Protein AF-0000000067708075 (afdb_homodimer)

Nearest PDB structures (foldseek):
  8dgg-assembly1_B  TM=4.766E-01  e=7.942E-16  Mus musculus
  3b9k-assembly2_F  TM=7.914E-01  e=2.144E-04  Mus musculus
  6uyg-assembly1_A  TM=4.961E-01  e=5.840E-06  Homo sapiens
  6ana-assembly1_H  TM=4.100E-01  e=1.368E-06  Mus musculus
  7qt4-assembly1_A  TM=4.439E-01  e=9.163E-06  Mus musculus

InterPro domains:
  IPR003599 Immunoglobulin domain subtype [SM00409] (27-134)
  IPR003599 Immunoglobulin domain subtype [SM00409] (139-222)
  IPR003599 Immunoglobulin domain subtype [SM00409] (239-346)
  IPR007110 Immunoglobulin-like domain [PS50835] (32-125)
  IPR007110 Immunoglobulin-like domain [PS50835] (354-428)

Foldseek 3Di:
DPPPPPPPPPPPPPPPPPQDDPDPAFQAEDEEAAQDKDKAWDFDQVAADWKKKWKWWDWGSGDDIWTQWIDTPVDIDGTPPHDPQKDAPDPVCRNRRTRMIMGRDHPRRFGKMWIWMDDPHDTPDIGIYGYKYKDWDWPPDPPAEAQAKIKIKIFIPPLQFFDDKWKAFPVRHTWDWDDDDSGIIMTIDGRDDQVRFAKMWIWTATPHNHPDRIDIDIDGYHHDHPGHQDLPAEAEDDEAEDEDEAQDKDKADWDFDQFQKKWKWFDWFPDPDSVPIDTQWMAGLTSRDTDHPPPPQKAWDDPPADVNRRGTIIIGRDDQRRFAKMWMWGHHRSYIYIYIYGYKYWYWDWDDDPWKIKIKIAMTRCVFWDDKDKAFPPNVDDFDWDDPDPRMIMTIGTPPQDPVNFGKIKMWIATNVGDIDIDIDGGDGDPPPPPPPPDPPPPPPPPPPPVPPVCVVVVVPPVVCVVVCVVPPVPDDDDDDDDDDDDDDDDDDYDDDDDDDDDDDDDDDDDDDDDDDDDDDDDDDDDDDDDDDDDD/DPPPPPPPPPPPPPPPPPQDDPDPAFQAEDEEAAQDKDKAWDFDQVAADWKKKWKWWDWGSGDDIWTQWIDTPVDIDGTPPHDPQKDAPDPVCRNRRTRMIMGRDHPRRFGKMWIWMDDPHDTDDIGIYGYKYKDWDWPPDPPAEAQAKIKIKIFIPPLQFFDDKWKAFPVRHTWDWDDDDSGIIMTIDGRDDQVRFAKMWIWTATDHNHPDRIDIDIDGYGHDHPGHQDLPAEAEDDEAEDEDEAQDKDKADWDFDQFQKKWKWFDWFPDPDSVPIDTQWMAGLTSRDTDHPPPPQKAWDDPPADVNRRGTIIIGRDHQRRFAKMWMWGHHRSYIYIYIYGYKYWYWDWDDDPWKIKIKIAMTRCVFWDDKDKAFPPNVDDFDWDDPDPRMIMTMGTPPQDPVNFGKIKMWIATNVGDIDIDIDGGDGDPPPPPPPPPPPVPPPPVCCVVVPVVPPVPPPPPPVVVVVVPVVPDPPDDPDPDDDYDDDDDDDDDDYDDDDDDDDDDDYDDDDDDDDDYYDYDDDYDDDDDDDDDD

Organism: Oreochromis niloticus (NCBI:txid8128)

pLDDT: mean 75.68, std 29.04, range [14.26, 98.0]

Radius of gyration: 49.86 Å; Cα contacts (8 Å, |Δi|>4): 2186; chains: 2; bounding box: 148×178×145 Å

Solvent-accessible surface area (backbone atoms only — not comparable to full-atom values): 62185 Å² total; per-residue (Å²): 106,84,77,75,77,74,77,74,76,76,73,75,74,74,75,77,72,82,53,79,78,84,76,87,77,52,61,24,49,45,75,40,48,60,66,42,80,42,73,50,83,42,71,46,72,85,51,69,58,75,41,35,39,40,35,31,34,28,39,63,75,53,90,55,76,36,43,26,34,38,39,42,90,85,46,78,44,80,31,87,61,48,48,91,62,51,42,65,74,39,92,58,26,45,77,63,14,38,64,20,39,27,32,51,42,48,85,81,60,24,23,39,34,35,44,34,36,31,40,92,87,40,77,75,44,76,43,36,33,35,38,28,38,37,46,76,46,64,34,64,61,77,55,26,36,29,56,26,34,41,35,43,34,40,34,40,39,58,54,76,50,41,74,48,69,44,37,24,36,61,91,70,40,74,39,46,59,43,74,78,46,90,39,33,36,38,32,55,41,66,60,34,45,73,82,68,39,37,53,26,34,42,36,38,24,57,36,82,43,43,88,50,76,62,45,76,42,82,42,81,44,45,46,31,87,86,38,67,51,77,65,82,48,65,47,73,52,74,75,40,76,51,66,45,50,48,72,40,81,37,80,47,70,38,48,80,50,57,29,49,29,40,36,29,34,38,27,62,37,83,54,89,62,76,83,57,59,39,76,50,34,35,37,33,49,39,77,65,45,66,52,60,50,86,46,87,42,57,41,75,35,57,78,44,34,24,53,82,54,15,12,52,36,29,35,32,42,34,45,57,78,60,20,13,39,35,37,25,35,33,31,40,70,73,33,38,31,35,19,40,36,40,31,23,15,37,43,79,46,77,47,80,55,95,60,33,34,34,46,34,39,36,42,29,26,57,90,50,48,64,48,74,47,75,40,44,74,55,74,85,54,80,72,68,72,46,66,91,47,91,49,36,42,32,34,75,40,66,56,77,41,39,80,86,70,30,42,46,38,31,40,37,41,32,33,69,44,23,31,32,43,74,50,76,45,78,42,69,55,58,78,80,78,78,76,76,76,75,74,81,72,74,72,77,65,73,71,73,70,67,79,63,71,64,59,60,60,56,70,56,60,57,67,55,38,63,61,38,49,72,64,55,68,94,67,68,84,87,93,76,87,89,72,92,73,83,87,81,87,86,91,83,87,90,86,74,92,84,90,87,93,86,86,95,86,82,94,80,85,86,78,86,77,89,84,77,87,78,82,85,80,72,88,84,80,73,92,80,75,88,85,91,85,83,89,126,107,84,77,75,79,76,76,73,77,75,74,74,73,74,76,76,74,82,53,78,78,85,76,85,79,52,60,23,49,45,75,42,48,63,67,41,81,44,70,50,85,43,71,44,73,84,52,70,56,73,42,35,40,39,35,31,35,27,41,64,75,53,91,53,77,34,43,25,33,39,39,41,87,86,46,78,44,79,31,88,61,50,48,92,61,50,43,65,72,39,92,58,26,47,77,62,14,37,65,20,39,26,32,52,43,46,84,82,60,25,23,40,34,35,45,36,35,30,44,91,86,41,80,74,45,76,43,36,34,34,39,28,39,37,46,78,46,64,36,65,61,76,55,25,36,27,57,26,34,41,34,43,36,40,36,41,40,59,54,76,50,41,73,46,67,45,36,25,36,60,93,71,39,74,40,47,60,44,75,79,46,89,39,33,36,38,31,55,40,67,59,33,45,72,84,67,40,39,55,27,34,42,35,38,26,56,36,82,42,42,88,50,76,62,45,77,41,80,43,80,43,45,47,31,88,87,38,65,53,76,66,81,49,65,46,73,52,76,76,41,77,50,68,46,52,48,72,39,80,36,79,47,72,37,50,81,50,56,28,48,30,39,36,30,34,38,29,63,38,83,55,89,61,74,84,56,58,37,78,51,34,36,38,32,47,39,77,65,46,67,53,61,51,85,47,86,42,58,42,75,36,57,78,43,35,24,53,84,54,15,13,52,36,28,35,32,41,35,45,57,76,59,19,14,41,35,38,25,36,34,32,39,69,72,32,38,32,35,20,41,37,40,31,22,14,38,43,80,46,78,49,78,55,96,58,34,33,34,46,33,39,36,43,30,26,56,89,50,49,63,48,73,48,76,40,45,74,55,75,85,55,80,70,70,71,46,66,91,47,91,50,36,42,33,34,75,40,67,57,78,41,40,78,85,71,30,43,46,38,30,39,38,40,32,35,70,43,23,31,33,42,72,50,77,44,80,43,69,56,58,78,78,79,77,77,77,79,76,79,76,81,74,71,78,66,72,67,71,65,68,70,72,62,66,82,58,56,92,59,59,78,63,59,50,67,62,55,46,66,64,48,65,73,61,51,91,65,74,79,77,84,76,70,89,87,84,90,68,94,83,92,83,91,85,92,85,87,89,83,89,90,82,86,89,81,88,85,86,85,89,88,92,84,92,78,92,84,87,85,92,87,92,87,94,94,96,85,95,95,79,90,92,83,91,95,129

Sequence (1072 aa):
MEAGFLTFILASFSVVYSCRVSITDWNDVVVVREGMLATLICNDTSVRGAVTINWKVKLFCTNEWKLIMLASANERISGSALKPSMQLTDSNFKDSGVFSLSLKPEAADIGFYSCLIRQQEKILKEEIILLAILTVSVFPDVPIPQHSTLRLIANITPDFAFTQVTWAGPGDITLKSEKKLKTNTVAKLPQVLNNDDGAYVCMVYPRGNSSSRLFPFNVDVTVAADKVASFTNITHGPLISTAIQAHTSFLLTCPGVVGDYVQVHWVPPDTRNQSNMKKVFNYDRWRGTRMTNQNKKLQMAGLPYNSEAGSFSFLLTPDLKDGGLYVCEVLLNDNIFSQRTSLSVLKVKIKKYSSKMELICLYSGRSQVRRVEWKHHNESRKLKMSSSSLGTITTSLPLPITSDIAGNYTCVLHLKNGQAIQATQAITVSPKVVKNFPEESVDDTTSSLHPSLAALLLLVPLVAAAVGVLLWRQRHISDRGIEQSLSVRSGEAENIYENPEDIRQAPPQGPVYMDLKPRGEDDVYKELERYEQCQSMEAGFLTFILASFSVVYSCRVSITDWNDVVVVREGMLATLICNDTSVRGAVTINWKVKLFCTNEWKLIMLASANERISGSALKPSMQLTDSNFKDSGVFSLSLKPEAADIGFYSCLIRQQEKILKEEIILLAILTVSVFPDVPIPQHSTLRLIANITPDFAFTQVTWAGPGDITLKSEKKLKTNTVAKLPQVLNNDDGAYVCMVYPRGNSSSRLFPFNVDVTVAADKVASFTNITHGPLISTAIQAHTSFLLTCPGVVGDYVQVHWVPPDTRNQSNMKKVFNYDRWRGTRMTNQNKKLQMAGLPYNSEAGSFSFLLTPDLKDGGLYVCEVLLNDNIFSQRTSLSVLKVKIKKYSSKMELICLYSGRSQVRRVEWKHHNESRKLKMSSSSLGTITTSLPLPITSDIAGNYTCVLHLKNGQAIQATQAITVSPKVVKNFPEESVDDTTSSLHPSLAALLLLVPLVAAAVGVLLWRQRHISDRGIEQSLSVRSGEAENIYENPEDIRQAPPQGPV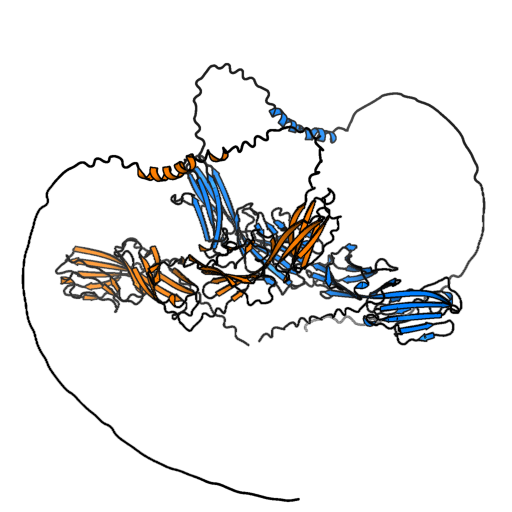YMDLKPRGEDDVYKELERYEQCQS

Structure (mmCIF, N/CA/C/O backbone):
data_AF-0000000067708075-model_v1
#
loop_
_entity.id
_entity.type
_entity.pdbx_description
1 polymer 'Uncharacterized LOC100711587'
#
loop_
_atom_site.group_PDB
_atom_site.id
_atom_site.type_symbol
_atom_site.label_atom_id
_atom_site.label_alt_id
_atom_site.label_comp_id
_atom_site.label_asym_id
_atom_site.label_entity_id
_atom_site.label_seq_id
_atom_site.pdbx_PDB_ins_code
_atom_site.Cartn_x
_atom_site.Cartn_y
_atom_site.Cartn_z
_atom_site.occupancy
_atom_site.B_iso_or_equiv
_atom_site.auth_seq_id
_atom_site.auth_comp_id
_atom_site.auth_asym_id
_atom_site.auth_atom_id
_atom_site.pdbx_PDB_model_num
ATOM 1 N N . MET A 1 1 ? 33.031 -3.947 10.484 1 24.14 1 MET A N 1
ATOM 2 C CA . MET A 1 1 ? 32.312 -3.65 11.734 1 24.14 1 MET A CA 1
ATOM 3 C C . MET A 1 1 ? 31.719 -2.248 11.703 1 24.14 1 MET A C 1
ATOM 5 O O . MET A 1 1 ? 32.375 -1.282 12.117 1 24.14 1 MET A O 1
ATOM 9 N N . GLU A 1 2 ? 31.109 -1.867 10.586 1 27.7 2 GLU A N 1
ATOM 10 C CA . GLU A 1 2 ? 30.672 -0.49 10.383 1 27.7 2 GLU A CA 1
ATOM 11 C C . GLU A 1 2 ? 29.594 -0.098 11.383 1 27.7 2 GLU A C 1
ATOM 13 O O . GLU A 1 2 ? 28.547 -0.75 11.469 1 27.7 2 GLU A O 1
ATOM 18 N N . ALA A 1 3 ? 30.031 0.474 12.602 1 29.44 3 ALA A N 1
ATOM 19 C CA . ALA A 1 3 ? 29.281 0.966 13.766 1 29.44 3 ALA A CA 1
ATOM 20 C C . ALA A 1 3 ? 28.172 1.928 13.336 1 29.44 3 ALA A C 1
ATOM 22 O O . ALA A 1 3 ? 28.453 2.955 12.711 1 29.44 3 ALA A O 1
ATOM 23 N N . GLY A 1 4 ? 27 1.361 12.992 1 29.5 4 GLY A N 1
ATOM 24 C CA . GLY A 1 4 ? 25.797 2.127 12.703 1 29.5 4 GLY A CA 1
ATOM 25 C C . GLY A 1 4 ? 25.531 3.217 13.719 1 29.5 4 GLY A C 1
ATOM 26 O O . GLY A 1 4 ? 25.562 2.969 14.93 1 29.5 4 GLY A O 1
ATOM 27 N N . PHE A 1 5 ? 26.016 4.422 13.469 1 34.19 5 PHE A N 1
ATOM 28 C CA . PHE A 1 5 ? 25.781 5.637 14.234 1 34.19 5 PHE A CA 1
ATOM 29 C C . PHE A 1 5 ? 24.312 5.766 14.602 1 34.19 5 PHE A C 1
ATOM 31 O O . PHE A 1 5 ? 23.453 5.883 13.719 1 34.19 5 PHE A O 1
ATOM 38 N N . LEU A 1 6 ? 23.906 5.152 15.711 1 32.25 6 LEU A N 1
ATOM 39 C CA . LEU A 1 6 ? 22.641 5.426 16.391 1 32.25 6 LEU A CA 1
ATOM 40 C C . LEU A 1 6 ? 22.438 6.926 16.562 1 32.25 6 LEU A C 1
ATOM 42 O O . LEU A 1 6 ? 23.156 7.57 17.328 1 32.25 6 LEU A O 1
ATOM 46 N N . THR A 1 7 ? 22.047 7.617 15.57 1 33.47 7 THR A N 1
ATOM 47 C CA . THR A 1 7 ? 21.625 9 15.766 1 33.47 7 THR A CA 1
ATOM 48 C C . THR A 1 7 ? 20.578 9.094 16.875 1 33.47 7 THR A C 1
ATOM 50 O O . THR A 1 7 ? 19.531 8.461 16.797 1 33.47 7 THR A O 1
ATOM 53 N N . PHE A 1 8 ? 21 9.203 18.109 1 33.91 8 PHE A N 1
ATOM 54 C CA . PHE A 1 8 ? 20.188 9.609 19.266 1 33.91 8 PHE A CA 1
ATOM 55 C C . PHE A 1 8 ? 19.391 10.867 18.938 1 33.91 8 PHE A C 1
ATOM 57 O O . PHE A 1 8 ? 19.969 11.93 18.719 1 33.91 8 PHE A O 1
ATOM 64 N N . ILE A 1 9 ? 18.25 10.703 18.328 1 34.22 9 ILE A N 1
ATOM 65 C CA . ILE A 1 9 ? 17.328 11.828 18.297 1 34.22 9 ILE A CA 1
ATOM 66 C C . ILE A 1 9 ? 17.016 12.273 19.734 1 34.22 9 ILE A C 1
ATOM 68 O O . ILE A 1 9 ? 16.438 11.523 20.516 1 34.22 9 ILE A O 1
ATOM 72 N N . LEU A 1 10 ? 17.828 13.023 20.344 1 32.78 10 LEU A N 1
ATOM 73 C CA . LEU A 1 10 ? 17.516 13.781 21.547 1 32.78 10 LEU A CA 1
ATOM 74 C C . LEU A 1 10 ? 16.188 14.539 21.391 1 32.78 10 LEU A C 1
ATOM 76 O O . LEU A 1 10 ? 16.125 15.516 20.641 1 32.78 10 LEU A O 1
ATOM 80 N N . ALA A 1 11 ? 15.078 13.844 21.562 1 36.72 11 ALA A N 1
ATOM 81 C CA . ALA A 1 11 ? 13.82 14.555 21.766 1 36.72 11 ALA A CA 1
ATOM 82 C C . ALA A 1 11 ? 13.93 15.531 22.938 1 36.72 11 ALA A C 1
ATOM 84 O O . ALA A 1 11 ? 14.062 15.117 24.094 1 36.72 11 ALA A O 1
ATOM 85 N N . SER A 1 12 ? 14.492 16.641 22.797 1 36.75 12 SER A N 1
ATOM 86 C CA . SER A 1 12 ? 14.32 17.703 23.781 1 36.75 12 SER A CA 1
ATOM 87 C C . SER A 1 12 ? 12.859 17.844 24.188 1 36.75 12 SER A C 1
ATOM 89 O O . SER A 1 12 ? 12.008 18.156 23.344 1 36.75 12 SER A O 1
ATOM 91 N N . PHE A 1 13 ? 12.438 17.062 25.109 1 37.03 13 PHE A N 1
ATOM 92 C CA . PHE A 1 13 ? 11.188 17.328 25.812 1 37.03 13 PHE A CA 1
ATOM 93 C C . PHE A 1 13 ? 11.102 18.781 26.25 1 37.03 13 PHE A C 1
ATOM 95 O O . PHE A 1 13 ? 11.781 19.203 27.188 1 37.03 13 PHE A O 1
ATOM 102 N N . SER A 1 14 ? 10.812 19.656 25.453 1 42 14 SER A N 1
ATOM 103 C CA . SER A 1 14 ? 10.391 20.953 25.984 1 42 14 SER A CA 1
ATOM 104 C C . SER A 1 14 ? 9.211 20.812 26.938 1 42 14 SER A C 1
ATOM 106 O O . SER A 1 14 ? 8.156 20.312 26.562 1 42 14 SER A O 1
ATOM 108 N N . VAL A 1 15 ? 9.43 20.531 28.188 1 40.44 15 VAL A N 1
ATOM 109 C CA . VAL A 1 15 ? 8.477 20.688 29.281 1 40.44 15 VAL A CA 1
ATOM 110 C C . VAL A 1 15 ? 7.66 21.953 29.094 1 40.44 15 VAL A C 1
ATOM 112 O O . VAL A 1 15 ? 8.203 23.062 29.141 1 40.44 15 VAL A O 1
ATOM 115 N N . VAL A 1 16 ? 6.68 21.859 28.344 1 48.41 16 VAL A N 1
ATOM 116 C CA . VAL A 1 16 ? 5.691 22.938 28.359 1 48.41 16 VAL A CA 1
ATOM 117 C C . VAL A 1 16 ? 5.168 23.141 29.781 1 48.41 16 VAL A C 1
ATOM 119 O O . VAL A 1 16 ? 4.5 22.266 30.328 1 48.41 16 VAL A O 1
ATOM 122 N N . TYR A 1 17 ? 5.852 23.734 30.656 1 46.56 17 TYR A N 1
ATOM 123 C CA . TYR A 1 17 ? 5.391 24.172 31.969 1 46.56 17 TYR A CA 1
ATOM 124 C C . TYR A 1 17 ? 4.117 25.016 31.844 1 46.56 17 TYR A C 1
ATOM 126 O O . TYR A 1 17 ? 4.094 26.016 31.141 1 46.56 17 TYR A O 1
ATOM 134 N N . SER A 1 18 ? 3.057 24.312 31.938 1 57.66 18 SER A N 1
ATOM 135 C CA . SER A 1 18 ? 1.82 25.078 32.094 1 57.66 18 SER A CA 1
ATOM 136 C C . SER A 1 18 ? 1.849 25.953 33.344 1 57.66 18 SER A C 1
ATOM 138 O O . SER A 1 18 ? 1.836 25.438 34.438 1 57.66 18 SER A O 1
ATOM 140 N N . CYS A 1 19 ? 2.42 27 33.344 1 68.19 19 CYS A N 1
ATOM 141 C CA . CYS A 1 19 ? 2.395 27.953 34.438 1 68.19 19 CYS A CA 1
ATOM 142 C C . CYS A 1 19 ? 1.035 28.641 34.531 1 68.19 19 CYS A C 1
ATOM 144 O O . CYS A 1 19 ? 0.432 28.984 33.5 1 68.19 19 CYS A O 1
ATOM 146 N N . ARG A 1 20 ? 0.392 28.531 35.625 1 56.78 20 ARG A N 1
ATOM 147 C CA . ARG A 1 20 ? -0.87 29.203 35.938 1 56.78 20 ARG A CA 1
ATOM 148 C C . ARG A 1 20 ? -0.73 30.719 35.812 1 56.78 20 ARG A C 1
ATOM 150 O O . ARG A 1 20 ? 0.098 31.328 36.469 1 56.78 20 ARG A O 1
ATOM 157 N N . VAL A 1 21 ? -1.368 31.219 34.75 1 64.81 21 VAL A N 1
ATOM 158 C CA . VAL A 1 21 ? -1.301 32.656 34.5 1 64.81 21 VAL A CA 1
ATOM 159 C C . VAL A 1 21 ? -2.236 33.406 35.469 1 64.81 21 VAL A C 1
ATOM 161 O O . VAL A 1 21 ? -3.438 33.125 35.5 1 64.81 21 VAL A O 1
ATOM 164 N N . SER A 1 22 ? -1.79 34.156 36.438 1 65.69 22 SER A N 1
ATOM 165 C CA . SER A 1 22 ? -2.592 34.906 37.406 1 65.69 22 SER A CA 1
ATOM 166 C C . SER A 1 22 ? -3.049 36.25 36.812 1 65.69 22 SER A C 1
ATOM 168 O O . SER A 1 22 ? -4.102 36.781 37.219 1 65.69 22 SER A O 1
ATOM 170 N N . ILE A 1 23 ? -2.355 36.875 35.969 1 70.75 23 ILE A N 1
ATOM 171 C CA . ILE A 1 23 ? -2.719 38.188 35.438 1 70.75 23 ILE A CA 1
ATOM 172 C C . ILE A 1 23 ? -3.355 38 34.062 1 70.75 23 ILE A C 1
ATOM 174 O O . ILE A 1 23 ? -2.727 37.469 33.125 1 70.75 23 ILE A O 1
ATOM 178 N N . THR A 1 24 ? -4.594 38.312 34 1 71.5 24 THR A N 1
ATOM 179 C CA . THR A 1 24 ? -5.297 38.125 32.75 1 71.5 24 THR A CA 1
ATOM 180 C C . THR A 1 24 ? -5.441 39.438 32 1 71.5 24 THR A C 1
ATOM 182 O O . THR A 1 24 ? -5.672 39.469 30.781 1 71.5 24 THR A O 1
ATOM 185 N N . ASP A 1 25 ? -5.109 40.562 32.75 1 84.19 25 ASP A N 1
ATOM 186 C CA . ASP A 1 25 ? -5.355 41.844 32.062 1 84.19 25 ASP A CA 1
ATOM 187 C C . ASP A 1 25 ? -4.086 42.688 32.031 1 84.19 25 ASP A C 1
ATOM 189 O O . ASP A 1 25 ? -3.594 43.125 33.062 1 84.19 25 ASP A O 1
ATOM 193 N N . TRP A 1 26 ? -3.43 42.688 31.016 1 90.81 26 TRP A N 1
ATOM 194 C CA . TRP A 1 26 ? -2.281 43.562 30.812 1 90.81 26 TRP A CA 1
ATOM 195 C C . TRP A 1 26 ? -2.643 44.719 29.875 1 90.81 26 TRP A C 1
ATOM 197 O O . TRP A 1 26 ? -3.639 44.625 29.156 1 90.81 26 TRP A O 1
ATOM 207 N N . ASN A 1 27 ? -1.804 45.781 30.016 1 93.38 27 ASN A N 1
ATOM 208 C CA . ASN A 1 27 ? -2.078 46.969 29.219 1 93.38 27 ASN A CA 1
ATOM 209 C C . ASN A 1 27 ? -1.439 46.875 27.828 1 93.38 27 ASN A C 1
ATOM 211 O O . ASN A 1 27 ? -1.941 47.469 26.875 1 93.38 27 ASN A O 1
ATOM 215 N N . ASP A 1 28 ? -0.334 46.125 27.828 1 94.12 28 ASP A N 1
ATOM 216 C CA . ASP A 1 28 ? 0.408 46.031 26.578 1 94.12 28 ASP A CA 1
ATOM 217 C C . ASP A 1 28 ? 1.204 44.719 26.516 1 94.12 28 ASP A C 1
ATOM 219 O O . ASP A 1 28 ? 1.503 44.125 27.562 1 94.12 28 ASP A O 1
ATOM 223 N N . VAL A 1 29 ? 1.45 44.281 25.312 1 95.06 29 VAL A N 1
ATOM 224 C CA . VAL A 1 29 ? 2.309 43.125 25.078 1 95.06 29 VAL A CA 1
ATOM 225 C C . VAL A 1 29 ? 3.457 43.5 24.156 1 95.06 29 VAL A C 1
ATOM 227 O O . VAL A 1 29 ? 3.254 44.219 23.172 1 95.06 29 VAL A O 1
ATOM 230 N N . VAL A 1 30 ? 4.652 43.125 24.516 1 94.62 30 VAL A N 1
ATOM 231 C CA . VAL A 1 30 ? 5.824 43.344 23.672 1 94.62 30 VAL A CA 1
ATOM 232 C C . VAL A 1 30 ? 6.496 42 23.359 1 94.62 30 VAL A C 1
ATOM 234 O O . VAL A 1 30 ? 6.832 41.25 24.266 1 94.62 30 VAL A O 1
ATOM 237 N N . VAL A 1 31 ? 6.559 41.75 22.094 1 95.62 31 VAL A N 1
ATOM 238 C CA . VAL A 1 31 ? 7.242 40.531 21.656 1 95.62 31 VAL A CA 1
ATOM 239 C C . VAL A 1 31 ? 8.625 40.906 21.094 1 95.62 31 VAL A C 1
ATOM 241 O O . VAL A 1 31 ? 8.742 41.781 20.234 1 95.62 31 VAL A O 1
ATOM 244 N N . VAL A 1 32 ? 9.625 40.25 21.641 1 95.06 32 VAL A N 1
ATOM 245 C CA . VAL A 1 32 ? 10.992 40.562 21.219 1 95.06 32 VAL A CA 1
ATOM 246 C C . VAL A 1 32 ? 11.766 39.281 20.938 1 95.06 32 VAL A C 1
ATOM 248 O O . VAL A 1 32 ? 11.367 38.188 21.359 1 95.06 32 VAL A O 1
ATOM 251 N N . ARG A 1 33 ? 12.797 39.438 20.141 1 93.56 33 ARG A N 1
ATOM 252 C CA . ARG A 1 33 ? 13.695 38.344 19.891 1 93.56 33 ARG A CA 1
ATOM 253 C C . ARG A 1 33 ? 14.688 38.156 21.047 1 93.56 33 ARG A C 1
ATOM 255 O O . ARG A 1 33 ? 15.172 39.156 21.594 1 93.56 33 ARG A O 1
ATOM 262 N N . GLU A 1 34 ? 14.922 37 21.281 1 90.94 34 GLU A N 1
ATOM 263 C CA . GLU A 1 34 ? 15.859 36.719 22.359 1 90.94 34 GLU A CA 1
ATOM 264 C C . GLU A 1 34 ? 17.219 37.344 22.094 1 90.94 34 GLU A C 1
ATOM 266 O O . GLU A 1 34 ? 17.75 37.25 20.984 1 90.94 34 GLU A O 1
ATOM 271 N N . GLY A 1 35 ? 17.719 38.062 23.031 1 88.12 35 GLY A N 1
ATOM 272 C CA . GLY A 1 35 ? 19.062 38.594 23 1 88.12 35 GLY A CA 1
ATOM 273 C C . GLY A 1 35 ? 19.125 39.969 22.328 1 88.12 35 GLY A C 1
ATOM 274 O O . GLY A 1 35 ? 20.172 40.625 22.328 1 88.12 35 GLY A O 1
ATOM 275 N N . MET A 1 36 ? 18.109 40.375 21.703 1 89.88 36 MET A N 1
ATOM 276 C CA . MET A 1 36 ? 18.109 41.688 21.031 1 89.88 36 MET A CA 1
ATOM 277 C C . MET A 1 36 ? 17.594 42.75 21.969 1 89.88 36 MET A C 1
ATOM 279 O O . MET A 1 36 ? 16.703 42.531 22.797 1 89.88 36 MET A O 1
ATOM 283 N N . LEU A 1 37 ? 18.156 43.938 21.828 1 93.12 37 LEU A N 1
ATOM 284 C CA . LEU A 1 37 ? 17.781 45.094 22.656 1 93.12 37 LEU A CA 1
ATOM 285 C C . LEU A 1 37 ? 16.328 45.469 22.453 1 93.12 37 LEU A C 1
ATOM 287 O O . LEU A 1 37 ? 15.859 45.531 21.312 1 93.12 37 LEU A O 1
ATOM 291 N N . ALA A 1 38 ? 15.656 45.594 23.562 1 93.5 38 ALA A N 1
ATOM 292 C CA . ALA A 1 38 ? 14.234 45.938 23.5 1 93.5 38 ALA A CA 1
ATOM 293 C C . ALA A 1 38 ? 13.891 47.062 24.484 1 93.5 38 ALA A C 1
ATOM 295 O O . ALA A 1 38 ? 14.641 47.312 25.438 1 93.5 38 ALA A O 1
ATOM 296 N N . THR A 1 39 ? 12.797 47.75 24.172 1 94.69 39 THR A N 1
ATOM 297 C CA . THR A 1 39 ? 12.359 48.844 25.047 1 94.69 39 THR A CA 1
ATOM 298 C C . THR A 1 39 ? 10.914 48.625 25.5 1 94.69 39 THR A C 1
ATOM 300 O O . THR A 1 39 ? 10.031 48.375 24.672 1 94.69 39 THR A O 1
ATOM 303 N N . LEU A 1 40 ? 10.688 48.688 26.703 1 95.94 40 LEU A N 1
ATOM 304 C CA . LEU A 1 40 ? 9.336 48.719 27.266 1 95.94 40 LEU A CA 1
ATOM 305 C C . LEU A 1 40 ? 8.859 50.125 27.438 1 95.94 40 LEU A C 1
ATOM 307 O O . LEU A 1 40 ? 9.312 50.844 28.344 1 95.94 40 LEU A O 1
ATOM 311 N N . ILE A 1 41 ? 7.949 50.469 26.656 1 93.81 41 ILE A N 1
ATOM 312 C CA . ILE A 1 41 ? 7.57 51.875 26.547 1 93.81 41 ILE A CA 1
ATOM 313 C C . ILE A 1 41 ? 6.645 52.25 27.703 1 93.81 41 ILE A C 1
ATOM 315 O O . ILE A 1 41 ? 5.637 51.594 27.938 1 93.81 41 ILE A O 1
ATOM 319 N N . CYS A 1 42 ? 6.941 53.188 28.391 1 93.12 42 CYS A N 1
ATOM 320 C CA . CYS A 1 42 ? 6.176 53.812 29.453 1 93.12 42 CYS A CA 1
ATOM 321 C C . CYS A 1 42 ? 6.398 55.344 29.453 1 93.12 42 CYS A C 1
ATOM 323 O O . CYS A 1 42 ? 7.367 55.812 30.031 1 93.12 42 CYS A O 1
ATOM 325 N N . ASN A 1 43 ? 5.547 56.031 28.734 1 89.38 43 ASN A N 1
ATOM 326 C CA . ASN A 1 43 ? 5.723 57.469 28.594 1 89.38 43 ASN A CA 1
ATOM 327 C C . ASN A 1 43 ? 4.484 58.219 29.047 1 89.38 43 ASN A C 1
ATOM 329 O O . ASN A 1 43 ? 3.363 57.719 28.938 1 89.38 43 ASN A O 1
ATOM 333 N N . ASP A 1 44 ? 4.734 59.312 29.641 1 87.56 44 ASP A N 1
ATOM 334 C CA . ASP A 1 44 ? 3.703 60.281 29.953 1 87.56 44 ASP A CA 1
ATOM 335 C C . ASP A 1 44 ? 4.25 61.719 29.859 1 87.56 44 ASP A C 1
ATOM 337 O O . ASP A 1 44 ? 4.859 62.219 30.812 1 87.56 44 ASP A O 1
ATOM 341 N N . THR A 1 45 ? 3.988 62.344 28.797 1 82.25 45 THR A N 1
ATOM 342 C CA . THR A 1 45 ? 4.57 63.656 28.547 1 82.25 45 THR A CA 1
ATOM 343 C C . THR A 1 45 ? 3.857 64.75 29.359 1 82.25 45 THR A C 1
ATOM 345 O O . THR A 1 45 ? 4.32 65.875 29.422 1 82.25 45 THR A O 1
ATOM 348 N N . SER A 1 46 ? 2.799 64.438 29.938 1 82.31 46 SER A N 1
ATOM 349 C CA . SER A 1 46 ? 2.049 65.438 30.688 1 82.31 46 SER A CA 1
ATOM 350 C C . SER A 1 46 ? 2.631 65.625 32.094 1 82.31 46 SER A C 1
ATOM 352 O O . SER A 1 46 ? 2.334 66.625 32.75 1 82.31 46 SER A O 1
ATOM 354 N N . VAL A 1 47 ? 3.402 64.75 32.406 1 76.62 47 VAL A N 1
ATOM 355 C CA . VAL A 1 47 ? 3.906 64.75 33.781 1 76.62 47 VAL A CA 1
ATOM 356 C C . VAL A 1 47 ? 5.262 65.438 33.812 1 76.62 47 VAL A C 1
ATOM 358 O O . VAL A 1 47 ? 6.156 65.125 33.031 1 76.62 47 VAL A O 1
ATOM 361 N N . ARG A 1 48 ? 5.34 66.5 34.562 1 74.5 48 ARG A N 1
ATOM 362 C CA . ARG A 1 48 ? 6.594 67.25 34.75 1 74.5 48 ARG A CA 1
ATOM 363 C C . ARG A 1 48 ? 6.895 67.438 36.219 1 74.5 48 ARG A C 1
ATOM 365 O O . ARG A 1 48 ? 5.992 67.375 37.062 1 74.5 48 ARG A O 1
ATOM 372 N N . GLY A 1 49 ? 8.172 67.562 36.562 1 76.25 49 GLY A N 1
ATOM 373 C CA . GLY A 1 49 ? 8.602 67.938 37.906 1 76.25 49 GLY A CA 1
ATOM 374 C C . GLY A 1 49 ? 9.07 66.75 38.719 1 76.25 49 GLY A C 1
ATOM 375 O O . GLY A 1 49 ? 9.734 65.812 38.188 1 76.25 49 GLY A O 1
ATOM 376 N N . ALA A 1 50 ? 8.758 66.75 40.031 1 81.31 50 ALA A N 1
ATOM 377 C CA . ALA A 1 50 ? 9.266 65.75 40.969 1 81.31 50 ALA A CA 1
ATOM 378 C C . ALA A 1 50 ? 8.469 64.438 40.844 1 81.31 50 ALA A C 1
ATOM 380 O O . ALA A 1 50 ? 7.457 64.25 41.531 1 81.31 50 ALA A O 1
ATOM 381 N N . VAL A 1 51 ? 8.922 63.594 39.906 1 87.94 51 VAL A N 1
ATOM 382 C CA . VAL A 1 51 ? 8.227 62.344 39.688 1 87.94 51 VAL A CA 1
ATOM 383 C C . VAL A 1 51 ? 9.125 61.188 40.094 1 87.94 51 VAL A C 1
ATOM 385 O O . VAL A 1 51 ? 10.352 61.281 40.062 1 87.94 51 VAL A O 1
ATOM 388 N N . THR A 1 52 ? 8.445 60.156 40.625 1 89.06 52 THR A N 1
ATOM 389 C CA . THR A 1 52 ? 9.141 58.906 40.938 1 89.06 52 THR A CA 1
ATOM 390 C C . THR A 1 52 ? 8.656 57.75 40.062 1 89.06 52 THR A C 1
ATOM 392 O O . THR A 1 52 ? 7.449 57.594 39.875 1 89.06 52 THR A O 1
ATOM 395 N N . ILE A 1 53 ? 9.617 57.094 39.469 1 91 53 ILE A N 1
ATOM 396 C CA . ILE A 1 53 ? 9.297 55.938 38.625 1 91 53 ILE A CA 1
ATOM 397 C C . ILE A 1 53 ? 9.641 54.656 39.344 1 91 53 ILE A C 1
ATOM 399 O O . ILE A 1 53 ? 10.695 54.562 39.969 1 91 53 ILE A O 1
ATOM 403 N N . ASN A 1 54 ? 8.68 53.75 39.344 1 93.31 54 ASN A N 1
ATOM 404 C CA . ASN A 1 54 ? 8.852 52.438 39.938 1 93.31 54 ASN A CA 1
ATOM 405 C C . ASN A 1 54 ? 8.641 51.312 38.938 1 93.31 54 ASN A C 1
ATOM 407 O O . ASN A 1 54 ? 7.516 51.062 38.5 1 93.31 54 ASN A O 1
ATOM 411 N N . TRP A 1 55 ? 9.727 50.594 38.562 1 96.12 55 TRP A N 1
ATOM 412 C CA . TRP A 1 55 ? 9.641 49.438 37.688 1 96.12 55 TRP A CA 1
ATOM 413 C C . TRP A 1 55 ? 9.703 48.125 38.5 1 96.12 55 TRP A C 1
ATOM 415 O O . TRP A 1 55 ? 10.633 47.938 39.281 1 96.12 55 TRP A O 1
ATOM 425 N N . LYS A 1 56 ? 8.742 47.312 38.281 1 96.44 56 LYS A N 1
ATOM 426 C CA . LYS A 1 56 ? 8.688 46 38.938 1 96.44 56 LYS A CA 1
ATOM 427 C C . LYS A 1 56 ? 8.445 44.906 37.906 1 96.44 56 LYS A C 1
ATOM 429 O O . LYS A 1 56 ? 7.973 45.188 36.812 1 96.44 56 LYS A O 1
ATOM 434 N N . VAL A 1 57 ? 8.797 43.688 38.281 1 95.88 57 VAL A N 1
ATOM 435 C CA . VAL A 1 57 ? 8.594 42.562 37.344 1 95.88 57 VAL A CA 1
ATOM 436 C C . VAL A 1 57 ? 8.031 41.375 38.094 1 95.88 57 VAL A C 1
ATOM 438 O O . VAL A 1 57 ? 8.375 41.125 39.281 1 95.88 57 VAL A O 1
ATOM 441 N N . LYS A 1 58 ? 7.121 40.781 37.469 1 94.81 58 LYS A N 1
ATOM 442 C CA . LYS A 1 58 ? 6.648 39.438 37.844 1 94.81 58 LYS A CA 1
ATOM 443 C C . LYS A 1 58 ? 6.977 38.406 36.75 1 94.81 58 LYS A C 1
ATOM 445 O O . LYS A 1 58 ? 6.289 38.344 35.75 1 94.81 58 LYS A O 1
ATOM 450 N N . LEU A 1 59 ? 7.965 37.719 37.062 1 92.75 59 LEU A N 1
ATOM 451 C CA . LEU A 1 59 ? 8.477 36.781 36.062 1 92.75 59 LEU A CA 1
ATOM 452 C C . LEU A 1 59 ? 7.473 35.656 35.812 1 92.75 59 LEU A C 1
ATOM 454 O O . LEU A 1 59 ? 6.637 35.344 36.656 1 92.75 59 LEU A O 1
ATOM 458 N N . PHE A 1 60 ? 7.656 35.188 34.594 1 87.62 60 PHE A N 1
ATOM 459 C CA . PHE A 1 60 ? 6.75 34.156 34.156 1 87.62 60 PHE A CA 1
ATOM 460 C C . PHE A 1 60 ? 6.801 32.938 35.094 1 87.62 60 PHE A C 1
ATOM 462 O O . PHE A 1 60 ? 7.883 32.531 35.5 1 87.62 60 PHE A O 1
ATOM 469 N N . CYS A 1 61 ? 5.711 32.375 35.5 1 82.56 61 CYS A N 1
ATOM 470 C CA . CYS A 1 61 ? 5.543 31.203 36.375 1 82.56 61 CYS A CA 1
ATOM 471 C C . CYS A 1 61 ? 5.906 31.531 37.812 1 82.56 61 CYS A C 1
ATOM 473 O O . CYS A 1 61 ? 6.27 30.641 38.562 1 82.56 61 CYS A O 1
ATOM 475 N N . THR A 1 62 ? 6 32.812 38.062 1 86.25 62 THR A N 1
ATOM 476 C CA . THR A 1 62 ? 6.199 33.25 39.469 1 86.25 62 THR A CA 1
ATOM 477 C C . THR A 1 62 ? 5.02 34.094 39.938 1 86.25 62 THR A C 1
ATOM 479 O O . THR A 1 62 ? 4.195 34.5 39.125 1 86.25 62 THR A O 1
ATOM 482 N N . ASN A 1 63 ? 4.875 34.219 41.25 1 86.81 63 ASN A N 1
ATOM 483 C CA . ASN A 1 63 ? 3.721 34.938 41.781 1 86.81 63 ASN A CA 1
ATOM 484 C C . ASN A 1 63 ? 4.141 36.219 42.5 1 86.81 63 ASN A C 1
ATOM 486 O O . ASN A 1 63 ? 3.289 37 42.938 1 86.81 63 ASN A O 1
ATOM 490 N N . GLU A 1 64 ? 5.348 36.5 42.469 1 90.69 64 GLU A N 1
ATOM 491 C CA . GLU A 1 64 ? 5.809 37.656 43.25 1 90.69 64 GLU A CA 1
ATOM 492 C C . GLU A 1 64 ? 6.32 38.781 42.344 1 90.69 64 GLU A C 1
ATOM 494 O O . GLU A 1 64 ? 6.98 38.5 41.312 1 90.69 64 GLU A O 1
ATOM 499 N N . TRP A 1 65 ? 5.895 39.938 42.719 1 94.06 65 TRP A N 1
ATOM 500 C CA . TRP A 1 65 ? 6.48 41.125 42.062 1 94.06 65 TRP A CA 1
ATOM 501 C C . TRP A 1 65 ? 7.824 41.469 42.688 1 94.06 65 TRP A C 1
ATOM 503 O O . TRP A 1 65 ? 7.969 41.469 43.906 1 94.06 65 TRP A O 1
ATOM 513 N N . LYS A 1 66 ? 8.781 41.719 41.844 1 95.94 66 LYS A N 1
ATOM 514 C CA . LYS A 1 66 ? 10.109 42.125 42.312 1 95.94 66 LYS A CA 1
ATOM 515 C C . LYS A 1 66 ? 10.469 43.5 41.75 1 95.94 66 LYS A C 1
ATOM 517 O O . LYS A 1 66 ? 10.148 43.812 40.594 1 95.94 66 LYS A O 1
ATOM 522 N N . LEU A 1 67 ? 11.156 44.25 42.531 1 96.38 67 LEU A N 1
ATOM 523 C CA . LEU A 1 67 ? 11.539 45.625 42.156 1 96.38 67 LEU A CA 1
ATOM 524 C C . LEU A 1 67 ? 12.719 45.594 41.188 1 96.38 67 LEU A C 1
ATOM 526 O O . LEU A 1 67 ? 13.695 44.875 41.406 1 96.38 67 LEU A O 1
ATOM 530 N N . ILE A 1 68 ? 12.578 46.25 40.156 1 96.5 68 ILE A N 1
ATOM 531 C CA . ILE A 1 68 ? 13.688 46.406 39.219 1 96.5 68 ILE A CA 1
ATOM 532 C C . ILE A 1 68 ? 14.469 47.656 39.562 1 96.5 68 ILE A C 1
ATOM 534 O O . ILE A 1 68 ? 15.672 47.625 39.812 1 96.5 68 ILE A O 1
ATOM 538 N N . MET A 1 69 ? 13.68 48.812 39.594 1 93.88 69 MET A N 1
ATOM 539 C CA . MET A 1 69 ? 14.328 50.094 39.875 1 93.88 69 MET A CA 1
ATOM 540 C C . MET A 1 69 ? 13.312 51.125 40.344 1 93.88 69 MET A C 1
ATOM 542 O O . MET A 1 69 ? 12.148 51.094 39.906 1 93.88 69 MET A O 1
ATOM 546 N N . LEU A 1 70 ? 13.75 51.875 41.219 1 92.81 70 LEU A N 1
ATOM 547 C CA . LEU A 1 70 ? 13.031 53.062 41.688 1 92.81 70 LEU A CA 1
ATOM 548 C C . LEU A 1 70 ? 13.859 54.312 41.438 1 92.81 70 LEU A C 1
ATOM 550 O O . LEU A 1 70 ? 15.008 54.406 41.875 1 92.81 70 LEU A O 1
ATOM 554 N N . ALA A 1 71 ? 13.305 55.188 40.594 1 89.69 71 ALA A N 1
ATOM 555 C CA . ALA A 1 71 ? 14.086 56.375 40.25 1 89.69 71 ALA A CA 1
ATOM 556 C C . ALA A 1 71 ? 13.266 57.656 40.469 1 89.69 71 ALA A C 1
ATOM 558 O O . ALA A 1 71 ? 12.078 57.688 40.156 1 89.69 71 ALA A O 1
ATOM 559 N N . SER A 1 72 ? 13.953 58.562 41.125 1 85.94 72 SER A N 1
ATOM 560 C CA . SER A 1 72 ? 13.414 59.906 41.312 1 85.94 72 SER A CA 1
ATOM 561 C C . SER A 1 72 ? 14.43 60.969 40.875 1 85.94 72 SER A C 1
ATOM 563 O O . SER A 1 72 ? 15.484 60.625 40.312 1 85.94 72 SER A O 1
ATOM 565 N N . ALA A 1 73 ? 14.125 62.25 41.031 1 73.5 73 ALA A N 1
ATOM 566 C CA . ALA A 1 73 ? 15.008 63.344 40.625 1 73.5 73 ALA A CA 1
ATOM 567 C C . ALA A 1 73 ? 16.359 63.219 41.344 1 73.5 73 ALA A C 1
ATOM 569 O O . ALA A 1 73 ? 17.406 63.5 40.75 1 73.5 73 ALA A O 1
ATOM 570 N N . ASN A 1 74 ? 16.328 62.688 42.469 1 76.5 74 ASN A N 1
ATOM 571 C CA . ASN A 1 74 ? 17.547 62.781 43.25 1 76.5 74 ASN A CA 1
ATOM 572 C C . ASN A 1 74 ? 18.078 61.406 43.625 1 76.5 74 ASN A C 1
ATOM 574 O O . ASN A 1 74 ? 19.188 61.312 44.156 1 76.5 74 ASN A O 1
ATOM 578 N N . GLU A 1 75 ? 17.297 60.406 43.375 1 81.94 75 GLU A N 1
ATOM 579 C CA . GLU A 1 75 ? 17.688 59.094 43.875 1 81.94 75 GLU A CA 1
ATOM 580 C C . GLU A 1 75 ? 17.375 58 42.875 1 81.94 75 GLU A C 1
ATOM 582 O O . GLU A 1 75 ? 16.375 58.062 42.156 1 81.94 75 GLU A O 1
ATOM 587 N N . ARG A 1 76 ? 18.375 57.062 42.75 1 85.69 76 ARG A N 1
ATOM 588 C CA . ARG A 1 76 ? 18.156 55.844 42 1 85.69 76 ARG A CA 1
ATOM 589 C C . ARG A 1 76 ? 18.406 54.594 42.844 1 85.69 76 ARG A C 1
ATOM 591 O O . ARG A 1 76 ? 19.484 54.438 43.438 1 85.69 76 ARG A O 1
ATOM 598 N N . ILE A 1 77 ? 17.297 53.844 43 1 87.31 77 ILE A N 1
ATOM 599 C CA . ILE A 1 77 ? 17.406 52.594 43.781 1 87.31 77 ILE A CA 1
ATOM 600 C C . ILE A 1 77 ? 17.312 51.406 42.844 1 87.31 77 ILE A C 1
ATOM 602 O O . ILE A 1 77 ? 16.359 51.281 42.062 1 87.31 77 ILE A O 1
ATOM 606 N N . SER A 1 78 ? 18.297 50.594 42.969 1 89.69 78 SER A N 1
ATOM 607 C CA . SER A 1 78 ? 18.297 49.375 42.188 1 89.69 78 SER A CA 1
ATOM 608 C C . SER A 1 78 ? 17.641 48.219 42.969 1 89.69 78 SER A C 1
ATOM 610 O O . SER A 1 78 ? 17.906 48.031 44.156 1 89.69 78 SER A O 1
ATOM 612 N N . GLY A 1 79 ? 16.766 47.562 42.25 1 91 79 GLY A N 1
ATOM 613 C CA . GLY A 1 79 ? 16.094 46.438 42.875 1 91 79 GLY A CA 1
ATOM 614 C C . GLY A 1 79 ? 16.812 45.125 42.656 1 91 79 GLY A C 1
ATOM 615 O O . GLY A 1 79 ? 17.812 45.062 41.938 1 91 79 GLY A O 1
ATOM 616 N N . SER A 1 80 ? 16.219 44.031 43.219 1 90.62 80 SER A N 1
ATOM 617 C CA . SER A 1 80 ? 16.781 42.719 43.125 1 90.62 80 SER A CA 1
ATOM 618 C C . SER A 1 80 ? 16.625 42.125 41.719 1 90.62 80 SER A C 1
ATOM 620 O O . SER A 1 80 ? 17.375 41.219 41.344 1 90.62 80 SER A O 1
ATOM 622 N N . ALA A 1 81 ? 15.672 42.656 41.062 1 91.69 81 ALA A N 1
ATOM 623 C CA . ALA A 1 81 ? 15.383 42.094 39.75 1 91.69 81 ALA A CA 1
ATOM 624 C C . ALA A 1 81 ? 16.141 42.844 38.656 1 91.69 81 ALA A C 1
ATOM 626 O O . ALA A 1 81 ? 16.016 42.531 37.469 1 91.69 81 ALA A O 1
ATOM 627 N N . LEU A 1 82 ? 16.875 43.812 39.094 1 90 82 LEU A N 1
ATOM 628 C CA . LEU A 1 82 ? 17.609 44.625 38.125 1 90 82 LEU A CA 1
ATOM 629 C C . LEU A 1 82 ? 18.719 43.781 37.469 1 90 82 LEU A C 1
ATOM 631 O O . LEU A 1 82 ? 19.516 43.156 38.156 1 90 82 LEU A O 1
ATOM 635 N N . LYS A 1 83 ? 18.766 43.75 36.188 1 92.19 83 LYS A N 1
ATOM 636 C CA . LYS A 1 83 ? 19.812 43.094 35.406 1 92.19 83 LYS A CA 1
ATOM 637 C C . LYS A 1 83 ? 20.75 44.125 34.781 1 92.19 83 LYS A C 1
ATOM 639 O O . LYS A 1 83 ? 20.359 45.281 34.562 1 92.19 83 LYS A O 1
ATOM 644 N N . PRO A 1 84 ? 21.922 43.688 34.5 1 91.19 84 PRO A N 1
ATOM 645 C CA . PRO A 1 84 ? 22.891 44.625 33.906 1 91.19 84 PRO A CA 1
ATOM 646 C C . PRO A 1 84 ? 22.422 45.219 32.594 1 91.19 84 PRO A C 1
ATOM 648 O O . PRO A 1 84 ? 22.766 46.375 32.281 1 91.19 84 PRO A O 1
ATOM 651 N N . SER A 1 85 ? 21.641 44.531 31.922 1 92.06 85 SER A N 1
ATOM 652 C CA . SER A 1 85 ? 21.203 45 30.609 1 92.06 85 SER A CA 1
ATOM 653 C C . SER A 1 85 ? 20.078 46.031 30.734 1 92.06 85 SER A C 1
ATOM 655 O O . SER A 1 85 ? 19.766 46.719 29.781 1 92.06 85 SER A O 1
ATOM 657 N N . MET A 1 86 ? 19.531 46.219 31.875 1 94.31 86 MET A N 1
ATOM 658 C CA . MET A 1 86 ? 18.359 47.062 32.062 1 94.31 86 MET A CA 1
ATOM 659 C C . MET A 1 86 ? 18.766 48.5 32.406 1 94.31 86 MET A C 1
ATOM 661 O O . MET A 1 86 ? 19.609 48.719 33.281 1 94.31 86 MET A O 1
ATOM 665 N N . GLN A 1 87 ? 18.156 49.406 31.734 1 92.81 87 GLN A N 1
ATOM 666 C CA . GLN A 1 87 ? 18.391 50.812 32 1 92.81 87 GLN A CA 1
ATOM 667 C C . GLN A 1 87 ? 17.219 51.688 31.531 1 92.81 87 GLN A C 1
ATOM 669 O O . GLN A 1 87 ? 16.469 51.281 30.641 1 92.81 87 GLN A O 1
ATOM 674 N N . LEU A 1 88 ? 17.078 52.75 32.156 1 92.88 88 LEU A N 1
ATOM 675 C CA . LEU A 1 88 ? 16.109 53.719 31.672 1 92.88 88 LEU A CA 1
ATOM 676 C C . LEU A 1 88 ? 16.547 54.312 30.344 1 92.88 88 LEU A C 1
ATOM 678 O O . LEU A 1 88 ? 17.734 54.594 30.156 1 92.88 88 LEU A O 1
ATOM 682 N N . THR A 1 89 ? 15.703 54.469 29.375 1 92.56 89 THR A N 1
ATOM 683 C CA . THR A 1 89 ? 16.047 54.938 28.031 1 92.56 89 THR A CA 1
ATOM 684 C C . THR A 1 89 ? 16.484 56.375 28.078 1 92.56 89 THR A C 1
ATOM 686 O O . THR A 1 89 ? 17.281 56.812 27.234 1 92.56 89 THR A O 1
ATOM 689 N N . ASP A 1 90 ? 15.867 57.094 29.031 1 89.44 90 ASP A N 1
ATOM 690 C CA . ASP A 1 90 ? 16.188 58.5 29.172 1 89.44 90 ASP A CA 1
ATOM 691 C C . ASP A 1 90 ? 16.547 58.844 30.625 1 89.44 90 ASP A C 1
ATOM 693 O O . ASP A 1 90 ? 15.734 58.656 31.531 1 89.44 90 ASP A O 1
ATOM 697 N N . SER A 1 91 ? 17.719 59.438 30.812 1 84.38 91 SER A N 1
ATOM 698 C CA . SER A 1 91 ? 18.156 59.812 32.156 1 84.38 91 SER A CA 1
ATOM 699 C C . SER A 1 91 ? 17.469 61.094 32.625 1 84.38 91 SER A C 1
ATOM 701 O O . SER A 1 91 ? 17.375 61.344 33.812 1 84.38 91 SER A O 1
ATOM 703 N N . ASN A 1 92 ? 17.031 61.812 31.656 1 86.06 92 ASN A N 1
ATOM 704 C CA . ASN A 1 92 ? 16.328 63.062 32 1 86.06 92 ASN A CA 1
ATOM 705 C C . ASN A 1 92 ? 14.812 62.875 31.938 1 86.06 92 ASN A C 1
ATOM 707 O O . ASN A 1 92 ? 14.109 63.75 31.406 1 86.06 92 ASN A O 1
ATOM 711 N N . PHE A 1 93 ? 14.391 61.844 32.5 1 86.25 93 PHE A N 1
ATOM 712 C CA . PHE A 1 93 ? 12.984 61.469 32.406 1 86.25 93 PHE A CA 1
ATOM 713 C C . PHE A 1 93 ? 12.094 62.5 33.094 1 86.25 93 PHE A C 1
ATOM 715 O O . PHE A 1 93 ? 10.922 62.656 32.719 1 86.25 93 PHE A O 1
ATOM 722 N N . LYS A 1 94 ? 12.562 63.281 34 1 83.12 94 LYS A N 1
ATOM 723 C CA . LYS A 1 94 ? 11.766 64.25 34.719 1 83.12 94 LYS A CA 1
ATOM 724 C C . LYS A 1 94 ? 11.297 65.375 33.781 1 83.12 94 LYS A C 1
ATOM 726 O O . LYS A 1 94 ? 10.211 65.938 34 1 83.12 94 LYS A O 1
ATOM 731 N N . ASP A 1 95 ? 12.18 65.625 32.844 1 85.12 95 ASP A N 1
ATOM 732 C CA . ASP A 1 95 ? 11.867 66.688 31.922 1 85.12 95 ASP A CA 1
ATOM 733 C C . ASP A 1 95 ? 11.203 66.188 30.656 1 85.12 95 ASP A C 1
ATOM 735 O O . ASP A 1 95 ? 10.281 66.812 30.125 1 85.12 95 ASP A O 1
ATOM 739 N N . SER A 1 96 ? 11.625 65.062 30.219 1 86.56 96 SER A N 1
ATOM 740 C CA . SER A 1 96 ? 11.172 64.5 28.922 1 86.56 96 SER A CA 1
ATOM 741 C C . SER A 1 96 ? 9.867 63.75 29.062 1 86.56 96 SER A C 1
ATOM 743 O O . SER A 1 96 ? 9.094 63.656 28.109 1 86.56 96 SER A O 1
ATOM 745 N N . GLY A 1 97 ? 9.602 63.125 30.219 1 87.62 97 GLY A N 1
ATOM 746 C CA . GLY A 1 97 ? 8.422 62.312 30.422 1 87.62 97 GLY A CA 1
ATOM 747 C C . GLY A 1 97 ? 8.57 60.906 29.859 1 87.62 97 GLY A C 1
ATOM 748 O O . GLY A 1 97 ? 7.582 60.188 29.703 1 87.62 97 GLY A O 1
ATOM 749 N N . VAL A 1 98 ? 9.812 60.594 29.484 1 90.75 98 VAL A N 1
ATOM 750 C CA . VAL A 1 98 ? 10.094 59.25 28.953 1 90.75 98 VAL A CA 1
ATOM 751 C C . VAL A 1 98 ? 10.641 58.375 30.062 1 90.75 98 VAL A C 1
ATOM 753 O O . VAL A 1 98 ? 11.797 58.5 30.453 1 90.75 98 VAL A O 1
ATOM 756 N N . PHE A 1 99 ? 9.797 57.406 30.516 1 91.75 99 PHE A N 1
ATOM 757 C CA . PHE A 1 99 ? 10.148 56.531 31.625 1 91.75 99 PHE A CA 1
ATOM 758 C C . PHE A 1 99 ? 10.383 55.094 31.141 1 91.75 99 PHE A C 1
ATOM 760 O O . PHE A 1 99 ? 10.344 54.156 31.953 1 91.75 99 PHE A O 1
ATOM 767 N N . SER A 1 100 ? 10.664 54.938 29.969 1 94.81 100 SER A N 1
ATOM 768 C CA . SER A 1 100 ? 10.75 53.625 29.344 1 94.81 100 SER A CA 1
ATOM 769 C C . SER A 1 100 ? 11.992 52.875 29.797 1 94.81 100 SER A C 1
ATOM 771 O O . SER A 1 100 ? 12.992 53.5 30.172 1 94.81 100 SER A O 1
ATOM 773 N N . LEU A 1 101 ? 11.891 51.594 29.844 1 95.62 101 LEU A N 1
ATOM 774 C CA . LEU A 1 101 ? 12.953 50.688 30.266 1 95.62 101 LEU A CA 1
ATOM 775 C C . LEU A 1 101 ? 13.562 49.938 29.094 1 95.62 101 LEU A C 1
ATOM 777 O O . LEU A 1 101 ? 12.836 49.375 28.281 1 95.62 101 LEU A O 1
ATOM 781 N N . SER A 1 102 ? 14.828 49.969 28.922 1 95.88 102 SER A N 1
ATOM 782 C CA . SER A 1 102 ? 15.539 49.188 27.906 1 95.88 102 SER A CA 1
ATOM 783 C C . SER A 1 102 ? 16.203 47.969 28.5 1 95.88 102 SER A C 1
ATOM 785 O O . SER A 1 102 ? 16.734 48 29.609 1 95.88 102 SER A O 1
ATOM 787 N N . LEU A 1 103 ? 16.109 46.844 27.75 1 95.19 103 LEU A N 1
ATOM 788 C CA . LEU A 1 103 ? 16.734 45.594 28.234 1 95.19 103 LEU A CA 1
ATOM 789 C C . LEU A 1 103 ? 17.078 44.688 27.078 1 95.19 103 LEU A C 1
ATOM 791 O O . LEU A 1 103 ? 16.578 44.844 25.969 1 95.19 103 LEU A O 1
ATOM 795 N N . LYS A 1 104 ? 17.969 43.75 27.297 1 95.19 104 LYS A N 1
ATOM 796 C CA . LYS A 1 104 ? 18.266 42.625 26.406 1 95.19 104 LYS A CA 1
ATOM 797 C C . LYS A 1 104 ? 17.688 41.312 26.969 1 95.19 104 LYS A C 1
ATOM 799 O O . LYS A 1 104 ? 18.375 40.594 27.688 1 95.19 104 LYS A O 1
ATOM 804 N N . PRO A 1 105 ? 16.531 41.062 26.531 1 93.88 105 PRO A N 1
ATOM 805 C CA . PRO A 1 105 ? 15.789 39.969 27.203 1 93.88 105 PRO A CA 1
ATOM 806 C C . PRO A 1 105 ? 16.297 38.594 26.828 1 93.88 105 PRO A C 1
ATOM 808 O O . PRO A 1 105 ? 16.734 38.375 25.703 1 93.88 105 PRO A O 1
ATOM 811 N N . GLU A 1 106 ? 16.297 37.719 27.797 1 92.38 106 GLU A N 1
ATOM 812 C CA . GLU A 1 106 ? 16.516 36.281 27.656 1 92.38 106 GLU A CA 1
ATOM 813 C C . GLU A 1 106 ? 15.258 35.5 28.047 1 92.38 106 GLU A C 1
ATOM 815 O O . GLU A 1 106 ? 14.25 36.094 28.453 1 92.38 106 GLU A O 1
ATOM 820 N N . ALA A 1 107 ? 15.312 34.25 27.859 1 89.44 107 ALA A N 1
ATOM 821 C CA . ALA A 1 107 ? 14.148 33.406 28.141 1 89.44 107 ALA A CA 1
ATOM 822 C C . ALA A 1 107 ? 13.672 33.594 29.578 1 89.44 107 ALA A C 1
ATOM 824 O O . ALA A 1 107 ? 12.477 33.531 29.859 1 89.44 107 ALA A O 1
ATOM 825 N N . ALA A 1 108 ? 14.617 33.875 30.422 1 90 108 ALA A N 1
ATOM 826 C CA . ALA A 1 108 ? 14.305 34 31.844 1 90 108 ALA A CA 1
ATOM 827 C C . ALA A 1 108 ? 13.625 35.344 32.125 1 90 108 ALA A C 1
ATOM 829 O O . ALA A 1 108 ? 13.055 35.531 33.219 1 90 108 ALA A O 1
ATOM 830 N N . ASP A 1 109 ? 13.633 36.188 31.203 1 93.94 109 ASP A N 1
ATOM 831 C CA . ASP A 1 109 ? 13.133 37.531 31.438 1 93.94 109 ASP A CA 1
ATOM 832 C C . ASP A 1 109 ? 11.656 37.656 31.062 1 93.94 109 ASP A C 1
ATOM 834 O O . ASP A 1 109 ? 11.07 38.75 31.156 1 93.94 109 ASP A O 1
ATOM 838 N N . ILE A 1 110 ? 11.102 36.594 30.625 1 94.38 110 ILE A N 1
ATOM 839 C CA . ILE A 1 110 ? 9.688 36.594 30.266 1 94.38 110 ILE A CA 1
ATOM 840 C C . ILE A 1 110 ? 8.836 36.875 31.5 1 94.38 110 ILE A C 1
ATOM 842 O O . ILE A 1 110 ? 9.078 36.312 32.562 1 94.38 110 ILE A O 1
ATOM 846 N N . GLY A 1 111 ? 7.836 37.781 31.297 1 94.5 111 GLY A N 1
ATOM 847 C CA . GLY A 1 111 ? 6.973 38.094 32.438 1 94.5 111 GLY A CA 1
ATOM 848 C C . GLY A 1 111 ? 6.219 39.406 32.281 1 94.5 111 GLY A C 1
ATOM 849 O O . GLY A 1 111 ? 6.18 39.969 31.188 1 94.5 111 GLY A O 1
ATOM 850 N N . PHE A 1 112 ? 5.629 39.812 33.469 1 95.56 112 PHE A N 1
ATOM 851 C CA . PHE A 1 112 ? 4.867 41.031 33.531 1 95.56 112 PHE A CA 1
ATOM 852 C C . PHE A 1 112 ? 5.699 42.156 34.125 1 95.56 112 PHE A C 1
ATOM 854 O O . PHE A 1 112 ? 6.242 42 35.219 1 95.56 112 PHE A O 1
ATOM 861 N N . TYR A 1 113 ? 5.785 43.25 33.438 1 96.31 113 TYR A N 1
ATOM 862 C CA . TYR A 1 113 ? 6.516 44.406 33.906 1 96.31 113 TYR A CA 1
ATOM 863 C C . TYR A 1 113 ? 5.562 45.562 34.219 1 96.31 113 TYR A C 1
ATOM 865 O O . TYR A 1 113 ? 4.723 45.938 33.406 1 96.31 113 TYR A O 1
ATOM 873 N N . SER A 1 114 ? 5.676 46.094 35.344 1 96 114 SER A N 1
ATOM 874 C CA . SER A 1 114 ? 4.809 47.188 35.781 1 96 114 SER A CA 1
ATOM 875 C C . SER A 1 114 ? 5.566 48.5 35.875 1 96 114 SER A C 1
ATOM 877 O O . SER A 1 114 ? 6.621 48.594 36.5 1 96 114 SER A O 1
ATOM 879 N N . CYS A 1 115 ? 5.102 49.406 35.156 1 95.56 115 CYS A N 1
ATOM 880 C CA . CYS A 1 115 ? 5.598 50.781 35.219 1 95.56 115 CYS A CA 1
ATOM 881 C C . CYS A 1 115 ? 4.641 51.656 36 1 95.56 115 CYS A C 1
ATOM 883 O O . CYS A 1 115 ? 3.506 51.906 35.562 1 95.56 115 CYS A O 1
ATOM 885 N N . LEU A 1 116 ? 5.129 52.156 37.094 1 94.56 116 LEU A N 1
ATOM 886 C CA . LEU A 1 116 ? 4.309 53 37.938 1 94.56 116 LEU A CA 1
ATOM 887 C C . LEU A 1 116 ? 4.941 54.375 38.094 1 94.56 116 LEU A C 1
ATOM 889 O O . LEU A 1 116 ? 6.09 54.5 38.531 1 94.56 116 LEU A O 1
ATOM 893 N N . ILE A 1 117 ? 4.246 55.375 37.719 1 91.31 117 ILE A N 1
ATOM 894 C CA . ILE A 1 117 ? 4.688 56.75 37.844 1 91.31 117 ILE A CA 1
ATOM 895 C C . ILE A 1 117 ? 3.908 57.438 38.969 1 91.31 117 ILE A C 1
ATOM 897 O O . ILE A 1 117 ? 2.676 57.469 38.969 1 91.31 117 ILE A O 1
ATOM 901 N N . ARG A 1 118 ? 4.648 57.969 39.844 1 89.75 118 ARG A N 1
ATOM 902 C CA . ARG A 1 118 ? 4.035 58.625 41 1 89.75 118 ARG A CA 1
ATOM 903 C C . ARG A 1 118 ? 4.531 60.062 41.125 1 89.75 118 ARG A C 1
ATOM 905 O O . ARG A 1 118 ? 5.703 60.375 40.875 1 89.75 118 ARG A O 1
ATOM 912 N N . GLN A 1 119 ? 3.619 60.969 41.438 1 85.75 119 GLN A N 1
ATOM 913 C CA . GLN A 1 119 ? 3.939 62.344 41.812 1 85.75 119 GLN A CA 1
ATOM 914 C C . GLN A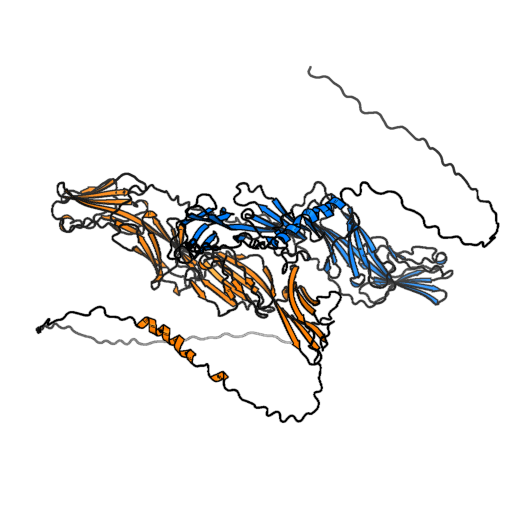 1 119 ? 3.35 62.688 43.188 1 85.75 119 GLN A C 1
ATOM 916 O O . GLN A 1 119 ? 2.129 62.656 43.375 1 85.75 119 GLN A O 1
ATOM 921 N N . GLN A 1 120 ? 4.125 63.219 44.062 1 79.75 120 GLN A N 1
ATOM 922 C CA . GLN A 1 120 ? 3.688 63.625 45.406 1 79.75 120 GLN A CA 1
ATOM 923 C C . GLN A 1 120 ? 2.732 62.594 46 1 79.75 120 GLN A C 1
ATOM 925 O O . GLN A 1 120 ? 1.652 62.938 46.469 1 79.75 120 GLN A O 1
ATOM 930 N N . GLU A 1 121 ? 2.697 61.469 45.938 1 79 121 GLU A N 1
ATOM 931 C CA . GLU A 1 121 ? 1.953 60.344 46.5 1 79 121 GLU A CA 1
ATOM 932 C C . GLU A 1 121 ? 0.829 59.906 45.562 1 79 121 GLU A C 1
ATOM 934 O O . GLU A 1 121 ? 0.156 58.906 45.812 1 79 121 GLU A O 1
ATOM 939 N N . LYS A 1 122 ? 0.581 60.531 44.594 1 88.06 122 LYS A N 1
ATOM 940 C CA . LYS A 1 122 ? -0.471 60.188 43.656 1 88.06 122 LYS A CA 1
ATOM 941 C C . LYS A 1 122 ? 0.082 59.344 42.531 1 88.06 122 LYS A C 1
ATOM 943 O O . LYS A 1 122 ? 1.14 59.656 41.969 1 88.06 122 LYS A O 1
ATOM 948 N N . ILE A 1 123 ? -0.662 58.281 42.344 1 89.12 123 ILE A N 1
ATOM 949 C CA . ILE A 1 123 ? -0.299 57.438 41.188 1 89.12 123 ILE A CA 1
ATOM 950 C C . ILE A 1 123 ? -0.817 58.062 39.906 1 89.12 123 ILE A C 1
ATOM 952 O O . ILE A 1 123 ? -2.027 58.219 39.719 1 89.12 123 ILE A O 1
ATOM 956 N N . LEU A 1 124 ? 0.09 58.438 39.031 1 87.44 124 LEU A N 1
ATOM 957 C CA . LEU A 1 124 ? -0.282 59.125 37.781 1 87.44 124 LEU A CA 1
ATOM 958 C C . LEU A 1 124 ? -0.575 58.094 36.688 1 87.44 124 LEU A C 1
ATOM 960 O O . LEU A 1 124 ? -1.499 58.281 35.906 1 87.44 124 LEU A O 1
ATOM 964 N N . LYS A 1 125 ? 0.22 57.125 36.656 1 89.38 125 LYS A N 1
ATOM 965 C CA . LYS A 1 125 ? 0.104 56.125 35.594 1 89.38 125 LYS A CA 1
ATOM 966 C C . LYS A 1 125 ? 0.638 54.781 36.062 1 89.38 125 LYS A C 1
ATOM 968 O O . LYS A 1 125 ? 1.652 54.719 36.781 1 89.38 125 LYS A O 1
ATOM 973 N N . GLU A 1 126 ? -0.15 53.75 35.844 1 91 126 GLU A N 1
ATOM 974 C CA . GLU A 1 126 ? 0.303 52.375 36.062 1 91 126 GLU A CA 1
ATOM 975 C C . GLU A 1 126 ? 0.02 51.5 34.844 1 91 126 GLU A C 1
ATOM 977 O O . GLU A 1 126 ? -1.128 51.406 34.406 1 91 126 GLU A O 1
ATOM 982 N N . GLU A 1 127 ? 1.067 51 34.312 1 93.12 127 GLU A N 1
ATOM 983 C CA . GLU A 1 127 ? 0.933 50.156 33.125 1 93.12 127 GLU A CA 1
ATOM 984 C C . GLU A 1 127 ? 1.628 48.812 33.312 1 93.12 127 GLU A C 1
ATOM 986 O O . GLU A 1 127 ? 2.764 48.75 33.781 1 93.12 127 GLU A O 1
ATOM 991 N N . ILE A 1 128 ? 0.93 47.812 33 1 95.12 128 ILE A N 1
ATOM 992 C CA . ILE A 1 128 ? 1.504 46.469 33.031 1 95.12 128 ILE A CA 1
ATOM 993 C C . ILE A 1 128 ? 1.791 46 31.609 1 95.12 128 ILE A C 1
ATOM 995 O O . ILE A 1 128 ? 0.893 45.969 30.766 1 95.12 128 ILE A O 1
ATOM 999 N N . ILE A 1 129 ? 3.029 45.625 31.359 1 95.75 129 ILE A N 1
ATOM 1000 C CA . ILE A 1 129 ? 3.465 45.219 30.031 1 95.75 129 ILE A CA 1
ATOM 1001 C C . ILE A 1 129 ? 3.9 43.75 30.094 1 95.75 129 ILE A C 1
ATOM 1003 O O . ILE A 1 129 ? 4.75 43.375 30.906 1 95.75 129 ILE A O 1
ATOM 1007 N N . LEU A 1 130 ? 3.322 42.969 29.281 1 95.56 130 LEU A N 1
ATOM 1008 C CA . LEU A 1 130 ? 3.746 41.562 29.141 1 95.56 130 LEU A CA 1
ATOM 1009 C C . LEU A 1 130 ? 4.898 41.438 28.141 1 95.56 130 LEU A C 1
ATOM 1011 O O . LEU A 1 130 ? 4.77 41.844 26.984 1 95.56 130 LEU A O 1
ATOM 1015 N N . LEU A 1 131 ? 6 40.938 28.594 1 95.62 131 LEU A N 1
ATOM 1016 C CA . LEU A 1 131 ? 7.152 40.688 27.719 1 95.62 131 LEU A CA 1
ATOM 1017 C C . LEU A 1 131 ? 7.188 39.25 27.25 1 95.62 131 LEU A C 1
ATOM 1019 O O . LEU A 1 131 ? 7.293 38.312 28.062 1 95.62 131 LEU A O 1
ATOM 1023 N N . ALA A 1 132 ? 7.059 39.031 25.969 1 95.25 132 ALA A N 1
ATOM 1024 C CA . ALA A 1 132 ? 7.156 37.719 25.344 1 95.25 132 ALA A CA 1
ATOM 1025 C C . ALA A 1 132 ? 8.406 37.625 24.469 1 95.25 132 ALA A C 1
ATOM 1027 O O . ALA A 1 132 ? 8.875 38.625 23.938 1 95.25 132 ALA A O 1
ATOM 1028 N N . ILE A 1 133 ? 8.922 36.438 24.406 1 95.38 133 ILE A N 1
ATOM 1029 C CA . ILE A 1 133 ? 10.172 36.25 23.672 1 95.38 133 ILE A CA 1
ATOM 1030 C C . ILE A 1 133 ? 9.938 35.312 22.484 1 95.38 133 ILE A C 1
ATOM 1032 O O . ILE A 1 133 ? 9.289 34.281 22.641 1 95.38 133 ILE A O 1
ATOM 1036 N N . LEU A 1 134 ? 10.422 35.688 21.359 1 94.69 134 LEU A N 1
ATOM 1037 C CA . LEU A 1 134 ? 10.383 34.875 20.141 1 94.69 134 LEU A CA 1
ATOM 1038 C C . LEU A 1 134 ? 11.742 34.281 19.859 1 94.69 134 LEU A C 1
ATOM 1040 O O . LEU A 1 134 ? 12.773 34.938 19.938 1 94.69 134 LEU A O 1
ATOM 1044 N N . THR A 1 135 ? 11.727 33 19.625 1 92.31 135 THR A N 1
ATOM 1045 C CA . THR A 1 135 ? 12.898 32.281 19.109 1 92.31 135 THR A CA 1
ATOM 1046 C C . THR A 1 135 ? 12.602 31.672 17.75 1 92.31 135 THR A C 1
ATOM 1048 O O . THR A 1 135 ? 11.547 31.062 17.547 1 92.31 135 THR A O 1
ATOM 1051 N N . VAL A 1 136 ? 13.5 31.938 16.828 1 92.38 136 VAL A N 1
ATOM 1052 C CA . VAL A 1 136 ? 13.32 31.391 15.492 1 92.38 136 VAL A CA 1
ATOM 1053 C C . VAL A 1 136 ? 14.445 30.422 15.164 1 92.38 136 VAL A C 1
ATOM 1055 O O . VAL A 1 136 ? 15.617 30.719 15.414 1 92.38 136 VAL A O 1
ATOM 1058 N N . SER A 1 137 ? 14.039 29.266 14.711 1 93.06 137 SER A N 1
ATOM 1059 C CA . SER A 1 137 ? 15.008 28.266 14.25 1 93.06 137 SER A CA 1
ATOM 1060 C C . SER A 1 137 ? 14.844 27.984 12.758 1 93.06 137 SER A C 1
ATOM 1062 O O . SER A 1 137 ? 13.719 27.906 12.258 1 93.06 137 SER A O 1
ATOM 1064 N N . VAL A 1 138 ? 15.969 27.953 12.102 1 94.94 138 VAL A N 1
ATOM 1065 C CA . VAL A 1 138 ? 15.977 27.672 10.664 1 94.94 138 VAL A CA 1
ATOM 1066 C C . VAL A 1 138 ? 16.688 26.344 10.406 1 94.94 138 VAL A C 1
ATOM 1068 O O . VAL A 1 138 ? 17.797 26.109 10.883 1 94.94 138 VAL A O 1
ATOM 1071 N N . PHE A 1 139 ? 15.992 25.438 9.688 1 94.31 139 PHE A N 1
ATOM 1072 C CA . PHE A 1 139 ? 16.578 24.156 9.32 1 94.31 139 PHE A CA 1
ATOM 1073 C C . PHE A 1 139 ? 16.438 23.906 7.82 1 94.31 139 PHE A C 1
ATOM 1075 O O . PHE A 1 139 ? 15.375 24.172 7.242 1 94.31 139 PHE A O 1
ATOM 1082 N N . PRO A 1 140 ? 17.391 23.25 7.168 1 93.38 140 PRO A N 1
ATOM 1083 C CA . PRO A 1 140 ? 18.766 23.094 7.66 1 93.38 140 PRO A CA 1
ATOM 1084 C C . PRO A 1 140 ? 19.469 24.438 7.879 1 93.38 140 PRO A C 1
ATOM 1086 O O . PRO A 1 140 ? 18.906 25.484 7.574 1 93.38 140 PRO A O 1
ATOM 1089 N N . ASP A 1 141 ? 20.703 24.344 8.406 1 94.19 141 ASP A N 1
ATOM 1090 C CA . ASP A 1 141 ? 21.438 25.578 8.695 1 94.19 141 ASP A CA 1
ATOM 1091 C C . ASP A 1 141 ? 21.781 26.328 7.41 1 94.19 141 ASP A C 1
ATOM 1093 O O . ASP A 1 141 ? 22.047 25.719 6.375 1 94.19 141 ASP A O 1
ATOM 1097 N N . VAL A 1 142 ? 21.781 27.641 7.531 1 92.81 142 VAL A N 1
ATOM 1098 C CA . VAL A 1 142 ? 22.109 28.5 6.395 1 92.81 142 VAL A CA 1
ATOM 1099 C C . VAL A 1 142 ? 23.625 28.438 6.141 1 92.81 142 VAL A C 1
ATOM 1101 O O . VAL A 1 142 ? 24.422 28.438 7.078 1 92.81 142 VAL A O 1
ATOM 1104 N N . PRO A 1 143 ? 24.094 28.453 4.988 1 94.62 143 PRO A N 1
ATOM 1105 C CA . PRO A 1 143 ? 23.344 28.469 3.738 1 94.62 143 PRO A CA 1
ATOM 1106 C C . PRO A 1 143 ? 22.672 27.125 3.424 1 94.62 143 PRO A C 1
ATOM 1108 O O . PRO A 1 143 ? 23.297 26.078 3.605 1 94.62 143 PRO A O 1
ATOM 1111 N N . ILE A 1 144 ? 21.516 27.219 2.945 1 94.56 144 ILE A N 1
ATOM 1112 C CA . ILE A 1 144 ? 20.703 26.031 2.719 1 94.56 144 ILE A CA 1
ATOM 1113 C C . ILE A 1 144 ? 21.062 25.406 1.369 1 94.56 144 ILE A C 1
ATOM 1115 O O . ILE A 1 144 ? 21.109 26.109 0.353 1 94.56 144 ILE A O 1
ATOM 1119 N N . PRO A 1 145 ? 21.375 24.125 1.351 1 94.38 145 PRO A N 1
ATOM 1120 C CA . PRO A 1 145 ? 21.609 23.484 0.05 1 94.38 145 PRO A CA 1
ATOM 1121 C C . PRO A 1 145 ? 20.375 23.531 -0.856 1 94.38 145 PRO A C 1
ATOM 1123 O O . PRO A 1 145 ? 19.25 23.5 -0.37 1 94.38 145 PRO A O 1
ATOM 1126 N N . GLN A 1 146 ? 20.656 23.516 -2.115 1 93.94 146 GLN A N 1
ATOM 1127 C CA . GLN A 1 146 ? 19.547 23.531 -3.074 1 93.94 146 GLN A CA 1
ATOM 1128 C C . GLN A 1 146 ? 18.734 22.234 -2.988 1 93.94 146 GLN A C 1
ATOM 1130 O O . GLN A 1 146 ? 19.281 21.172 -2.688 1 93.94 146 GLN A O 1
ATOM 1135 N N . HIS A 1 147 ? 17.391 22.391 -3.207 1 92.62 147 HIS A N 1
ATOM 1136 C CA . HIS A 1 147 ? 16.422 21.312 -3.262 1 92.62 147 HIS A CA 1
ATOM 1137 C C . HIS A 1 147 ? 16.125 20.766 -1.867 1 92.62 147 HIS A C 1
ATOM 1139 O O . HIS A 1 147 ? 15.453 19.75 -1.726 1 92.62 147 HIS A O 1
ATOM 1145 N N . SER A 1 148 ? 16.594 21.484 -0.876 1 93.62 148 SER A N 1
ATOM 1146 C CA . SER A 1 148 ? 16.219 21.141 0.493 1 93.62 148 SER A CA 1
ATOM 1147 C C . SER A 1 148 ? 14.836 21.688 0.841 1 93.62 148 SER A C 1
ATOM 1149 O O . SER A 1 148 ? 14.227 22.406 0.051 1 93.62 148 SER A O 1
ATOM 1151 N N . THR A 1 149 ? 14.375 21.188 1.98 1 94.75 149 THR A N 1
ATOM 1152 C CA . THR A 1 149 ? 13.156 21.766 2.543 1 94.75 149 THR A CA 1
ATOM 1153 C C . THR A 1 149 ? 13.492 22.734 3.666 1 94.75 149 THR A C 1
ATOM 1155 O O . THR A 1 149 ? 13.891 22.328 4.758 1 94.75 149 THR A O 1
ATOM 1158 N N . LEU A 1 150 ? 13.328 23.953 3.32 1 95.5 150 LEU A N 1
ATOM 1159 C CA . LEU A 1 150 ? 13.547 24.984 4.336 1 95.5 150 LEU A CA 1
ATOM 1160 C C . LEU A 1 150 ? 12.469 24.922 5.414 1 95.5 150 LEU A C 1
ATOM 1162 O O . LEU A 1 150 ? 11.281 24.828 5.109 1 95.5 150 LEU A O 1
ATOM 1166 N N . ARG A 1 151 ? 12.859 24.938 6.664 1 96.31 151 ARG A N 1
ATOM 1167 C CA . ARG A 1 151 ? 11.945 24.953 7.801 1 96.31 151 ARG A CA 1
ATOM 1168 C C . ARG A 1 151 ? 12.172 26.172 8.68 1 96.31 151 ARG A C 1
ATOM 1170 O O . ARG A 1 151 ? 13.281 26.391 9.172 1 96.31 151 ARG A O 1
ATOM 1177 N N . LEU A 1 152 ? 11.164 26.922 8.797 1 96 152 LEU A N 1
ATOM 1178 C CA . LEU A 1 152 ? 11.164 28.078 9.672 1 96 152 LEU A CA 1
ATOM 1179 C C . LEU A 1 152 ? 10.289 27.844 10.898 1 96 152 LEU A C 1
ATOM 1181 O O . LEU A 1 152 ? 9.062 27.766 10.789 1 96 152 LEU A O 1
ATOM 1185 N N . ILE A 1 153 ? 10.922 27.75 12.055 1 94.81 153 ILE A N 1
ATOM 1186 C CA . ILE A 1 153 ? 10.203 27.406 13.281 1 94.81 153 ILE A CA 1
ATOM 1187 C C . ILE A 1 153 ? 10.203 28.609 14.227 1 94.81 153 ILE A C 1
ATOM 1189 O O . ILE A 1 153 ? 11.258 29.109 14.625 1 94.81 153 ILE A O 1
ATOM 1193 N N . ALA A 1 154 ? 9.047 29.047 14.492 1 94.88 154 ALA A N 1
ATOM 1194 C CA . ALA A 1 154 ? 8.891 30.156 15.43 1 94.88 154 ALA A CA 1
ATOM 1195 C C . ALA A 1 154 ? 8.305 29.672 16.75 1 94.88 154 ALA A C 1
ATOM 1197 O O . ALA A 1 154 ? 7.297 28.969 16.766 1 94.88 154 ALA A O 1
ATOM 1198 N N . ASN A 1 155 ? 9.016 30 17.797 1 93.5 155 ASN A N 1
ATOM 1199 C CA . ASN A 1 155 ? 8.562 29.672 19.141 1 93.5 155 ASN A CA 1
ATOM 1200 C C . ASN A 1 155 ? 8.367 30.938 19.984 1 93.5 155 ASN A C 1
ATOM 1202 O O . ASN A 1 155 ? 9.297 31.719 20.156 1 93.5 155 ASN A O 1
ATOM 1206 N N . ILE A 1 156 ? 7.16 31.109 20.422 1 93.38 156 ILE A N 1
ATOM 1207 C CA . ILE A 1 156 ? 6.863 32.281 21.234 1 93.38 156 ILE A CA 1
ATOM 1208 C C . ILE A 1 156 ? 6.461 31.844 22.641 1 93.38 156 ILE A C 1
ATOM 1210 O O . ILE A 1 156 ? 5.566 31.016 22.812 1 93.38 156 ILE A O 1
ATOM 1214 N N . THR A 1 157 ? 7.082 32.438 23.594 1 92.06 157 THR A N 1
ATOM 1215 C CA . THR A 1 157 ? 6.762 32.156 25 1 92.06 157 THR A CA 1
ATOM 1216 C C . THR A 1 157 ? 6.426 33.438 25.734 1 92.06 157 THR A C 1
ATOM 1218 O O . THR A 1 157 ? 7.16 34.438 25.641 1 92.06 157 THR A O 1
ATOM 1221 N N . PRO A 1 158 ? 5.441 33.438 26.516 1 91.38 158 PRO A N 1
ATOM 1222 C CA . PRO A 1 158 ? 4.457 32.406 26.781 1 91.38 158 PRO A CA 1
ATOM 1223 C C . PRO A 1 158 ? 3.441 32.25 25.656 1 91.38 158 PRO A C 1
ATOM 1225 O O . PRO A 1 158 ? 3.322 33.125 24.797 1 91.38 158 PRO A O 1
ATOM 1228 N N . ASP A 1 159 ? 2.676 31.125 25.672 1 89.81 159 ASP A N 1
ATOM 1229 C CA . ASP A 1 159 ? 1.781 30.766 24.578 1 89.81 159 ASP A CA 1
ATOM 1230 C C . ASP A 1 159 ? 0.547 31.672 24.562 1 89.81 159 ASP A C 1
ATOM 1232 O O . ASP A 1 159 ? -0.089 31.844 23.516 1 89.81 159 ASP A O 1
ATOM 1236 N N . PHE A 1 160 ? 0.218 32.281 25.641 1 89.62 160 PHE A N 1
ATOM 1237 C CA . PHE A 1 160 ? -0.997 33.062 25.688 1 89.62 160 PHE A CA 1
ATOM 1238 C C . PHE A 1 160 ? -0.721 34.5 25.234 1 89.62 160 PHE A C 1
ATOM 1240 O O . PHE A 1 160 ? -1.634 35.344 25.188 1 89.62 160 PHE A O 1
ATOM 1247 N N . ALA A 1 161 ? 0.51 34.844 24.922 1 92 161 ALA A N 1
ATOM 1248 C CA . ALA A 1 161 ? 0.896 36.188 24.531 1 92 161 ALA A CA 1
ATOM 1249 C C . ALA A 1 161 ? 0.506 36.5 23.094 1 92 161 ALA A C 1
ATOM 1251 O O . ALA A 1 161 ? 0.526 37.625 22.656 1 92 161 ALA A O 1
ATOM 1252 N N . PHE A 1 162 ? 0.172 35.531 22.344 1 92.75 162 PHE A N 1
ATOM 1253 C CA . PHE A 1 162 ? -0.081 35.75 20.922 1 92.75 162 PHE A CA 1
ATOM 1254 C C . PHE A 1 162 ? -1.289 34.938 20.453 1 92.75 162 PHE A C 1
ATOM 1256 O O . PHE A 1 162 ? -1.7 33.969 21.125 1 92.75 162 PHE A O 1
ATOM 1263 N N . THR A 1 163 ? -1.812 35.344 19.312 1 90.06 163 THR A N 1
ATOM 1264 C CA . THR A 1 163 ? -2.961 34.688 18.734 1 90.06 163 THR A CA 1
ATOM 1265 C C . THR A 1 163 ? -2.545 33.875 17.5 1 90.06 163 THR A C 1
ATOM 1267 O O . THR A 1 163 ? -2.988 32.75 17.328 1 90.06 163 THR A O 1
ATOM 1270 N N . GLN A 1 164 ? -1.659 34.5 16.75 1 90.94 164 GLN A N 1
ATOM 1271 C CA . GLN A 1 164 ? -1.292 33.875 15.492 1 90.94 164 GLN A CA 1
ATOM 1272 C C . GLN A 1 164 ? 0.118 34.25 15.07 1 90.94 164 GLN A C 1
ATOM 1274 O O . GLN A 1 164 ? 0.6 35.344 15.43 1 90.94 164 GLN A O 1
ATOM 1279 N N . VAL A 1 165 ? 0.713 33.344 14.422 1 93.25 165 VAL A N 1
ATOM 1280 C CA . VAL A 1 165 ? 2.004 33.625 13.797 1 93.25 165 VAL A CA 1
ATOM 1281 C C . VAL A 1 165 ? 1.927 33.312 12.297 1 93.25 165 VAL A C 1
ATOM 1283 O O . VAL A 1 165 ? 1.413 32.25 11.898 1 93.25 165 VAL A O 1
ATOM 1286 N N . THR A 1 166 ? 2.365 34.25 11.484 1 91.88 166 THR A N 1
ATOM 1287 C CA . THR A 1 166 ? 2.389 34.031 10.047 1 91.88 166 THR A CA 1
ATOM 1288 C C . THR A 1 166 ? 3.779 34.281 9.477 1 91.88 166 THR A C 1
ATOM 1290 O O . THR A 1 166 ? 4.598 34.969 10.125 1 91.88 166 THR A O 1
ATOM 1293 N N . TRP A 1 167 ? 3.969 33.781 8.336 1 93.44 167 TRP A N 1
ATOM 1294 C CA . TRP A 1 167 ? 5.254 33.969 7.672 1 93.44 167 TRP A CA 1
ATOM 1295 C C . TRP A 1 167 ? 5.062 34.562 6.281 1 93.44 167 TRP A C 1
ATOM 1297 O O . TRP A 1 167 ? 4.094 34.219 5.59 1 93.44 167 TRP A O 1
ATOM 1307 N N . ALA A 1 168 ? 5.965 35.406 5.984 1 92.69 168 ALA A N 1
ATOM 1308 C CA . ALA A 1 168 ? 6.02 35.938 4.629 1 92.69 168 ALA A CA 1
ATOM 1309 C C . ALA A 1 168 ? 7.406 35.781 4.02 1 92.69 168 ALA A C 1
ATOM 1311 O O . ALA A 1 168 ? 8.422 35.938 4.707 1 92.69 168 ALA A O 1
ATOM 1312 N N . GLY A 1 169 ? 7.406 35.344 2.791 1 90.5 169 GLY A N 1
ATOM 1313 C CA . GLY A 1 169 ? 8.664 35.188 2.082 1 90.5 169 GLY A CA 1
ATOM 1314 C C . GLY A 1 169 ? 9.109 36.469 1.386 1 90.5 169 GLY A C 1
ATOM 1315 O O . GLY A 1 169 ? 8.508 37.531 1.574 1 90.5 169 GLY A O 1
ATOM 1316 N N . PRO A 1 170 ? 10.258 36.281 0.672 1 89.31 170 PRO A N 1
ATOM 1317 C CA . PRO A 1 170 ? 10.719 37.406 -0.105 1 89.31 170 PRO A CA 1
ATOM 1318 C C . PRO A 1 170 ? 9.648 37.969 -1.034 1 89.31 170 PRO A C 1
ATOM 1320 O O . PRO A 1 170 ? 8.914 37.219 -1.664 1 89.31 170 PRO A O 1
ATOM 1323 N N . GLY A 1 171 ? 9.445 39.281 -1.146 1 83.94 171 GLY A N 1
ATOM 1324 C CA . GLY A 1 171 ? 8.398 39.906 -1.939 1 83.94 171 GLY A CA 1
ATOM 1325 C C . GLY A 1 171 ? 7.051 39.938 -1.242 1 83.94 171 GLY A C 1
ATOM 1326 O O . GLY A 1 171 ? 6.016 40.125 -1.886 1 83.94 171 GLY A O 1
ATOM 1327 N N . ASP A 1 172 ? 6.992 39.562 0.032 1 82.88 172 ASP A N 1
ATOM 1328 C CA . ASP A 1 172 ? 5.812 39.594 0.888 1 82.88 172 ASP A CA 1
ATOM 1329 C C . ASP A 1 172 ? 4.809 38.531 0.493 1 82.88 172 ASP A C 1
ATOM 1331 O O . ASP A 1 172 ? 3.596 38.75 0.555 1 82.88 172 ASP A O 1
ATOM 1335 N N . ILE A 1 173 ? 5.398 37.5 -0.041 1 85 173 ILE A N 1
ATOM 1336 C CA . ILE A 1 173 ? 4.535 36.375 -0.392 1 85 173 ILE A CA 1
ATOM 1337 C C . ILE A 1 173 ? 4.191 35.562 0.865 1 85 173 ILE A C 1
ATOM 1339 O O . ILE A 1 173 ? 5.082 35.094 1.578 1 85 173 ILE A O 1
ATOM 1343 N N . THR A 1 174 ? 2.955 35.469 1.111 1 89.19 174 THR A N 1
ATOM 1344 C CA . THR A 1 174 ? 2.49 34.781 2.311 1 89.19 174 THR A CA 1
ATOM 1345 C C . THR A 1 174 ? 2.797 33.281 2.232 1 89.19 174 THR A C 1
ATOM 1347 O O . THR A 1 174 ? 2.602 32.656 1.188 1 89.19 174 THR A O 1
ATOM 1350 N N . LEU A 1 175 ? 3.314 32.781 3.297 1 90.88 175 LEU A N 1
ATOM 1351 C CA . LEU A 1 175 ? 3.594 31.344 3.412 1 90.88 175 LEU A CA 1
ATOM 1352 C C . LEU A 1 175 ? 2.592 30.672 4.344 1 90.88 175 LEU A C 1
ATOM 1354 O O . LEU A 1 175 ? 2.193 31.25 5.355 1 90.88 175 LEU A O 1
ATOM 1358 N N . LYS A 1 176 ? 2.229 29.531 3.951 1 91.69 176 LYS A N 1
ATOM 1359 C CA . LYS A 1 176 ? 1.39 28.734 4.844 1 91.69 176 LYS A CA 1
ATOM 1360 C C . LYS A 1 176 ? 2.131 28.391 6.129 1 91.69 176 LYS A C 1
ATOM 1362 O O . LYS A 1 176 ? 3.332 28.109 6.102 1 91.69 176 LYS A O 1
ATOM 1367 N N . SER A 1 177 ? 1.435 28.484 7.281 1 90.94 177 SER A N 1
ATOM 1368 C CA . SER A 1 177 ? 1.999 28.125 8.578 1 90.94 177 SER A CA 1
ATOM 1369 C C . SER A 1 177 ? 1.106 27.141 9.32 1 90.94 177 SER A C 1
ATOM 1371 O O . SER A 1 177 ? -0.115 27.141 9.148 1 90.94 177 SER A O 1
ATOM 1373 N N . GLU A 1 178 ? 1.8 26.25 10.023 1 90.69 178 GLU A N 1
ATOM 1374 C CA . GLU A 1 178 ? 1.06 25.281 10.812 1 90.69 178 GLU A CA 1
ATOM 1375 C C . GLU A 1 178 ? 1.525 25.266 12.266 1 90.69 178 GLU A C 1
ATOM 1377 O O . GLU A 1 178 ? 2.721 25.391 12.539 1 90.69 178 GLU A O 1
ATOM 1382 N N . LYS A 1 179 ? 0.548 25.125 13.086 1 87.06 179 LYS A N 1
ATOM 1383 C CA . LYS A 1 179 ? 0.859 25 14.508 1 87.06 179 LYS A CA 1
ATOM 1384 C C . LYS A 1 179 ? 1.182 23.562 14.875 1 87.06 179 LYS A C 1
ATOM 1386 O O . LYS A 1 179 ? 0.401 22.656 14.586 1 87.06 179 LYS A O 1
ATOM 1391 N N . LYS A 1 180 ? 2.318 23.281 15.367 1 81.75 180 LYS A N 1
ATOM 1392 C CA . LYS A 1 180 ? 2.717 21.938 15.773 1 81.75 180 LYS A CA 1
ATOM 1393 C C . LYS A 1 180 ? 2.514 21.75 17.281 1 81.75 180 LYS A C 1
ATOM 1395 O O . LYS A 1 180 ? 2.111 20.656 17.719 1 81.75 180 LYS A O 1
ATOM 1400 N N . LEU A 1 181 ? 2.928 22.594 18.047 1 78.31 181 LEU A N 1
ATOM 1401 C CA . LEU A 1 181 ? 2.721 22.641 19.484 1 78.31 181 LEU A CA 1
ATOM 1402 C C . LEU A 1 181 ? 2.074 23.953 19.906 1 78.31 181 LEU A C 1
ATOM 1404 O O . LEU A 1 181 ? 1.953 24.875 19.094 1 78.31 181 LEU A O 1
ATOM 1408 N N . LYS A 1 182 ? 1.713 24.016 21.078 1 75.25 182 LYS A N 1
ATOM 1409 C CA . LYS A 1 182 ? 1.069 25.219 21.609 1 75.25 182 LYS A CA 1
ATOM 1410 C C . LYS A 1 182 ? 1.914 26.469 21.328 1 75.25 182 LYS A C 1
ATOM 1412 O O . LYS A 1 182 ? 1.379 27.531 21.016 1 75.25 182 LYS A O 1
ATOM 1417 N N . THR A 1 183 ? 3.174 26.297 21.281 1 75.81 183 THR A N 1
ATOM 1418 C CA . THR A 1 183 ? 4.027 27.469 21.203 1 75.81 183 THR A CA 1
ATOM 1419 C C . THR A 1 183 ? 4.781 27.5 19.875 1 75.81 183 THR A C 1
ATOM 1421 O O . THR A 1 183 ? 5.426 28.5 19.547 1 75.81 183 THR A O 1
ATOM 1424 N N . ASN A 1 184 ? 4.59 26.391 19.125 1 84.94 184 ASN A N 1
ATOM 1425 C CA . ASN A 1 184 ? 5.438 26.266 17.953 1 84.94 184 ASN A CA 1
ATOM 1426 C C . ASN A 1 184 ? 4.629 26.406 16.656 1 84.94 184 ASN A C 1
ATOM 1428 O O . ASN A 1 184 ? 3.559 25.812 16.531 1 84.94 184 ASN A O 1
ATOM 1432 N N . THR A 1 185 ? 5.117 27.281 15.844 1 91.44 185 THR A N 1
ATOM 1433 C CA . THR A 1 185 ? 4.562 27.406 14.5 1 91.44 185 THR A CA 1
ATOM 1434 C C . THR A 1 185 ? 5.637 27.141 13.445 1 91.44 185 THR A C 1
ATOM 1436 O O . THR A 1 185 ? 6.766 27.609 13.578 1 91.44 185 THR A O 1
ATOM 1439 N N . VAL A 1 186 ? 5.234 26.438 12.492 1 94.69 186 VAL A N 1
ATOM 1440 C CA . VAL A 1 186 ? 6.227 26.031 11.492 1 94.69 186 VAL A CA 1
ATOM 1441 C C . VAL A 1 186 ? 5.762 26.469 10.102 1 94.69 186 VAL A C 1
ATOM 1443 O O . VAL A 1 186 ? 4.578 26.328 9.773 1 94.69 186 VAL A O 1
ATOM 1446 N N . ALA A 1 187 ? 6.652 27 9.367 1 95.38 187 ALA A N 1
ATOM 1447 C CA . ALA A 1 187 ? 6.492 27.234 7.934 1 95.38 187 ALA A CA 1
ATOM 1448 C C . ALA A 1 187 ? 7.602 26.547 7.145 1 95.38 187 ALA A C 1
ATOM 1450 O O . ALA A 1 187 ? 8.766 26.562 7.551 1 95.38 187 ALA A O 1
ATOM 1451 N N . LYS A 1 188 ? 7.191 25.953 6.059 1 95.69 188 LYS A N 1
ATOM 1452 C CA . LYS A 1 188 ? 8.188 25.219 5.289 1 95.69 188 LYS A CA 1
ATOM 1453 C C . LYS A 1 188 ? 8.195 25.656 3.83 1 95.69 188 LYS A C 1
ATOM 1455 O O . LYS A 1 188 ? 7.223 26.234 3.346 1 95.69 188 LYS A O 1
ATOM 1460 N N . LEU A 1 189 ? 9.328 25.453 3.186 1 94.56 189 LEU A N 1
ATOM 1461 C CA . LEU A 1 189 ? 9.516 25.641 1.751 1 94.56 189 LEU A CA 1
ATOM 1462 C C . LEU A 1 189 ? 10.297 24.469 1.148 1 94.56 189 LEU A C 1
ATOM 1464 O O . LEU A 1 189 ? 11.531 24.453 1.184 1 94.56 189 LEU A O 1
ATOM 1468 N N . PRO A 1 190 ? 9.523 23.625 0.573 1 94.5 190 PRO A N 1
ATOM 1469 C CA . PRO A 1 190 ? 10.219 22.484 -0.036 1 94.5 190 PRO A CA 1
ATOM 1470 C C . PRO A 1 190 ? 10.898 22.859 -1.354 1 94.5 190 PRO A C 1
ATOM 1472 O O . PRO A 1 190 ? 10.5 23.812 -2.014 1 94.5 190 PRO A O 1
ATOM 1475 N N . GLN A 1 191 ? 12 22.109 -1.713 1 91.81 191 GLN A N 1
ATOM 1476 C CA . GLN A 1 191 ? 12.703 22.25 -2.988 1 91.81 191 GLN A CA 1
ATOM 1477 C C . GLN A 1 191 ? 13.18 23.688 -3.199 1 91.81 191 GLN A C 1
ATOM 1479 O O . GLN A 1 191 ? 12.891 24.297 -4.227 1 91.81 191 GLN A O 1
ATOM 1484 N N . VAL A 1 192 ? 13.914 24.109 -2.234 1 93.56 192 VAL A N 1
ATOM 1485 C CA . VAL A 1 192 ? 14.398 25.484 -2.266 1 93.56 192 VAL A CA 1
ATOM 1486 C C . VAL A 1 192 ? 15.383 25.656 -3.416 1 93.56 192 VAL A C 1
ATOM 1488 O O . VAL A 1 192 ? 16.172 24.766 -3.713 1 93.56 192 VAL A O 1
ATOM 1491 N N . LEU A 1 193 ? 15.336 26.781 -4.098 1 93.25 193 LEU A N 1
ATOM 1492 C CA . LEU A 1 193 ? 16.25 27.156 -5.172 1 93.25 193 LEU A CA 1
ATOM 1493 C C . LEU A 1 193 ? 16.891 28.5 -4.883 1 93.25 193 LEU A C 1
ATOM 1495 O O . LEU A 1 193 ? 16.578 29.156 -3.889 1 93.25 193 LEU A O 1
ATOM 1499 N N . ASN A 1 194 ? 17.734 28.875 -5.727 1 92.25 194 ASN A N 1
ATOM 1500 C CA . ASN A 1 194 ? 18.484 30.109 -5.539 1 92.25 194 ASN A CA 1
ATOM 1501 C C . ASN A 1 194 ? 17.547 31.312 -5.445 1 92.25 194 ASN A C 1
ATOM 1503 O O . ASN A 1 194 ? 17.828 32.281 -4.719 1 92.25 194 ASN A O 1
ATOM 1507 N N . ASN A 1 195 ? 16.484 31.188 -6.062 1 89.75 195 ASN A N 1
ATOM 1508 C CA . ASN A 1 195 ? 15.547 32.312 -6.074 1 89.75 195 ASN A CA 1
ATOM 1509 C C . ASN A 1 195 ? 14.797 32.438 -4.75 1 89.75 195 ASN A C 1
ATOM 1511 O O . ASN A 1 195 ? 14.117 33.438 -4.5 1 89.75 195 ASN A O 1
ATOM 1515 N N . ASP A 1 196 ? 14.961 31.5 -3.9 1 92.69 196 ASP A N 1
ATOM 1516 C CA . ASP A 1 196 ? 14.281 31.516 -2.607 1 92.69 196 ASP A CA 1
ATOM 1517 C C . ASP A 1 196 ? 15.141 32.219 -1.551 1 92.69 196 ASP A C 1
ATOM 1519 O O . ASP A 1 196 ? 14.734 32.312 -0.39 1 92.69 196 ASP A O 1
ATOM 1523 N N . ASP A 1 197 ? 16.234 32.656 -2.018 1 92.38 197 ASP A N 1
ATOM 1524 C CA . ASP A 1 197 ? 17.125 33.406 -1.139 1 92.38 197 ASP A CA 1
ATOM 1525 C C . ASP A 1 197 ? 16.516 34.75 -0.782 1 92.38 197 ASP A C 1
ATOM 1527 O O . ASP A 1 197 ? 15.797 35.344 -1.588 1 92.38 197 ASP A O 1
ATOM 1531 N N . GLY A 1 198 ? 16.734 35.188 0.556 1 93.69 198 GLY A N 1
ATOM 1532 C CA . GLY A 1 198 ? 16.234 36.5 0.915 1 93.69 198 GLY A CA 1
ATOM 1533 C C . GLY A 1 198 ? 15.789 36.594 2.359 1 93.69 198 GLY A C 1
ATOM 1534 O O . GLY A 1 198 ? 16.141 35.75 3.184 1 93.69 198 GLY A O 1
ATOM 1535 N N . ALA A 1 199 ? 15.125 37.688 2.523 1 94.06 199 ALA A N 1
ATOM 1536 C CA . ALA A 1 199 ? 14.656 37.938 3.879 1 94.06 199 ALA A CA 1
ATOM 1537 C C . ALA A 1 199 ? 13.227 37.438 4.074 1 94.06 199 ALA A C 1
ATOM 1539 O O . ALA A 1 199 ? 12.328 37.812 3.301 1 94.06 199 ALA A O 1
ATOM 1540 N N . TYR A 1 200 ? 13.109 36.594 5.004 1 95.75 200 TYR A N 1
ATOM 1541 C CA . TYR A 1 200 ? 11.789 36.156 5.434 1 95.75 200 TYR A CA 1
ATOM 1542 C C . TYR A 1 200 ? 11.328 36.906 6.672 1 95.75 200 TYR A C 1
ATOM 1544 O O . TYR A 1 200 ? 12.156 37.375 7.449 1 95.75 200 TYR A O 1
ATOM 1552 N N . VAL A 1 201 ? 10.031 37.062 6.801 1 95.19 201 VAL A N 1
ATOM 1553 C CA . VAL A 1 201 ? 9.531 37.844 7.926 1 95.19 201 VAL A CA 1
ATOM 1554 C C . VAL A 1 201 ? 8.547 37 8.742 1 95.19 201 VAL A C 1
ATOM 1556 O O . VAL A 1 201 ? 7.578 36.469 8.203 1 95.19 201 VAL A O 1
ATOM 1559 N N . CYS A 1 202 ? 8.859 36.844 9.961 1 95.12 202 CYS A N 1
ATOM 1560 C CA . CYS A 1 202 ? 7.93 36.25 10.914 1 95.12 202 CYS A CA 1
ATOM 1561 C C . CYS A 1 202 ? 7.027 37.312 11.531 1 95.12 202 CYS A C 1
ATOM 1563 O O . CYS A 1 202 ? 7.508 38.25 12.156 1 95.12 202 CYS A O 1
ATOM 1565 N N . MET A 1 203 ? 5.777 37.156 11.375 1 94.5 203 MET A N 1
ATOM 1566 C CA . MET A 1 203 ? 4.824 38.125 11.898 1 94.5 203 MET A CA 1
ATOM 1567 C C . MET A 1 203 ? 4.055 37.562 13.086 1 94.5 203 MET A C 1
ATOM 1569 O O . MET A 1 203 ? 3.295 36.594 12.93 1 94.5 203 MET A O 1
ATOM 1573 N N . VAL A 1 204 ? 4.234 38.125 14.211 1 94.94 204 VAL A N 1
ATOM 1574 C CA . VAL A 1 204 ? 3.568 37.656 15.422 1 94.94 204 VAL A CA 1
ATOM 1575 C C . VAL A 1 204 ? 2.398 38.594 15.758 1 94.94 204 VAL A C 1
ATOM 1577 O O . VAL A 1 204 ? 2.568 39.812 15.852 1 94.94 204 VAL A O 1
ATOM 1580 N N . TYR A 1 205 ? 1.26 38 15.914 1 94.19 205 TYR A N 1
ATOM 1581 C CA . TYR A 1 205 ? 0.072 38.75 16.312 1 94.19 205 TYR A CA 1
ATOM 1582 C C . TYR A 1 205 ? -0.211 38.594 17.797 1 94.19 205 TYR A C 1
ATOM 1584 O O . TYR A 1 205 ? -0.582 37.5 18.25 1 94.19 205 TYR A O 1
ATOM 1592 N N . PRO A 1 206 ? 0.009 39.656 18.469 1 93.88 206 PRO A N 1
ATOM 1593 C CA . PRO A 1 206 ? -0.168 39.562 19.922 1 93.88 206 PRO A CA 1
ATOM 1594 C C . PRO A 1 206 ? -1.627 39.375 20.328 1 93.88 206 PRO A C 1
ATOM 1596 O O . PRO A 1 206 ? -2.535 39.688 19.547 1 93.88 206 PRO A O 1
ATOM 1599 N N . ARG A 1 207 ? -1.748 38.75 21.484 1 91.06 207 ARG A N 1
ATOM 1600 C CA . ARG A 1 207 ? -3.074 38.562 22.062 1 91.06 207 ARG A CA 1
ATOM 1601 C C . ARG A 1 207 ? -3.395 39.688 23.047 1 91.06 207 ARG A C 1
ATOM 1603 O O . ARG A 1 207 ? -2.5 40.219 23.719 1 91.06 207 ARG A O 1
ATOM 1610 N N . GLY A 1 208 ? -4.699 40.094 23.125 1 85.5 208 GLY A N 1
ATOM 1611 C CA . GLY A 1 208 ? -5.117 41.062 24.125 1 85.5 208 GLY A CA 1
ATOM 1612 C C . GLY A 1 208 ? -4.762 42.5 23.766 1 85.5 208 GLY A C 1
ATOM 1613 O O . GLY A 1 208 ? -4.754 42.875 22.578 1 85.5 208 GLY A O 1
ATOM 1614 N N . ASN A 1 209 ? -4.5 43.25 24.828 1 87.5 209 ASN A N 1
ATOM 1615 C CA . ASN A 1 209 ? -4.172 44.656 24.641 1 87.5 209 ASN A CA 1
ATOM 1616 C C . ASN A 1 209 ? -2.715 44.844 24.234 1 87.5 209 ASN A C 1
ATOM 1618 O O . ASN A 1 209 ? -1.804 44.375 24.922 1 87.5 209 ASN A O 1
ATOM 1622 N N . SER A 1 210 ? -2.518 45.406 23.062 1 89.12 210 SER A N 1
ATOM 1623 C CA . SER A 1 210 ? -1.176 45.656 22.562 1 89.12 210 SER A CA 1
ATOM 1624 C C . SER A 1 210 ? -1.127 46.969 21.781 1 89.12 210 SER A C 1
ATOM 1626 O O . SER A 1 210 ? -2.074 47.312 21.078 1 89.12 210 SER A O 1
ATOM 1628 N N . SER A 1 211 ? -0.094 47.656 22.062 1 88.56 211 SER A N 1
ATOM 1629 C CA . SER A 1 211 ? 0.091 48.906 21.328 1 88.56 211 SER A CA 1
ATOM 1630 C C . SER A 1 211 ? 0.397 48.625 19.859 1 88.56 211 SER A C 1
ATOM 1632 O O . SER A 1 211 ? 0.181 49.5 19 1 88.56 211 SER A O 1
ATOM 1634 N N . SER A 1 212 ? 0.903 47.469 19.625 1 90.31 212 SER A N 1
ATOM 1635 C CA . SER A 1 212 ? 1.218 47.062 18.25 1 90.31 212 SER A CA 1
ATOM 1636 C C . SER A 1 212 ? 0.315 45.938 17.781 1 90.31 212 SER A C 1
ATOM 1638 O O . SER A 1 212 ? 0.054 45 18.531 1 90.31 212 SER A O 1
ATOM 1640 N N . ARG A 1 213 ? -0.061 46.125 16.578 1 91.38 213 ARG A N 1
ATOM 1641 C CA . ARG A 1 213 ? -0.936 45.094 16.016 1 91.38 213 ARG A CA 1
ATOM 1642 C C . ARG A 1 213 ? -0.136 43.875 15.562 1 91.38 213 ARG A C 1
ATOM 1644 O O . ARG A 1 213 ? -0.666 42.781 15.508 1 91.38 213 ARG A O 1
ATOM 1651 N N . LEU A 1 214 ? 1.049 44.156 15.195 1 93.69 214 LEU A N 1
ATOM 1652 C CA . LEU A 1 214 ? 1.884 43.062 14.68 1 93.69 214 LEU A CA 1
ATOM 1653 C C . LEU A 1 214 ? 3.357 43.344 14.961 1 93.69 214 LEU A C 1
ATOM 1655 O O . LEU A 1 214 ? 3.783 44.5 15.008 1 93.69 214 LEU A O 1
ATOM 1659 N N . PHE A 1 215 ? 4.07 42.25 15.273 1 94.56 215 PHE A N 1
ATOM 1660 C CA . PHE A 1 215 ? 5.512 42.312 15.492 1 94.56 215 PHE A CA 1
ATOM 1661 C C . PHE A 1 215 ? 6.258 41.562 14.391 1 94.56 215 PHE A C 1
ATOM 1663 O O . PHE A 1 215 ? 6.332 40.344 14.422 1 94.56 215 PHE A O 1
ATOM 1670 N N . PRO A 1 216 ? 6.859 42.25 13.453 1 93.69 216 PRO A N 1
ATOM 1671 C CA . PRO A 1 216 ? 7.621 41.625 12.383 1 93.69 216 PRO A CA 1
ATOM 1672 C C . PRO A 1 216 ? 9.062 41.312 12.781 1 93.69 216 PRO A C 1
ATOM 1674 O O . PRO A 1 216 ? 9.719 42.156 13.414 1 93.69 216 PRO A O 1
ATOM 1677 N N . PHE A 1 217 ? 9.539 40.188 12.484 1 94.81 217 PHE A N 1
ATOM 1678 C CA . PHE A 1 217 ? 10.93 39.781 12.711 1 94.81 217 PHE A CA 1
ATOM 1679 C C . PHE A 1 217 ? 11.555 39.219 11.438 1 94.81 217 PHE A C 1
ATOM 1681 O O . PHE A 1 217 ? 11.055 38.281 10.859 1 94.81 217 PHE A O 1
ATOM 1688 N N . ASN A 1 218 ? 12.633 39.812 11.102 1 93.88 218 ASN A N 1
ATOM 1689 C CA . ASN A 1 218 ? 13.305 39.375 9.875 1 93.88 218 ASN A CA 1
ATOM 1690 C C . ASN A 1 218 ? 14.211 38.188 10.109 1 93.88 218 ASN A C 1
ATOM 1692 O O . ASN A 1 218 ? 14.883 38.094 11.133 1 93.88 218 ASN A O 1
ATOM 1696 N N . VAL A 1 219 ? 14.133 37.25 9.156 1 94.56 219 VAL A N 1
ATOM 1697 C CA . VAL A 1 219 ? 15.008 36.094 9.141 1 94.56 219 VAL A CA 1
ATOM 1698 C C . VAL A 1 219 ? 15.695 35.969 7.785 1 94.56 219 VAL A C 1
ATOM 1700 O O . VAL A 1 219 ? 15.031 35.75 6.77 1 94.56 219 VAL A O 1
ATOM 1703 N N . ASP A 1 220 ? 17 36.094 7.832 1 94.5 220 ASP A N 1
ATOM 1704 C CA . ASP A 1 220 ? 17.734 36.031 6.574 1 94.5 220 ASP A CA 1
ATOM 1705 C C . ASP A 1 220 ? 18.078 34.562 6.207 1 94.5 220 ASP A C 1
ATOM 1707 O O . ASP A 1 220 ? 18.703 33.875 6.992 1 94.5 220 ASP A O 1
ATOM 1711 N N . VAL A 1 221 ? 17.641 34.219 5.047 1 95.81 221 VAL A N 1
ATOM 1712 C CA . VAL A 1 221 ? 17.906 32.875 4.547 1 95.81 221 VAL A CA 1
ATOM 1713 C C . VAL A 1 221 ? 18.766 32.938 3.285 1 95.81 221 VAL A C 1
ATOM 1715 O O . VAL A 1 221 ? 18.469 33.719 2.371 1 95.81 221 VAL A O 1
ATOM 1718 N N . THR A 1 222 ? 19.859 32.219 3.299 1 95.88 222 THR A N 1
ATOM 1719 C CA . THR A 1 222 ? 20.703 32.125 2.113 1 95.88 222 THR A CA 1
ATOM 1720 C C . THR A 1 222 ? 20.734 30.703 1.582 1 95.88 222 THR A C 1
ATOM 1722 O O . THR A 1 222 ? 20.703 29.734 2.359 1 95.88 222 THR A O 1
ATOM 1725 N N . VAL A 1 223 ? 20.781 30.609 0.296 1 94.75 223 VAL A N 1
ATOM 1726 C CA . VAL A 1 223 ? 20.828 29.297 -0.354 1 94.75 223 VAL A CA 1
ATOM 1727 C C . VAL A 1 223 ? 22.219 29.078 -0.96 1 94.75 223 VAL A C 1
ATOM 1729 O O . VAL A 1 223 ? 22.75 29.953 -1.63 1 94.75 223 VAL A O 1
ATOM 1732 N N . ALA A 1 224 ? 22.828 27.953 -0.603 1 93.5 224 ALA A N 1
ATOM 1733 C CA . ALA A 1 224 ? 24.125 27.609 -1.174 1 93.5 224 ALA A CA 1
ATOM 1734 C C . ALA A 1 224 ? 24 27.281 -2.66 1 93.5 224 ALA A C 1
ATOM 1736 O O . ALA A 1 224 ? 23.344 26.297 -3.033 1 93.5 224 ALA A O 1
ATOM 1737 N N . ALA A 1 225 ? 24.656 27.984 -3.484 1 87.25 225 ALA A N 1
ATOM 1738 C CA . ALA A 1 225 ? 24.516 27.812 -4.93 1 87.25 225 ALA A CA 1
ATOM 1739 C C . ALA A 1 225 ? 25.188 26.531 -5.398 1 87.25 225 ALA A C 1
ATOM 1741 O O . ALA A 1 225 ? 24.766 25.922 -6.391 1 87.25 225 ALA A O 1
ATOM 1742 N N . ASP A 1 226 ? 26.156 26.078 -4.676 1 89.88 226 ASP A N 1
ATOM 1743 C CA . ASP A 1 226 ? 26.969 24.953 -5.18 1 89.88 226 ASP A CA 1
ATOM 1744 C C . ASP A 1 226 ? 26.656 23.672 -4.422 1 89.88 226 ASP A C 1
ATOM 1746 O O . ASP A 1 226 ? 27.281 22.641 -4.66 1 89.88 226 ASP A O 1
ATOM 1750 N N . LYS A 1 227 ? 25.781 23.797 -3.48 1 90.75 227 LYS A N 1
ATOM 1751 C CA . LYS A 1 227 ? 25.469 22.594 -2.705 1 90.75 227 LYS A CA 1
ATOM 1752 C C . LYS A 1 227 ? 24.062 22.094 -3 1 90.75 227 LYS A C 1
ATOM 1754 O O . LYS A 1 227 ? 23.125 22.906 -3.115 1 90.75 227 LYS A O 1
ATOM 1759 N N . VAL A 1 228 ? 23.969 20.828 -3.273 1 89.06 228 VAL A N 1
ATOM 1760 C CA . VAL A 1 228 ? 22.672 20.203 -3.512 1 89.06 228 VAL A CA 1
ATOM 1761 C C . VAL A 1 228 ? 22.344 19.25 -2.363 1 89.06 228 VAL A C 1
ATOM 1763 O O . VAL A 1 228 ? 23.219 18.578 -1.835 1 89.06 228 VAL A O 1
ATOM 1766 N N . ALA A 1 229 ? 21.047 19.375 -1.962 1 86.19 229 ALA A N 1
ATOM 1767 C CA . ALA A 1 229 ? 20.609 18.531 -0.861 1 86.19 229 ALA A CA 1
ATOM 1768 C C . ALA A 1 229 ? 20.797 17.047 -1.205 1 86.19 229 ALA A C 1
ATOM 1770 O O . ALA A 1 229 ? 20.562 16.641 -2.344 1 86.19 229 ALA A O 1
ATOM 1771 N N . SER A 1 230 ? 21.422 16.328 -0.332 1 79.75 230 SER A N 1
ATOM 1772 C CA . SER A 1 230 ? 21.547 14.883 -0.482 1 79.75 230 SER A CA 1
ATOM 1773 C C . SER A 1 230 ? 20.5 14.148 0.354 1 79.75 230 SER A C 1
ATOM 1775 O O . SER A 1 230 ? 20.484 14.273 1.581 1 79.75 230 SER A O 1
ATOM 1777 N N . PHE A 1 231 ? 19.531 13.68 -0.334 1 75.44 231 PHE A N 1
ATOM 1778 C CA . PHE A 1 231 ? 18.531 12.922 0.397 1 75.44 231 PHE A CA 1
ATOM 1779 C C . PHE A 1 231 ? 18.969 11.477 0.593 1 75.44 231 PHE A C 1
ATOM 1781 O O . PHE A 1 231 ? 18.797 10.648 -0.299 1 75.44 231 PHE A O 1
ATOM 1788 N N . THR A 1 232 ? 19.688 11.164 1.56 1 72.69 232 THR A N 1
ATOM 1789 C CA . THR A 1 232 ? 20.234 9.836 1.803 1 72.69 232 THR A CA 1
ATOM 1790 C C . THR A 1 232 ? 19.156 8.914 2.383 1 72.69 232 THR A C 1
ATOM 1792 O O . THR A 1 232 ? 19.281 7.688 2.312 1 72.69 232 THR A O 1
ATOM 1795 N N . ASN A 1 233 ? 18.109 9.492 2.844 1 82 233 ASN A N 1
ATOM 1796 C CA . ASN A 1 233 ? 17.094 8.648 3.475 1 82 233 ASN A CA 1
ATOM 1797 C C . ASN A 1 233 ? 15.875 8.477 2.582 1 82 233 ASN A C 1
ATOM 1799 O O . ASN A 1 233 ? 14.914 9.242 2.686 1 82 233 ASN A O 1
ATOM 1803 N N . ILE A 1 234 ? 16.016 7.531 1.691 1 85.94 234 ILE A N 1
ATOM 1804 C CA . ILE A 1 234 ? 14.891 7.23 0.801 1 85.94 234 ILE A CA 1
ATOM 1805 C C . ILE A 1 234 ? 14.258 5.902 1.204 1 85.94 234 ILE A C 1
ATOM 1807 O O . ILE A 1 234 ? 14.945 4.887 1.32 1 85.94 234 ILE A O 1
ATOM 1811 N N . THR A 1 235 ? 13.055 5.953 1.537 1 90.44 235 THR A N 1
ATOM 1812 C CA . THR A 1 235 ? 12.289 4.746 1.834 1 90.44 235 THR A CA 1
ATOM 1813 C C . THR A 1 235 ? 11.422 4.348 0.645 1 90.44 235 THR A C 1
ATOM 1815 O O . THR A 1 235 ? 10.641 5.16 0.143 1 90.44 235 THR A O 1
ATOM 1818 N N . HIS A 1 236 ? 11.578 3.135 0.192 1 91.38 236 HIS A N 1
ATOM 1819 C CA . HIS A 1 236 ? 10.797 2.648 -0.942 1 91.38 236 HIS A CA 1
ATOM 1820 C C . HIS A 1 236 ? 9.719 1.669 -0.491 1 91.38 236 HIS A C 1
ATOM 1822 O O . HIS A 1 236 ? 10.008 0.728 0.254 1 91.38 236 HIS A O 1
ATOM 1828 N N . GLY A 1 237 ? 8.5 1.973 -0.882 1 88.81 237 GLY A N 1
ATOM 1829 C CA . GLY A 1 237 ? 7.457 0.977 -0.687 1 88.81 237 GLY A CA 1
ATOM 1830 C C . GLY A 1 237 ? 7.559 -0.192 -1.647 1 88.81 237 GLY A C 1
ATOM 1831 O O . GLY A 1 237 ? 8.289 -0.126 -2.637 1 88.81 237 GLY A O 1
ATOM 1832 N N . PRO A 1 238 ? 6.832 -1.306 -1.33 1 89.69 238 PRO A N 1
ATOM 1833 C CA . PRO A 1 238 ? 6.82 -2.434 -2.266 1 89.69 238 PRO A CA 1
ATOM 1834 C C . PRO A 1 238 ? 6.195 -2.076 -3.611 1 89.69 238 PRO A C 1
ATOM 1836 O O . PRO A 1 238 ? 5.293 -1.236 -3.676 1 89.69 238 PRO A O 1
ATOM 1839 N N . LEU A 1 239 ? 6.695 -2.689 -4.633 1 93 239 LEU A N 1
ATOM 1840 C CA . LEU A 1 239 ? 6.16 -2.445 -5.969 1 93 239 LEU A CA 1
ATOM 1841 C C . LEU A 1 239 ? 4.711 -2.902 -6.07 1 93 239 LEU A C 1
ATOM 1843 O O . LEU A 1 239 ? 4.383 -4.031 -5.695 1 93 239 LEU A O 1
ATOM 1847 N N . ILE A 1 240 ? 3.889 -2.021 -6.496 1 94.69 240 ILE A N 1
ATOM 1848 C CA . ILE A 1 240 ? 2.496 -2.361 -6.773 1 94.69 240 ILE A CA 1
ATOM 1849 C C . ILE A 1 240 ? 2.334 -2.707 -8.25 1 94.69 240 ILE A C 1
ATOM 1851 O O . ILE A 1 240 ? 2.625 -1.886 -9.125 1 94.69 240 ILE A O 1
ATOM 1855 N N . SER A 1 241 ? 1.973 -3.889 -8.555 1 95.62 241 SER A N 1
ATOM 1856 C CA . SER A 1 241 ? 1.673 -4.324 -9.914 1 95.62 241 SER A CA 1
ATOM 1857 C C . SER A 1 241 ? 0.175 -4.531 -10.109 1 95.62 241 SER A C 1
ATOM 1859 O O . SER A 1 241 ? -0.453 -5.293 -9.375 1 95.62 241 SER A O 1
ATOM 1861 N N . THR A 1 242 ? -0.381 -3.83 -11.07 1 96.06 242 THR A N 1
ATOM 1862 C CA . THR A 1 242 ? -1.821 -3.943 -11.266 1 96.06 242 THR A CA 1
ATOM 1863 C C . THR A 1 242 ? -2.195 -3.639 -12.711 1 96.06 242 THR A C 1
ATOM 1865 O O . THR A 1 242 ? -1.323 -3.367 -13.539 1 96.06 242 THR A O 1
ATOM 1868 N N . ALA A 1 243 ? -3.455 -3.854 -13.055 1 97 243 ALA A N 1
ATOM 1869 C CA . ALA A 1 243 ? -3.979 -3.604 -14.391 1 97 243 ALA A CA 1
ATOM 1870 C C . ALA A 1 243 ? -5.375 -2.992 -14.336 1 97 243 ALA A C 1
ATOM 1872 O O . ALA A 1 243 ? -6.09 -3.158 -13.344 1 97 243 ALA A O 1
ATOM 1873 N N . ILE A 1 244 ? -5.672 -2.205 -15.336 1 96.5 244 ILE A N 1
ATOM 1874 C CA . ILE A 1 244 ? -6.969 -1.539 -15.375 1 96.5 244 ILE A CA 1
ATOM 1875 C C . ILE A 1 244 ? -7.461 -1.45 -16.812 1 96.5 244 ILE A C 1
ATOM 1877 O O . ILE A 1 244 ? -6.668 -1.516 -17.766 1 96.5 244 ILE A O 1
ATOM 1881 N N . GLN A 1 245 ? -8.781 -1.365 -16.922 1 97 245 GLN A N 1
ATOM 1882 C CA . GLN A 1 245 ? -9.367 -1.132 -18.25 1 97 245 GLN A CA 1
ATOM 1883 C C . GLN A 1 245 ? -9.203 0.326 -18.672 1 97 245 GLN A C 1
ATOM 1885 O O . GLN A 1 245 ? -9.312 1.233 -17.844 1 97 245 GLN A O 1
ATOM 1890 N N . ALA A 1 246 ? -9.039 0.545 -19.938 1 96.88 246 ALA A N 1
ATOM 1891 C CA . ALA A 1 246 ? -8.883 1.905 -20.438 1 96.88 246 ALA A CA 1
ATOM 1892 C C . ALA A 1 246 ? -10.086 2.771 -20.062 1 96.88 246 ALA A C 1
ATOM 1894 O O . ALA A 1 246 ? -11.219 2.299 -20.078 1 96.88 246 ALA A O 1
ATOM 1895 N N . HIS A 1 247 ? -9.789 4.047 -19.672 1 96.06 247 HIS A N 1
ATOM 1896 C CA . HIS A 1 247 ? -10.766 5.094 -19.391 1 96.06 247 HIS A CA 1
ATOM 1897 C C . HIS A 1 247 ? -11.516 4.816 -18.094 1 96.06 247 HIS A C 1
ATOM 1899 O O . HIS A 1 247 ? -12.602 5.355 -17.875 1 96.06 247 HIS A O 1
ATOM 1905 N N . THR A 1 248 ? -11.016 3.881 -17.375 1 95.44 248 THR A N 1
ATOM 1906 C CA . THR A 1 248 ? -11.523 3.666 -16.031 1 95.44 248 THR A CA 1
ATOM 1907 C C . THR A 1 248 ? -10.617 4.328 -15 1 95.44 248 THR A C 1
ATOM 1909 O O . THR A 1 248 ? -9.391 4.297 -15.125 1 95.44 248 THR A O 1
ATOM 1912 N N . SER A 1 249 ? -11.25 4.93 -14.094 1 95.06 249 SER A N 1
ATOM 1913 C CA . SER A 1 249 ? -10.484 5.652 -13.078 1 95.06 249 SER A CA 1
ATOM 1914 C C . SER A 1 249 ? -9.695 4.695 -12.195 1 95.06 249 SER A C 1
ATOM 1916 O O . SER A 1 249 ? -10.195 3.639 -11.805 1 95.06 249 SER A O 1
ATOM 1918 N N . PHE A 1 250 ? -8.484 5.133 -11.984 1 94.88 250 PHE A N 1
ATOM 1919 C CA . PHE A 1 250 ? -7.547 4.344 -11.195 1 94.88 250 PHE A CA 1
ATOM 1920 C C . PHE A 1 250 ? -6.91 5.191 -10.102 1 94.88 250 PHE A C 1
ATOM 1922 O O . PHE A 1 250 ? -6.438 6.301 -10.367 1 94.88 250 PHE A O 1
ATOM 1929 N N . LEU A 1 251 ? -6.973 4.645 -8.828 1 95.69 251 LEU A N 1
ATOM 1930 C CA . LEU A 1 251 ? -6.336 5.352 -7.719 1 95.69 251 LEU A CA 1
ATOM 1931 C C . LEU A 1 251 ? -4.844 5.039 -7.668 1 95.69 251 LEU A C 1
ATOM 1933 O O . LEU A 1 251 ? -4.449 3.902 -7.395 1 95.69 251 LEU A O 1
ATOM 1937 N N . LEU A 1 252 ? -4.039 5.969 -7.977 1 97.06 252 LEU A N 1
ATOM 1938 C CA . LEU A 1 252 ? -2.59 5.852 -7.859 1 97.06 252 LEU A CA 1
ATOM 1939 C C . LEU A 1 252 ? -2.133 6.168 -6.438 1 97.06 252 LEU A C 1
ATOM 1941 O O . LEU A 1 252 ? -2.055 7.332 -6.047 1 97.06 252 LEU A O 1
ATOM 1945 N N . THR A 1 253 ? -1.75 5.164 -5.715 1 94.88 253 THR A N 1
ATOM 1946 C CA . THR A 1 253 ? -1.438 5.266 -4.293 1 94.88 253 THR A CA 1
ATOM 1947 C C . THR A 1 253 ? -0.067 5.902 -4.086 1 94.88 253 THR A C 1
ATOM 1949 O O . THR A 1 253 ? 0.888 5.582 -4.797 1 94.88 253 THR A O 1
ATOM 1952 N N . CYS A 1 254 ? -0.028 6.793 -3.166 1 97.25 254 CYS A N 1
ATOM 1953 C CA . CYS A 1 254 ? 1.229 7.402 -2.74 1 97.25 254 CYS A CA 1
ATOM 1954 C C . CYS A 1 254 ? 1.569 7.004 -1.31 1 97.25 254 CYS A C 1
ATOM 1956 O O . CYS A 1 254 ? 0.745 6.406 -0.613 1 97.25 254 CYS A O 1
ATOM 1958 N N . PRO A 1 255 ? 2.824 7.273 -0.919 1 95.38 255 PRO A N 1
ATOM 1959 C CA . PRO A 1 255 ? 3.168 6.957 0.468 1 95.38 255 PRO A CA 1
ATOM 1960 C C . PRO A 1 255 ? 2.244 7.637 1.477 1 95.38 255 PRO A C 1
ATOM 1962 O O . PRO A 1 255 ? 1.857 8.789 1.282 1 95.38 255 PRO A O 1
ATOM 1965 N N . GLY A 1 256 ? 1.926 6.961 2.533 1 92.44 256 GLY A N 1
ATOM 1966 C CA . GLY A 1 256 ? 0.921 7.418 3.48 1 92.44 256 GLY A CA 1
ATOM 1967 C C . GLY A 1 256 ? 1.479 8.344 4.543 1 92.44 256 GLY A C 1
ATOM 1968 O O . GLY A 1 256 ? 0.973 8.391 5.664 1 92.44 256 GLY A O 1
ATOM 1969 N N . VAL A 1 257 ? 2.445 9.094 4.305 1 93.56 257 VAL A N 1
ATOM 1970 C CA . VAL A 1 257 ? 3.025 10.031 5.262 1 93.56 257 VAL A CA 1
ATOM 1971 C C . VAL A 1 257 ? 2.479 11.438 5.004 1 93.56 257 VAL A C 1
ATOM 1973 O O . VAL A 1 257 ? 1.996 11.727 3.908 1 93.56 257 VAL A O 1
ATOM 1976 N N . VAL A 1 258 ? 2.451 12.266 6.027 1 94.44 258 VAL A N 1
ATOM 1977 C CA . VAL A 1 258 ? 2.066 13.664 5.859 1 94.44 258 VAL A CA 1
ATOM 1978 C C . VAL A 1 258 ? 3.205 14.438 5.199 1 94.44 258 VAL A C 1
ATOM 1980 O O . VAL A 1 258 ? 4.141 14.867 5.875 1 94.44 258 VAL A O 1
ATOM 1983 N N . GLY A 1 259 ? 3.068 14.641 3.926 1 95.81 259 GLY A N 1
ATOM 1984 C CA . GLY A 1 259 ? 4.191 15.164 3.164 1 95.81 259 GLY A CA 1
ATOM 1985 C C . GLY A 1 259 ? 4.125 16.672 2.951 1 95.81 259 GLY A C 1
ATOM 1986 O O . GLY A 1 259 ? 3.07 17.281 3.137 1 95.81 259 GLY A O 1
ATOM 1987 N N . ASP A 1 260 ? 5.281 17.266 2.582 1 96.19 260 ASP A N 1
ATOM 1988 C CA . ASP A 1 260 ? 5.398 18.672 2.248 1 96.19 260 ASP A CA 1
ATOM 1989 C C . ASP A 1 260 ? 5.254 18.906 0.746 1 96.19 260 ASP A C 1
ATOM 1991 O O . ASP A 1 260 ? 4.703 19.922 0.314 1 96.19 260 ASP A O 1
ATOM 1995 N N . TYR A 1 261 ? 5.75 17.953 0.059 1 95.75 261 TYR A N 1
ATOM 1996 C CA . TYR A 1 261 ? 5.867 18.047 -1.392 1 95.75 261 TYR A CA 1
ATOM 1997 C C . TYR A 1 261 ? 5.66 16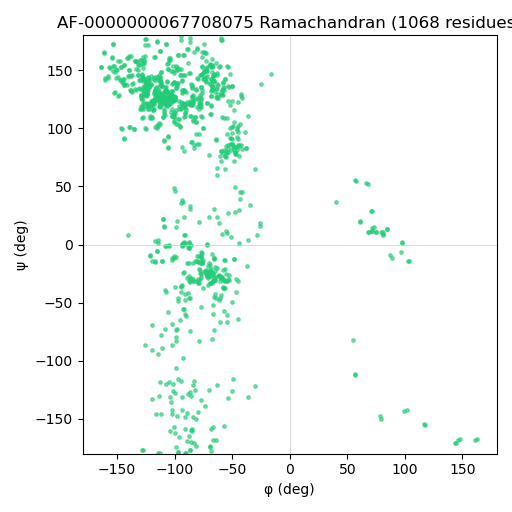.688 -2.045 1 95.75 261 TYR A C 1
ATOM 1999 O O . TYR A 1 261 ? 6.078 15.656 -1.5 1 95.75 261 TYR A O 1
ATOM 2007 N N . VAL A 1 262 ? 4.93 16.734 -3.182 1 96.44 262 VAL A N 1
ATOM 2008 C CA . VAL A 1 262 ? 4.73 15.461 -3.885 1 96.44 262 VAL A CA 1
ATOM 2009 C C . VAL A 1 262 ? 5.066 15.641 -5.363 1 96.44 262 VAL A C 1
ATOM 2011 O O . VAL A 1 262 ? 4.812 16.688 -5.945 1 96.44 262 VAL A O 1
ATOM 2014 N N . GLN A 1 263 ? 5.656 14.648 -5.891 1 95.38 263 GLN A N 1
ATOM 2015 C CA . GLN A 1 263 ? 5.91 14.609 -7.324 1 95.38 263 GLN A CA 1
ATOM 2016 C C . GLN A 1 263 ? 5.68 13.211 -7.891 1 95.38 263 GLN A C 1
ATOM 2018 O O . GLN A 1 263 ? 5.895 12.219 -7.195 1 95.38 263 GLN A O 1
ATOM 2023 N N . VAL A 1 264 ? 5.191 13.172 -9.086 1 96 264 VAL A N 1
ATOM 2024 C CA . VAL A 1 264 ? 4.934 11.914 -9.766 1 96 264 VAL A CA 1
ATOM 2025 C C . VAL A 1 264 ? 5.781 11.828 -11.039 1 96 264 VAL A C 1
ATOM 2027 O O . VAL A 1 264 ? 5.801 12.758 -11.844 1 96 264 VAL A O 1
ATOM 2030 N N . HIS A 1 265 ? 6.52 10.805 -11.109 1 94.88 265 HIS A N 1
ATOM 2031 C CA . HIS A 1 265 ? 7.285 10.508 -12.32 1 94.88 265 HIS A CA 1
ATOM 2032 C C . HIS A 1 265 ? 6.668 9.352 -13.094 1 94.88 265 HIS A C 1
ATOM 2034 O O . HIS A 1 265 ? 6.027 8.477 -12.508 1 94.88 265 HIS A O 1
ATOM 2040 N N . TRP A 1 266 ? 6.852 9.367 -14.391 1 95.31 266 TRP A N 1
ATOM 2041 C CA . TRP A 1 266 ? 6.227 8.359 -15.25 1 95.31 266 TRP A CA 1
ATOM 2042 C C . TRP A 1 266 ? 7.203 7.867 -16.312 1 95.31 266 TRP A C 1
ATOM 2044 O O . TRP A 1 266 ? 7.926 8.664 -16.922 1 95.31 266 TRP A O 1
ATOM 2054 N N . VAL A 1 267 ? 7.266 6.559 -16.453 1 95.12 267 VAL A N 1
ATOM 2055 C CA . VAL A 1 267 ? 8 5.898 -17.531 1 95.12 267 VAL A CA 1
ATOM 2056 C C . VAL A 1 267 ? 7.023 5.203 -18.469 1 95.12 267 VAL A C 1
ATOM 2058 O O . VAL A 1 267 ? 6.234 4.355 -18.047 1 95.12 267 VAL A O 1
ATOM 2061 N N . PRO A 1 268 ? 7.012 5.57 -19.703 1 94.44 268 PRO A N 1
ATOM 2062 C CA . PRO A 1 268 ? 6.082 4.953 -20.656 1 94.44 268 PRO A CA 1
ATOM 2063 C C . PRO A 1 268 ? 6.195 3.43 -20.672 1 94.44 268 PRO A C 1
ATOM 2065 O O . PRO A 1 268 ? 7.254 2.879 -20.359 1 94.44 268 PRO A O 1
ATOM 2068 N N . PRO A 1 269 ? 5.074 2.83 -21.047 1 94.25 269 PRO A N 1
ATOM 2069 C CA . PRO A 1 269 ? 5.07 1.364 -21.047 1 94.25 269 PRO A CA 1
ATOM 2070 C C . PRO A 1 269 ? 5.891 0.778 -22.203 1 94.25 269 PRO A C 1
ATOM 2072 O O . PRO A 1 269 ? 5.996 1.393 -23.266 1 94.25 269 PRO A O 1
ATOM 2075 N N . ASP A 1 270 ? 6.465 -0.434 -21.953 1 92.38 270 ASP A N 1
ATOM 2076 C CA . ASP A 1 270 ? 7.043 -1.303 -22.969 1 92.38 270 ASP A CA 1
ATOM 2077 C C . ASP A 1 270 ? 8.203 -0.614 -23.688 1 92.38 270 ASP A C 1
ATOM 2079 O O . ASP A 1 270 ? 8.414 -0.819 -24.891 1 92.38 270 ASP A O 1
ATOM 2083 N N . THR A 1 271 ? 8.719 0.392 -23.016 1 84.44 271 THR A N 1
ATOM 2084 C CA . THR A 1 271 ? 9.906 1.027 -23.562 1 84.44 271 THR A CA 1
ATOM 2085 C C . THR A 1 271 ? 11.172 0.42 -22.969 1 84.44 271 THR A C 1
ATOM 2087 O O . THR A 1 271 ? 11.18 -0.018 -21.828 1 84.44 271 THR A O 1
ATOM 2090 N N . ARG A 1 272 ? 12.203 0.248 -23.781 1 73.5 272 ARG A N 1
ATOM 2091 C CA . ARG A 1 272 ? 13.461 -0.354 -23.359 1 73.5 272 ARG A CA 1
ATOM 2092 C C . ARG A 1 272 ? 14.305 0.634 -22.562 1 73.5 272 ARG A C 1
ATOM 2094 O O . ARG A 1 272 ? 15.086 0.234 -21.703 1 73.5 272 ARG A O 1
ATOM 2101 N N . ASN A 1 273 ? 14.094 1.833 -22.859 1 70.75 273 ASN A N 1
ATOM 2102 C CA . ASN A 1 273 ? 14.945 2.824 -22.219 1 70.75 273 ASN A CA 1
ATOM 2103 C C . ASN A 1 273 ? 14.281 3.406 -20.969 1 70.75 273 ASN A C 1
ATOM 2105 O O . ASN A 1 273 ? 13.336 4.184 -21.078 1 70.75 273 ASN A O 1
ATOM 2109 N N . GLN A 1 274 ? 14.695 2.934 -19.875 1 66.62 274 GLN A N 1
ATOM 2110 C CA . GLN A 1 274 ? 14.18 3.447 -18.609 1 66.62 274 GLN A CA 1
ATOM 2111 C C . GLN A 1 274 ? 14.594 4.902 -18.391 1 66.62 274 GLN A C 1
ATOM 2113 O O . GLN A 1 274 ? 14.047 5.59 -17.531 1 66.62 274 GLN A O 1
ATOM 2118 N N . SER A 1 275 ? 15.453 5.383 -19.141 1 72.06 275 SER A N 1
ATOM 2119 C CA . SER A 1 275 ? 15.945 6.746 -18.969 1 72.06 275 SER A CA 1
ATOM 2120 C C . SER A 1 275 ? 14.891 7.77 -19.375 1 72.06 275 SER A C 1
ATOM 2122 O O . SER A 1 275 ? 15.039 8.961 -19.094 1 72.06 275 SER A O 1
ATOM 2124 N N . ASN A 1 276 ? 13.789 7.289 -19.797 1 84.81 276 ASN A N 1
ATOM 2125 C CA . ASN A 1 276 ? 12.75 8.195 -20.266 1 84.81 276 ASN A CA 1
ATOM 2126 C C . ASN A 1 276 ? 11.766 8.555 -19.141 1 84.81 276 ASN A C 1
ATOM 2128 O O . ASN A 1 276 ? 10.578 8.766 -19.406 1 84.81 276 ASN A O 1
ATOM 2132 N N . 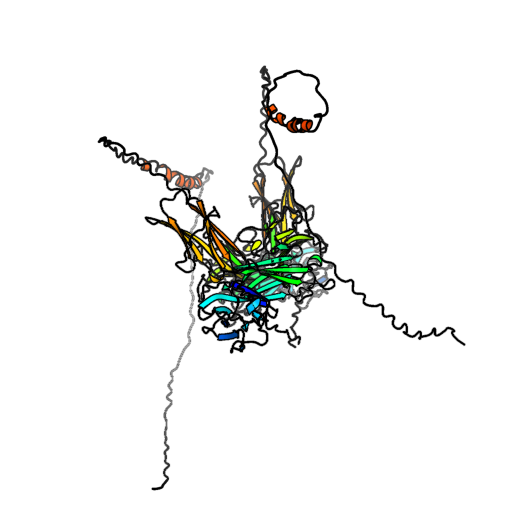MET A 1 277 ? 12.234 8.695 -18.016 1 90.06 277 MET A N 1
ATOM 2133 C CA . MET A 1 277 ? 11.359 9.055 -16.906 1 90.06 277 MET A CA 1
ATOM 2134 C C . MET A 1 277 ? 11.008 10.531 -16.938 1 90.06 277 MET A C 1
ATOM 2136 O O . MET A 1 277 ? 11.891 11.383 -17.078 1 90.06 277 MET A O 1
ATOM 2140 N N . LYS A 1 278 ? 9.758 10.867 -16.953 1 90.88 278 LYS A N 1
ATOM 2141 C CA . LYS A 1 278 ? 9.281 12.242 -17 1 90.88 278 LYS A CA 1
ATOM 2142 C C . LYS A 1 278 ? 8.492 12.594 -15.734 1 90.88 278 LYS A C 1
ATOM 2144 O O . LYS A 1 278 ? 7.711 11.781 -15.242 1 90.88 278 LYS A O 1
ATOM 2149 N N . LYS A 1 279 ? 8.703 13.852 -15.289 1 92.69 279 LYS A N 1
ATOM 2150 C CA . LYS A 1 279 ? 7.871 14.367 -14.211 1 92.69 279 LYS A CA 1
ATOM 2151 C C . LYS A 1 279 ? 6.496 14.789 -14.727 1 92.69 279 LYS A C 1
ATOM 2153 O O . LYS A 1 279 ? 6.391 15.695 -15.555 1 92.69 279 LYS A O 1
ATOM 2158 N N . VAL A 1 280 ? 5.477 14.211 -14.219 1 92.94 280 VAL A N 1
ATOM 2159 C CA . VAL A 1 280 ? 4.164 14.461 -14.812 1 92.94 280 VAL A CA 1
ATOM 2160 C C . VAL A 1 280 ? 3.305 15.273 -13.844 1 92.94 280 VAL A C 1
ATOM 2162 O O . VAL A 1 280 ? 2.271 15.82 -14.234 1 92.94 280 VAL A O 1
ATOM 2165 N N . PHE A 1 281 ? 3.703 15.359 -12.617 1 93.88 281 PHE A N 1
ATOM 2166 C CA . PHE A 1 281 ? 2.939 16.125 -11.641 1 93.88 281 PHE A CA 1
ATOM 2167 C C . PHE A 1 281 ? 3.818 16.531 -10.469 1 93.88 281 PHE A C 1
ATOM 2169 O O . PHE A 1 281 ? 4.703 15.781 -10.055 1 93.88 281 PHE A O 1
ATOM 2176 N N . ASN A 1 282 ? 3.645 17.656 -9.938 1 93.44 282 ASN A N 1
ATOM 2177 C CA . ASN A 1 282 ? 4.227 18.047 -8.664 1 93.44 282 ASN A CA 1
ATOM 2178 C C . ASN A 1 282 ? 3.336 19.047 -7.934 1 93.44 282 ASN A C 1
ATOM 2180 O O . ASN A 1 282 ? 2.58 19.797 -8.562 1 93.44 282 ASN A O 1
ATOM 2184 N N . TYR A 1 283 ? 3.4 19.016 -6.695 1 94.44 283 TYR A N 1
ATOM 2185 C CA . TYR A 1 283 ? 2.582 19.891 -5.863 1 94.44 283 TYR A CA 1
ATOM 2186 C C . TYR A 1 283 ? 3.309 20.25 -4.57 1 94.44 283 TYR A C 1
ATOM 2188 O O . TYR A 1 283 ? 3.807 19.375 -3.865 1 94.44 283 TYR A O 1
ATOM 2196 N N . ASP A 1 284 ? 3.344 21.516 -4.355 1 93.69 284 ASP A N 1
ATOM 2197 C CA . ASP A 1 284 ? 3.891 22.078 -3.123 1 93.69 284 ASP A CA 1
ATOM 2198 C C . ASP A 1 284 ? 2.777 22.484 -2.158 1 93.69 284 ASP A C 1
ATOM 2200 O O . ASP A 1 284 ? 2.084 23.469 -2.379 1 93.69 284 ASP A O 1
ATOM 2204 N N . ARG A 1 285 ? 2.66 21.828 -1.09 1 92.69 285 ARG A N 1
ATOM 2205 C CA . ARG A 1 285 ? 1.542 22.031 -0.176 1 92.69 285 ARG A CA 1
ATOM 2206 C C . ARG A 1 285 ? 1.679 23.359 0.559 1 92.69 285 ARG A C 1
ATOM 2208 O O . ARG A 1 285 ? 0.681 23.938 0.988 1 92.69 285 ARG A O 1
ATOM 2215 N N . TRP A 1 286 ? 2.859 23.875 0.757 1 92.62 286 TRP A N 1
ATOM 2216 C CA . TRP A 1 286 ? 3.115 25.062 1.56 1 92.62 286 TRP A CA 1
ATOM 2217 C C . TRP A 1 286 ? 2.971 26.328 0.719 1 92.62 286 TRP A C 1
ATOM 2219 O O . TRP A 1 286 ? 2.51 27.359 1.214 1 92.62 286 TRP A O 1
ATOM 2229 N N . ARG A 1 287 ? 3.281 26.266 -0.522 1 88.25 287 ARG A N 1
ATOM 2230 C CA . ARG A 1 287 ? 3.127 27.406 -1.419 1 88.25 287 ARG A CA 1
ATOM 2231 C C . ARG A 1 287 ? 1.844 27.297 -2.232 1 88.25 287 ARG A C 1
ATOM 2233 O O . ARG A 1 287 ? 1.38 28.281 -2.811 1 88.25 287 ARG A O 1
ATOM 2240 N N . GLY A 1 288 ? 1.259 26.094 -2.137 1 83.25 288 GLY A N 1
ATOM 2241 C CA . GLY A 1 288 ? 0.036 25.859 -2.891 1 83.25 288 GLY A CA 1
ATOM 2242 C C . GLY A 1 288 ? 0.259 25.812 -4.391 1 83.25 288 GLY A C 1
ATOM 2243 O O . GLY A 1 288 ? -0.68 26 -5.168 1 83.25 288 GLY A O 1
ATOM 2244 N N . THR A 1 289 ? 1.43 25.766 -4.785 1 77.94 289 THR A N 1
ATOM 2245 C CA . THR A 1 289 ? 1.767 25.75 -6.207 1 77.94 289 THR A CA 1
ATOM 2246 C C . THR A 1 289 ? 1.687 24.344 -6.773 1 77.94 289 THR A C 1
ATOM 2248 O O . THR A 1 289 ? 2.121 23.375 -6.133 1 77.94 289 THR A O 1
ATOM 2251 N N . ARG A 1 290 ? 0.848 24.281 -7.828 1 72.94 290 ARG A N 1
ATOM 2252 C CA . ARG A 1 290 ? 0.725 23.031 -8.562 1 72.94 290 ARG A CA 1
ATOM 2253 C C . ARG A 1 290 ? 1.333 23.141 -9.953 1 72.94 290 ARG A C 1
ATOM 2255 O O . ARG A 1 290 ? 1.147 24.156 -10.641 1 72.94 290 ARG A O 1
ATOM 2262 N N . MET A 1 291 ? 2.365 22.516 -10.148 1 66.06 291 MET A N 1
ATOM 2263 C CA . MET A 1 291 ? 2.77 22.391 -11.539 1 66.06 291 MET A CA 1
ATOM 2264 C C . MET A 1 291 ? 2.246 21.094 -12.156 1 66.06 291 MET A C 1
ATOM 2266 O O . MET A 1 291 ? 2.455 20.016 -11.594 1 66.06 291 MET A O 1
ATOM 2270 N N . THR A 1 292 ? 0.969 21.062 -12.664 1 62.47 292 THR A N 1
ATOM 2271 C CA . THR A 1 292 ? 0.484 19.891 -13.391 1 62.47 292 THR A CA 1
ATOM 2272 C C . THR A 1 292 ? 0.956 19.922 -14.844 1 62.47 292 THR A C 1
ATOM 2274 O O . THR A 1 292 ? 0.777 20.938 -15.531 1 62.47 292 THR A O 1
ATOM 2277 N N . ASN A 1 293 ? 2.031 19.266 -15.133 1 60.16 293 ASN A N 1
ATOM 2278 C CA . ASN A 1 293 ? 2.018 19.125 -16.578 1 60.16 293 ASN A CA 1
ATOM 2279 C C . ASN A 1 293 ? 0.625 18.781 -17.094 1 60.16 293 ASN A C 1
ATOM 2281 O O . ASN A 1 293 ? -0.198 18.234 -16.359 1 60.16 293 ASN A O 1
ATOM 2285 N N . GLN A 1 294 ? 0.027 19.375 -18.031 1 58.06 294 GLN A N 1
ATOM 2286 C CA . GLN A 1 294 ? -1.207 19.375 -18.797 1 58.06 294 GLN A CA 1
ATOM 2287 C C . GLN A 1 294 ? -1.846 18 -18.828 1 58.06 294 GLN A C 1
ATOM 2289 O O . GLN A 1 294 ? -2.736 17.734 -19.641 1 58.06 294 GLN A O 1
ATOM 2294 N N . ASN A 1 295 ? -1.429 17.047 -17.922 1 69.69 295 ASN A N 1
ATOM 2295 C CA . ASN A 1 295 ? -2.055 15.758 -18.172 1 69.69 295 ASN A CA 1
ATOM 2296 C C . ASN A 1 295 ? -3.41 15.641 -17.484 1 69.69 295 ASN A C 1
ATOM 2298 O O . ASN A 1 295 ? -3.477 15.477 -16.266 1 69.69 295 ASN A O 1
ATOM 2302 N N . LYS A 1 296 ? -4.484 16.078 -18.156 1 82.38 296 LYS A N 1
ATOM 2303 C CA . LYS A 1 296 ? -5.871 16.031 -17.703 1 82.38 296 LYS A CA 1
ATOM 2304 C C . LYS A 1 296 ? -6.23 14.641 -17.172 1 82.38 296 LYS A C 1
ATOM 2306 O O . LYS A 1 296 ? -7.207 14.484 -16.438 1 82.38 296 LYS A O 1
ATOM 2311 N N . LYS A 1 297 ? -5.367 13.734 -17.453 1 91.5 297 LYS A N 1
ATOM 2312 C CA . LYS A 1 297 ? -5.684 12.359 -17.078 1 91.5 297 LYS A CA 1
ATOM 2313 C C . LYS A 1 297 ? -5.238 12.055 -15.656 1 91.5 297 LYS A C 1
ATOM 2315 O O . LYS A 1 297 ? -5.641 11.047 -15.07 1 91.5 297 LYS A O 1
ATOM 2320 N N . LEU A 1 298 ? -4.367 12.93 -15.125 1 93.25 298 LEU A N 1
ATOM 2321 C CA . LEU A 1 298 ? -3.844 12.727 -13.781 1 93.25 298 LEU A CA 1
ATOM 2322 C C . LEU A 1 298 ? -4.242 13.883 -12.867 1 93.25 298 LEU A C 1
ATOM 2324 O O . LEU A 1 298 ? -3.842 15.023 -13.094 1 93.25 298 LEU A O 1
ATOM 2328 N N . GLN A 1 299 ? -5.035 13.555 -11.852 1 92.62 299 GLN A N 1
ATOM 2329 C CA . GLN A 1 299 ? -5.5 14.57 -10.906 1 92.62 299 GLN A CA 1
ATOM 2330 C C . GLN A 1 299 ? -5.301 14.109 -9.469 1 92.62 299 GLN A C 1
ATOM 2332 O O . GLN A 1 299 ? -5.234 12.906 -9.195 1 92.62 299 GLN A O 1
ATOM 2337 N N . MET A 1 300 ? -5.18 15.016 -8.586 1 93 300 MET A N 1
ATOM 2338 C CA . MET A 1 300 ? -5.074 14.648 -7.176 1 93 300 MET A CA 1
ATOM 2339 C C . MET A 1 300 ? -6.363 14.008 -6.68 1 93 300 MET A C 1
ATOM 2341 O O . MET A 1 300 ? -7.457 14.445 -7.047 1 93 300 MET A O 1
ATOM 2345 N N . ALA A 1 301 ? -6.23 13.039 -5.898 1 94.06 301 ALA A N 1
ATOM 2346 C CA . ALA A 1 301 ? -7.387 12.305 -5.391 1 94.06 301 ALA A CA 1
ATOM 2347 C C . ALA A 1 301 ? -8.125 13.117 -4.324 1 94.06 301 ALA A C 1
ATOM 2349 O O . ALA A 1 301 ? -7.508 13.898 -3.596 1 94.06 301 ALA A O 1
ATOM 2350 N N . GLY A 1 302 ? -9.406 12.938 -4.25 1 91.19 302 GLY A N 1
ATOM 2351 C CA . GLY A 1 302 ? -10.219 13.555 -3.209 1 91.19 302 GLY A CA 1
ATOM 2352 C C . GLY A 1 302 ? -10.258 12.742 -1.93 1 91.19 302 GLY A C 1
ATOM 2353 O O . GLY A 1 302 ? -9.367 11.922 -1.675 1 91.19 302 GLY A O 1
ATOM 2354 N N . LEU A 1 303 ? -11.258 12.984 -1.127 1 89.88 303 LEU A N 1
ATOM 2355 C CA . LEU A 1 303 ? -11.422 12.266 0.132 1 89.88 303 LEU A CA 1
ATOM 2356 C C . LEU A 1 303 ? -11.328 10.758 -0.086 1 89.88 303 LEU A C 1
ATOM 2358 O O . LEU A 1 303 ? -11.852 10.242 -1.076 1 89.88 303 LEU A O 1
ATOM 2362 N N . PRO A 1 304 ? -10.625 10.148 0.799 1 93.19 304 PRO A N 1
ATOM 2363 C CA . PRO A 1 304 ? -10.164 10.578 2.123 1 93.19 304 PRO A CA 1
ATOM 2364 C C . PRO A 1 304 ? -8.828 11.312 2.074 1 93.19 304 PRO A C 1
ATOM 2366 O O . PRO A 1 304 ? -8.359 11.812 3.098 1 93.19 304 PRO A O 1
ATOM 2369 N N . TYR A 1 305 ? -8.266 11.406 0.931 1 94.62 305 TYR A N 1
ATOM 2370 C CA . TYR A 1 305 ? -7 12.117 0.809 1 94.62 305 TYR A CA 1
ATOM 2371 C C . TYR A 1 305 ? -7.223 13.625 0.824 1 94.62 305 TYR A C 1
ATOM 2373 O O . TYR A 1 305 ? -8.281 14.109 0.414 1 94.62 305 TYR A O 1
ATOM 2381 N N . ASN A 1 306 ? -6.254 14.281 1.411 1 93.06 306 ASN A N 1
ATOM 2382 C CA . ASN A 1 306 ? -6.277 15.734 1.537 1 93.06 306 ASN A CA 1
ATOM 2383 C C . ASN A 1 306 ? -4.902 16.344 1.274 1 93.06 306 ASN A C 1
ATOM 2385 O O . ASN A 1 306 ? -4.055 16.375 2.166 1 93.06 306 ASN A O 1
ATOM 2389 N N . SER A 1 307 ? -4.746 16.859 0.087 1 92.88 307 SER A N 1
ATOM 2390 C CA . SER A 1 307 ? -3.441 17.359 -0.319 1 92.88 307 SER A CA 1
ATOM 2391 C C . SER A 1 307 ? -3.021 18.547 0.533 1 92.88 307 SER A C 1
ATOM 2393 O O . SER A 1 307 ? -1.832 18.75 0.792 1 92.88 307 SER A O 1
ATOM 2395 N N . GLU A 1 308 ? -4.02 19.312 0.997 1 91.12 308 GLU A N 1
ATOM 2396 C CA . GLU A 1 308 ? -3.705 20.484 1.814 1 91.12 308 GLU A CA 1
ATOM 2397 C C . GLU A 1 308 ? -3.168 20.078 3.182 1 91.12 308 GLU A C 1
ATOM 2399 O O . GLU A 1 308 ? -2.393 20.812 3.797 1 91.12 308 GLU A O 1
ATOM 2404 N N . ALA A 1 309 ? -3.602 18.875 3.584 1 92.56 309 ALA A N 1
ATOM 2405 C CA . ALA A 1 309 ? -3.154 18.375 4.879 1 92.56 309 ALA A CA 1
ATOM 2406 C C . ALA A 1 309 ? -1.915 17.5 4.73 1 92.56 309 ALA A C 1
ATOM 2408 O O . ALA A 1 309 ? -1.37 17.016 5.719 1 92.56 309 ALA A O 1
ATOM 2409 N N . GLY A 1 310 ? -1.479 17.312 3.525 1 95.25 310 GLY A N 1
ATOM 2410 C CA . GLY A 1 310 ? -0.246 16.578 3.289 1 95.25 310 GLY A CA 1
ATOM 2411 C C . GLY A 1 310 ? -0.478 15.117 2.936 1 95.25 310 GLY A C 1
ATOM 2412 O O . GLY A 1 310 ? 0.469 14.328 2.867 1 95.25 310 GLY A O 1
ATOM 2413 N N . SER A 1 311 ? -1.732 14.711 2.852 1 95.88 311 SER A N 1
ATOM 2414 C CA . SER A 1 311 ? -2.078 13.367 2.4 1 95.88 311 SER A CA 1
ATOM 2415 C C . SER A 1 311 ? -2.299 13.328 0.891 1 95.88 311 SER A C 1
ATOM 2417 O O . SER A 1 311 ? -3.305 13.836 0.393 1 95.88 311 SER A O 1
ATOM 2419 N N . PHE A 1 312 ? -1.373 12.602 0.208 1 96.81 312 PHE A N 1
ATOM 2420 C CA . PHE A 1 312 ? -1.383 12.703 -1.247 1 96.81 312 PHE A CA 1
ATOM 2421 C C . PHE A 1 312 ? -1.797 11.383 -1.884 1 96.81 312 PHE A C 1
ATOM 2423 O O . PHE A 1 312 ? -1.462 10.312 -1.376 1 96.81 312 PHE A O 1
ATOM 2430 N N . SER A 1 313 ? -2.557 11.445 -2.914 1 96.75 313 SER A N 1
ATOM 2431 C CA . SER A 1 313 ? -2.885 10.367 -3.848 1 96.75 313 SER A CA 1
ATOM 2432 C C . SER A 1 313 ? -3.432 10.93 -5.16 1 96.75 313 SER A C 1
ATOM 2434 O O . SER A 1 313 ? -3.736 12.117 -5.254 1 96.75 313 SER A O 1
ATOM 2436 N N . PHE A 1 314 ? -3.48 10.141 -6.176 1 96.12 314 PHE A N 1
ATOM 2437 C CA . PHE A 1 314 ? -3.887 10.656 -7.477 1 96.12 314 PHE A CA 1
ATOM 2438 C C . PHE A 1 314 ? -4.93 9.75 -8.117 1 96.12 314 PHE A C 1
ATOM 2440 O O . PHE A 1 314 ? -5 8.562 -7.809 1 96.12 314 PHE A O 1
ATOM 2447 N N . LEU A 1 315 ? -5.746 10.344 -8.891 1 96.19 315 LEU A N 1
ATOM 2448 C CA . LEU A 1 315 ? -6.68 9.633 -9.758 1 96.19 315 LEU A CA 1
ATOM 2449 C C . LEU A 1 315 ? -6.23 9.688 -11.211 1 96.19 315 LEU A C 1
ATOM 2451 O O . LEU A 1 315 ? -6.027 10.773 -11.758 1 96.19 315 LEU A O 1
ATOM 2455 N N . LEU A 1 316 ? -6.02 8.539 -11.75 1 96.5 316 LEU A N 1
ATOM 2456 C CA . LEU A 1 316 ? -5.551 8.422 -13.133 1 96.5 316 LEU A CA 1
ATOM 2457 C C . LEU A 1 316 ? -6.617 7.777 -14.008 1 96.5 316 LEU A C 1
ATOM 2459 O O . LEU A 1 316 ? -7.215 6.77 -13.633 1 96.5 316 LEU A O 1
ATOM 2463 N N . THR A 1 317 ? -6.953 8.352 -15.086 1 96.88 317 THR A N 1
ATOM 2464 C CA . THR A 1 317 ? -7.793 7.758 -16.125 1 96.88 317 THR A CA 1
ATOM 2465 C C . THR A 1 317 ? -6.973 7.445 -17.359 1 96.88 317 THR A C 1
ATOM 2467 O O . THR A 1 317 ? -6.961 8.227 -18.328 1 96.88 317 THR A O 1
ATOM 2470 N N . PRO A 1 318 ? -6.445 6.301 -17.391 1 96.94 318 PRO A N 1
ATOM 2471 C CA . PRO A 1 318 ? -5.422 6.012 -18.391 1 96.94 318 PRO A CA 1
ATOM 2472 C C . PRO A 1 318 ? -6.016 5.523 -19.719 1 96.94 318 PRO A C 1
ATOM 2474 O O . PRO A 1 318 ? -7.086 4.906 -19.734 1 96.94 318 PRO A O 1
ATOM 2477 N N . ASP A 1 319 ? -5.348 5.859 -20.766 1 96.44 319 ASP A N 1
ATOM 2478 C CA . ASP A 1 319 ? -5.5 5.191 -22.047 1 96.44 319 ASP A CA 1
ATOM 2479 C C . ASP A 1 319 ? -4.414 4.137 -22.25 1 96.44 319 ASP A C 1
ATOM 2481 O O . ASP A 1 319 ? -3.539 3.969 -21.406 1 96.44 319 ASP A O 1
ATOM 2485 N N . LEU A 1 320 ? -4.449 3.5 -23.375 1 96.12 320 LEU A N 1
ATOM 2486 C CA . LEU A 1 320 ? -3.508 2.418 -23.656 1 96.12 320 LEU A CA 1
ATOM 2487 C C . LEU A 1 320 ? -2.068 2.902 -23.516 1 96.12 320 LEU A C 1
ATOM 2489 O O . LEU A 1 320 ? -1.221 2.199 -22.969 1 96.12 320 LEU A O 1
ATOM 2493 N N . LYS A 1 321 ? -1.774 4.102 -23.906 1 94.69 321 LYS A N 1
ATOM 2494 C CA . LYS A 1 321 ? -0.417 4.641 -23.922 1 94.69 321 LYS A CA 1
ATOM 2495 C C . LYS A 1 321 ? 0.008 5.113 -22.531 1 94.69 321 LYS A C 1
ATOM 2497 O O . LYS A 1 321 ? 1.188 5.387 -22.297 1 94.69 321 LYS A O 1
ATOM 2502 N N . ASP A 1 322 ? -0.986 5.227 -21.672 1 95.38 322 ASP A N 1
ATOM 2503 C CA . ASP A 1 322 ? -0.72 5.805 -20.359 1 95.38 322 ASP A CA 1
ATOM 2504 C C . ASP A 1 322 ? -0.363 4.723 -19.344 1 95.38 322 ASP A C 1
ATOM 2506 O O . ASP A 1 322 ? -0.3 4.988 -18.141 1 95.38 322 ASP A O 1
ATOM 2510 N N . GLY A 1 323 ? -0.177 3.473 -19.797 1 96.38 323 GLY A N 1
ATOM 2511 C CA . GLY A 1 323 ? 0.355 2.471 -18.875 1 96.38 323 GLY A CA 1
ATOM 2512 C C . GLY A 1 323 ? 1.805 2.715 -18.5 1 96.38 323 GLY A C 1
ATOM 2513 O O . GLY A 1 323 ? 2.307 3.834 -18.641 1 96.38 323 GLY A O 1
ATOM 2514 N N . GLY A 1 324 ? 2.371 1.804 -17.797 1 95.81 324 GLY A N 1
ATOM 2515 C CA . GLY A 1 324 ? 3.783 1.926 -17.484 1 95.81 324 GLY A CA 1
ATOM 2516 C C . GLY A 1 324 ? 4.043 2.051 -15.992 1 95.81 324 GLY A C 1
ATOM 2517 O O . GLY A 1 324 ? 3.25 1.579 -15.172 1 95.81 324 GLY A O 1
ATOM 2518 N N . LEU A 1 325 ? 5.211 2.682 -15.758 1 96.38 325 LEU A N 1
ATOM 2519 C CA . LEU A 1 325 ? 5.648 2.771 -14.367 1 96.38 325 LEU A CA 1
ATOM 2520 C C . LEU A 1 325 ? 5.43 4.176 -13.82 1 96.38 325 LEU A C 1
ATOM 2522 O O . LEU A 1 325 ? 5.887 5.156 -14.406 1 96.38 325 LEU A O 1
ATOM 2526 N N . TYR A 1 326 ? 4.711 4.273 -12.781 1 96.75 326 TYR A N 1
ATOM 2527 C CA . TYR A 1 326 ? 4.516 5.527 -12.062 1 96.75 326 TYR A CA 1
ATOM 2528 C C . TYR A 1 326 ? 5.258 5.516 -10.727 1 96.75 326 TYR A C 1
ATOM 2530 O O . TYR A 1 326 ? 5.168 4.551 -9.969 1 96.75 326 TYR A O 1
ATOM 2538 N N . VAL A 1 327 ? 5.965 6.551 -10.477 1 97 327 VAL A N 1
ATOM 2539 C CA . VAL A 1 327 ? 6.691 6.688 -9.219 1 97 327 VAL A CA 1
ATOM 2540 C C . VAL A 1 327 ? 6.199 7.926 -8.469 1 97 327 VAL A C 1
ATOM 2542 O O . VAL A 1 327 ? 6.418 9.055 -8.914 1 97 327 VAL A O 1
ATOM 2545 N N . CYS A 1 328 ? 5.484 7.688 -7.363 1 97.69 328 CYS A N 1
ATOM 2546 C CA . CYS A 1 328 ? 5.047 8.781 -6.5 1 97.69 328 CYS A CA 1
ATOM 2547 C C . CYS A 1 328 ? 6.047 9.023 -5.379 1 97.69 328 CYS A C 1
ATOM 2549 O O . CYS A 1 328 ? 6.305 8.133 -4.566 1 97.69 328 CYS A O 1
ATOM 2551 N N . GLU A 1 329 ? 6.562 10.195 -5.336 1 96.5 329 GLU A N 1
ATOM 2552 C CA . GLU A 1 329 ? 7.543 10.555 -4.316 1 96.5 329 GLU A CA 1
ATOM 2553 C C . GLU A 1 329 ? 7.016 11.664 -3.412 1 96.5 329 GLU A C 1
ATOM 2555 O O . GLU A 1 329 ? 6.59 12.719 -3.895 1 96.5 329 GLU A O 1
ATOM 2560 N N . VAL A 1 330 ? 7.02 11.391 -2.158 1 96.69 330 VAL A N 1
ATOM 2561 C CA . VAL A 1 330 ? 6.594 12.367 -1.161 1 96.69 330 VAL A CA 1
ATOM 2562 C C . VAL A 1 330 ? 7.789 12.805 -0.32 1 96.69 330 VAL A C 1
ATOM 2564 O O . VAL A 1 330 ? 8.531 11.961 0.196 1 96.69 330 VAL A O 1
ATOM 2567 N N . LEU A 1 331 ? 7.98 14.102 -0.268 1 95.69 331 LEU A N 1
ATOM 2568 C CA . LEU A 1 331 ? 9.078 14.656 0.516 1 95.69 331 LEU A CA 1
ATOM 2569 C C . LEU A 1 331 ? 8.578 15.172 1.862 1 95.69 331 LEU A C 1
ATOM 2571 O O . LEU A 1 331 ? 7.57 15.875 1.926 1 95.69 331 LEU A O 1
ATOM 2575 N N . LEU A 1 332 ? 9.172 14.742 2.898 1 95.06 332 LEU A N 1
ATOM 2576 C CA . LEU A 1 332 ? 8.945 15.234 4.254 1 95.06 332 LEU A CA 1
ATOM 2577 C C . LEU A 1 332 ? 10.258 15.633 4.918 1 95.06 332 LEU A C 1
ATOM 2579 O O . LEU A 1 332 ? 11.07 14.773 5.273 1 95.06 332 LEU A O 1
ATOM 2583 N N . ASN A 1 333 ? 10.414 16.953 5.09 1 92.81 333 ASN A N 1
ATOM 2584 C CA . ASN A 1 333 ? 11.68 17.453 5.617 1 92.81 333 ASN A CA 1
ATOM 2585 C C . ASN A 1 333 ? 12.859 17.016 4.758 1 92.81 333 ASN A C 1
ATOM 2587 O O . ASN A 1 333 ? 12.906 17.297 3.561 1 92.81 333 ASN A O 1
ATOM 2591 N N . ASP A 1 334 ? 13.727 16.141 5.285 1 88.75 334 ASP A N 1
ATOM 2592 C CA . ASP A 1 334 ? 14.891 15.68 4.535 1 88.75 334 ASP A CA 1
ATOM 2593 C C . ASP A 1 334 ? 14.734 14.219 4.105 1 88.75 334 ASP A C 1
ATOM 2595 O O . ASP A 1 334 ? 15.719 13.562 3.746 1 88.75 334 ASP A O 1
ATOM 2599 N N . ASN A 1 335 ? 13.562 13.742 4.172 1 93.25 335 ASN A N 1
ATOM 2600 C CA . ASN A 1 335 ? 13.289 12.352 3.826 1 93.25 335 ASN A CA 1
ATOM 2601 C C . ASN A 1 335 ? 12.43 12.242 2.568 1 93.25 335 ASN A C 1
ATOM 2603 O O . ASN A 1 335 ? 11.586 13.102 2.311 1 93.25 335 ASN A O 1
ATOM 2607 N N . ILE A 1 336 ? 12.758 11.234 1.839 1 94.94 336 ILE A N 1
ATOM 2608 C CA . ILE A 1 336 ? 11.961 10.961 0.65 1 94.94 336 ILE A CA 1
ATOM 2609 C C . ILE A 1 336 ? 11.289 9.602 0.78 1 94.94 336 ILE A C 1
ATOM 2611 O O . ILE A 1 336 ? 11.93 8.625 1.198 1 94.94 336 ILE A O 1
ATOM 2615 N N . PHE A 1 337 ? 10.031 9.562 0.519 1 96.25 337 PHE A N 1
ATOM 2616 C CA . PHE A 1 337 ? 9.266 8.328 0.479 1 96.25 337 PHE A CA 1
ATOM 2617 C C . PHE A 1 337 ? 8.75 8.055 -0.929 1 96.25 337 PHE A C 1
ATOM 2619 O O . PHE A 1 337 ? 8.125 8.914 -1.544 1 96.25 337 PHE A O 1
ATOM 2626 N N . SER A 1 338 ? 9.039 6.883 -1.397 1 96.31 338 SER A N 1
ATOM 2627 C CA . 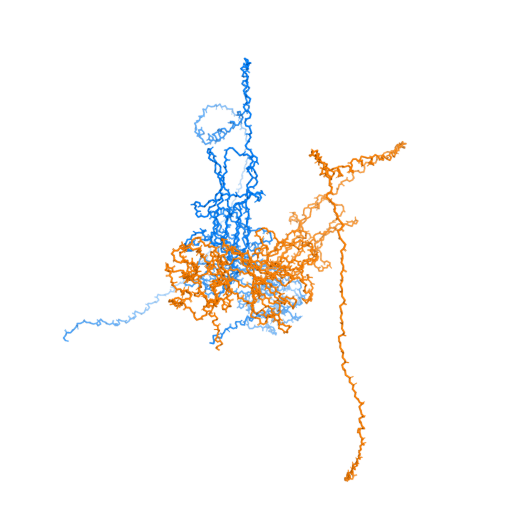SER A 1 338 ? 8.703 6.582 -2.787 1 96.31 338 SER A CA 1
ATOM 2628 C C . SER A 1 338 ? 7.793 5.363 -2.889 1 96.31 338 SER A C 1
ATOM 2630 O O . SER A 1 338 ? 7.949 4.402 -2.133 1 96.31 338 SER A O 1
ATOM 2632 N N . GLN A 1 339 ? 6.789 5.445 -3.691 1 97 339 GLN A N 1
ATOM 2633 C CA . GLN A 1 339 ? 5.898 4.344 -4.043 1 97 339 GLN A CA 1
ATOM 2634 C C . GLN A 1 339 ? 5.852 4.133 -5.551 1 97 339 GLN A C 1
ATOM 2636 O O . GLN A 1 339 ? 5.469 5.035 -6.297 1 97 339 GLN A O 1
ATOM 2641 N N . ARG A 1 340 ? 6.27 2.947 -5.961 1 96.88 340 ARG A N 1
ATOM 2642 C CA . ARG A 1 340 ? 6.266 2.607 -7.379 1 96.88 340 ARG A CA 1
ATOM 2643 C C . ARG A 1 340 ? 5.039 1.779 -7.746 1 96.88 340 ARG A C 1
ATOM 2645 O O . ARG A 1 340 ? 4.664 0.862 -7.012 1 96.88 340 ARG A O 1
ATOM 2652 N N . THR A 1 341 ? 4.387 2.121 -8.859 1 97.5 341 THR A N 1
ATOM 2653 C CA . THR A 1 341 ? 3.234 1.389 -9.375 1 97.5 341 THR A CA 1
ATOM 2654 C C . THR A 1 341 ? 3.42 1.062 -10.852 1 97.5 341 THR A C 1
ATOM 2656 O O . THR A 1 341 ? 3.574 1.963 -11.68 1 97.5 341 THR A O 1
ATOM 2659 N N . SER A 1 342 ? 3.479 -0.216 -11.148 1 97.19 342 SER A N 1
ATOM 2660 C CA . SER A 1 342 ? 3.469 -0.672 -12.531 1 97.19 342 SER A CA 1
ATOM 2661 C C . SER A 1 342 ? 2.047 -0.941 -13.016 1 97.19 342 SER A C 1
ATOM 2663 O O . SER A 1 342 ? 1.341 -1.777 -12.445 1 97.19 342 SER A O 1
ATOM 2665 N N . LEU A 1 343 ? 1.655 -0.23 -14.07 1 97.69 343 LEU A N 1
ATOM 2666 C CA . LEU A 1 343 ? 0.264 -0.283 -14.508 1 97.69 343 LEU A CA 1
ATOM 2667 C C . LEU A 1 343 ? 0.16 -0.809 -15.938 1 97.69 343 LEU A C 1
ATOM 2669 O O . LEU A 1 343 ? 0.805 -0.281 -16.844 1 97.69 343 LEU A O 1
ATOM 2673 N N . SER A 1 344 ? -0.585 -1.889 -16.109 1 97.94 344 SER A N 1
ATOM 2674 C CA . SER A 1 344 ? -0.984 -2.35 -17.438 1 97.94 344 SER A CA 1
ATOM 2675 C C . SER A 1 344 ? -2.391 -1.875 -17.797 1 97.94 344 SER A C 1
ATOM 2677 O O . SER A 1 344 ? -3.277 -1.861 -16.938 1 97.94 344 SER A O 1
ATOM 2679 N N . VAL A 1 345 ? -2.598 -1.459 -19.016 1 97.94 345 VAL A N 1
ATOM 2680 C CA . VAL A 1 345 ? -3.904 -0.971 -19.453 1 97.94 345 VAL A CA 1
ATOM 2681 C C . VAL A 1 345 ? -4.457 -1.867 -20.562 1 97.94 345 VAL A C 1
ATOM 2683 O O . VAL A 1 345 ? -3.74 -2.209 -21.5 1 97.94 345 VAL A O 1
ATOM 2686 N N . LEU A 1 346 ? -5.691 -2.25 -20.344 1 97.88 346 LEU A N 1
ATOM 2687 C CA . LEU A 1 346 ? -6.387 -3.121 -21.281 1 97.88 346 LEU A CA 1
ATOM 2688 C C . LEU A 1 346 ? -7.445 -2.346 -22.062 1 97.88 346 LEU A C 1
ATOM 2690 O O . LEU A 1 346 ? -8.203 -1.57 -21.484 1 97.88 346 LEU A O 1
ATOM 2694 N N . LYS A 1 347 ? -7.465 -2.512 -23.375 1 97.25 347 LYS A N 1
ATOM 2695 C CA . LYS A 1 347 ? -8.438 -1.842 -24.234 1 97.25 347 LYS A CA 1
ATOM 2696 C C . LYS A 1 347 ? -8.969 -2.791 -25.297 1 97.25 347 LYS A C 1
ATOM 2698 O O . LYS A 1 347 ? -8.203 -3.5 -25.953 1 97.25 347 LYS A O 1
ATOM 2703 N N . VAL A 1 348 ? -10.289 -2.787 -25.406 1 96.5 348 VAL A N 1
ATOM 2704 C CA . VAL A 1 348 ? -10.914 -3.619 -26.438 1 96.5 348 VAL A CA 1
ATOM 2705 C C . VAL A 1 348 ? -11.336 -2.754 -27.609 1 96.5 348 VAL A C 1
ATOM 2707 O O . VAL A 1 348 ? -11.898 -1.672 -27.438 1 96.5 348 VAL A O 1
ATOM 2710 N N . LYS A 1 349 ? -10.992 -3.186 -28.766 1 95.38 349 LYS A N 1
ATOM 2711 C CA . LYS A 1 349 ? -11.344 -2.51 -30 1 95.38 349 LYS A CA 1
ATOM 2712 C C . LYS A 1 349 ? -12 -3.479 -30.984 1 95.38 349 LYS A C 1
ATOM 2714 O O . LYS A 1 349 ? -11.641 -4.656 -31.031 1 95.38 349 LYS A O 1
ATOM 2719 N N . ILE A 1 350 ? -12.969 -2.938 -31.703 1 94.81 350 ILE A N 1
ATOM 2720 C CA . ILE A 1 350 ? -13.648 -3.748 -32.719 1 94.81 350 ILE A CA 1
ATOM 2721 C C . ILE A 1 350 ? -13.312 -3.225 -34.094 1 94.81 350 ILE A C 1
ATOM 2723 O O . ILE A 1 350 ? -13.391 -2.02 -34.344 1 94.81 350 ILE A O 1
ATOM 2727 N N . LYS A 1 351 ? -12.844 -4.102 -34.938 1 94 351 LYS A N 1
ATOM 2728 C CA . LYS A 1 351 ? -12.633 -3.785 -36.344 1 94 351 LYS A CA 1
ATOM 2729 C C . LYS A 1 351 ? -13.578 -4.59 -37.219 1 94 351 LYS A C 1
ATOM 2731 O O . LYS A 1 351 ? -13.578 -5.82 -37.188 1 94 351 LYS A O 1
ATOM 2736 N N . LYS A 1 352 ? -14.344 -3.932 -38 1 92 352 LYS A N 1
ATOM 2737 C CA . LYS A 1 352 ? -15.32 -4.586 -38.844 1 92 352 LYS A CA 1
ATOM 2738 C C . LYS A 1 352 ? -14.836 -4.641 -40.312 1 92 352 LYS A C 1
ATOM 2740 O O . LYS A 1 352 ? -14.367 -3.639 -40.844 1 92 352 LYS A O 1
ATOM 2745 N N . TYR A 1 353 ? -14.859 -5.793 -40.844 1 92.88 353 TYR A N 1
ATOM 2746 C CA . TYR A 1 353 ? -14.562 -6.02 -42.25 1 92.88 353 TYR A CA 1
ATOM 2747 C C . TYR A 1 353 ? -15.812 -6.48 -43 1 92.88 353 TYR A C 1
ATOM 2749 O O . TYR A 1 353 ? -16.891 -6.574 -42.438 1 92.88 353 TYR A O 1
ATOM 2757 N N . SER A 1 354 ? -15.648 -6.73 -44.312 1 91.19 354 SER A N 1
ATOM 2758 C CA . SER A 1 354 ? -16.781 -7.113 -45.125 1 91.19 354 SER A CA 1
ATOM 2759 C C . SER A 1 354 ? -17.297 -8.508 -44.781 1 91.19 354 SER A C 1
ATOM 2761 O O . SER A 1 354 ? -18.5 -8.75 -44.75 1 91.19 354 SER A O 1
ATOM 2763 N N . SER A 1 355 ? -16.391 -9.422 -44.375 1 91.88 355 SER A N 1
ATOM 2764 C CA . SER A 1 355 ? -16.797 -10.805 -44.188 1 91.88 355 SER A CA 1
ATOM 2765 C C . SER A 1 355 ? -16.625 -11.234 -42.719 1 91.88 355 SER A C 1
ATOM 2767 O O . SER A 1 355 ? -17.078 -12.32 -42.344 1 91.88 355 SER A O 1
ATOM 2769 N N . LYS A 1 356 ? -15.906 -10.43 -42.031 1 92.75 356 LYS A N 1
ATOM 2770 C CA . LYS A 1 356 ? -15.656 -10.852 -40.656 1 92.75 356 LYS A CA 1
ATOM 2771 C C . LYS A 1 356 ? -15.508 -9.641 -39.75 1 92.75 356 LYS A C 1
ATOM 2773 O O . LYS A 1 356 ? -15.328 -8.516 -40.219 1 92.75 356 LYS A O 1
ATOM 2778 N N . MET A 1 357 ? -15.734 -9.914 -38.531 1 93.94 357 MET A N 1
ATOM 2779 C CA . MET A 1 357 ? -15.5 -8.945 -37.469 1 93.94 357 MET A CA 1
ATOM 2780 C C . MET A 1 357 ? -14.375 -9.398 -36.531 1 93.94 357 MET A C 1
ATOM 2782 O O . MET A 1 357 ? -14.32 -10.57 -36.156 1 93.94 357 MET A O 1
ATOM 2786 N N . GLU A 1 358 ? -13.477 -8.469 -36.281 1 94.25 358 GLU A N 1
ATOM 2787 C CA . GLU A 1 358 ? -12.359 -8.82 -35.406 1 94.25 358 GLU A CA 1
ATOM 2788 C C . GLU A 1 358 ? -12.469 -8.117 -34.062 1 94.25 358 GLU A C 1
ATOM 2790 O O . GLU A 1 358 ? -12.641 -6.898 -34 1 94.25 358 GLU A O 1
ATOM 2795 N N . LEU A 1 359 ? -12.492 -8.922 -33.062 1 95.5 359 LEU A N 1
ATOM 2796 C CA . LEU A 1 359 ? -12.375 -8.398 -31.703 1 95.5 359 LEU A CA 1
ATOM 2797 C C . LEU A 1 359 ? -10.914 -8.352 -31.266 1 95.5 359 LEU A C 1
ATOM 2799 O O . LEU A 1 359 ? -10.266 -9.398 -31.141 1 95.5 359 LEU A O 1
ATOM 2803 N N . ILE A 1 360 ? -10.453 -7.16 -31.016 1 96.56 360 ILE A N 1
ATOM 2804 C CA . ILE A 1 360 ? -9.039 -6.973 -30.719 1 96.56 360 ILE A CA 1
ATOM 2805 C C . ILE A 1 360 ? -8.867 -6.551 -29.266 1 96.56 360 ILE A C 1
ATOM 2807 O O . ILE A 1 360 ? -9.477 -5.578 -28.812 1 96.56 360 ILE A O 1
ATOM 2811 N N . CYS A 1 361 ? -8.094 -7.297 -28.578 1 96.62 361 CYS A N 1
ATOM 2812 C CA . CYS A 1 361 ? -7.703 -6.961 -27.219 1 96.62 361 CYS A CA 1
ATOM 2813 C C . CYS A 1 361 ? -6.285 -6.398 -27.172 1 96.62 361 CYS A C 1
ATOM 2815 O O . CYS A 1 36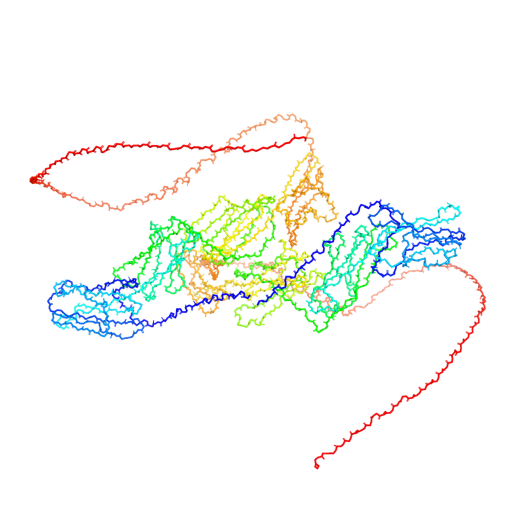1 ? -5.32 -7.117 -27.422 1 96.62 361 CYS A O 1
ATOM 2817 N N . LEU A 1 362 ? -6.215 -5.098 -26.875 1 97.25 362 LEU A N 1
ATOM 2818 C CA . LEU A 1 362 ? -4.93 -4.418 -26.766 1 97.25 362 LEU A CA 1
ATOM 2819 C C . LEU A 1 362 ? -4.516 -4.262 -25.312 1 97.25 362 LEU A C 1
ATOM 2821 O O . LEU A 1 362 ? -5.355 -3.988 -24.453 1 97.25 362 LEU A O 1
ATOM 2825 N N . TYR A 1 363 ? -3.236 -4.449 -25.031 1 97.5 363 TYR A N 1
ATOM 2826 C CA . TYR A 1 363 ? -2.789 -4.258 -23.656 1 97.5 363 TYR A CA 1
ATOM 2827 C C . TYR A 1 363 ? -1.365 -3.715 -23.625 1 97.5 363 TYR A C 1
ATOM 2829 O O . TYR A 1 363 ? -0.559 -4.004 -24.5 1 97.5 363 TYR A O 1
ATOM 2837 N N . SER A 1 364 ? -1.114 -2.824 -22.703 1 97.19 364 SER A N 1
ATOM 2838 C CA . SER A 1 364 ? 0.211 -2.26 -22.469 1 97.19 364 SER A CA 1
ATOM 2839 C C . SER A 1 364 ? 0.82 -2.801 -21.172 1 97.19 364 SER A C 1
ATOM 2841 O O . SER A 1 364 ? 0.162 -3.527 -20.422 1 97.19 364 SER A O 1
ATOM 2843 N N . GLY A 1 365 ? 2.125 -2.451 -20.969 1 95.88 365 GLY A N 1
ATOM 2844 C CA . GLY A 1 365 ? 2.805 -3 -19.797 1 95.88 365 GLY A CA 1
ATOM 2845 C C . GLY A 1 365 ? 3.021 -4.5 -19.891 1 95.88 365 GLY A C 1
ATOM 2846 O O . GLY A 1 365 ? 2.699 -5.23 -18.953 1 95.88 365 GLY A O 1
ATOM 2847 N N . ARG A 1 366 ? 3.561 -5.004 -20.875 1 95.62 366 ARG A N 1
ATOM 2848 C CA . ARG A 1 366 ? 3.621 -6.418 -21.219 1 95.62 366 ARG A CA 1
ATOM 2849 C C . ARG A 1 366 ? 4.551 -7.18 -20.281 1 95.62 366 ARG A C 1
ATOM 2851 O O . ARG A 1 366 ? 4.371 -8.375 -20.062 1 95.62 366 ARG A O 1
ATOM 2858 N N . SER A 1 367 ? 5.469 -6.504 -19.703 1 93.19 367 SER A N 1
ATOM 2859 C CA . SER A 1 367 ? 6.469 -7.152 -18.859 1 93.19 367 SER A CA 1
ATOM 2860 C C . SER A 1 367 ? 5.828 -7.844 -17.656 1 93.19 367 SER A C 1
ATOM 2862 O O . SER A 1 367 ? 6.363 -8.828 -17.141 1 93.19 367 SER A O 1
ATOM 2864 N N . GLN A 1 368 ? 4.723 -7.379 -17.25 1 95 368 GLN A N 1
ATOM 2865 C CA . GLN A 1 368 ? 4.125 -7.984 -16.062 1 95 368 GLN A CA 1
ATOM 2866 C C . GLN A 1 368 ? 2.949 -8.883 -16.438 1 95 368 GLN A C 1
ATOM 2868 O O . GLN A 1 368 ? 2.312 -9.477 -15.562 1 95 368 GLN A O 1
ATOM 2873 N N . VAL A 1 369 ? 2.66 -8.938 -17.703 1 95.69 369 VAL A N 1
ATOM 2874 C CA . VAL A 1 369 ? 1.522 -9.727 -18.156 1 95.69 369 VAL A CA 1
ATOM 2875 C C . VAL A 1 369 ? 1.937 -11.188 -18.328 1 95.69 369 VAL A C 1
ATOM 2877 O O . VAL A 1 369 ? 2.941 -11.484 -18.984 1 95.69 369 VAL A O 1
ATOM 2880 N N . ARG A 1 370 ? 1.173 -12.062 -17.719 1 93.81 370 ARG A N 1
ATOM 2881 C CA . ARG A 1 370 ? 1.436 -13.492 -17.844 1 93.81 370 ARG A CA 1
ATOM 2882 C C . ARG A 1 370 ? 0.75 -14.078 -19.078 1 93.81 370 ARG A C 1
ATOM 2884 O O . ARG A 1 370 ? 1.373 -14.805 -19.859 1 93.81 370 ARG A O 1
ATOM 2891 N N . ARG A 1 371 ? -0.478 -13.727 -19.234 1 93.56 371 ARG A N 1
ATOM 2892 C CA . ARG A 1 371 ? -1.217 -14.234 -20.391 1 93.56 371 ARG A CA 1
ATOM 2893 C C . ARG A 1 371 ? -2.484 -13.414 -20.625 1 93.56 371 ARG A C 1
ATOM 2895 O O . ARG A 1 371 ? -2.998 -12.781 -19.703 1 93.56 371 ARG A O 1
ATOM 2902 N N . VAL A 1 372 ? -2.902 -13.375 -21.844 1 95.69 372 VAL A N 1
ATOM 2903 C CA . VAL A 1 372 ? -4.133 -12.703 -22.25 1 95.69 372 VAL A CA 1
ATOM 2904 C C . VAL A 1 372 ? -4.961 -13.648 -23.125 1 95.69 372 VAL A C 1
ATOM 2906 O O . VAL A 1 372 ? -4.418 -14.336 -24 1 95.69 372 VAL A O 1
ATOM 2909 N N . GLU A 1 373 ? -6.309 -13.719 -22.828 1 95.19 373 GLU A N 1
ATOM 2910 C CA . GLU A 1 373 ? -7.141 -14.641 -23.594 1 95.19 373 GLU A CA 1
ATOM 2911 C C . GLU A 1 373 ? -8.547 -14.086 -23.781 1 95.19 373 GLU A C 1
ATOM 2913 O O . GLU A 1 373 ? -9.016 -13.273 -22.984 1 95.19 373 GLU A O 1
ATOM 2918 N N . TRP A 1 374 ? -9.188 -14.516 -24.891 1 95.31 374 TRP A N 1
ATOM 2919 C CA . TRP A 1 374 ? -10.602 -14.242 -25.125 1 95.31 374 TRP A CA 1
ATOM 2920 C C . TRP A 1 374 ? -11.469 -15.383 -24.609 1 95.31 374 TRP A C 1
ATOM 2922 O O . TRP A 1 374 ? -11.141 -16.562 -24.812 1 95.31 374 TRP A O 1
ATOM 2932 N N . LYS A 1 375 ? -12.5 -14.984 -23.891 1 93.81 375 LYS A N 1
ATOM 2933 C CA . LYS A 1 375 ? -13.477 -15.961 -23.438 1 93.81 375 LYS A CA 1
ATOM 2934 C C . LYS A 1 375 ? -14.891 -15.586 -23.875 1 93.81 375 LYS A C 1
ATOM 2936 O O . LYS A 1 375 ? -15.234 -14.406 -23.938 1 93.81 375 LYS A O 1
ATOM 2941 N N . HIS A 1 376 ? -15.578 -16.578 -24.266 1 93.44 376 HIS A N 1
ATOM 2942 C CA . HIS A 1 376 ? -17 -16.406 -24.562 1 93.44 376 HIS A CA 1
ATOM 2943 C C . HIS A 1 376 ? -17.859 -16.766 -23.359 1 93.44 376 HIS A C 1
ATOM 2945 O O . HIS A 1 376 ? -17.438 -17.578 -22.516 1 93.44 376 HIS A O 1
ATOM 2951 N N . HIS A 1 377 ? -18.984 -16.172 -23.219 1 90.12 377 HIS A N 1
ATOM 2952 C CA . HIS A 1 377 ? -19.844 -16.438 -22.078 1 90.12 377 HIS A CA 1
ATOM 2953 C C . HIS A 1 377 ? -20.203 -17.906 -21.984 1 90.12 377 HIS A C 1
ATOM 2955 O O . HIS A 1 377 ? -20.391 -18.438 -20.891 1 90.12 377 HIS A O 1
ATOM 2961 N N . ASN A 1 378 ? -20.391 -18.453 -23.188 1 87.75 378 ASN A N 1
ATOM 2962 C CA . ASN A 1 378 ? -20.531 -19.906 -23.25 1 87.75 378 ASN A CA 1
ATOM 2963 C C . ASN A 1 378 ? -19.188 -20.609 -23.219 1 87.75 378 ASN A C 1
ATOM 2965 O O . ASN A 1 378 ? -18.469 -20.641 -24.219 1 87.75 378 ASN A O 1
ATOM 2969 N N . GLU A 1 379 ? -18.828 -21.188 -22.172 1 84.56 379 GLU A N 1
ATOM 2970 C CA . GLU A 1 379 ? -17.5 -21.75 -21.938 1 84.56 379 GLU A CA 1
ATOM 2971 C C . GLU A 1 379 ? -17.219 -22.906 -22.891 1 84.56 379 GLU A C 1
ATOM 2973 O O . GLU A 1 379 ? -16.047 -23.25 -23.109 1 84.56 379 GLU A O 1
ATOM 2978 N N . SER A 1 380 ? -18.203 -23.453 -23.438 1 81.75 380 SER A N 1
ATOM 2979 C CA . SER A 1 380 ? -18.016 -24.578 -24.344 1 81.75 380 SER A CA 1
ATOM 2980 C C . SER A 1 380 ? -17.5 -24.109 -25.703 1 81.75 380 SER A C 1
ATOM 2982 O O . SER A 1 380 ? -16.953 -24.906 -26.469 1 81.75 380 SER A O 1
ATOM 2984 N N . ARG A 1 381 ? -17.625 -22.875 -25.922 1 81.44 381 ARG A N 1
ATOM 2985 C CA . ARG A 1 381 ? -17.156 -22.344 -27.203 1 81.44 381 ARG A CA 1
ATOM 2986 C C . ARG A 1 381 ? -15.672 -22 -27.141 1 81.44 381 ARG A C 1
ATOM 2988 O O . ARG A 1 381 ? -15.258 -21.141 -26.359 1 81.44 381 ARG A O 1
ATOM 2995 N N . LYS A 1 382 ? -14.891 -22.766 -27.844 1 82.25 382 LYS A N 1
ATOM 2996 C CA . LYS A 1 382 ? -13.461 -22.469 -27.938 1 82.25 382 LYS A CA 1
ATOM 2997 C C . LYS A 1 382 ? -13.172 -21.438 -29.016 1 82.25 382 LYS A C 1
ATOM 2999 O O . LYS A 1 382 ? -13.586 -21.609 -30.172 1 82.25 382 LYS A O 1
ATOM 3004 N N . LEU A 1 383 ? -12.586 -20.375 -28.594 1 89.56 383 LEU A N 1
ATOM 3005 C CA . LEU A 1 383 ? -12.289 -19.297 -29.531 1 89.56 383 LEU A CA 1
ATOM 3006 C C . LEU A 1 383 ? -10.883 -19.453 -30.109 1 89.56 383 LEU A C 1
ATOM 3008 O O . LEU A 1 383 ? -9.953 -19.828 -29.406 1 89.56 383 LEU A O 1
ATOM 3012 N N . LYS A 1 384 ? -10.82 -19.328 -31.375 1 89.31 384 LYS A N 1
ATOM 3013 C CA . LYS A 1 384 ? -9.5 -19.266 -32 1 89.31 384 LYS A CA 1
ATOM 3014 C C . LYS A 1 384 ? -8.875 -17.891 -31.844 1 89.31 384 LYS A C 1
ATOM 3016 O O . LYS A 1 384 ? -9.484 -16.875 -32.188 1 89.31 384 LYS A O 1
ATOM 3021 N N . MET A 1 385 ? -7.766 -17.875 -31.188 1 91.62 385 MET A N 1
ATOM 3022 C CA . MET A 1 385 ? -7.105 -16.609 -30.891 1 91.62 385 MET A CA 1
ATOM 3023 C C . MET A 1 385 ? -5.789 -16.5 -31.656 1 91.62 385 MET A C 1
ATOM 3025 O O . MET A 1 385 ? -5.133 -17.5 -31.922 1 91.62 385 MET A O 1
ATOM 3029 N N . SER A 1 386 ? -5.535 -15.305 -32.125 1 89.44 386 SER A N 1
ATOM 3030 C CA . SER A 1 386 ? -4.273 -15.023 -32.781 1 89.44 386 SER A CA 1
ATOM 3031 C C . SER A 1 386 ? -3.631 -13.75 -32.25 1 89.44 386 SER A C 1
ATOM 3033 O O . SER A 1 386 ? -4.316 -12.883 -31.719 1 89.44 386 SER A O 1
ATOM 3035 N N . SER A 1 387 ? -2.262 -13.805 -32.219 1 86.12 387 SER A N 1
ATOM 3036 C CA . SER A 1 387 ? -1.506 -12.625 -31.828 1 86.12 387 SER A CA 1
ATOM 3037 C C . SER A 1 387 ? -0.649 -12.102 -32.969 1 86.12 387 SER A C 1
ATOM 3039 O O . SER A 1 387 ? 0.297 -12.758 -33.406 1 86.12 387 SER A O 1
ATOM 3041 N N . SER A 1 388 ? -1.137 -11.062 -33.625 1 78.94 388 SER A N 1
ATOM 3042 C CA . SER A 1 388 ? -0.421 -10.5 -34.781 1 78.94 388 SER A CA 1
ATOM 3043 C C . SER A 1 388 ? 0.729 -9.609 -34.312 1 78.94 388 SER A C 1
ATOM 3045 O O . SER A 1 388 ? 1.709 -9.43 -35.031 1 78.94 388 SER A O 1
ATOM 3047 N N . SER A 1 389 ? 0.608 -8.938 -33.219 1 85.69 389 SER A N 1
ATOM 3048 C CA . SER A 1 389 ? 1.623 -8.039 -32.688 1 85.69 389 SER A CA 1
ATOM 3049 C C . SER A 1 389 ? 1.715 -8.141 -31.172 1 85.69 389 SER A C 1
ATOM 3051 O O . SER A 1 389 ? 0.816 -8.688 -30.531 1 85.69 389 SER A O 1
ATOM 3053 N N . LEU A 1 390 ? 2.84 -7.676 -30.734 1 90.38 390 LEU A N 1
ATOM 3054 C CA . LEU A 1 390 ? 3.016 -7.672 -29.281 1 90.38 390 LEU A CA 1
ATOM 3055 C C . LEU A 1 390 ? 1.932 -6.84 -28.609 1 90.38 390 LEU A C 1
ATOM 3057 O O . LEU A 1 390 ? 1.576 -5.762 -29.094 1 90.38 390 LEU A O 1
ATOM 3061 N N . GLY A 1 391 ? 1.347 -7.332 -27.625 1 93.94 391 GLY A N 1
ATOM 3062 C CA . GLY A 1 391 ? 0.369 -6.586 -26.844 1 93.94 391 GLY A CA 1
ATOM 3063 C C . GLY A 1 391 ? -1.025 -6.629 -27.438 1 93.94 391 GLY A C 1
ATOM 3064 O O . GLY A 1 391 ? -1.85 -5.754 -27.172 1 93.94 391 GLY A O 1
ATOM 3065 N N . THR A 1 392 ? -1.214 -7.547 -28.406 1 94.94 392 THR A N 1
ATOM 3066 C CA . THR A 1 392 ? -2.516 -7.66 -29.062 1 94.94 392 THR A CA 1
ATOM 3067 C C . THR A 1 392 ? -2.943 -9.125 -29.156 1 94.94 392 THR A C 1
ATOM 3069 O O . THR A 1 392 ? -2.115 -10 -29.391 1 94.94 392 THR A O 1
ATOM 3072 N N . ILE A 1 393 ? -4.156 -9.43 -28.812 1 95.94 393 ILE A N 1
ATOM 3073 C CA . ILE A 1 393 ? -4.773 -10.727 -29.047 1 95.94 393 ILE A CA 1
ATOM 3074 C C . ILE A 1 393 ? -6.105 -10.547 -29.766 1 95.94 393 ILE A C 1
ATOM 3076 O O . ILE A 1 393 ? -6.898 -9.672 -29.406 1 95.94 393 ILE A O 1
ATOM 3080 N N . THR A 1 394 ? -6.281 -11.289 -30.891 1 95.69 394 THR A N 1
ATOM 3081 C CA . THR A 1 394 ? -7.449 -11.062 -31.734 1 95.69 394 THR A CA 1
ATOM 3082 C C . THR A 1 394 ? -8.242 -12.352 -31.922 1 95.69 394 THR A C 1
ATOM 3084 O O . THR A 1 394 ? -7.672 -13.445 -31.938 1 95.69 394 THR A O 1
ATOM 3087 N N . THR A 1 395 ? -9.531 -12.211 -31.891 1 94.69 395 THR A N 1
ATOM 3088 C CA . THR A 1 395 ? -10.422 -13.289 -32.312 1 94.69 395 THR A CA 1
ATOM 3089 C C . THR A 1 395 ? -11.344 -12.828 -33.438 1 94.69 395 THR A C 1
ATOM 3091 O O . THR A 1 395 ? -11.742 -11.656 -33.469 1 94.69 395 THR A O 1
ATOM 3094 N N . SER A 1 396 ? -11.586 -13.688 -34.375 1 93.44 396 SER A N 1
ATOM 3095 C CA . SER A 1 396 ? -12.383 -13.336 -35.562 1 93.44 396 SER A CA 1
ATOM 3096 C C . SER A 1 396 ? -13.758 -13.992 -35.5 1 93.44 396 SER A C 1
ATOM 3098 O O . SER A 1 396 ? -13.883 -15.164 -35.156 1 93.44 396 SER A O 1
ATOM 3100 N N . LEU A 1 397 ? -14.695 -13.156 -35.781 1 92.69 397 LEU A N 1
ATOM 3101 C CA . LEU A 1 397 ? -16.078 -13.633 -35.844 1 92.69 397 LEU A CA 1
ATOM 3102 C C . LEU A 1 397 ? -16.609 -13.547 -37.281 1 92.69 397 LEU A C 1
ATOM 3104 O O . LEU A 1 397 ? -16.516 -12.5 -37.938 1 92.69 397 LEU A O 1
ATOM 3108 N N . PRO A 1 398 ? -17.156 -14.602 -37.688 1 91.44 398 PRO A N 1
ATOM 3109 C CA . PRO A 1 398 ? -17.719 -14.555 -39.062 1 91.44 398 PRO A CA 1
ATOM 3110 C C . PRO A 1 398 ? -19 -13.719 -39.125 1 91.44 398 PRO A C 1
ATOM 3112 O O . PRO A 1 398 ? -19.781 -13.703 -38.188 1 91.44 398 PRO A O 1
ATOM 3115 N N . LEU A 1 399 ? -19.156 -13.039 -40.219 1 89.38 399 LEU A N 1
ATOM 3116 C CA . LEU A 1 399 ? -20.375 -12.273 -40.5 1 89.38 399 LEU A CA 1
ATOM 3117 C C . LEU A 1 399 ? -21.281 -13.023 -41.469 1 89.38 399 LEU A C 1
ATOM 3119 O O . LEU A 1 399 ? -20.812 -13.727 -42.344 1 89.38 399 LEU A O 1
ATOM 3123 N N . PRO A 1 400 ? -22.672 -12.828 -41.344 1 89.88 400 PRO A N 1
ATOM 3124 C CA . PRO A 1 400 ? -23.406 -12.047 -40.344 1 89.88 400 PRO A CA 1
ATOM 3125 C C . PRO A 1 400 ? -23.391 -12.703 -38.969 1 89.88 400 PRO A C 1
ATOM 3127 O O . PRO A 1 400 ? -23.234 -13.922 -38.875 1 89.88 400 PRO A O 1
ATOM 3130 N N . ILE A 1 401 ? -23.5 -12.008 -37.969 1 91.12 401 ILE A N 1
ATOM 3131 C CA . ILE A 1 401 ? -23.484 -12.523 -36.594 1 91.12 401 ILE A CA 1
ATOM 3132 C C . ILE A 1 401 ? -24.766 -13.32 -36.344 1 91.12 401 ILE A C 1
ATOM 3134 O O . ILE A 1 401 ? -25.859 -12.758 -36.344 1 91.12 401 ILE A O 1
ATOM 3138 N N . THR A 1 402 ? -24.562 -14.531 -36.188 1 89.94 402 THR A N 1
ATOM 3139 C CA . THR A 1 402 ? -25.672 -15.414 -35.875 1 89.94 402 THR A CA 1
ATOM 3140 C C . THR A 1 402 ? -25.906 -15.516 -34.375 1 89.94 402 THR A C 1
ATOM 3142 O O . THR A 1 402 ? -25.125 -14.984 -33.594 1 89.94 402 THR A O 1
ATOM 3145 N N . SER A 1 403 ? -27.047 -16.109 -34 1 88.12 403 SER A N 1
ATOM 3146 C CA . SER A 1 403 ? -27.422 -16.219 -32.594 1 88.12 403 SER A CA 1
ATOM 3147 C C . SER A 1 403 ? -26.391 -17.031 -31.812 1 88.12 403 SER A C 1
ATOM 3149 O O . SER A 1 403 ? -26.203 -16.797 -30.609 1 88.12 403 SER A O 1
ATOM 3151 N N . ASP A 1 404 ? -25.719 -17.938 -32.562 1 86.44 404 ASP A N 1
ATOM 3152 C CA . ASP A 1 404 ? -24.719 -18.781 -31.906 1 86.44 404 ASP A CA 1
ATOM 3153 C C . ASP A 1 404 ? -23.422 -18 -31.656 1 86.44 404 ASP A C 1
ATOM 3155 O O . ASP A 1 404 ? -22.672 -18.328 -30.734 1 86.44 404 ASP A O 1
ATOM 3159 N N . ILE A 1 405 ? -23.266 -17.031 -32.469 1 89.38 405 ILE A N 1
ATOM 3160 C CA . ILE A 1 405 ? -22.047 -16.25 -32.375 1 89.38 405 ILE A CA 1
ATOM 3161 C C . ILE A 1 405 ? -22.25 -15.055 -31.453 1 89.38 405 ILE A C 1
ATOM 3163 O O . ILE A 1 405 ? -21.297 -14.594 -30.797 1 89.38 405 ILE A O 1
ATOM 3167 N N . ALA A 1 406 ? -23.5 -14.672 -31.328 1 91.12 406 ALA A N 1
ATOM 3168 C CA . ALA A 1 406 ? -23.812 -13.523 -30.469 1 91.12 406 ALA A CA 1
ATOM 3169 C C . ALA A 1 406 ? -23.547 -13.844 -29 1 91.12 406 ALA A C 1
ATOM 3171 O O . ALA A 1 406 ? -23.547 -15.008 -28.609 1 91.12 406 ALA A O 1
ATOM 3172 N N . GLY A 1 407 ? -23.266 -12.82 -28.266 1 93 407 GLY A N 1
ATOM 3173 C CA . GLY A 1 407 ? -23.031 -12.992 -26.844 1 93 407 GLY A CA 1
ATOM 3174 C C . GLY A 1 407 ? -21.953 -12.078 -26.297 1 93 407 GLY A C 1
ATOM 3175 O O . GLY A 1 407 ? -21.547 -11.117 -26.969 1 93 407 GLY A O 1
ATOM 3176 N N . ASN A 1 408 ? -21.625 -12.422 -25.016 1 94.62 408 ASN A N 1
ATOM 3177 C CA . ASN A 1 408 ? -20.594 -11.617 -24.375 1 94.62 408 ASN A CA 1
ATOM 3178 C C . ASN A 1 408 ? -19.203 -12.211 -24.594 1 94.62 408 ASN A C 1
ATOM 3180 O O . ASN A 1 408 ? -18.969 -13.375 -24.281 1 94.62 408 ASN A O 1
ATOM 3184 N N . TYR A 1 409 ? -18.406 -11.406 -25.219 1 95.75 409 TYR A N 1
ATOM 3185 C CA . TYR A 1 409 ? -17 -11.773 -25.375 1 95.75 409 TYR A CA 1
ATOM 3186 C C . TYR A 1 409 ? -16.125 -11.016 -24.375 1 95.75 409 TYR A C 1
ATOM 3188 O O . TYR A 1 409 ? -16.172 -9.781 -24.312 1 95.75 409 TYR A O 1
ATOM 3196 N N . THR A 1 410 ? -15.359 -11.758 -23.547 1 95.75 410 THR A N 1
ATOM 3197 C CA . THR A 1 410 ? -14.586 -11.141 -22.484 1 95.75 410 THR A CA 1
ATOM 3198 C C . THR A 1 410 ? -13.094 -11.383 -22.703 1 95.75 410 THR A C 1
ATOM 3200 O O . THR A 1 410 ? -12.656 -12.531 -22.844 1 95.75 410 THR A O 1
ATOM 3203 N N . CYS A 1 411 ? -12.391 -10.297 -22.797 1 96.69 411 CYS A N 1
ATOM 3204 C CA . CYS A 1 411 ? -10.93 -10.398 -22.797 1 96.69 411 CYS A CA 1
ATOM 3205 C C . CYS A 1 411 ? -10.383 -10.398 -21.375 1 96.69 411 CYS A C 1
ATOM 3207 O O . CYS A 1 411 ? -10.641 -9.469 -20.594 1 96.69 411 CYS A O 1
ATOM 3209 N N . VAL A 1 412 ? -9.672 -11.43 -21 1 95.75 412 VAL A N 1
ATOM 3210 C CA . VAL A 1 412 ? -9.141 -11.555 -19.656 1 95.75 412 VAL A CA 1
ATOM 3211 C C . VAL A 1 412 ? -7.621 -11.43 -19.672 1 95.75 412 VAL A C 1
ATOM 3213 O O . VAL A 1 412 ? -6.941 -12.148 -20.422 1 95.75 412 VAL A O 1
ATOM 3216 N N . LEU A 1 413 ? -7.109 -10.523 -18.938 1 96.94 413 LEU A N 1
ATOM 3217 C CA . LEU A 1 413 ? -5.676 -10.305 -18.797 1 96.94 413 LEU A CA 1
ATOM 3218 C C . LEU A 1 413 ? -5.191 -10.773 -17.422 1 96.94 413 LEU A C 1
ATOM 3220 O O . LEU A 1 413 ? -5.68 -10.297 -16.391 1 96.94 413 LEU A O 1
ATOM 3224 N N . HIS A 1 414 ? -4.262 -11.719 -17.406 1 95.69 414 HIS A N 1
ATOM 3225 C CA . HIS A 1 414 ? -3.676 -12.234 -16.172 1 95.69 414 HIS A CA 1
ATOM 3226 C C . HIS A 1 414 ? -2.287 -11.656 -15.938 1 95.69 414 HIS A C 1
ATOM 3228 O O . HIS A 1 414 ? -1.433 -11.695 -16.828 1 95.69 414 HIS A O 1
ATOM 3234 N N . LEU A 1 415 ? -2.111 -11.164 -14.766 1 96.5 415 LEU A N 1
ATOM 3235 C CA . LEU A 1 415 ? -0.801 -10.641 -14.391 1 96.5 415 LEU A CA 1
ATOM 3236 C C . LEU A 1 415 ? 0.041 -11.719 -13.719 1 96.5 415 LEU A C 1
ATOM 3238 O O . LEU A 1 415 ? -0.49 -12.742 -13.273 1 96.5 415 LEU A O 1
ATOM 3242 N N . LYS A 1 416 ? 1.299 -11.492 -13.648 1 93.81 416 LYS A N 1
ATOM 3243 C CA . LYS A 1 416 ? 2.236 -12.438 -13.055 1 93.81 416 LYS A CA 1
ATOM 3244 C C . LYS A 1 416 ? 1.991 -12.586 -11.555 1 93.81 416 LYS A C 1
ATOM 3246 O O . LYS A 1 416 ? 2.262 -13.633 -10.977 1 93.81 416 LYS A O 1
ATOM 3251 N N . ASN A 1 417 ? 1.425 -11.594 -10.922 1 92.56 417 ASN A N 1
ATOM 3252 C CA . ASN A 1 417 ? 1.207 -11.641 -9.477 1 92.56 417 ASN A CA 1
ATOM 3253 C C . ASN A 1 417 ? -0.124 -12.305 -9.133 1 92.56 417 ASN A C 1
ATOM 3255 O O . ASN A 1 417 ? -0.542 -12.297 -7.973 1 92.56 417 ASN A O 1
ATOM 3259 N N . GLY A 1 418 ? -0.812 -12.727 -10.141 1 92.62 418 GLY A N 1
ATOM 3260 C CA . GLY A 1 418 ? -2.041 -13.461 -9.906 1 92.62 418 GLY A CA 1
ATOM 3261 C C . GLY A 1 418 ? -3.291 -12.633 -10.141 1 92.62 418 GLY A C 1
ATOM 3262 O O . GLY A 1 418 ? -4.395 -13.18 -10.227 1 92.62 418 GLY A O 1
ATOM 3263 N N . GLN A 1 419 ? -3.123 -11.344 -10.227 1 95.19 419 GLN A N 1
ATOM 3264 C CA . GLN A 1 419 ? -4.273 -10.492 -10.5 1 95.19 419 GLN A CA 1
ATOM 3265 C C . GLN A 1 419 ? -4.785 -10.695 -11.922 1 95.19 419 GLN A C 1
ATOM 3267 O O . GLN A 1 419 ? -4.051 -11.164 -12.797 1 95.19 419 GLN A O 1
ATOM 3272 N N . ALA A 1 420 ? -6.055 -10.398 -12.07 1 95.69 420 ALA A N 1
ATOM 3273 C CA . ALA A 1 420 ? -6.664 -10.5 -13.398 1 95.69 420 ALA A CA 1
ATOM 3274 C C . ALA A 1 420 ? -7.707 -9.414 -13.609 1 95.69 420 ALA A C 1
ATOM 3276 O O . ALA A 1 420 ? -8.383 -8.992 -12.664 1 95.69 420 ALA A O 1
ATOM 3277 N N . ILE A 1 421 ? -7.73 -8.914 -14.828 1 95.88 421 ILE A N 1
ATOM 3278 C CA . ILE A 1 421 ? -8.773 -7.957 -15.18 1 95.88 421 ILE A CA 1
ATOM 3279 C C . ILE A 1 421 ? -9.5 -8.43 -16.438 1 95.88 421 ILE A C 1
ATOM 3281 O O . ILE A 1 421 ? -9 -9.289 -17.172 1 95.88 421 ILE A O 1
ATOM 3285 N N . GLN A 1 422 ? -10.68 -7.898 -16.547 1 95.38 422 GLN A N 1
ATOM 3286 C CA . GLN A 1 422 ? -11.469 -8.344 -17.703 1 95.38 422 GLN A CA 1
ATOM 3287 C C . GLN A 1 422 ? -12.18 -7.164 -18.359 1 95.38 422 GLN A C 1
ATOM 3289 O O . GLN A 1 422 ? -12.492 -6.168 -17.703 1 95.38 422 GLN A O 1
ATOM 3294 N N . ALA A 1 423 ? -12.312 -7.188 -19.609 1 95.75 423 ALA A N 1
ATOM 3295 C CA . ALA A 1 423 ? -13.102 -6.266 -20.406 1 95.75 423 ALA A CA 1
ATOM 3296 C C . ALA A 1 423 ? -14.086 -7.02 -21.312 1 95.75 423 ALA A C 1
ATOM 3298 O O . ALA A 1 423 ? -13.68 -7.844 -22.125 1 95.75 423 ALA A O 1
ATOM 3299 N N . THR A 1 424 ? -15.359 -6.699 -21.125 1 94.69 424 THR A N 1
ATOM 3300 C CA . THR A 1 424 ? -16.391 -7.473 -21.797 1 94.69 424 THR A CA 1
ATOM 3301 C C . THR A 1 424 ? -17.016 -6.652 -22.922 1 94.69 424 THR A C 1
ATOM 3303 O O . THR A 1 424 ? -17.266 -5.453 -22.766 1 94.69 424 THR A O 1
ATOM 3306 N N . GLN A 1 425 ? -17.203 -7.273 -24.078 1 94.44 425 GLN A N 1
ATOM 3307 C CA . GLN A 1 425 ? -17.891 -6.688 -25.219 1 94.44 425 GLN A CA 1
ATOM 3308 C C . GLN A 1 425 ? -19.109 -7.516 -25.609 1 94.44 425 GLN A C 1
ATOM 3310 O O . GLN A 1 425 ? -19 -8.711 -25.891 1 94.44 425 GLN A O 1
ATOM 3315 N N . ALA A 1 426 ? -20.156 -6.852 -25.609 1 94.31 426 ALA A N 1
ATOM 3316 C CA . ALA A 1 426 ? -21.375 -7.535 -26.016 1 94.31 426 ALA A CA 1
ATOM 3317 C C . ALA A 1 426 ? -21.578 -7.473 -27.531 1 94.31 426 ALA A C 1
ATOM 3319 O O . ALA A 1 426 ? -21.562 -6.387 -28.125 1 94.31 426 ALA A O 1
ATOM 3320 N N . ILE A 1 427 ? -21.656 -8.617 -28.156 1 93.25 427 ILE A N 1
ATOM 3321 C CA . ILE A 1 427 ? -21.922 -8.711 -29.594 1 93.25 427 ILE A CA 1
ATOM 3322 C C . ILE A 1 427 ? -23.359 -9.156 -29.828 1 93.25 427 ILE A C 1
ATOM 3324 O O . ILE A 1 427 ? -23.781 -10.203 -29.328 1 93.25 427 ILE A O 1
ATOM 3328 N N . THR A 1 428 ? -24.078 -8.352 -30.5 1 91.25 428 THR A N 1
ATOM 3329 C CA . THR A 1 428 ? -25.5 -8.641 -30.734 1 91.25 428 THR A CA 1
ATOM 3330 C C . THR A 1 428 ? -25.719 -9.125 -32.156 1 91.25 428 THR A C 1
ATOM 3332 O O . THR A 1 428 ? -24.891 -8.891 -33.031 1 91.25 428 THR A O 1
ATOM 3335 N N . VAL A 1 429 ? -26.844 -9.773 -32.344 1 87.5 429 VAL A N 1
ATOM 3336 C CA . VAL A 1 429 ? -27.203 -10.344 -33.625 1 87.5 429 VAL A CA 1
ATOM 3337 C C . VAL A 1 429 ? -27.5 -9.227 -34.625 1 87.5 429 VAL A C 1
ATOM 3339 O O . VAL A 1 429 ? -28.062 -8.195 -34.281 1 87.5 429 VAL A O 1
ATOM 3342 N N . SER A 1 430 ? -27.078 -9.367 -35.812 1 78.56 430 SER A N 1
ATOM 3343 C CA . SER A 1 430 ? -27.359 -8.406 -36.875 1 78.56 430 SER A CA 1
ATOM 3344 C C . SER A 1 430 ? -28.859 -8.32 -37.156 1 78.56 430 SER A C 1
ATOM 3346 O O . SER A 1 430 ? -29.562 -9.328 -37.125 1 78.56 430 SER A O 1
ATOM 3348 N N . PRO A 1 431 ? -29.438 -7.23 -37.125 1 66.31 431 PRO A N 1
ATOM 3349 C CA . PRO A 1 431 ? -30.859 -7.168 -37.469 1 66.31 431 PRO A CA 1
ATOM 3350 C C . PRO A 1 431 ? -31.172 -7.855 -38.781 1 66.31 431 PRO A C 1
ATOM 3352 O O . PRO A 1 431 ? -30.391 -7.77 -39.75 1 66.31 431 PRO A O 1
ATOM 3355 N N . LYS A 1 432 ? -32.062 -8.82 -38.844 1 55.66 432 LYS A N 1
ATOM 3356 C CA . LYS A 1 432 ? -32.562 -9.391 -40.094 1 55.66 432 LYS A CA 1
ATOM 3357 C C . LYS A 1 432 ? -33.062 -8.297 -41.031 1 55.66 432 LYS A C 1
ATOM 3359 O O . LYS A 1 432 ? -33.938 -7.508 -40.656 1 55.66 432 LYS A O 1
ATOM 3364 N N . VAL A 1 433 ? -32.406 -7.902 -41.938 1 49.25 433 VAL A N 1
ATOM 3365 C CA . VAL A 1 433 ? -33 -7.082 -42.969 1 49.25 433 VAL A CA 1
ATOM 3366 C C . VAL A 1 433 ? -34.156 -7.852 -43.656 1 49.25 433 VAL A C 1
ATOM 3368 O O . VAL A 1 433 ? -33.906 -8.844 -44.344 1 49.25 433 VAL A O 1
ATOM 3371 N N . VAL A 1 434 ? -35.375 -8.156 -43.156 1 37.81 434 VAL A N 1
ATOM 3372 C CA . VAL A 1 434 ? -36.531 -8.492 -43.969 1 37.81 434 VAL A CA 1
ATOM 3373 C C . VAL A 1 434 ? -36.625 -7.5 -45.125 1 37.81 434 VAL A C 1
ATOM 3375 O O . VAL A 1 434 ? -36.875 -6.309 -44.906 1 37.81 434 VAL A O 1
ATOM 3378 N N . LYS A 1 435 ? -36.125 -7.891 -46.219 1 40.69 435 LYS A N 1
ATOM 3379 C CA . LYS A 1 435 ? -36.406 -7.199 -47.469 1 40.69 435 LYS A CA 1
ATOM 3380 C C . LYS A 1 435 ? -37.906 -7.285 -47.812 1 40.69 435 LYS A C 1
ATOM 3382 O O . LYS A 1 435 ? -38.375 -8.312 -48.312 1 40.69 435 LYS A O 1
ATOM 3387 N N . ASN A 1 436 ? -38.906 -6.836 -47.094 1 36.44 436 ASN A N 1
ATOM 3388 C CA . ASN A 1 436 ? -40.188 -6.652 -47.781 1 36.44 436 ASN A CA 1
ATOM 3389 C C . ASN A 1 436 ? -40.031 -5.969 -49.125 1 36.44 436 ASN A C 1
ATOM 3391 O O . ASN A 1 436 ? -39.531 -4.84 -49.219 1 36.44 436 ASN A O 1
ATOM 3395 N N . PHE A 1 437 ? -40.094 -6.746 -50.25 1 36.91 437 PHE A N 1
ATOM 3396 C CA . PHE A 1 437 ? -40.344 -6.242 -51.594 1 36.91 437 PHE A CA 1
ATOM 3397 C C . PHE A 1 437 ? -41.625 -5.441 -51.656 1 36.91 437 PHE A C 1
ATOM 3399 O O . PHE A 1 437 ? -42.719 -5.992 -51.469 1 36.91 437 PHE A O 1
ATOM 3406 N N . PRO A 1 438 ? -41.719 -4.227 -51.281 1 35 438 PRO A N 1
ATOM 3407 C CA . PRO A 1 438 ? -42.969 -3.49 -51.562 1 35 438 PRO A CA 1
ATOM 3408 C C . PRO A 1 438 ? -43.406 -3.627 -53 1 35 438 PRO A C 1
ATOM 3410 O O . PRO A 1 438 ? -42.594 -3.691 -53.906 1 35 438 PRO A O 1
ATOM 3413 N N . GLU A 1 439 ? -44.406 -4.449 -53.469 1 32.22 439 GLU A N 1
ATOM 3414 C CA . GLU A 1 439 ? -45.219 -4.246 -54.656 1 32.22 439 GLU A CA 1
ATOM 3415 C C . GLU A 1 439 ? -45.312 -2.77 -55.031 1 32.22 439 GLU A C 1
ATOM 3417 O O . GLU A 1 439 ? -45.188 -1.898 -54.156 1 32.22 439 GLU A O 1
ATOM 3422 N N . GLU A 1 440 ? -45.219 -2.438 -56.406 1 31.69 440 GLU A N 1
ATOM 3423 C CA . GLU A 1 440 ? -45.188 -1.16 -57.094 1 31.69 440 GLU A CA 1
ATOM 3424 C C . GLU A 1 440 ? -46.375 -0.286 -56.75 1 31.69 440 GLU A C 1
ATOM 3426 O O . GLU A 1 440 ? -47.344 -0.246 -57.5 1 31.69 440 GLU A O 1
ATOM 3431 N N . SER A 1 441 ? -47.219 -0.55 -55.75 1 29.8 441 SER A N 1
ATOM 3432 C CA . SER A 1 441 ? -48.406 0.313 -55.812 1 29.8 441 SER A CA 1
ATOM 3433 C C . SER A 1 441 ? -48 1.744 -56.156 1 29.8 441 SER A C 1
ATOM 3435 O O . SER A 1 441 ? -46.938 2.211 -55.812 1 29.8 441 SER A O 1
ATOM 3437 N N . VAL A 1 442 ? -48.688 2.314 -57.25 1 31.47 442 VAL A N 1
ATOM 3438 C CA . VAL A 1 442 ? -48.844 3.602 -57.906 1 31.47 442 VAL A CA 1
ATOM 3439 C C . VAL A 1 442 ? -49.031 4.707 -56.875 1 31.47 442 VAL A C 1
ATOM 3441 O O . VAL A 1 442 ? -49.281 5.859 -57.219 1 31.47 442 VAL A O 1
ATOM 3444 N N . ASP A 1 443 ? -49 4.336 -55.594 1 24.92 443 ASP A N 1
ATOM 3445 C CA . ASP A 1 443 ? -49.469 5.41 -54.75 1 24.92 443 ASP A CA 1
ATOM 3446 C C . ASP A 1 443 ? -48.781 6.727 -55.062 1 24.92 443 ASP A C 1
ATOM 3448 O O . ASP A 1 443 ? -47.562 6.754 -55.281 1 24.92 443 ASP A O 1
ATOM 3452 N N . ASP A 1 444 ? -49.531 7.57 -55.812 1 27.88 444 ASP A N 1
ATOM 3453 C CA . ASP A 1 444 ? -49.438 9 -56.062 1 27.88 444 ASP A CA 1
ATOM 3454 C C . ASP A 1 444 ? -48.938 9.75 -54.844 1 27.88 444 ASP A C 1
ATOM 3456 O O . ASP A 1 444 ? -49.688 10.047 -53.906 1 27.88 444 ASP A O 1
ATOM 3460 N N . THR A 1 445 ? -48.094 9.039 -54.188 1 25.33 445 THR A N 1
ATOM 3461 C CA . THR A 1 445 ? -47.531 9.516 -52.906 1 25.33 445 THR A CA 1
ATOM 3462 C C . THR A 1 445 ? -47.031 10.953 -53.062 1 25.33 445 THR A C 1
ATOM 3464 O O . THR A 1 445 ? -46.062 11.227 -53.75 1 25.33 445 THR A O 1
ATOM 3467 N N . THR A 1 446 ? -48.188 11.781 -53.156 1 26.06 446 THR A N 1
ATOM 3468 C CA . THR A 1 446 ? -47.938 13.219 -53.062 1 26.06 446 THR A CA 1
ATOM 3469 C C . THR A 1 446 ? -46.938 13.539 -51.969 1 26.06 446 THR A C 1
ATOM 3471 O O . THR A 1 446 ? -47.094 13.109 -50.812 1 26.06 446 THR A O 1
ATOM 3474 N N . SER A 1 447 ? -45.688 13.453 -52.344 1 26.33 447 SER A N 1
ATOM 3475 C CA . SER A 1 447 ? -44.438 13.711 -51.656 1 26.33 447 SER A CA 1
ATOM 3476 C C . SER A 1 447 ? -44.5 14.969 -50.812 1 26.33 447 SER A C 1
ATOM 3478 O O . SER A 1 447 ? -44.125 16.047 -51.25 1 26.33 447 SER A O 1
ATOM 3480 N N . SER A 1 448 ? -45.75 14.969 -50.062 1 25.53 448 SER A N 1
ATOM 3481 C CA . SER A 1 448 ? -45.812 16.266 -49.406 1 25.53 448 SER A CA 1
ATOM 3482 C C . SER A 1 448 ? -44.531 16.5 -48.562 1 25.53 448 SER A C 1
ATOM 3484 O O . SER A 1 448 ? -44.156 15.656 -47.75 1 25.53 448 SER A O 1
ATOM 3486 N N . LEU A 1 449 ? -43.625 17.172 -49.188 1 26.3 449 LEU A N 1
ATOM 3487 C CA . LEU A 1 449 ? -42.375 17.766 -48.75 1 26.3 449 LEU A CA 1
ATOM 3488 C C . LEU A 1 449 ? -42.531 18.484 -47.406 1 26.3 449 LEU A C 1
ATOM 3490 O O . LEU A 1 449 ? -43.094 19.594 -47.344 1 26.3 449 LEU A O 1
ATOM 3494 N N . HIS A 1 450 ? -43.344 17.797 -46.531 1 27.38 450 HIS A N 1
ATOM 3495 C CA . HIS A 1 450 ? -43.406 18.766 -45.438 1 27.38 450 HIS A CA 1
ATOM 3496 C C . HIS A 1 450 ? -42.031 19.172 -44.969 1 27.38 450 HIS A C 1
ATOM 3498 O O . HIS A 1 450 ? -41.125 18.344 -44.875 1 27.38 450 HIS A O 1
ATOM 3504 N N . PRO A 1 451 ? -41.844 20.438 -45.031 1 30.5 451 PRO A N 1
ATOM 3505 C CA . PRO A 1 451 ? -40.625 21.219 -44.75 1 30.5 451 PRO A CA 1
ATOM 3506 C C . PRO A 1 451 ? -40.094 20.969 -43.344 1 30.5 451 PRO A C 1
ATOM 3508 O O . PRO A 1 451 ? -40.781 21.219 -42.344 1 30.5 451 PRO A O 1
ATOM 3511 N N . SER A 1 452 ? -39.688 19.734 -43.156 1 26.86 452 SER A N 1
ATOM 3512 C CA . SER A 1 452 ? -39.219 19.344 -41.812 1 26.86 452 SER A CA 1
ATOM 3513 C C . SER A 1 452 ? -38.281 20.422 -41.25 1 26.86 452 SER A C 1
ATOM 3515 O O . SER A 1 452 ? -37.469 21 -41.969 1 26.86 452 SER A O 1
ATOM 3517 N N . LEU A 1 453 ? -38.781 20.812 -40.125 1 28.34 453 LEU A N 1
ATOM 3518 C CA . LEU A 1 453 ? -38.25 21.828 -39.219 1 28.34 453 LEU A CA 1
ATOM 3519 C C . LEU A 1 453 ? -36.812 21.578 -38.906 1 28.34 453 LEU A C 1
ATOM 3521 O O . LEU A 1 453 ? -36.281 22.125 -37.938 1 28.34 453 LEU A O 1
ATOM 3525 N N . ALA A 1 454 ? -36.25 20.562 -39.625 1 27.42 454 ALA A N 1
ATOM 3526 C CA . ALA A 1 454 ? -34.844 20.297 -39.469 1 27.42 454 ALA A CA 1
ATOM 3527 C C . ALA A 1 454 ? -34.031 21.578 -39.5 1 27.42 454 ALA A C 1
ATOM 3529 O O . ALA A 1 454 ? -32.844 21.594 -39.156 1 27.42 454 ALA A O 1
ATOM 3530 N N . ALA A 1 455 ? -34.812 22.391 -40.375 1 28.81 455 ALA A N 1
ATOM 3531 C CA . ALA A 1 455 ? -34 23.547 -40.719 1 28.81 455 ALA A CA 1
ATOM 3532 C C . ALA A 1 455 ? -33.562 24.312 -39.469 1 28.81 455 ALA A C 1
ATOM 3534 O O . ALA A 1 455 ? -32.906 25.359 -39.562 1 28.81 455 ALA A O 1
ATOM 3535 N N . LEU A 1 456 ? -34.344 23.812 -38.469 1 25.58 456 LEU A N 1
ATOM 3536 C CA . LEU A 1 456 ? -34.031 24.75 -37.406 1 25.58 456 LEU A CA 1
ATOM 3537 C C . LEU A 1 456 ? -32.594 24.562 -36.938 1 25.58 456 LEU A C 1
ATOM 3539 O O . LEU A 1 456 ? -32.125 25.266 -36.062 1 25.58 456 LEU A O 1
ATOM 3543 N N . LEU A 1 457 ? -32.188 23.344 -37.375 1 26.91 457 LEU A N 1
ATOM 3544 C CA . LEU A 1 457 ? -30.812 23.281 -36.844 1 26.91 457 LEU A CA 1
ATOM 3545 C C . LEU A 1 457 ? -29.953 24.391 -37.406 1 26.91 457 LEU A C 1
ATOM 3547 O O . LEU A 1 457 ? -28.797 24.562 -37 1 26.91 457 LEU A O 1
ATOM 3551 N N . LEU A 1 458 ? -30.453 24.609 -38.656 1 26.84 458 LEU A N 1
ATOM 3552 C CA . LEU A 1 458 ? -29.562 25.438 -39.469 1 26.84 458 LEU A CA 1
ATOM 3553 C C . LEU A 1 458 ? -29.219 26.734 -38.719 1 26.84 458 LEU A C 1
ATOM 3555 O O . LEU A 1 458 ? -28.531 27.609 -39.281 1 26.84 458 LEU A O 1
ATOM 3559 N N . LEU A 1 459 ? -30.188 26.906 -37.969 1 27.86 459 LEU A N 1
ATOM 3560 C CA . LEU A 1 459 ? -29.938 28.234 -37.438 1 27.86 459 LEU A CA 1
ATOM 3561 C C . LEU A 1 459 ? -28.625 28.266 -36.656 1 27.86 459 LEU A C 1
ATOM 3563 O O . LEU A 1 459 ? -28.453 29.078 -35.75 1 27.86 459 LEU A O 1
ATOM 3567 N N . VAL A 1 460 ? -27.906 27.25 -37 1 28.52 460 VAL A N 1
ATOM 3568 C CA . VAL A 1 460 ? -26.609 27.359 -36.375 1 28.52 460 VAL A CA 1
ATOM 3569 C C . VAL A 1 460 ? -25.906 28.641 -36.812 1 28.52 460 VAL A C 1
ATOM 3571 O O . VAL A 1 460 ? -24.906 29.062 -36.219 1 28.52 460 VAL A O 1
ATOM 3574 N N . PRO A 1 461 ? -26.141 28.719 -38.281 1 29.02 461 PRO A N 1
ATOM 3575 C CA . PRO A 1 461 ? -25.031 29.406 -38.938 1 29.02 461 PRO A CA 1
ATOM 3576 C C . PRO A 1 461 ? -24.469 30.547 -38.094 1 29.02 461 PRO A C 1
ATOM 3578 O O . PRO A 1 461 ? -23.359 30.438 -37.562 1 29.02 461 PRO A O 1
ATOM 3581 N N . LEU A 1 462 ? -24.391 31.656 -38.938 1 27.52 462 LEU A N 1
ATOM 3582 C CA . LEU A 1 462 ? -23.641 32.906 -38.719 1 27.52 462 LEU A CA 1
ATOM 3583 C C . LEU A 1 462 ? -24.172 33.656 -37.5 1 27.52 462 LEU A C 1
ATOM 3585 O O . LEU A 1 462 ? -24.547 34.812 -37.594 1 27.52 462 LEU A O 1
ATOM 3589 N N . VAL A 1 463 ? -24.797 32.938 -36.594 1 30.09 463 VAL A N 1
ATOM 3590 C CA . VAL A 1 463 ? -24.75 33.688 -35.312 1 30.09 463 VAL A CA 1
ATOM 3591 C C . VAL A 1 463 ? -23.312 34 -34.938 1 30.09 463 VAL A C 1
ATOM 3593 O O . VAL A 1 463 ? -23.047 34.625 -33.938 1 30.09 463 VAL A O 1
ATOM 3596 N N . ALA A 1 464 ? -22.5 33.125 -35.594 1 29.78 464 ALA A N 1
ATOM 3597 C CA . ALA A 1 464 ? -21.125 33.625 -35.469 1 29.78 464 ALA A CA 1
ATOM 3598 C C . ALA A 1 464 ? -21.031 35.031 -36.031 1 29.78 464 ALA A C 1
ATOM 3600 O O . ALA A 1 464 ? -20.297 35.875 -35.5 1 29.78 464 ALA A O 1
ATOM 3601 N N . ALA A 1 465 ? -21.438 35.094 -37.375 1 30.17 465 ALA A N 1
ATOM 3602 C CA . ALA A 1 465 ? -21.047 36.25 -38.188 1 30.17 465 ALA A CA 1
ATOM 3603 C C . ALA A 1 465 ? -21.672 37.531 -37.656 1 30.17 465 ALA A C 1
ATOM 3605 O O . ALA A 1 465 ? -21.062 38.594 -37.719 1 30.17 465 ALA A O 1
ATOM 3606 N N . ALA A 1 466 ? -22.969 37.406 -37.375 1 31.42 466 ALA A N 1
ATOM 3607 C CA . ALA A 1 466 ? -23.438 38.688 -36.875 1 31.42 466 ALA A CA 1
ATOM 3608 C C . ALA A 1 466 ? -22.797 39 -35.531 1 31.42 466 ALA A C 1
ATOM 3610 O O . ALA A 1 466 ? -22.875 40.156 -35.062 1 31.42 466 ALA A O 1
ATOM 3611 N N . VAL A 1 467 ? -22.469 37.969 -34.719 1 35.22 467 VAL A N 1
ATOM 3612 C CA . VAL A 1 467 ? -21.469 38.531 -33.812 1 35.22 467 VAL A CA 1
ATOM 3613 C C . VAL A 1 467 ? -20.188 38.812 -34.594 1 35.22 467 VAL A C 1
ATOM 3615 O O . VAL A 1 467 ? -19.234 39.406 -34.031 1 35.22 467 VAL A O 1
ATOM 3618 N N . GLY A 1 468 ? -19.891 38.25 -35.688 1 32.12 468 GLY A N 1
ATOM 3619 C CA . GLY A 1 468 ? -18.781 38.594 -36.594 1 32.12 468 GLY A CA 1
ATOM 3620 C C . GLY A 1 468 ? -18.781 40.031 -37 1 32.12 468 GLY A C 1
ATOM 3621 O O . GLY A 1 468 ? -17.734 40.688 -37.094 1 32.12 468 GLY A O 1
ATOM 3622 N N . VAL A 1 469 ? -19.812 40.438 -37.781 1 32.41 469 VAL A N 1
ATOM 3623 C CA . VAL A 1 469 ? -19.938 41.812 -38.281 1 32.41 469 VAL A CA 1
ATOM 3624 C C . VAL A 1 469 ? -19.875 42.812 -37.125 1 32.41 469 VAL A C 1
ATOM 3626 O O . VAL A 1 469 ? -19.594 44 -37.312 1 32.41 469 VAL A O 1
ATOM 3629 N N . LEU A 1 470 ? -20.297 42.562 -35.938 1 28.09 470 LEU A N 1
ATOM 3630 C CA . LEU A 1 470 ? -19.812 43.5 -34.906 1 28.09 470 LEU A CA 1
ATOM 3631 C C . LEU A 1 470 ? -18.297 43.5 -34.875 1 28.09 470 LEU A C 1
ATOM 3633 O O . LEU A 1 470 ? -17.703 44.25 -34.062 1 28.09 470 LEU A O 1
ATOM 3637 N N . LEU A 1 471 ? -17.484 42.562 -35.312 1 30.28 471 LEU A N 1
ATOM 3638 C CA . LEU A 1 471 ? -16.219 43.188 -35.688 1 30.28 471 LEU A CA 1
ATOM 3639 C C . LEU A 1 471 ? -16.422 44.219 -36.812 1 30.28 471 LEU A C 1
ATOM 3641 O O . LEU A 1 471 ? -15.727 45.219 -36.875 1 30.28 471 LEU A O 1
ATOM 3645 N N . TRP A 1 472 ? -16.766 43.812 -37.906 1 29.56 472 TRP A N 1
ATOM 3646 C CA . TRP A 1 472 ? -16.5 44.406 -39.219 1 29.56 472 TRP A CA 1
ATOM 3647 C C . TRP A 1 472 ? -16.859 45.906 -39.25 1 29.56 472 TRP A C 1
ATOM 3649 O O . TRP A 1 472 ? -16.047 46.75 -39.625 1 29.56 472 TRP A O 1
ATOM 3659 N N . ARG A 1 473 ? -17.656 46.562 -40.094 1 26.42 473 ARG A N 1
ATOM 3660 C CA . ARG A 1 473 ? -18.109 47.75 -40.812 1 26.42 473 ARG A CA 1
ATOM 3661 C C . ARG A 1 473 ? -18.938 48.656 -39.938 1 26.42 473 ARG A C 1
ATOM 3663 O O . ARG A 1 473 ? -19.719 49.469 -40.406 1 26.42 473 ARG A O 1
ATOM 3670 N N . GLN A 1 474 ? -18.969 48.656 -38.594 1 25.52 474 GLN A N 1
ATOM 3671 C CA . GLN A 1 474 ? -18.625 49.812 -37.781 1 25.52 474 GLN A CA 1
ATOM 3672 C C . GLN A 1 474 ? -17.312 50.438 -38.25 1 25.52 474 GLN A C 1
ATOM 3674 O O . GLN A 1 474 ? -16.328 50.469 -37.5 1 25.52 474 GLN A O 1
ATOM 3679 N N . ARG A 1 475 ? -16.703 50.469 -39.469 1 25.98 475 ARG A N 1
ATOM 3680 C CA . ARG A 1 475 ? -16.469 51.438 -40.531 1 25.98 475 ARG A CA 1
ATOM 3681 C C . ARG A 1 475 ? -17.594 52.469 -40.594 1 25.98 475 ARG A C 1
ATOM 3683 O O . ARG A 1 475 ? -17.344 53.656 -40.719 1 25.98 475 ARG A O 1
ATOM 3690 N N . HIS A 1 476 ? -18.438 52.75 -41.75 1 20.59 476 HIS A N 1
ATOM 3691 C CA . HIS A 1 476 ? -18.703 53.906 -42.594 1 20.59 476 HIS A CA 1
ATOM 3692 C C . HIS A 1 476 ? -19.812 54.781 -42 1 20.59 476 HIS A C 1
ATOM 3694 O O . HIS A 1 476 ? -19.891 55.969 -42.312 1 20.59 476 HIS A O 1
ATOM 3700 N N . ILE A 1 477 ? -21.047 54.562 -41.969 1 18.77 477 ILE A N 1
ATOM 3701 C CA . ILE A 1 477 ? -21.969 55.438 -42.688 1 18.77 477 ILE A CA 1
ATOM 3702 C C . ILE A 1 477 ? -22.016 56.781 -42 1 18.77 477 ILE A C 1
ATOM 3704 O O . ILE A 1 477 ? -21.859 57.812 -42.656 1 18.77 477 ILE A O 1
ATOM 3708 N N . SER A 1 478 ? -23.234 57.25 -41.625 1 17.3 478 SER A N 1
ATOM 3709 C CA . SER A 1 478 ? -24.266 58.188 -42.062 1 17.3 478 SER A CA 1
ATOM 3710 C C . SER A 1 478 ? -24.031 59.594 -41.531 1 17.3 478 SER A C 1
ATOM 3712 O O . SER A 1 478 ? -23.375 59.781 -40.5 1 17.3 478 SER A O 1
ATOM 3714 N N . ASP A 1 479 ? -24.734 60.812 -42.406 1 18.06 479 ASP A N 1
ATOM 3715 C CA . ASP A 1 479 ? -25.062 62.188 -42.781 1 18.06 479 ASP A CA 1
ATOM 3716 C C . ASP A 1 479 ? -25.625 62.969 -41.594 1 18.06 479 ASP A C 1
ATOM 3718 O O . ASP A 1 479 ? -25.094 62.875 -40.469 1 18.06 479 ASP A O 1
ATOM 3722 N N . ARG A 1 480 ? -26.938 63.781 -41.875 1 16.72 480 ARG A N 1
ATOM 3723 C CA . ARG A 1 480 ? -27.484 65.125 -41.844 1 16.72 480 ARG A CA 1
ATOM 3724 C C . ARG A 1 480 ? -28.125 65.438 -40.469 1 16.72 480 ARG A C 1
ATOM 3726 O O . ARG A 1 480 ? -28.156 66.562 -40.031 1 16.72 480 ARG A O 1
ATOM 3733 N N . GLY A 1 481 ? -29.125 64.812 -39.875 1 16.25 481 GLY A N 1
ATOM 3734 C CA . GLY A 1 481 ? -30.188 65.75 -39.688 1 16.25 481 GLY A CA 1
ATOM 3735 C C . GLY A 1 481 ? -29.844 66.875 -38.688 1 16.25 481 GLY A C 1
ATOM 3736 O O . GLY A 1 481 ? -28.891 66.688 -37.938 1 16.25 481 GLY A O 1
ATOM 3737 N N . ILE A 1 482 ? -30.953 67.562 -38.375 1 16.78 482 ILE A N 1
ATOM 3738 C CA . ILE A 1 482 ? -31.531 68.875 -38.031 1 16.78 482 ILE A CA 1
ATOM 3739 C C . ILE A 1 482 ? -31.156 69.25 -36.625 1 16.78 482 ILE A C 1
ATOM 3741 O O . ILE A 1 482 ? -30.734 68.375 -35.812 1 16.78 482 ILE A O 1
ATOM 3745 N N . GLU A 1 483 ? -32.219 69.812 -35.969 1 15.95 483 GLU A N 1
ATOM 3746 C CA . GLU A 1 483 ? -32.656 71.125 -35.531 1 15.95 483 GLU A CA 1
ATOM 3747 C C . GLU A 1 483 ? -32.438 71.312 -34.062 1 15.95 483 GLU A C 1
ATOM 3749 O O . GLU A 1 483 ? -32.031 72.375 -33.625 1 15.95 483 GLU A O 1
ATOM 3754 N N . GLN A 1 484 ? -33.219 70.562 -33.125 1 16.48 484 GLN A N 1
ATOM 3755 C CA . GLN A 1 484 ? -34 71.562 -32.375 1 16.48 484 GLN A CA 1
ATOM 3756 C C . GLN A 1 484 ? -33.125 72.312 -31.375 1 16.48 484 GLN A C 1
ATOM 3758 O O . GLN A 1 484 ? -32.188 71.75 -30.797 1 16.48 484 GLN A O 1
ATOM 3763 N N . SER A 1 485 ? -33.469 73.625 -31.078 1 15 485 SER A N 1
ATOM 3764 C CA . SER A 1 485 ? -33.281 74.938 -30.594 1 15 485 SER A CA 1
ATOM 3765 C C . SER A 1 485 ? -33.062 75 -29.094 1 15 485 SER A C 1
ATOM 3767 O O . SER A 1 485 ? -32.438 75.875 -28.562 1 15 485 SER A O 1
ATOM 3769 N N . LEU A 1 486 ? -33.875 74.25 -28.219 1 15.93 486 LEU A N 1
ATOM 3770 C CA . LEU A 1 486 ? -34.5 75.25 -27.344 1 15.93 486 LEU A CA 1
ATOM 3771 C C . LEU A 1 486 ? -33.438 75.875 -26.453 1 15.93 486 LEU A C 1
ATOM 3773 O O . LEU A 1 486 ? -32.406 75.25 -26.141 1 15.93 486 LEU A O 1
ATOM 3777 N N . SER A 1 487 ? -33.906 76.75 -25.594 1 17 487 SER A N 1
ATOM 3778 C CA . SER A 1 487 ? -33.812 78.125 -25.109 1 17 487 SER A CA 1
ATOM 3779 C C . SER A 1 487 ? -32.75 78.25 -24.031 1 17 487 SER A C 1
ATOM 3781 O O . SER A 1 487 ? -32.344 77.25 -23.438 1 17 487 SER A O 1
ATOM 3783 N N . VAL A 1 488 ? -32.781 79.375 -23.297 1 16.48 488 VAL A N 1
ATOM 3784 C CA . VAL A 1 488 ? -32.219 80.688 -22.953 1 16.48 488 VAL A CA 1
ATOM 3785 C C . VAL A 1 488 ? -31.562 80.562 -21.578 1 16.48 488 VAL A C 1
ATOM 3787 O O . VAL A 1 488 ? -30.438 81.062 -21.406 1 16.48 488 VAL A O 1
ATOM 3790 N N . ARG A 1 489 ? -32.312 80.438 -20.344 1 16.66 489 ARG A N 1
ATOM 3791 C CA . ARG A 1 489 ? -32.281 81.625 -19.516 1 16.66 489 ARG A CA 1
ATOM 3792 C C . ARG A 1 489 ? -31 81.688 -18.688 1 16.66 489 ARG A C 1
ATOM 3794 O O . ARG A 1 489 ? -30.328 80.688 -18.484 1 16.66 489 ARG A O 1
ATOM 3801 N N . SER A 1 490 ? -30.906 82.312 -17.422 1 16.16 490 SER A N 1
ATOM 3802 C CA . SER A 1 490 ? -30.641 83.625 -16.844 1 16.16 490 SER A CA 1
ATOM 3803 C C . SER A 1 490 ? -29.422 83.562 -15.945 1 16.16 490 SER A C 1
ATOM 3805 O O . SER A 1 490 ? -28.938 82.5 -15.562 1 16.16 490 SER A O 1
ATOM 3807 N N . GLY A 1 491 ? -29.422 84.125 -14.656 1 15.48 491 GLY A N 1
ATOM 3808 C CA . GLY A 1 491 ? -28.859 85.312 -14.086 1 15.48 491 GLY A CA 1
ATOM 3809 C C . GLY A 1 491 ? -27.562 85.062 -13.336 1 15.48 491 GLY A C 1
ATOM 3810 O O . GLY A 1 491 ? -27.219 83.938 -13.039 1 15.48 491 GLY A O 1
ATOM 3811 N N . GLU A 1 492 ? -27.031 86.062 -12.344 1 15.63 492 GLU A N 1
ATOM 3812 C CA . GLU A 1 492 ? -26.016 87.062 -12 1 15.63 492 GLU A CA 1
ATOM 3813 C C . GLU A 1 492 ? -25.047 86.5 -10.945 1 15.63 492 GLU A C 1
ATOM 3815 O O . GLU A 1 492 ? -23.844 86.75 -11.016 1 15.63 492 GLU A O 1
ATOM 3820 N N . ALA A 1 493 ? -25.375 86 -9.664 1 16.91 493 ALA A N 1
ATOM 3821 C CA . ALA A 1 493 ? -24.969 86.938 -8.617 1 16.91 493 ALA A CA 1
ATOM 3822 C C . ALA A 1 493 ? -23.484 86.75 -8.281 1 16.91 493 ALA A C 1
ATOM 3824 O O . ALA A 1 493 ? -22.906 85.688 -8.484 1 16.91 493 ALA A O 1
ATOM 3825 N N . GLU A 1 494 ? -22.797 87.375 -7.18 1 15.88 494 GLU A N 1
ATOM 3826 C CA . GLU A 1 494 ? -21.953 88.5 -6.703 1 15.88 494 GLU A CA 1
ATOM 3827 C C . GLU A 1 494 ? -20.594 87.938 -6.227 1 15.88 494 GLU A C 1
ATOM 3829 O O . GLU A 1 494 ? -20.438 86.75 -5.988 1 15.88 494 GLU A O 1
ATOM 3834 N N . ASN A 1 495 ? -19.953 88.625 -5.09 1 14.96 495 ASN A N 1
ATOM 3835 C CA . ASN A 1 495 ? -18.875 89.562 -4.855 1 14.96 495 ASN A CA 1
ATOM 3836 C C . ASN A 1 495 ? -17.609 88.875 -4.34 1 14.96 495 ASN A C 1
ATOM 3838 O O . ASN A 1 495 ? -17.656 87.75 -3.939 1 14.96 495 ASN A O 1
ATOM 3842 N N . ILE A 1 496 ? -16.984 89.375 -3.057 1 14.51 496 ILE A N 1
ATOM 3843 C CA . ILE A 1 496 ? -15.875 90.312 -2.82 1 14.51 496 ILE A CA 1
ATOM 3844 C C . ILE A 1 496 ? -14.742 89.562 -2.104 1 14.51 496 ILE A C 1
ATOM 3846 O O . ILE A 1 496 ? -13.633 90.062 -1.986 1 14.51 496 ILE A O 1
ATOM 3850 N N . TYR A 1 497 ? -14.609 88.25 -1.737 1 15.06 497 TYR A N 1
ATOM 3851 C CA . TYR A 1 497 ? -13.883 88.375 -0.48 1 15.06 497 TYR A CA 1
ATOM 3852 C C . TYR A 1 497 ? -12.422 88.75 -0.73 1 15.06 497 TYR A C 1
ATOM 3854 O O . TYR A 1 497 ? -11.836 88.312 -1.719 1 15.06 497 TYR A O 1
ATOM 3862 N N . GLU A 1 498 ? -11.742 89.5 0.219 1 14.6 498 GLU A N 1
ATOM 3863 C CA . GLU A 1 498 ? -10.688 90.5 0.524 1 14.6 498 GLU A CA 1
ATOM 3864 C C . GLU A 1 498 ? -9.336 89.812 0.684 1 14.6 498 GLU A C 1
ATOM 3866 O O . GLU A 1 498 ? -9.273 88.562 0.834 1 14.6 498 GLU A O 1
ATOM 3871 N N . ASN A 1 499 ? -8.539 90.125 1.857 1 14.42 499 ASN A N 1
ATOM 3872 C CA . ASN A 1 499 ? -7.363 91 2 1 14.42 499 ASN A CA 1
ATOM 3873 C C . ASN A 1 499 ? -6.086 90.188 2.121 1 14.42 499 ASN A C 1
ATOM 3875 O O . ASN A 1 499 ? -6.141 89 2.432 1 14.42 499 ASN A O 1
ATOM 3879 N N . PRO A 1 500 ? -5.043 90.5 3.275 1 14.85 500 PRO A N 1
ATOM 3880 C CA . PRO A 1 500 ? -3.781 91.25 3.211 1 14.85 500 PRO A CA 1
ATOM 3881 C C . PRO A 1 500 ? -2.561 90.375 3.404 1 14.85 500 PRO A C 1
ATOM 3883 O O . PRO A 1 500 ? -1.614 90.438 2.615 1 14.85 500 PRO A O 1
ATOM 3886 N N . GLU A 1 501 ? -2.107 89.875 4.746 1 15.05 501 GLU A N 1
ATOM 3887 C CA . GLU A 1 501 ? -0.935 90.5 5.336 1 15.05 501 GLU A CA 1
ATOM 3888 C C . GLU A 1 501 ? 0.337 89.75 5.027 1 15.05 501 GLU A C 1
ATOM 3890 O O . GLU A 1 501 ? 0.285 88.5 4.801 1 15.05 501 GLU A O 1
ATOM 3895 N N . ASP A 1 502 ? 1.644 90.188 5.406 1 15.2 502 ASP A N 1
ATOM 3896 C CA . ASP A 1 502 ? 2.994 90.625 5.074 1 15.2 502 ASP A CA 1
ATOM 3897 C C . ASP A 1 502 ? 4.027 89.562 5.469 1 15.2 502 ASP A C 1
ATOM 3899 O O . ASP A 1 502 ? 4.891 89.188 4.668 1 15.2 502 ASP A O 1
ATOM 3903 N N . ILE A 1 503 ? 4.66 89.5 6.793 1 15.62 503 ILE A N 1
ATOM 3904 C CA . ILE A 1 503 ? 5.961 90.062 7.051 1 15.62 503 ILE A CA 1
ATOM 3905 C C . ILE A 1 503 ? 7.055 89 6.973 1 15.62 503 ILE A C 1
ATOM 3907 O O . ILE A 1 503 ? 8.047 89.188 6.262 1 15.62 503 ILE A O 1
ATOM 3911 N N . ARG A 1 504 ? 7.945 88.562 8.195 1 16.02 504 ARG A N 1
ATOM 3912 C CA . ARG A 1 504 ? 9.297 89 8.492 1 16.02 504 ARG A CA 1
ATOM 3913 C C . ARG A 1 504 ? 10.328 87.938 8.164 1 16.02 504 ARG A C 1
ATOM 3915 O O . ARG A 1 504 ? 9.984 86.75 8.062 1 16.02 504 ARG A O 1
ATOM 3922 N N . GLN A 1 505 ? 11.672 87.938 8.734 1 15.05 505 GLN A N 1
ATOM 3923 C CA . GLN A 1 505 ? 13.062 88.25 8.398 1 15.05 505 GLN A CA 1
ATOM 3924 C C . GLN A 1 505 ? 13.945 87 8.539 1 15.05 505 GLN A C 1
ATOM 3926 O O . GLN A 1 505 ? 14.703 86.688 7.625 1 15.05 505 GLN A O 1
ATOM 3931 N N . ALA A 1 506 ? 14.367 86.25 9.719 1 15.5 506 ALA A N 1
ATOM 3932 C CA . ALA A 1 506 ? 15.727 86.5 10.18 1 15.5 506 ALA A CA 1
ATOM 3933 C C . ALA A 1 506 ? 16.688 85.438 9.703 1 15.5 506 ALA A C 1
ATOM 3935 O O . ALA A 1 506 ? 17.75 85.688 9.172 1 15.5 506 ALA A O 1
ATOM 3936 N N . PRO A 1 507 ? 16.969 84.062 10.312 1 16.56 507 PRO A N 1
ATOM 3937 C CA . PRO A 1 507 ? 18.266 84 11 1 16.56 507 PRO A CA 1
ATOM 3938 C C . PRO A 1 507 ? 19.359 83.375 10.125 1 16.56 507 PRO A C 1
ATOM 3940 O O . PRO A 1 507 ? 19.062 82.562 9.227 1 16.56 507 PRO A O 1
ATOM 3943 N N . PRO A 1 508 ? 20.688 83.625 10.219 1 16.42 508 PRO A N 1
ATOM 3944 C CA . PRO A 1 508 ? 21.938 83.75 9.477 1 16.42 508 PRO A CA 1
ATOM 3945 C C . PRO A 1 508 ? 22.719 82.5 9.359 1 16.42 508 PRO A C 1
ATOM 3947 O O . PRO A 1 508 ? 23.234 82.125 8.289 1 16.42 508 PRO A O 1
ATOM 3950 N N . GLN A 1 509 ? 23.016 81.625 10.422 1 16.06 509 GLN A N 1
ATOM 3951 C CA . GLN A 1 509 ? 24.438 81.562 10.75 1 16.06 509 GLN A CA 1
ATOM 3952 C C . GLN A 1 509 ? 25.188 80.562 9.867 1 16.06 509 GLN A C 1
ATOM 3954 O O . GLN A 1 509 ? 24.594 79.75 9.234 1 16.06 509 GLN A O 1
ATOM 3959 N N . GLY A 1 510 ? 26.469 80.062 10.336 1 15.86 510 GLY A N 1
ATOM 3960 C CA . GLY A 1 510 ? 27.875 80.062 9.953 1 15.86 510 GLY A CA 1
ATOM 3961 C C . GLY A 1 510 ? 28.359 78.812 9.297 1 15.86 510 GLY A C 1
ATOM 3962 O O . GLY A 1 510 ? 27.734 77.75 9.461 1 15.86 510 GLY A O 1
ATOM 3963 N N . PRO A 1 511 ? 29.328 78.75 8.344 1 17.19 511 PRO A N 1
ATOM 3964 C CA . PRO A 1 511 ? 29.859 77.938 7.238 1 17.19 511 PRO A CA 1
ATOM 3965 C C . PRO A 1 511 ? 30.984 77 7.684 1 17.19 511 PRO A C 1
ATOM 3967 O O . PRO A 1 511 ? 31.578 76.312 6.855 1 17.19 511 PRO A O 1
ATOM 3970 N N . VAL A 1 512 ? 31.031 76.375 8.766 1 17.06 512 VAL A N 1
ATOM 3971 C CA . VAL A 1 512 ? 32.438 76.188 9.078 1 17.06 512 VAL A CA 1
ATOM 3972 C C . VAL A 1 512 ? 33.094 75.25 8.078 1 17.06 512 VAL A C 1
ATOM 3974 O O . VAL A 1 512 ? 32.406 74.375 7.523 1 17.06 512 VAL A O 1
ATOM 3977 N N . TYR A 1 513 ? 34.562 75.25 7.898 1 15.35 513 TYR A N 1
ATOM 3978 C CA . TYR A 1 513 ? 35.688 75.25 6.996 1 15.35 513 TYR A CA 1
ATOM 3979 C C . TYR A 1 513 ? 36.312 73.812 6.906 1 15.35 513 TYR A C 1
ATOM 3981 O O . TYR A 1 513 ? 37.031 73.5 5.945 1 15.35 513 TYR A O 1
ATOM 3989 N N . MET A 1 514 ? 36.094 72.75 7.699 1 16.31 514 MET A N 1
ATOM 3990 C CA . MET A 1 514 ? 37.438 72.25 8.039 1 16.31 514 MET A CA 1
ATOM 3991 C C . MET A 1 514 ? 38.062 71.562 6.836 1 16.31 514 MET A C 1
ATOM 3993 O O . MET A 1 514 ? 37.375 71 5.98 1 16.31 514 MET A O 1
ATOM 3997 N N . ASP A 1 515 ? 39.469 71.5 6.883 1 16.03 515 ASP A N 1
ATOM 3998 C CA . ASP A 1 515 ? 40.719 71.5 6.137 1 16.03 515 ASP A CA 1
ATOM 3999 C C . ASP A 1 515 ? 41.031 70.062 5.617 1 16.03 515 ASP A C 1
ATOM 4001 O O . ASP A 1 515 ? 40.562 69.062 6.176 1 16.03 515 ASP A O 1
ATOM 4005 N N . LEU A 1 516 ? 42.031 70 4.641 1 15.84 516 LEU A N 1
ATOM 4006 C CA . LEU A 1 516 ? 42.531 69.375 3.41 1 15.84 516 LEU A CA 1
ATOM 4007 C C . LEU A 1 516 ? 43.594 68.312 3.715 1 15.84 516 LEU A C 1
ATOM 4009 O O . LEU A 1 516 ? 44.188 67.75 2.797 1 15.84 516 LEU A O 1
ATOM 4013 N N . LYS A 1 517 ? 43.781 67.812 4.922 1 16.23 517 LYS A N 1
ATOM 4014 C CA . LYS A 1 517 ? 45.219 67.5 4.973 1 16.23 517 LYS A CA 1
ATOM 4015 C C . LYS A 1 517 ? 45.594 66.438 3.973 1 16.23 517 LYS A C 1
ATOM 4017 O O . LYS A 1 517 ? 44.812 65.5 3.707 1 16.23 517 LYS A O 1
ATOM 4022 N N . PRO A 1 518 ? 46.938 66.375 3.518 1 16.75 518 PRO A N 1
ATOM 4023 C CA . PRO A 1 518 ? 47.781 66.062 2.367 1 16.75 518 PRO A CA 1
ATOM 4024 C C . PRO A 1 518 ? 48.188 64.562 2.338 1 16.75 518 PRO A C 1
ATOM 4026 O O . PRO A 1 518 ? 48.531 64.062 1.274 1 16.75 518 PRO A O 1
ATOM 4029 N N . ARG A 1 519 ? 48.312 63.812 3.42 1 16.5 519 ARG A N 1
ATOM 4030 C CA . ARG A 1 519 ? 49.656 63.281 3.568 1 16.5 519 ARG A CA 1
ATOM 4031 C C . ARG A 1 519 ? 50 62.281 2.473 1 16.5 519 ARG A C 1
ATOM 4033 O O . ARG A 1 519 ? 49.094 61.75 1.817 1 16.5 519 ARG A O 1
ATOM 4040 N N . GLY A 1 520 ? 51 61.375 2.77 1 16.81 520 GLY A N 1
ATOM 4041 C CA . GLY A 1 520 ? 52.312 60.875 2.312 1 16.81 520 GLY A CA 1
ATOM 4042 C C . GLY A 1 520 ? 52.188 59.625 1.479 1 16.81 520 GLY A C 1
ATOM 4043 O O . GLY A 1 520 ? 51.312 58.812 1.697 1 16.81 520 GLY A O 1
ATOM 4044 N N . GLU A 1 521 ? 52.688 59.562 0.235 1 16.33 521 GLU A N 1
ATOM 4045 C CA . GLU A 1 521 ? 52.969 58.875 -1.022 1 16.33 521 GLU A CA 1
ATOM 4046 C C . GLU A 1 521 ? 53.812 57.625 -0.799 1 16.33 521 GLU A C 1
ATOM 4048 O O . GLU A 1 521 ? 54.219 56.969 -1.758 1 16.33 521 GLU A O 1
ATOM 4053 N N . ASP A 1 522 ? 54.094 57.125 0.318 1 15.41 522 ASP A N 1
ATOM 4054 C CA . ASP A 1 522 ? 55.406 56.5 0.254 1 15.41 522 ASP A CA 1
ATOM 4055 C C . ASP A 1 522 ? 55.375 55.219 -0.602 1 15.41 522 ASP A C 1
ATOM 4057 O O . ASP A 1 522 ? 56.438 54.688 -0.948 1 15.41 522 ASP A O 1
ATOM 4061 N N . ASP A 1 523 ? 54.375 54.438 -0.784 1 17.12 523 ASP A N 1
ATOM 4062 C CA . ASP A 1 523 ? 54.844 53.062 -0.736 1 17.12 523 ASP A CA 1
ATOM 4063 C C . ASP A 1 523 ? 55.75 52.75 -1.935 1 17.12 523 ASP A C 1
ATOM 4065 O O . ASP A 1 523 ? 55.531 53.281 -3.025 1 17.12 523 ASP A O 1
ATOM 4069 N N . VAL A 1 524 ? 56.781 51.812 -1.733 1 17.16 524 VAL A N 1
ATOM 4070 C CA . VAL A 1 524 ? 58.031 51.188 -2.15 1 17.16 524 VAL A CA 1
ATOM 4071 C C . VAL A 1 524 ? 57.781 50.219 -3.307 1 17.16 524 VAL A C 1
ATOM 4073 O O . VAL A 1 524 ? 56.812 49.469 -3.279 1 17.16 524 VAL A O 1
ATOM 4076 N N . TYR A 1 525 ? 58.625 50.25 -4.449 1 15.95 525 TYR A N 1
ATOM 4077 C CA . TYR A 1 525 ? 58.938 49.781 -5.801 1 15.95 525 TYR A CA 1
ATOM 4078 C C . TYR A 1 525 ? 59.344 48.312 -5.812 1 15.95 525 TYR A C 1
ATOM 4080 O O . TYR A 1 525 ? 59.469 47.719 -6.879 1 15.95 525 TYR A O 1
ATOM 4088 N N . LYS A 1 526 ? 59.594 47.438 -4.863 1 15.98 526 LYS A N 1
ATOM 4089 C CA . LYS A 1 526 ? 60.781 46.688 -5.23 1 15.98 526 LYS A CA 1
ATOM 4090 C C . LYS A 1 526 ? 60.531 45.812 -6.449 1 15.98 526 LYS A C 1
ATOM 4092 O O . LYS A 1 526 ? 61.344 45.781 -7.383 1 15.98 526 LYS A O 1
ATOM 4097 N N . GLU A 1 527 ? 59.906 44.594 -6.266 1 18.66 527 GLU A N 1
ATOM 4098 C CA . GLU A 1 527 ? 60.75 43.469 -6.672 1 18.66 527 GLU A CA 1
ATOM 4099 C C . GLU A 1 527 ? 60.75 43.312 -8.188 1 18.66 527 GLU A C 1
ATOM 4101 O O . GLU A 1 527 ? 59.719 43.344 -8.836 1 18.66 527 GLU A O 1
ATOM 4106 N N . LEU A 1 528 ? 62.031 43.281 -8.688 1 16.39 528 LEU A N 1
ATOM 4107 C CA . LEU A 1 528 ? 62.688 43.219 -9.984 1 16.39 528 LEU A CA 1
ATOM 4108 C C . LEU A 1 528 ? 62.281 41.938 -10.734 1 16.39 528 LEU A C 1
ATOM 4110 O O . LEU A 1 528 ? 61.875 40.969 -10.125 1 16.39 528 LEU A O 1
ATOM 4114 N N . GLU A 1 529 ? 62.812 41.812 -12 1 18.52 529 GLU A N 1
ATOM 4115 C CA . GLU A 1 529 ? 62.688 41.312 -13.375 1 18.52 529 GLU A CA 1
ATOM 4116 C C . GLU A 1 529 ? 63.438 40 -13.578 1 18.52 529 GLU A C 1
ATOM 4118 O O . GLU A 1 529 ? 63.625 39.531 -14.703 1 18.52 529 GLU A O 1
ATOM 4123 N N . ARG A 1 530 ? 63.781 39.188 -12.516 1 18.75 530 ARG A N 1
ATOM 4124 C CA . ARG A 1 530 ? 64.875 38.312 -12.992 1 18.75 530 ARG A CA 1
ATOM 4125 C C . ARG A 1 530 ? 64.438 37.625 -14.297 1 18.75 530 ARG A C 1
ATOM 4127 O O . ARG A 1 530 ? 63.312 37.188 -14.445 1 18.75 530 ARG A O 1
ATOM 4134 N N . TYR A 1 531 ? 65.562 37.469 -15.062 1 18.84 531 TYR A N 1
ATOM 4135 C CA . TYR A 1 531 ? 66.125 37.281 -16.391 1 18.84 531 TYR A CA 1
ATOM 4136 C C . TYR A 1 531 ? 65.75 35.875 -16.922 1 18.84 531 TYR A C 1
ATOM 4138 O O . TYR A 1 531 ? 65.438 35 -16.141 1 18.84 531 TYR A O 1
ATOM 4146 N N . GLU A 1 532 ? 66.688 35.531 -17.953 1 21.09 532 GLU A N 1
ATOM 4147 C CA . GLU A 1 532 ? 66.688 35.094 -19.344 1 21.09 532 GLU A CA 1
ATOM 4148 C C . GLU A 1 532 ? 66.875 33.594 -19.453 1 21.09 532 GLU A C 1
ATOM 4150 O O . GLU A 1 532 ? 66.062 32.906 -20.109 1 21.09 532 GLU A O 1
ATOM 4155 N N . GLN A 1 533 ? 68.25 33.281 -19.938 1 20.44 533 GLN A N 1
ATOM 4156 C CA . GLN A 1 533 ? 69.062 32.625 -20.969 1 20.44 533 GLN A CA 1
ATOM 4157 C C . GLN A 1 533 ? 69.562 31.266 -20.484 1 20.44 533 GLN A C 1
ATOM 4159 O O . GLN A 1 533 ? 70.188 31.156 -19.438 1 20.44 533 GLN A O 1
ATOM 4164 N N . CYS A 1 534 ? 69.375 30.156 -21.188 1 24.3 534 CYS A N 1
ATOM 4165 C CA . CYS A 1 534 ? 69.438 28.703 -21.344 1 24.3 534 CYS A CA 1
ATOM 4166 C C . CYS A 1 534 ? 70.875 28.219 -21.297 1 24.3 534 CYS A C 1
ATOM 4168 O O . CYS A 1 534 ? 71.812 29.016 -21.422 1 24.3 534 CYS A O 1
ATOM 4170 N N . GLN A 1 535 ? 71.312 26.75 -21.703 1 20.27 535 GLN A N 1
ATOM 4171 C CA . GLN A 1 535 ? 72.375 25.75 -21.938 1 20.27 535 GLN A CA 1
ATOM 4172 C C . GLN A 1 535 ? 73.438 26.281 -22.844 1 20.27 535 GLN A C 1
ATOM 4174 O O . GLN A 1 535 ? 73.188 26.719 -23.969 1 20.27 535 GLN A O 1
ATOM 4179 N N . SER A 1 536 ? 74.5 27.031 -22.188 1 18.03 536 SER A N 1
ATOM 4180 C CA . SER A 1 536 ? 75.812 26.406 -22.094 1 18.03 536 SER A CA 1
ATOM 4181 C C . SER A 1 536 ? 75.812 25.219 -21.141 1 18.03 536 SER A C 1
ATOM 4183 O O . SER A 1 536 ? 75.188 25.281 -20.078 1 18.03 536 SER A O 1
ATOM 4185 N N . MET B 1 1 ? 32.125 -7.789 13.617 1 24.58 1 MET B N 1
ATOM 4186 C CA . MET B 1 1 ? 32.312 -8.047 12.195 1 24.58 1 MET B CA 1
ATOM 4187 C C . MET B 1 1 ? 31.438 -9.188 11.703 1 24.58 1 MET B C 1
ATOM 4189 O O . MET B 1 1 ? 31.859 -10.344 11.719 1 24.58 1 MET B O 1
ATOM 4193 N N . GLU B 1 2 ? 30.188 -9.203 12.117 1 28.39 2 GLU B N 1
ATOM 4194 C CA . GLU B 1 2 ? 29.281 -10.328 11.867 1 28.39 2 GLU B CA 1
ATOM 4195 C C . GLU B 1 2 ? 29.031 -10.516 10.375 1 28.39 2 GLU B C 1
ATOM 4197 O O . GLU B 1 2 ? 28.609 -9.586 9.688 1 28.39 2 GLU B O 1
ATOM 4202 N N . ALA B 1 3 ? 29.906 -11.391 9.68 1 29.8 3 ALA B N 1
ATOM 4203 C CA . ALA B 1 3 ? 29.969 -11.828 8.289 1 29.8 3 ALA B CA 1
ATOM 4204 C C . ALA B 1 3 ? 28.594 -12.312 7.805 1 29.8 3 ALA B C 1
ATOM 4206 O O . ALA B 1 3 ? 28.031 -13.242 8.383 1 29.8 3 ALA B O 1
ATOM 4207 N N . GLY B 1 4 ? 27.75 -11.359 7.367 1 30.2 4 GLY B N 1
ATOM 4208 C CA . GLY B 1 4 ? 26.469 -11.641 6.723 1 30.2 4 GLY B CA 1
ATOM 4209 C C . GLY B 1 4 ? 26.562 -12.734 5.676 1 30.2 4 GLY B C 1
ATOM 4210 O O . GLY B 1 4 ? 27.438 -12.695 4.805 1 30.2 4 GLY B O 1
ATOM 4211 N N . PHE B 1 5 ? 26.344 -13.969 6.086 1 34.69 5 PHE B N 1
ATOM 4212 C CA . PHE B 1 5 ? 26.266 -15.156 5.238 1 34.69 5 PHE B CA 1
ATOM 4213 C C . PHE B 1 5 ? 25.406 -14.883 4.004 1 34.69 5 PHE B C 1
ATOM 4215 O O . PHE B 1 5 ? 24.219 -14.602 4.117 1 34.69 5 PHE B O 1
ATOM 4222 N N . LEU B 1 6 ? 26.016 -14.32 2.945 1 32.31 6 LEU B N 1
ATOM 4223 C CA . LEU B 1 6 ? 25.484 -14.297 1.584 1 32.31 6 LEU B CA 1
ATOM 4224 C C . LEU B 1 6 ? 24.984 -15.672 1.17 1 32.31 6 LEU B C 1
ATOM 4226 O O . LEU B 1 6 ? 25.766 -16.609 1.01 1 32.31 6 LEU B O 1
ATOM 4230 N N . THR B 1 7 ? 23.828 -16.047 1.59 1 32.78 7 THR B N 1
ATOM 4231 C CA . THR B 1 7 ? 23.219 -17.25 1.04 1 32.78 7 THR B CA 1
ATOM 4232 C C . THR B 1 7 ? 23.172 -17.188 -0.484 1 32.78 7 THR B C 1
ATOM 4234 O O . THR B 1 7 ? 22.578 -16.281 -1.056 1 32.78 7 THR B O 1
ATOM 4237 N N . PHE B 1 8 ? 24.234 -17.578 -1.168 1 34.12 8 PHE B N 1
ATOM 4238 C CA . PHE B 1 8 ? 24.281 -17.891 -2.592 1 34.12 8 PHE B CA 1
ATOM 4239 C C . PHE B 1 8 ? 23.109 -18.797 -2.99 1 34.12 8 PHE B C 1
ATOM 4241 O O . PHE B 1 8 ? 23.031 -19.938 -2.541 1 34.12 8 PHE B O 1
ATOM 4248 N N . ILE B 1 9 ? 21.984 -18.188 -3.25 1 33.16 9 ILE B N 1
ATOM 4249 C CA . ILE B 1 9 ? 20.969 -18.969 -3.945 1 33.16 9 ILE B CA 1
ATOM 4250 C C . ILE B 1 9 ? 21.531 -19.484 -5.27 1 33.16 9 ILE B C 1
ATOM 4252 O O . ILE B 1 9 ? 21.859 -18.703 -6.16 1 33.16 9 ILE B O 1
ATOM 4256 N N . LEU B 1 10 ? 22.297 -20.5 -5.301 1 31.92 10 LEU B N 1
ATOM 4257 C CA . LEU B 1 10 ? 22.609 -21.266 -6.5 1 31.92 10 LEU B CA 1
ATOM 4258 C C . LEU B 1 10 ? 21.359 -21.562 -7.312 1 31.92 10 LEU B C 1
ATOM 4260 O O . LEU B 1 10 ? 20.516 -22.359 -6.895 1 31.92 10 LEU B O 1
ATOM 4264 N N . ALA B 1 11 ? 20.906 -20.594 -8.117 1 35.53 11 ALA B N 1
ATOM 4265 C CA . ALA B 1 11 ? 19.953 -20.906 -9.188 1 35.53 11 ALA B CA 1
ATOM 4266 C C . ALA B 1 11 ? 20.484 -22.031 -10.07 1 35.53 11 ALA B C 1
ATOM 4268 O O . ALA B 1 11 ? 21.453 -21.859 -10.797 1 35.53 11 ALA B O 1
ATOM 4269 N N . SER B 1 12 ? 20.375 -23.203 -9.656 1 36.16 12 SER B N 1
ATOM 4270 C CA . SER B 1 12 ? 20.578 -24.297 -10.602 1 36.16 12 SER B CA 1
ATOM 4271 C C . SER B 1 12 ? 19.781 -24.062 -11.883 1 36.16 12 SER B C 1
ATOM 4273 O O . SER B 1 12 ? 18.562 -24 -11.859 1 36.16 12 SER B O 1
ATOM 4275 N N . PHE B 1 13 ? 20.328 -23.281 -12.766 1 37.03 13 PHE B N 1
ATOM 4276 C CA . PHE B 1 13 ? 19.859 -23.266 -14.148 1 37.03 13 PHE B CA 1
ATOM 4277 C C . PHE B 1 13 ? 19.641 -24.672 -14.672 1 37.03 13 PHE B C 1
ATOM 4279 O O . PHE B 1 13 ? 20.609 -25.391 -14.953 1 37.03 13 PHE B O 1
ATOM 4286 N N . SER B 1 14 ? 18.656 -25.312 -14.336 1 42.28 14 SER B N 1
ATOM 4287 C CA . SER B 1 14 ? 18.312 -26.484 -15.133 1 42.28 14 SER B CA 1
ATOM 4288 C C . SER B 1 14 ? 18.188 -26.125 -16.609 1 42.28 14 SER B C 1
ATOM 4290 O O . SER B 1 14 ? 17.344 -25.312 -16.984 1 42.28 14 SER B O 1
ATOM 4292 N N . VAL B 1 15 ? 19.25 -26.062 -17.344 1 40.56 15 VAL B N 1
ATOM 4293 C CA . VAL B 1 15 ? 19.281 -26.062 -18.812 1 40.56 15 VAL B CA 1
ATOM 4294 C C . VAL B 1 15 ? 18.203 -27.016 -19.344 1 40.56 15 VAL B C 1
ATOM 4296 O O . VAL B 1 15 ? 18.281 -28.219 -19.156 1 40.56 15 VAL B O 1
ATOM 4299 N N . VAL B 1 16 ? 17.062 -26.531 -19.422 1 48.38 16 VAL B N 1
ATOM 4300 C CA . VAL B 1 16 ? 16.078 -27.25 -20.219 1 48.38 16 VAL B CA 1
ATOM 4301 C C . VAL B 1 16 ? 16.609 -27.469 -21.641 1 48.38 16 VAL B C 1
ATOM 4303 O O . VAL B 1 16 ? 16.781 -26.5 -22.391 1 48.38 16 VAL B O 1
ATOM 4306 N N . TYR B 1 17 ? 17.484 -28.328 -21.891 1 46.59 17 TYR B N 1
ATOM 4307 C CA . TYR B 1 17 ? 17.922 -28.766 -23.219 1 46.59 17 TYR B CA 1
ATOM 4308 C C . TYR B 1 17 ? 16.734 -29.156 -24.078 1 46.59 17 TYR B C 1
ATOM 4310 O O . TYR B 1 17 ? 15.938 -30.016 -23.703 1 46.59 17 TYR B O 1
ATOM 4318 N N . SER B 1 18 ? 16.281 -28.172 -24.781 1 57.88 18 SER B N 1
ATOM 4319 C CA . SER B 1 18 ? 15.305 -28.531 -25.797 1 57.88 18 SER B CA 1
ATOM 4320 C C . SER B 1 18 ? 15.891 -29.516 -26.812 1 57.88 18 SER B C 1
ATOM 4322 O O . SER B 1 18 ? 16.797 -29.172 -27.578 1 57.88 18 SER B O 1
ATOM 4324 N N . CYS B 1 19 ? 15.961 -30.688 -26.547 1 68.69 19 CYS B N 1
ATOM 4325 C CA . CYS B 1 19 ? 16.391 -31.719 -27.484 1 68.69 19 CYS B CA 1
ATOM 4326 C C . CYS B 1 19 ? 15.32 -31.953 -28.547 1 68.69 19 CYS B C 1
ATOM 4328 O O . CYS B 1 19 ? 14.133 -31.969 -28.234 1 68.69 19 CYS B O 1
ATOM 4330 N N . ARG B 1 20 ? 15.641 -31.797 -29.766 1 56.53 20 ARG B N 1
ATOM 4331 C CA . ARG B 1 20 ? 14.773 -32.094 -30.906 1 56.53 20 ARG B CA 1
ATOM 4332 C C . ARG B 1 20 ? 14.336 -33.562 -30.906 1 56.53 20 ARG B C 1
ATOM 4334 O O . ARG B 1 20 ? 15.172 -34.438 -30.938 1 56.53 20 ARG B O 1
ATOM 4341 N N . VAL B 1 21 ? 13.062 -33.719 -30.625 1 64.88 21 VAL B N 1
ATOM 4342 C CA . VAL B 1 21 ? 12.516 -35.062 -30.578 1 64.88 21 VAL B CA 1
ATOM 4343 C C . VAL B 1 21 ? 12.305 -35.594 -32 1 64.88 21 VAL B C 1
ATOM 4345 O O . VAL B 1 21 ? 11.586 -34.969 -32.781 1 64.88 21 VAL B O 1
ATOM 4348 N N . SER B 1 22 ? 13.031 -36.562 -32.5 1 65.88 22 SER B N 1
ATOM 4349 C CA . SER B 1 22 ? 12.914 -37.125 -33.844 1 65.88 22 SER B CA 1
ATOM 4350 C C . SER B 1 22 ? 11.812 -38.188 -33.875 1 65.88 22 SER B C 1
ATOM 4352 O O . SER B 1 22 ? 11.211 -38.406 -34.938 1 65.88 22 SER B O 1
ATOM 4354 N N . ILE B 1 23 ? 11.508 -38.875 -32.875 1 71.06 23 ILE B N 1
ATOM 4355 C CA . ILE B 1 23 ? 10.5 -39.938 -32.875 1 71.06 23 ILE B CA 1
ATOM 4356 C C . ILE B 1 23 ? 9.203 -39.406 -32.281 1 71.06 23 ILE B C 1
ATOM 4358 O O . ILE B 1 23 ? 9.172 -39 -31.109 1 71.06 23 ILE B O 1
ATOM 4362 N N . THR B 1 24 ? 8.242 -39.344 -33.094 1 72.06 24 THR B N 1
ATOM 4363 C CA . THR B 1 24 ? 6.969 -38.781 -32.625 1 72.06 24 THR B CA 1
ATOM 4364 C C . THR B 1 24 ? 5.977 -39.906 -32.344 1 72.06 24 THR B C 1
ATOM 4366 O O . THR B 1 24 ? 4.996 -39.719 -31.625 1 72.06 24 THR B O 1
ATOM 4369 N N . ASP B 1 25 ? 6.379 -41.156 -32.812 1 84.69 25 ASP B N 1
ATOM 4370 C CA . ASP B 1 25 ? 5.391 -42.219 -32.625 1 84.69 25 ASP B CA 1
ATOM 4371 C C . ASP B 1 25 ? 5.977 -43.406 -31.875 1 84.69 25 ASP B C 1
ATOM 4373 O O . ASP B 1 25 ? 6.914 -44.031 -32.344 1 84.69 25 ASP B O 1
ATOM 4377 N N . TRP B 1 26 ? 5.707 -43.469 -30.688 1 91.06 26 TRP B N 1
ATOM 4378 C CA . TRP B 1 26 ? 6.09 -44.625 -29.875 1 91.06 26 TRP B CA 1
ATOM 4379 C C . TRP B 1 26 ? 4.879 -45.531 -29.578 1 91.06 26 TRP B C 1
ATOM 4381 O O . TRP B 1 26 ? 3.736 -45.062 -29.703 1 91.06 26 TRP B O 1
ATOM 4391 N N . ASN B 1 27 ? 5.227 -46.812 -29.234 1 93.5 27 ASN B N 1
ATOM 4392 C CA . ASN B 1 27 ? 4.152 -47.75 -28.984 1 93.5 27 ASN B CA 1
ATOM 4393 C C . ASN B 1 27 ? 3.689 -47.688 -27.531 1 93.5 27 ASN B C 1
ATOM 4395 O O . ASN B 1 27 ? 2.531 -48 -27.234 1 93.5 27 ASN B O 1
ATOM 4399 N N . ASP B 1 28 ? 4.652 -47.344 -26.703 1 94.19 28 ASP B N 1
ATOM 4400 C CA . ASP B 1 28 ? 4.352 -47.312 -25.266 1 94.19 28 ASP B CA 1
ATOM 4401 C C . ASP B 1 28 ? 5.246 -46.312 -24.547 1 94.19 28 ASP B C 1
ATOM 4403 O O . ASP B 1 28 ? 6.324 -45.969 -25.031 1 94.19 28 ASP B O 1
ATOM 4407 N N . VAL B 1 29 ? 4.75 -45.812 -23.438 1 95.12 29 VAL B N 1
ATOM 4408 C CA . VAL B 1 29 ? 5.527 -44.938 -22.562 1 95.12 29 VAL B CA 1
ATOM 4409 C C . VAL B 1 29 ? 5.566 -45.531 -21.156 1 95.12 29 VAL B C 1
ATOM 4411 O O . VAL B 1 29 ? 4.551 -46.031 -20.641 1 95.12 29 VAL B O 1
ATOM 4414 N N . VAL B 1 30 ? 6.73 -45.594 -20.562 1 94.62 30 VAL B N 1
ATOM 4415 C CA . VAL B 1 30 ? 6.898 -46.062 -19.188 1 94.62 30 VAL B CA 1
ATOM 4416 C C . VAL B 1 30 ? 7.539 -44.938 -18.359 1 94.62 30 VAL B C 1
ATOM 4418 O O . VAL B 1 30 ? 8.609 -44.438 -18.703 1 94.62 30 VAL B O 1
ATOM 4421 N N . VAL B 1 31 ? 6.812 -44.562 -17.359 1 95.62 31 VAL B N 1
ATOM 4422 C CA . VAL B 1 31 ? 7.34 -43.594 -16.422 1 95.62 31 VAL B CA 1
ATOM 4423 C C . VAL B 1 31 ? 7.805 -44.281 -15.141 1 95.62 31 VAL B C 1
ATOM 4425 O O . VAL B 1 31 ? 7.047 -45.031 -14.523 1 95.62 31 VAL B O 1
ATOM 4428 N N . VAL B 1 32 ? 9.055 -44 -14.781 1 95.06 32 VAL B N 1
ATOM 4429 C CA . VAL B 1 32 ? 9.602 -44.688 -13.609 1 95.06 32 VAL B CA 1
ATOM 4430 C C . VAL B 1 32 ? 10.312 -43.656 -12.719 1 95.06 32 VAL B C 1
ATOM 4432 O O . VAL B 1 32 ? 10.656 -42.562 -13.164 1 95.06 32 VAL B O 1
ATOM 4435 N N . ARG B 1 33 ? 10.445 -44.031 -11.453 1 93.62 33 ARG B N 1
ATOM 4436 C CA . ARG B 1 33 ? 11.234 -43.219 -10.531 1 93.62 33 ARG B CA 1
ATOM 4437 C C . ARG B 1 33 ? 12.727 -43.5 -10.695 1 93.62 33 ARG B C 1
ATOM 4439 O O . ARG B 1 33 ? 13.133 -44.656 -10.883 1 93.62 33 ARG B O 1
ATOM 4446 N N . GLU B 1 34 ? 13.398 -42.469 -10.562 1 91.12 34 GLU B N 1
ATOM 4447 C CA . GLU B 1 34 ? 14.844 -42.625 -10.695 1 91.12 34 GLU B CA 1
ATOM 4448 C C . GLU B 1 34 ? 15.391 -43.594 -9.664 1 91.12 34 GLU B C 1
ATOM 4450 O O . GLU B 1 34 ? 15.055 -43.531 -8.477 1 91.12 34 GLU B O 1
ATOM 4455 N N . GLY B 1 35 ? 16.156 -44.531 -10.117 1 88.19 35 GLY B N 1
ATOM 4456 C CA . GLY B 1 35 ? 16.875 -45.438 -9.258 1 88.19 35 GLY B CA 1
ATOM 4457 C C . GLY B 1 35 ? 16.062 -46.656 -8.875 1 88.19 35 GLY B C 1
ATOM 4458 O O . GLY B 1 35 ? 16.594 -47.594 -8.25 1 88.19 35 GLY B O 1
ATOM 4459 N N . MET B 1 36 ? 14.844 -46.688 -9.164 1 90.06 36 MET B N 1
ATOM 4460 C CA . MET B 1 36 ? 14 -47.844 -8.836 1 90.06 36 MET B CA 1
ATOM 4461 C C . MET B 1 36 ? 13.953 -48.812 -9.992 1 90.06 36 MET B C 1
ATOM 4463 O O . MET B 1 36 ? 13.961 -48.438 -11.156 1 90.06 36 MET B O 1
ATOM 4467 N N . LEU B 1 37 ? 13.867 -50.094 -9.648 1 93.31 37 LEU B N 1
ATOM 4468 C CA . LEU B 1 37 ? 13.836 -51.156 -10.656 1 93.31 37 LEU B CA 1
ATOM 4469 C C . LEU B 1 37 ? 12.578 -51.062 -11.516 1 93.31 37 LEU B C 1
ATOM 4471 O O . LEU B 1 37 ? 11.477 -50.844 -11 1 93.31 37 LEU B O 1
ATOM 4475 N N . ALA B 1 38 ? 12.836 -51.125 -12.805 1 93.62 38 ALA B N 1
ATOM 4476 C CA . ALA B 1 38 ? 11.727 -51.031 -13.75 1 93.62 38 ALA B CA 1
ATOM 4477 C C . ALA B 1 38 ? 11.82 -52.094 -14.836 1 93.62 38 ALA B C 1
ATOM 4479 O O . ALA B 1 38 ? 12.891 -52.656 -15.062 1 93.62 38 ALA B O 1
ATOM 4480 N N . THR B 1 39 ? 10.672 -52.375 -15.43 1 94.75 39 THR B N 1
ATOM 4481 C CA . THR B 1 39 ? 10.625 -53.375 -16.484 1 94.75 39 THR B CA 1
ATOM 4482 C C . THR B 1 39 ? 10.008 -52.781 -17.766 1 94.75 39 THR B C 1
ATOM 4484 O O . THR B 1 39 ? 8.938 -52.188 -17.719 1 94.75 39 THR B O 1
ATOM 4487 N N . LEU B 1 40 ? 10.656 -52.906 -18.812 1 95.94 40 LEU B N 1
ATOM 4488 C CA . LEU B 1 40 ? 10.102 -52.594 -20.125 1 95.94 40 LEU B CA 1
ATOM 4489 C C . LEU B 1 40 ? 9.461 -53.844 -20.75 1 95.94 40 LEU B C 1
ATOM 4491 O O . LEU B 1 40 ? 10.164 -54.75 -21.188 1 95.94 40 LEU B O 1
ATOM 4495 N N . ILE B 1 41 ? 8.219 -53.781 -20.828 1 93.81 41 ILE B N 1
ATOM 4496 C CA . ILE B 1 41 ? 7.461 -54.969 -21.172 1 93.81 41 ILE B CA 1
ATOM 4497 C C . ILE B 1 41 ? 7.488 -55.188 -22.688 1 93.81 41 ILE B C 1
ATOM 4499 O O . ILE B 1 41 ? 7.164 -54.281 -23.453 1 93.81 41 ILE B O 1
ATOM 4503 N N . CYS B 1 42 ? 7.875 -56.25 -23.109 1 93.12 42 CYS B N 1
ATOM 4504 C CA . CYS B 1 42 ? 7.871 -56.75 -24.484 1 93.12 42 CYS B CA 1
ATOM 4505 C C . CYS B 1 42 ? 7.574 -58.25 -24.516 1 93.12 42 CYS B C 1
ATOM 4507 O O . CYS B 1 42 ? 8.477 -59.062 -24.359 1 93.12 42 CYS B O 1
ATOM 4509 N N . ASN B 1 43 ? 6.316 -58.531 -24.641 1 89.25 43 ASN B N 1
ATOM 4510 C CA . ASN B 1 43 ? 5.91 -59.938 -24.594 1 89.25 43 ASN B CA 1
ATOM 4511 C C . ASN B 1 43 ? 5.148 -60.344 -25.859 1 89.25 43 ASN B C 1
ATOM 4513 O O . ASN B 1 43 ? 4.453 -59.531 -26.453 1 89.25 43 ASN B O 1
ATOM 4517 N N . ASP B 1 44 ? 5.383 -61.531 -26.25 1 87.62 44 ASP B N 1
ATOM 4518 C CA . ASP B 1 44 ? 4.605 -62.188 -27.297 1 87.62 44 ASP B CA 1
ATOM 4519 C C . ASP B 1 44 ? 4.492 -63.688 -27.031 1 87.62 44 ASP B C 1
ATOM 4521 O O . ASP B 1 44 ? 5.398 -64.438 -27.359 1 87.62 44 ASP B O 1
ATOM 4525 N N . THR B 1 45 ? 3.418 -64.062 -26.516 1 82.5 45 THR B N 1
ATOM 4526 C CA . THR B 1 45 ? 3.246 -65.5 -26.094 1 82.5 45 THR B CA 1
ATOM 4527 C C . THR B 1 45 ? 2.982 -66.375 -27.297 1 82.5 45 THR B C 1
ATOM 4529 O O . THR B 1 45 ? 3.006 -67.625 -27.172 1 82.5 45 THR B O 1
ATOM 4532 N N . SER B 1 46 ? 2.768 -65.875 -28.406 1 82.69 46 SER B N 1
ATOM 4533 C CA . SER B 1 46 ? 2.463 -66.688 -29.578 1 82.69 46 SER B CA 1
ATOM 4534 C C . SER B 1 46 ? 3.736 -67.188 -30.234 1 82.69 46 SER B C 1
ATOM 4536 O O . SER B 1 46 ? 3.689 -68.125 -31.047 1 82.69 46 SER B O 1
ATOM 4538 N N . VAL B 1 47 ? 4.762 -66.562 -29.859 1 77.06 47 VAL B N 1
ATOM 4539 C CA . VAL B 1 47 ? 6.016 -66.875 -30.531 1 77.06 47 VAL B CA 1
ATOM 4540 C C . VAL B 1 47 ? 6.762 -67.938 -29.734 1 77.06 47 VAL B C 1
ATOM 4542 O O . VAL B 1 47 ? 6.914 -67.875 -28.516 1 77.06 47 VAL B O 1
ATOM 4545 N N . ARG B 1 48 ? 6.996 -69.062 -30.359 1 74.5 48 ARG B N 1
ATOM 4546 C CA . ARG B 1 48 ? 7.754 -70.125 -29.734 1 74.5 48 ARG B CA 1
ATOM 4547 C C . ARG B 1 48 ? 8.883 -70.625 -30.656 1 74.5 48 ARG B C 1
ATOM 4549 O O . ARG B 1 48 ? 8.852 -70.375 -31.859 1 74.5 48 ARG B O 1
ATOM 4556 N N . GLY B 1 49 ? 9.922 -71.188 -30.047 1 76.56 49 GLY B N 1
ATOM 4557 C CA . GLY B 1 49 ? 11.008 -71.812 -30.797 1 76.56 49 GLY B CA 1
ATOM 4558 C C . GLY B 1 49 ? 12.227 -70.875 -30.938 1 76.56 49 GLY B C 1
ATOM 4559 O O . GLY B 1 49 ? 12.586 -70.188 -30 1 76.56 49 GLY B O 1
ATOM 4560 N N . ALA B 1 50 ? 12.898 -70.938 -32.125 1 81.5 50 ALA B N 1
ATOM 4561 C CA . ALA B 1 50 ? 14.164 -70.25 -32.344 1 81.5 50 ALA B CA 1
ATOM 4562 C C . ALA B 1 50 ? 13.938 -68.75 -32.656 1 81.5 50 ALA B C 1
ATOM 4564 O O . ALA B 1 50 ? 13.766 -68.375 -33.812 1 81.5 50 ALA B O 1
ATOM 4565 N N . VAL B 1 51 ? 13.859 -68 -31.562 1 88.06 51 VAL B N 1
ATOM 4566 C CA . VAL B 1 51 ? 13.609 -66.562 -31.703 1 88.06 51 VAL B CA 1
ATOM 4567 C C . VAL B 1 51 ? 14.836 -65.812 -31.25 1 88.06 51 VAL B C 1
ATOM 4569 O O . VAL B 1 51 ? 15.609 -66.25 -30.406 1 88.06 51 VAL B O 1
ATOM 4572 N N . THR B 1 52 ? 15.062 -64.688 -31.984 1 89.06 52 THR B N 1
ATOM 4573 C CA . THR B 1 52 ? 16.125 -63.75 -31.594 1 89.06 52 THR B CA 1
ATOM 4574 C C . THR B 1 52 ? 15.531 -62.438 -31.125 1 89.06 52 THR B C 1
ATOM 4576 O O . THR B 1 52 ? 14.625 -61.906 -31.766 1 89.06 52 THR B O 1
ATOM 4579 N N . ILE B 1 53 ? 15.969 -62.031 -29.953 1 90.94 53 ILE B N 1
ATOM 4580 C CA . ILE B 1 53 ? 15.516 -60.75 -29.406 1 90.94 53 ILE B CA 1
ATOM 4581 C C . ILE B 1 53 ? 16.625 -59.719 -29.547 1 90.94 53 ILE B C 1
ATOM 4583 O O . ILE B 1 53 ? 17.797 -60 -29.281 1 90.94 53 ILE B O 1
ATOM 4587 N N . ASN B 1 54 ? 16.219 -58.562 -30.078 1 93.31 54 ASN B N 1
ATOM 4588 C CA . ASN B 1 54 ? 17.141 -57.438 -30.25 1 93.31 54 ASN B CA 1
ATOM 4589 C C . ASN B 1 54 ? 16.656 -56.188 -29.5 1 93.31 54 ASN B C 1
ATOM 4591 O O . ASN B 1 54 ? 15.656 -55.594 -29.891 1 93.31 54 ASN B O 1
ATOM 4595 N N . TRP B 1 55 ? 17.344 -55.812 -28.406 1 96.12 55 TRP B N 1
ATOM 4596 C CA . TRP B 1 55 ? 17.047 -54.594 -27.672 1 96.12 55 TRP B CA 1
ATOM 4597 C C . TRP B 1 55 ? 18.016 -53.469 -28.062 1 96.12 55 TRP B C 1
ATOM 4599 O O . TRP B 1 55 ? 19.234 -53.656 -28 1 96.12 55 TRP B O 1
ATOM 4609 N N . LYS B 1 56 ? 17.469 -52.375 -28.469 1 96.5 56 LYS B N 1
ATOM 4610 C CA . LYS B 1 56 ? 18.25 -51.219 -28.812 1 96.5 56 LYS B CA 1
ATOM 4611 C C . LYS B 1 56 ? 17.734 -49.969 -28.094 1 96.5 56 LYS B C 1
ATOM 4613 O O . LYS B 1 56 ? 16.594 -49.938 -27.625 1 96.5 56 LYS B O 1
ATOM 4618 N N . VAL B 1 57 ? 18.594 -48.969 -27.969 1 95.94 57 VAL B N 1
ATOM 4619 C CA . VAL B 1 57 ? 18.172 -47.75 -27.281 1 95.94 57 VAL B CA 1
ATOM 4620 C C . VAL B 1 57 ? 18.641 -46.531 -28.062 1 95.94 57 VAL B C 1
ATOM 4622 O O . VAL B 1 57 ? 19.734 -46.531 -28.641 1 95.94 57 VAL B O 1
ATOM 4625 N N . LYS B 1 58 ? 17.766 -45.594 -28.125 1 94.88 58 LYS B N 1
ATOM 4626 C CA . LYS B 1 58 ? 18.094 -44.25 -28.547 1 94.88 58 LYS B CA 1
ATOM 4627 C C . LYS B 1 58 ? 17.891 -43.25 -27.422 1 94.88 58 LYS B C 1
ATOM 4629 O O . LYS B 1 58 ? 16.766 -42.875 -27.109 1 94.88 58 LYS B O 1
ATOM 4634 N N . LEU B 1 59 ? 18.984 -42.906 -26.891 1 92.88 59 LEU B N 1
ATOM 4635 C CA . LEU B 1 59 ? 18.953 -42.062 -25.703 1 92.88 59 LEU B CA 1
ATOM 4636 C C . LEU B 1 59 ? 18.422 -40.656 -26.047 1 92.88 59 LEU B C 1
ATOM 4638 O O . LEU B 1 59 ? 18.516 -40.219 -27.188 1 92.88 59 LEU B O 1
ATOM 4642 N N . PHE B 1 60 ? 17.875 -40.156 -24.984 1 87.75 60 PHE B N 1
ATOM 4643 C CA . PHE B 1 60 ? 17.266 -38.844 -25.125 1 87.75 60 PHE B CA 1
ATOM 4644 C C . PHE B 1 60 ? 18.281 -37.812 -25.641 1 87.75 60 PHE B C 1
ATOM 4646 O O . PHE B 1 60 ? 19.422 -37.781 -25.172 1 87.75 60 PHE B O 1
ATOM 4653 N N . CYS B 1 61 ? 18 -37 -26.609 1 82.75 61 CYS B N 1
ATOM 4654 C CA . CYS B 1 61 ? 18.797 -35.938 -27.203 1 82.75 61 CYS B CA 1
ATOM 4655 C C . CYS B 1 61 ? 19.922 -36.531 -28.062 1 82.75 61 CYS B C 1
ATOM 4657 O O . CYS B 1 61 ? 20.938 -35.875 -28.297 1 82.75 61 CYS B O 1
ATOM 4659 N N . THR B 1 62 ? 19.781 -37.812 -28.359 1 86.56 62 THR B N 1
ATOM 4660 C CA . THR B 1 62 ? 20.719 -38.438 -29.281 1 86.56 62 THR B CA 1
ATOM 4661 C C . THR B 1 62 ? 19.984 -38.938 -30.531 1 86.56 62 THR B C 1
ATOM 4663 O O . THR B 1 62 ? 18.75 -39 -30.547 1 86.56 62 THR B O 1
ATOM 4666 N N . ASN B 1 63 ? 20.719 -39.188 -31.609 1 87 63 ASN B N 1
ATOM 4667 C CA . ASN B 1 63 ? 20.078 -39.562 -32.875 1 87 63 ASN B CA 1
ATOM 4668 C C . ASN B 1 63 ? 20.453 -41 -33.25 1 87 63 ASN B C 1
ATOM 4670 O O . ASN B 1 63 ? 19.938 -41.531 -34.25 1 87 63 ASN B O 1
ATOM 4674 N N . GLU B 1 64 ? 21.188 -41.625 -32.469 1 90.88 64 GLU B N 1
ATOM 4675 C CA . GLU B 1 64 ? 21.672 -42.938 -32.875 1 90.88 64 GLU B CA 1
ATOM 4676 C C . GLU B 1 64 ? 21.078 -44.031 -32 1 90.88 64 GLU B C 1
ATOM 4678 O O . GLU B 1 64 ? 20.938 -43.844 -30.781 1 90.88 64 GLU B O 1
ATOM 4683 N N . TRP B 1 65 ? 20.703 -45.062 -32.719 1 94.12 65 TRP B N 1
ATOM 4684 C CA . TRP B 1 65 ? 20.312 -46.281 -31.984 1 94.12 65 TRP B CA 1
ATOM 4685 C C . TRP B 1 65 ? 21.547 -47.094 -31.578 1 94.12 65 TRP B C 1
ATOM 4687 O O . TRP B 1 65 ? 22.469 -47.281 -32.375 1 94.12 65 TRP B O 1
ATOM 4697 N N . LYS B 1 66 ? 21.562 -47.5 -30.359 1 95.94 66 LYS B N 1
ATOM 4698 C CA . LYS B 1 66 ? 22.641 -48.344 -29.844 1 95.94 66 LYS B CA 1
ATOM 4699 C C . LYS B 1 66 ? 22.109 -49.688 -29.375 1 95.94 66 LYS B C 1
ATOM 4701 O O . LYS B 1 66 ? 21.031 -49.781 -28.797 1 95.94 66 LYS B O 1
ATOM 4706 N N . LEU B 1 67 ? 22.875 -50.719 -29.594 1 96.38 67 LEU B N 1
ATOM 4707 C CA . LEU B 1 67 ? 22.469 -52.062 -29.203 1 96.38 67 LEU B CA 1
ATOM 4708 C C . LEU B 1 67 ? 22.625 -52.25 -27.703 1 96.38 67 LEU B C 1
ATOM 4710 O O . LEU B 1 67 ? 23.672 -51.906 -27.141 1 96.38 67 LEU B O 1
ATOM 4714 N N . ILE B 1 68 ? 21.656 -52.719 -27.125 1 96.56 68 ILE B N 1
ATOM 4715 C CA . ILE B 1 68 ? 21.734 -53.094 -25.719 1 96.56 68 ILE B CA 1
ATOM 4716 C C . ILE B 1 68 ? 22.109 -54.594 -25.594 1 96.56 68 ILE B C 1
ATOM 4718 O O . ILE B 1 68 ? 23.125 -54.906 -24.984 1 96.56 68 ILE B O 1
ATOM 4722 N N . MET B 1 69 ? 21.25 -55.406 -26.281 1 93.94 69 MET B N 1
ATOM 4723 C CA . MET B 1 69 ? 21.5 -56.844 -26.219 1 93.94 69 MET B CA 1
ATOM 4724 C C . MET B 1 69 ? 20.812 -57.594 -27.359 1 93.94 69 MET B C 1
ATOM 4726 O O . MET B 1 69 ? 19.75 -57.156 -27.828 1 93.94 69 MET B O 1
ATOM 4730 N N . LEU B 1 70 ? 21.484 -58.531 -27.828 1 92.81 70 LEU B N 1
ATOM 4731 C CA . LEU B 1 70 ? 20.953 -59.469 -28.781 1 92.81 70 LEU B CA 1
ATOM 4732 C C . LEU B 1 70 ? 20.969 -60.906 -28.219 1 92.81 70 LEU B C 1
ATOM 4734 O O . LEU B 1 70 ? 22.031 -61.375 -27.781 1 92.81 70 LEU B O 1
ATOM 4738 N N . ALA B 1 71 ? 19.781 -61.438 -28.062 1 89.62 71 ALA B N 1
ATOM 4739 C CA . ALA B 1 71 ? 19.734 -62.781 -27.453 1 89.62 71 ALA B CA 1
ATOM 4740 C C . ALA B 1 71 ? 18.953 -63.75 -28.312 1 89.62 71 ALA B C 1
ATOM 4742 O O . ALA B 1 71 ? 17.906 -63.406 -28.875 1 89.62 71 ALA B O 1
ATOM 4743 N N . SER B 1 72 ? 19.578 -64.875 -28.469 1 85.94 72 SER B N 1
ATOM 4744 C CA . SER B 1 72 ? 18.938 -66 -29.125 1 85.94 72 SER B CA 1
ATOM 4745 C C . SER B 1 72 ? 19.016 -67.25 -28.281 1 85.94 72 SER B C 1
ATOM 4747 O O . SER B 1 72 ? 19.453 -67.25 -27.125 1 85.94 72 SER B O 1
ATOM 4749 N N . ALA B 1 73 ? 18.531 -68.438 -28.75 1 73.44 73 ALA B N 1
ATOM 4750 C CA . ALA B 1 73 ? 18.547 -69.688 -28.016 1 73.44 73 ALA B CA 1
ATOM 4751 C C . ALA B 1 73 ? 19.969 -70.062 -27.609 1 73.44 73 ALA B C 1
ATOM 4753 O O . ALA B 1 73 ? 20.188 -70.562 -26.516 1 73.44 73 ALA B O 1
ATOM 4754 N N . ASN B 1 74 ? 20.844 -69.688 -28.391 1 76.5 74 ASN B N 1
ATOM 4755 C CA . ASN B 1 74 ? 22.172 -70.25 -28.172 1 76.5 74 ASN B CA 1
ATOM 4756 C C . ASN B 1 74 ? 23.203 -69.125 -27.922 1 76.5 74 ASN B C 1
ATOM 4758 O O . ASN B 1 74 ? 24.344 -69.438 -27.547 1 76.5 74 ASN B O 1
ATOM 4762 N N . GLU B 1 75 ? 22.781 -67.875 -28.125 1 82.25 75 GLU B N 1
ATOM 4763 C CA . GLU B 1 75 ? 23.797 -66.875 -28.062 1 82.25 75 GLU B CA 1
ATOM 4764 C C . GLU B 1 75 ? 23.234 -65.562 -27.406 1 82.25 75 GLU B C 1
ATOM 4766 O O . GLU B 1 75 ? 22.047 -65.25 -27.578 1 82.25 75 GLU B O 1
ATOM 4771 N N . ARG B 1 76 ? 24.109 -65 -26.5 1 86.81 76 ARG B N 1
ATOM 4772 C CA . ARG B 1 76 ? 23.797 -63.688 -25.938 1 86.81 76 ARG B CA 1
ATOM 4773 C C . ARG B 1 76 ? 24.922 -62.688 -26.234 1 86.81 76 ARG B C 1
ATOM 4775 O O . ARG B 1 76 ? 26.078 -62.969 -25.922 1 86.81 76 ARG B O 1
ATOM 4782 N N . ILE B 1 77 ? 24.516 -61.656 -27.016 1 87.69 77 ILE B N 1
ATOM 4783 C CA . ILE B 1 77 ? 25.469 -60.594 -27.359 1 87.69 77 ILE B CA 1
ATOM 4784 C C . ILE B 1 77 ? 25.125 -59.312 -26.594 1 87.69 77 ILE B C 1
ATOM 4786 O O . ILE B 1 77 ? 24 -58.844 -26.656 1 87.69 77 ILE B O 1
ATOM 4790 N N . SER B 1 78 ? 26.141 -58.875 -25.906 1 89.88 78 SER B N 1
ATOM 4791 C CA . SER B 1 78 ? 25.984 -57.625 -25.188 1 89.88 78 SER B CA 1
ATOM 4792 C C . SER B 1 78 ? 26.391 -56.438 -26.047 1 89.88 78 SER B C 1
ATOM 4794 O O . SER B 1 78 ? 27.422 -56.469 -26.703 1 89.88 78 SER B O 1
ATOM 4796 N N . GLY B 1 79 ? 25.5 -55.5 -26.031 1 91.31 79 GLY B N 1
ATOM 4797 C CA . GLY B 1 79 ? 25.797 -54.312 -26.812 1 91.31 79 GLY B CA 1
ATOM 4798 C C . GLY B 1 79 ? 26.531 -53.25 -26.016 1 91.31 79 GLY B C 1
ATOM 4799 O O . GLY B 1 79 ? 26.766 -53.406 -24.812 1 91.31 79 GLY B O 1
ATOM 4800 N N . SER B 1 80 ? 26.828 -52.094 -26.672 1 90.94 80 SER B N 1
ATOM 4801 C CA . SER B 1 80 ? 27.562 -51 -26.078 1 90.94 80 SER B CA 1
ATOM 4802 C C . SER B 1 80 ? 26.703 -50.219 -25.078 1 90.94 80 SER B C 1
ATOM 4804 O O . SER B 1 80 ? 27.219 -49.531 -24.188 1 90.94 80 SER B O 1
ATOM 4806 N N . ALA B 1 81 ? 25.438 -50.344 -25.297 1 92.12 81 ALA B N 1
ATOM 4807 C CA . ALA B 1 81 ? 24.531 -49.594 -24.453 1 92.12 81 ALA B CA 1
ATOM 4808 C C . ALA B 1 81 ? 24.078 -50.406 -23.234 1 92.12 81 ALA B C 1
ATOM 4810 O O . ALA B 1 81 ? 23.312 -49.938 -22.406 1 92.12 81 ALA B O 1
ATOM 4811 N N . LEU B 1 82 ? 24.594 -51.594 -23.188 1 90.62 82 LEU B N 1
ATOM 4812 C CA . LEU B 1 82 ? 24.203 -52.469 -22.062 1 90.62 82 LEU B CA 1
ATOM 4813 C C . LEU B 1 82 ? 24.766 -51.938 -20.75 1 90.62 82 LEU B C 1
ATOM 4815 O O . LEU B 1 82 ? 25.969 -51.656 -20.656 1 90.62 82 LEU B O 1
ATOM 4819 N N . LYS B 1 83 ? 23.938 -51.781 -19.781 1 92.38 83 LYS B N 1
ATOM 4820 C CA . LYS B 1 83 ? 24.328 -51.406 -18.438 1 92.38 83 LYS B CA 1
ATOM 4821 C C . LYS B 1 83 ? 24.234 -52.562 -17.469 1 92.38 83 LYS B C 1
ATOM 4823 O O . LYS B 1 83 ? 23.469 -53.5 -17.703 1 92.38 83 LYS B O 1
ATOM 4828 N N . PRO B 1 84 ? 24.984 -52.469 -16.438 1 91.38 84 PRO B N 1
ATOM 4829 C CA . PRO B 1 84 ? 24.984 -53.594 -15.469 1 91.38 84 PRO B CA 1
ATOM 4830 C C . PRO B 1 84 ? 23.594 -53.844 -14.891 1 91.38 84 PRO B C 1
ATOM 4832 O O . PRO B 1 84 ? 23.281 -55 -14.555 1 91.38 84 PRO B O 1
ATOM 4835 N N . SER B 1 85 ? 22.828 -52.875 -14.812 1 92.44 85 SER B N 1
ATOM 4836 C CA . SER B 1 85 ? 21.516 -53.031 -14.203 1 92.44 85 SER B CA 1
ATOM 4837 C C . SER B 1 85 ? 20.531 -53.688 -15.172 1 92.44 85 SER B C 1
ATOM 4839 O O . SER B 1 85 ? 19.469 -54.156 -14.766 1 92.44 85 SER B O 1
ATOM 4841 N N . MET B 1 86 ? 20.844 -53.844 -16.391 1 94.5 86 MET B N 1
ATOM 4842 C CA . MET B 1 86 ? 19.922 -54.312 -17.422 1 94.5 86 MET B CA 1
ATOM 4843 C C . MET B 1 86 ? 20 -55.812 -17.562 1 94.5 86 MET B C 1
ATOM 4845 O O . MET B 1 86 ? 21.094 -56.375 -17.688 1 94.5 86 MET B O 1
ATOM 4849 N N . GLN B 1 87 ? 18.859 -56.438 -17.578 1 92.94 87 GLN B N 1
ATOM 4850 C CA . GLN B 1 87 ? 18.781 -57.875 -17.797 1 92.94 87 GLN B CA 1
ATOM 4851 C C . GLN B 1 87 ? 17.422 -58.281 -18.344 1 92.94 87 GLN B C 1
ATOM 4853 O O . GLN B 1 87 ? 16.422 -57.562 -18.141 1 92.94 87 GLN B O 1
ATOM 4858 N N . LEU B 1 88 ? 17.438 -59.312 -19.047 1 92.88 88 LEU B N 1
ATOM 4859 C CA . LEU B 1 88 ? 16.156 -59.875 -19.453 1 92.88 88 LEU B CA 1
ATOM 4860 C C . LEU B 1 88 ? 15.391 -60.438 -18.25 1 92.88 88 LEU B C 1
ATOM 4862 O O . LEU B 1 88 ? 15.984 -61.031 -17.359 1 92.88 88 LEU B O 1
ATOM 4866 N N . THR B 1 89 ? 14.109 -60.188 -18.125 1 92.62 89 THR B N 1
ATOM 4867 C CA . THR B 1 89 ? 13.312 -60.594 -16.969 1 92.62 89 THR B CA 1
ATOM 4868 C C . THR B 1 89 ? 13.195 -62.094 -16.891 1 92.62 89 THR B C 1
ATOM 4870 O O . THR B 1 89 ? 13.039 -62.656 -15.805 1 92.62 89 THR B O 1
ATOM 4873 N N . ASP B 1 90 ? 13.211 -62.719 -18.078 1 89.56 90 ASP B N 1
ATOM 4874 C CA . ASP B 1 90 ? 13.102 -64.188 -18.156 1 89.56 90 ASP B CA 1
ATOM 4875 C C . ASP B 1 90 ? 14.219 -64.75 -19.016 1 89.56 90 ASP B C 1
ATOM 4877 O O . ASP B 1 90 ? 14.336 -64.438 -20.203 1 89.56 90 ASP B O 1
ATOM 4881 N N . SER B 1 91 ? 14.953 -65.688 -18.438 1 84.38 91 SER B N 1
ATOM 4882 C CA . SER B 1 91 ? 16.047 -66.312 -19.172 1 84.38 91 SER B CA 1
ATOM 4883 C C . SER B 1 91 ? 15.516 -67.375 -20.141 1 84.38 91 SER B C 1
ATOM 4885 O O . SER B 1 91 ? 16.188 -67.75 -21.109 1 84.38 91 SER B O 1
ATOM 4887 N N . ASN B 1 92 ? 14.352 -67.812 -19.828 1 86.25 92 ASN B N 1
ATOM 4888 C CA . ASN B 1 92 ? 13.742 -68.812 -20.703 1 86.25 92 ASN B CA 1
ATOM 4889 C C . ASN B 1 92 ? 12.711 -68.188 -21.641 1 86.25 92 ASN B C 1
ATOM 4891 O O . ASN B 1 92 ? 11.625 -68.75 -21.828 1 86.25 92 ASN B O 1
ATOM 4895 N N . PHE B 1 93 ? 13.133 -67.188 -22.219 1 86.19 93 PHE B N 1
ATOM 4896 C CA . PHE B 1 93 ? 12.211 -66.375 -23.016 1 86.19 93 PHE B CA 1
ATOM 4897 C C . PHE B 1 93 ? 11.758 -67.125 -24.25 1 86.19 93 PHE B C 1
ATOM 4899 O O . PHE B 1 93 ? 10.68 -66.875 -24.781 1 86.19 93 PHE B O 1
ATOM 4906 N N . LYS B 1 94 ? 12.461 -68.125 -24.703 1 83.31 94 LYS B N 1
ATOM 4907 C CA . LYS B 1 94 ? 12.117 -68.938 -25.891 1 83.31 94 LYS B CA 1
ATOM 4908 C C . LYS B 1 94 ? 10.844 -69.75 -25.672 1 83.31 94 LYS B C 1
ATOM 4910 O O . LYS B 1 94 ? 10.07 -69.938 -26.609 1 83.31 94 LYS B O 1
ATOM 4915 N N . ASP B 1 95 ? 10.742 -70.062 -24.422 1 85.31 95 ASP B N 1
ATOM 4916 C CA . ASP B 1 95 ? 9.594 -70.938 -24.094 1 85.31 95 ASP B CA 1
ATOM 4917 C C . ASP B 1 95 ? 8.445 -70.062 -23.531 1 85.31 95 ASP B C 1
ATOM 4919 O O . ASP B 1 95 ? 7.277 -70.312 -23.844 1 85.31 95 ASP B O 1
ATOM 4923 N N . SER B 1 96 ? 8.781 -69.062 -22.797 1 86.62 96 SER B N 1
ATOM 4924 C CA . SER B 1 96 ? 7.762 -68.312 -22.094 1 86.62 96 SER B CA 1
ATOM 4925 C C . SER B 1 96 ? 7.191 -67.188 -22.969 1 86.62 96 SER B C 1
ATOM 4927 O O . SER B 1 96 ? 6.059 -66.75 -22.766 1 86.62 96 SER B O 1
ATOM 4929 N N . GLY B 1 97 ? 7.953 -66.688 -23.906 1 87.69 97 GLY B N 1
ATOM 4930 C CA . GLY B 1 97 ? 7.539 -65.562 -24.75 1 87.69 97 GLY B CA 1
ATOM 4931 C C . GLY B 1 97 ? 7.688 -64.25 -24.062 1 87.69 97 GLY B C 1
ATOM 4932 O O . GLY B 1 97 ? 7.117 -63.219 -24.516 1 87.69 97 GLY B O 1
ATOM 4933 N N . VAL B 1 98 ? 8.367 -64.25 -22.906 1 90.69 98 VAL B N 1
ATOM 4934 C CA . VAL B 1 98 ? 8.594 -63 -22.156 1 90.69 98 VAL B CA 1
ATOM 4935 C C . VAL B 1 98 ? 9.977 -62.438 -22.5 1 90.69 98 VAL B C 1
ATOM 4937 O O . VAL B 1 98 ? 10.992 -62.969 -22.047 1 90.69 98 VAL B O 1
ATOM 4940 N N . PHE B 1 99 ? 9.984 -61.344 -23.266 1 91.69 99 PHE B N 1
ATOM 4941 C CA . PHE B 1 99 ? 11.234 -60.75 -23.75 1 91.69 99 PHE B CA 1
ATOM 4942 C C . PHE B 1 99 ? 11.492 -59.406 -23.062 1 91.69 99 PHE B C 1
ATOM 4944 O O . PHE B 1 99 ? 12.281 -58.594 -23.562 1 91.69 99 PHE B O 1
ATOM 4951 N N . SER B 1 100 ? 10.938 -59.219 -22 1 94.69 100 SER B N 1
ATOM 4952 C CA . SER B 1 100 ? 10.961 -57.938 -21.312 1 94.69 100 SER B CA 1
ATOM 4953 C C . SER B 1 100 ? 12.344 -57.656 -20.734 1 94.69 100 SER B C 1
ATOM 4955 O O . SER B 1 100 ? 13.094 -58.562 -20.406 1 94.69 100 SER B O 1
ATOM 4957 N N . LEU B 1 101 ? 12.688 -56.375 -20.672 1 95.56 101 LEU B N 1
ATOM 4958 C CA . LEU B 1 101 ? 13.977 -55.906 -20.156 1 95.56 101 LEU B CA 1
ATOM 4959 C C . LEU B 1 101 ? 13.812 -55.25 -18.797 1 95.56 101 LEU B C 1
ATOM 4961 O O . LEU B 1 101 ? 12.953 -54.375 -18.625 1 95.56 101 LEU B O 1
ATOM 4965 N N . SER B 1 102 ? 14.555 -55.625 -17.828 1 95.94 102 SER B N 1
ATOM 4966 C CA . SER B 1 102 ? 14.586 -55 -16.516 1 95.94 102 SER B CA 1
ATOM 4967 C C . SER B 1 102 ? 15.805 -54.094 -16.359 1 95.94 102 SER B C 1
ATOM 4969 O O . SER B 1 102 ? 16.891 -54.438 -16.828 1 95.94 102 SER B O 1
ATOM 4971 N N . LEU B 1 103 ? 15.586 -52.906 -15.734 1 95.25 103 LEU B N 1
ATOM 4972 C CA . LEU B 1 103 ? 16.703 -52 -15.523 1 95.25 103 LEU B CA 1
ATOM 4973 C C . LEU B 1 103 ? 16.438 -51.094 -14.32 1 95.25 103 LEU B C 1
ATOM 4975 O O . LEU B 1 103 ? 15.305 -50.969 -13.867 1 95.25 103 LEU B O 1
ATOM 4979 N N . LYS B 1 104 ? 17.469 -50.5 -13.773 1 95.19 104 LYS B N 1
ATOM 4980 C CA . LYS B 1 104 ? 17.406 -49.406 -12.797 1 95.19 104 LYS B CA 1
ATOM 4981 C C . LYS B 1 104 ? 17.781 -48.062 -13.43 1 95.19 104 LYS B C 1
ATOM 4983 O O . LYS B 1 104 ? 18.953 -47.656 -13.406 1 95.19 104 LYS B O 1
ATOM 4988 N N . PRO B 1 105 ? 16.781 -47.438 -13.844 1 94 105 PRO B N 1
ATOM 4989 C CA . PRO B 1 105 ? 17.047 -46.281 -14.703 1 94 105 PRO B CA 1
ATOM 4990 C C . PRO B 1 105 ? 17.562 -45.062 -13.922 1 94 105 PRO B C 1
ATOM 4992 O O . PRO B 1 105 ? 17.172 -44.844 -12.773 1 94 105 PRO B O 1
ATOM 4995 N N . GLU B 1 106 ? 18.469 -44.344 -14.516 1 92.5 106 GLU B N 1
ATOM 4996 C CA . GLU B 1 106 ? 18.953 -43.031 -14.102 1 92.5 106 GLU B CA 1
ATOM 4997 C C . GLU B 1 106 ? 18.594 -41.969 -15.133 1 92.5 106 GLU B C 1
ATOM 4999 O O . GLU B 1 106 ? 18 -42.281 -16.172 1 92.5 106 GLU B O 1
ATOM 5004 N N . ALA B 1 107 ? 18.891 -40.781 -14.805 1 89.69 107 ALA B N 1
ATOM 5005 C CA . ALA B 1 107 ? 18.531 -39.656 -15.68 1 89.69 107 ALA B CA 1
ATOM 5006 C C . ALA B 1 107 ? 19.125 -39.844 -17.078 1 89.69 107 ALA B C 1
ATOM 5008 O O . ALA B 1 107 ? 18.5 -39.469 -18.078 1 89.69 107 ALA B O 1
ATOM 5009 N N . ALA B 1 108 ? 20.234 -40.5 -17.109 1 90.12 108 ALA B N 1
ATOM 5010 C CA . ALA B 1 108 ? 20.938 -40.719 -18.375 1 90.12 108 ALA B CA 1
ATOM 5011 C C . ALA B 1 108 ? 20.266 -41.781 -19.203 1 90.12 108 ALA B C 1
ATOM 5013 O O . ALA B 1 108 ? 20.562 -41.938 -20.391 1 90.12 108 ALA B O 1
ATOM 5014 N N . ASP B 1 109 ? 19.391 -42.5 -18.609 1 94 109 ASP B N 1
ATOM 5015 C CA . ASP B 1 109 ? 18.797 -43.656 -19.281 1 94 109 ASP B CA 1
ATOM 5016 C C . ASP B 1 109 ? 17.5 -43.281 -20 1 94 109 ASP B C 1
ATOM 5018 O O . ASP B 1 109 ? 16.844 -44.125 -20.578 1 94 109 ASP B O 1
ATOM 5022 N N . ILE B 1 110 ? 17.156 -42.031 -19.922 1 94.44 110 ILE B N 1
ATOM 5023 C CA . ILE B 1 110 ? 15.961 -41.562 -20.609 1 94.44 110 ILE B CA 1
ATOM 5024 C C . ILE B 1 110 ? 16.125 -41.719 -22.125 1 94.44 110 ILE B C 1
ATOM 5026 O O . ILE B 1 110 ? 17.172 -41.406 -22.672 1 94.44 110 ILE B O 1
ATOM 5030 N N . GLY B 1 111 ? 15.031 -42.281 -22.75 1 94.56 111 GLY B N 1
ATOM 5031 C CA . GLY B 1 111 ? 15.117 -42.438 -24.188 1 94.56 111 GLY B CA 1
ATOM 5032 C C . GLY B 1 111 ? 14.109 -43.406 -24.75 1 94.56 111 GLY B C 1
ATOM 5033 O O . GLY B 1 111 ? 13.18 -43.844 -24.047 1 94.56 111 GLY B O 1
ATOM 5034 N N . PHE B 1 112 ? 14.383 -43.75 -26.062 1 95.56 112 PHE B N 1
ATOM 5035 C CA . PHE B 1 112 ? 13.531 -44.719 -26.766 1 95.56 112 PHE B CA 1
ATOM 5036 C C . PHE B 1 112 ? 14.172 -46.094 -26.797 1 95.56 112 PHE B C 1
ATOM 5038 O O . PHE B 1 112 ? 15.32 -46.25 -27.219 1 95.56 112 PHE B O 1
ATOM 5045 N N . TYR B 1 113 ? 13.438 -47.062 -26.359 1 96.38 113 TYR B N 1
ATOM 5046 C CA . TYR B 1 113 ? 13.898 -48.438 -26.359 1 96.38 113 TYR B CA 1
ATOM 5047 C C . TYR B 1 113 ? 13.125 -49.281 -27.375 1 96.38 113 TYR B C 1
ATOM 5049 O O . TYR B 1 113 ? 11.891 -49.281 -27.375 1 96.38 113 TYR B O 1
ATOM 5057 N N . SER B 1 114 ? 13.789 -49.969 -28.188 1 96.06 114 SER B N 1
ATOM 5058 C CA . SER B 1 114 ? 13.18 -50.781 -29.234 1 96.06 114 SER B CA 1
ATOM 5059 C C . SER B 1 114 ? 13.344 -52.281 -28.938 1 96.06 114 SER B C 1
ATOM 5061 O O . SER B 1 114 ? 14.461 -52.75 -28.703 1 96.06 114 SER B O 1
ATOM 5063 N N . CYS B 1 115 ? 12.289 -52.906 -28.844 1 95.56 115 CYS B N 1
ATOM 5064 C CA . CYS B 1 115 ? 12.25 -54.344 -28.719 1 95.56 115 CYS B CA 1
ATOM 5065 C C . CYS B 1 115 ? 11.852 -55 -30.047 1 95.56 115 CYS B C 1
ATOM 5067 O O . CYS B 1 115 ? 10.719 -54.844 -30.5 1 95.56 115 CYS B O 1
ATOM 5069 N N . LEU B 1 116 ? 12.797 -55.719 -30.594 1 94.56 116 LEU B N 1
ATOM 5070 C CA . LEU B 1 116 ? 12.555 -56.375 -31.875 1 94.56 116 LEU B CA 1
ATOM 5071 C C . LEU B 1 116 ? 12.688 -57.875 -31.734 1 94.56 116 LEU B C 1
ATOM 5073 O O . LEU B 1 116 ? 13.727 -58.375 -31.297 1 94.56 116 LEU B O 1
ATOM 5077 N N . ILE B 1 117 ? 11.656 -58.594 -32.031 1 91.25 117 ILE B N 1
ATOM 5078 C CA . ILE B 1 117 ? 11.641 -60.031 -32 1 91.25 117 ILE B CA 1
ATOM 5079 C C . ILE B 1 117 ? 11.656 -60.562 -33.438 1 91.25 117 ILE B C 1
ATOM 5081 O O . ILE B 1 117 ? 10.805 -60.219 -34.25 1 91.25 117 ILE B O 1
ATOM 5085 N N . ARG B 1 118 ? 12.617 -61.375 -33.656 1 89.75 118 ARG B N 1
ATOM 5086 C CA . ARG B 1 118 ? 12.781 -61.938 -34.969 1 89.75 118 ARG B CA 1
ATOM 5087 C C . ARG B 1 118 ? 12.789 -63.469 -34.938 1 89.75 118 ARG B C 1
ATOM 5089 O O . ARG B 1 118 ? 13.328 -64.062 -34 1 89.75 118 ARG B O 1
ATOM 5096 N N . GLN B 1 119 ? 12.18 -64.062 -35.812 1 86 119 GLN B N 1
ATOM 5097 C CA . GLN B 1 119 ? 12.258 -65.5 -36.031 1 86 119 GLN B CA 1
ATOM 5098 C C . GLN B 1 119 ? 12.719 -65.812 -37.469 1 86 119 GLN B C 1
ATOM 5100 O O . GLN B 1 119 ? 12.047 -65.438 -38.438 1 86 119 GLN B O 1
ATOM 5105 N N . GLN B 1 120 ? 13.984 -66.562 -37.438 1 77.62 120 GLN B N 1
ATOM 5106 C CA . GLN B 1 120 ? 14.656 -66.812 -38.719 1 77.62 120 GLN B CA 1
ATOM 5107 C C . GLN B 1 120 ? 14.914 -65.562 -39.5 1 77.62 120 GLN B C 1
ATOM 5109 O O . GLN B 1 120 ? 15.648 -64.688 -39.031 1 77.62 120 GLN B O 1
ATOM 5114 N N . GLU B 1 121 ? 14.172 -64.812 -40.312 1 79.12 121 GLU B N 1
ATOM 5115 C CA . GLU B 1 121 ? 14.359 -63.562 -41 1 79.12 121 GLU B CA 1
ATOM 5116 C C . GLU B 1 121 ? 13.102 -62.719 -40.969 1 79.12 121 GLU B C 1
ATOM 5118 O O . GLU B 1 121 ? 13.094 -61.562 -41.438 1 79.12 121 GLU B O 1
ATOM 5123 N N . LYS B 1 122 ? 12.25 -63.125 -40.281 1 88.38 122 LYS B N 1
ATOM 5124 C CA . LYS B 1 122 ? 11 -62.375 -40.219 1 88.38 122 LYS B CA 1
ATOM 5125 C C . LYS B 1 122 ? 10.875 -61.625 -38.906 1 88.38 122 LYS B C 1
ATOM 5127 O O . LYS B 1 122 ? 11.133 -62.156 -37.844 1 88.38 122 LYS B O 1
ATOM 5132 N N . ILE B 1 123 ? 10.57 -60.375 -39.125 1 89.19 123 ILE B N 1
ATOM 5133 C CA . ILE B 1 123 ? 10.305 -59.562 -37.938 1 89.19 123 ILE B CA 1
ATOM 5134 C C . ILE B 1 123 ? 8.906 -59.875 -37.406 1 89.19 123 ILE B C 1
ATOM 5136 O O . ILE B 1 123 ? 7.91 -59.625 -38.094 1 89.19 123 ILE B O 1
ATOM 5140 N N . LEU B 1 124 ? 8.812 -60.375 -36.188 1 87.44 124 LEU B N 1
ATOM 5141 C CA . LEU B 1 124 ? 7.535 -60.781 -35.625 1 87.44 124 LEU B CA 1
ATOM 5142 C C . LEU B 1 124 ? 6.902 -59.594 -34.875 1 87.44 124 LEU B C 1
ATOM 5144 O O . LEU B 1 124 ? 5.688 -59.406 -34.938 1 87.44 124 LEU B O 1
ATOM 5148 N N . LYS B 1 125 ? 7.699 -58.938 -34.188 1 89.38 125 LYS B N 1
ATOM 5149 C CA . LYS B 1 125 ? 7.211 -57.812 -33.375 1 89.38 125 LYS B CA 1
ATOM 5150 C C . LYS B 1 125 ? 8.289 -56.75 -33.188 1 89.38 125 LYS B C 1
ATOM 5152 O O . LYS B 1 125 ? 9.461 -57.062 -33 1 89.38 125 LYS B O 1
ATOM 5157 N N . GLU B 1 126 ? 7.918 -55.5 -33.438 1 91.12 126 GLU B N 1
ATOM 5158 C CA . GLU B 1 126 ? 8.773 -54.375 -33.125 1 91.12 126 GLU B CA 1
ATOM 5159 C C . GLU B 1 126 ? 8.016 -53.312 -32.281 1 91.12 126 GLU B C 1
ATOM 5161 O O . GLU B 1 126 ? 6.977 -52.844 -32.719 1 91.12 126 GLU B O 1
ATOM 5166 N N . GLU B 1 127 ? 8.508 -53.094 -31.125 1 93.06 127 GLU B N 1
ATOM 5167 C CA . GLU B 1 127 ? 7.867 -52.125 -30.234 1 93.06 127 GLU B CA 1
ATOM 5168 C C . GLU B 1 127 ? 8.867 -51.094 -29.75 1 93.06 127 GLU B C 1
ATOM 5170 O O . GLU B 1 127 ? 9.969 -51.438 -29.328 1 93.06 127 GLU B O 1
ATOM 5175 N N . ILE B 1 128 ? 8.5 -49.875 -29.875 1 95.06 128 ILE B N 1
ATOM 5176 C CA . ILE B 1 128 ? 9.305 -48.781 -29.344 1 95.06 128 ILE B CA 1
ATOM 5177 C C . ILE B 1 128 ? 8.688 -48.25 -28.047 1 95.06 128 ILE B C 1
ATOM 5179 O O . ILE B 1 128 ? 7.52 -47.875 -28.031 1 95.06 128 ILE B O 1
ATOM 5183 N N . ILE B 1 129 ? 9.461 -48.281 -26.984 1 95.75 129 ILE B N 1
ATOM 5184 C CA . ILE B 1 129 ? 9 -47.844 -25.672 1 95.75 129 ILE B CA 1
ATOM 5185 C C . ILE B 1 129 ? 9.766 -46.594 -25.234 1 95.75 129 ILE B C 1
ATOM 5187 O O . ILE B 1 129 ? 10.992 -46.594 -25.219 1 95.75 129 ILE B O 1
ATOM 5191 N N . LEU B 1 130 ? 9.055 -45.562 -24.938 1 95.56 130 LEU B N 1
ATOM 5192 C CA . LEU B 1 130 ? 9.664 -44.375 -24.375 1 95.56 130 LEU B CA 1
ATOM 5193 C C . LEU B 1 130 ? 9.82 -44.5 -22.859 1 95.56 130 LEU B C 1
ATOM 5195 O O . LEU B 1 130 ? 8.836 -44.719 -22.156 1 95.56 130 LEU B O 1
ATOM 5199 N N . LEU B 1 131 ? 11.023 -44.375 -22.375 1 95.69 131 LEU B N 1
ATOM 5200 C CA . LEU B 1 131 ? 11.297 -44.406 -20.953 1 95.69 131 LEU B CA 1
ATOM 5201 C C . LEU B 1 131 ? 11.438 -43 -20.406 1 95.69 131 LEU B C 1
ATOM 5203 O O . LEU B 1 131 ? 12.336 -42.25 -20.812 1 95.69 131 LEU B O 1
ATOM 5207 N N . ALA B 1 132 ? 10.555 -42.594 -19.516 1 95.31 132 ALA B N 1
ATOM 5208 C CA . ALA B 1 132 ? 10.594 -41.312 -18.828 1 95.31 132 ALA B CA 1
ATOM 5209 C C . ALA B 1 132 ? 10.891 -41.5 -17.344 1 95.31 132 ALA B C 1
ATOM 5211 O O . ALA B 1 132 ? 10.555 -42.531 -16.766 1 95.31 132 ALA B O 1
ATOM 5212 N N . ILE B 1 133 ? 11.547 -40.531 -16.812 1 95.44 133 ILE B N 1
ATOM 5213 C CA . ILE B 1 133 ? 11.969 -40.625 -15.414 1 95.44 133 ILE B CA 1
ATOM 5214 C C . ILE B 1 133 ? 11.297 -39.531 -14.594 1 95.44 133 ILE B C 1
ATOM 5216 O O . ILE B 1 133 ? 11.266 -38.375 -15 1 95.44 133 ILE B O 1
ATOM 5220 N N . LEU B 1 134 ? 10.773 -39.906 -13.477 1 94.75 134 LEU B N 1
ATOM 5221 C CA . LEU B 1 134 ? 10.164 -39 -12.516 1 94.75 134 LEU B CA 1
ATOM 5222 C C . LEU B 1 134 ? 11.086 -38.781 -11.32 1 94.75 134 LEU B C 1
ATOM 5224 O O . LEU B 1 134 ? 11.625 -39.75 -10.766 1 94.75 134 LEU B O 1
ATOM 5228 N N . THR B 1 135 ? 11.289 -37.531 -11 1 92.38 135 THR B N 1
ATOM 5229 C CA . THR B 1 135 ? 11.945 -37.156 -9.75 1 92.38 135 THR B CA 1
ATOM 5230 C C . THR B 1 135 ? 11.016 -36.344 -8.867 1 92.38 135 THR B C 1
ATOM 5232 O O . THR B 1 135 ? 10.344 -35.406 -9.359 1 92.38 135 THR B O 1
ATOM 5235 N N . VAL B 1 136 ? 10.945 -36.75 -7.637 1 92.56 136 VAL B N 1
ATOM 5236 C CA . VAL B 1 136 ? 10.086 -36 -6.711 1 92.56 136 VAL B CA 1
ATOM 5237 C C . VAL B 1 136 ? 10.93 -35.375 -5.602 1 92.56 136 VAL B C 1
ATOM 5239 O O . VAL B 1 136 ? 11.812 -36.031 -5.035 1 92.56 136 VAL B O 1
ATOM 5242 N N . SER B 1 137 ? 10.695 -34.094 -5.398 1 93.19 137 SER B N 1
ATOM 5243 C CA . SER B 1 137 ? 11.336 -33.406 -4.297 1 93.19 137 SER B CA 1
ATOM 5244 C C . SER B 1 137 ? 10.312 -32.906 -3.279 1 93.19 137 SER B C 1
ATOM 5246 O O . SER B 1 137 ? 9.234 -32.438 -3.652 1 93.19 137 SER B O 1
ATOM 5248 N N . VAL B 1 138 ? 10.641 -33.125 -2.037 1 95 138 VAL B N 1
ATOM 5249 C CA . VAL B 1 138 ? 9.773 -32.719 -0.947 1 95 138 VAL B CA 1
ATOM 5250 C C . VAL B 1 138 ? 10.477 -31.625 -0.124 1 95 138 VAL B C 1
ATOM 5252 O O . VAL B 1 138 ? 11.625 -31.812 0.3 1 95 138 VAL B O 1
ATOM 5255 N N . PHE B 1 139 ? 9.812 -30.484 0.047 1 94.38 139 PHE B N 1
ATOM 5256 C CA . PHE B 1 139 ? 10.344 -29.406 0.863 1 94.38 139 PHE B CA 1
ATOM 5257 C C . PHE B 1 139 ? 9.32 -28.953 1.896 1 94.38 139 PHE B C 1
ATOM 5259 O O . PHE B 1 139 ? 8.133 -28.812 1.586 1 94.38 139 PHE B O 1
ATOM 5266 N N . PRO B 1 140 ? 9.734 -28.531 3.09 1 93.5 140 PRO B N 1
ATOM 5267 C CA . PRO B 1 140 ? 11.039 -28.859 3.66 1 93.5 140 PRO B CA 1
ATOM 5268 C C . PRO B 1 140 ? 11.273 -30.359 3.807 1 93.5 140 PRO B C 1
ATOM 5270 O O . PRO B 1 140 ? 10.367 -31.156 3.531 1 93.5 140 PRO B O 1
ATOM 5273 N N . ASP B 1 141 ? 12.492 -30.719 4.25 1 94.25 141 ASP B N 1
ATOM 5274 C CA . ASP B 1 141 ? 12.82 -32.125 4.383 1 94.25 141 ASP B CA 1
ATOM 5275 C C . ASP B 1 141 ? 11.969 -32.812 5.461 1 94.25 141 ASP B C 1
ATOM 5277 O O . ASP B 1 141 ? 11.656 -32.188 6.484 1 94.25 141 ASP B O 1
ATOM 5281 N N . VAL B 1 142 ? 11.656 -34.031 5.23 1 92.75 142 VAL B N 1
ATOM 5282 C CA . VAL B 1 142 ? 10.875 -34.812 6.188 1 92.75 142 VAL B CA 1
ATOM 5283 C C . VAL B 1 142 ? 11.75 -35.188 7.383 1 92.75 142 VAL B C 1
ATOM 5285 O O . VAL B 1 142 ? 12.93 -35.531 7.223 1 92.75 142 VAL B O 1
ATOM 5288 N N . PRO B 1 143 ? 11.32 -35.219 8.547 1 94.69 143 PRO B N 1
ATOM 5289 C CA . PRO B 1 143 ? 9.953 -34.844 8.953 1 94.69 143 PRO B CA 1
ATOM 5290 C C . PRO B 1 143 ? 9.695 -33.344 8.906 1 94.69 143 PRO B C 1
ATOM 5292 O O . PRO B 1 143 ? 10.547 -32.562 9.305 1 94.69 143 PRO B O 1
ATOM 5295 N N . ILE B 1 144 ? 8.555 -33.031 8.484 1 94.69 144 ILE B N 1
ATOM 5296 C CA . ILE B 1 144 ? 8.195 -31.641 8.242 1 94.69 144 ILE B CA 1
ATOM 5297 C C . ILE B 1 144 ? 7.715 -31 9.539 1 94.69 144 ILE B C 1
ATOM 5299 O O . ILE B 1 144 ? 6.859 -31.547 10.234 1 94.69 144 ILE B O 1
ATOM 5303 N N . PRO B 1 145 ? 8.297 -29.875 9.922 1 94.38 145 PRO B N 1
ATOM 5304 C CA . PRO B 1 145 ? 7.773 -29.188 11.102 1 94.38 145 PRO B CA 1
ATOM 5305 C C . PRO B 1 145 ? 6.316 -28.766 10.945 1 94.38 145 PRO B C 1
ATOM 5307 O O . PRO B 1 145 ? 5.883 -28.438 9.836 1 94.38 145 PRO B O 1
ATOM 5310 N N . GLN B 1 146 ? 5.672 -28.672 12.055 1 94 146 GLN B N 1
ATOM 5311 C CA . GLN B 1 146 ? 4.277 -28.234 12.023 1 94 146 GLN B CA 1
ATOM 5312 C C . GLN B 1 146 ? 4.164 -26.781 11.562 1 94 146 GLN B C 1
ATOM 5314 O O . GLN B 1 146 ? 5.051 -25.969 11.828 1 94 146 GLN B O 1
ATOM 5319 N N . HIS B 1 147 ? 3.055 -26.5 10.812 1 92.69 147 HIS B N 1
ATOM 5320 C CA . HIS B 1 147 ? 2.682 -25.172 10.336 1 92.69 147 HIS B CA 1
ATOM 5321 C C . HIS B 1 147 ? 3.568 -24.734 9.172 1 92.69 147 HIS B C 1
ATOM 5323 O O . HIS B 1 147 ? 3.512 -23.578 8.742 1 92.69 147 HIS B O 1
ATOM 5329 N N . SER B 1 148 ? 4.332 -25.688 8.68 1 93.69 148 SER B N 1
ATOM 5330 C CA . SER B 1 148 ? 5.098 -25.406 7.465 1 93.69 148 SER B CA 1
ATOM 5331 C C . SER B 1 148 ? 4.223 -25.547 6.219 1 93.69 148 SER B C 1
ATOM 5333 O O . SER B 1 148 ? 3.066 -25.953 6.309 1 93.69 148 SER B O 1
ATOM 5335 N N . THR B 1 149 ? 4.816 -25.078 5.137 1 94.75 149 THR B N 1
ATOM 5336 C CA . THR B 1 149 ? 4.191 -25.312 3.84 1 94.75 149 THR B CA 1
ATOM 5337 C C . THR B 1 149 ? 4.875 -26.469 3.119 1 94.75 149 THR B C 1
ATOM 5339 O O . THR B 1 149 ? 5.996 -26.328 2.631 1 94.75 149 THR B O 1
ATOM 5342 N N . LEU B 1 150 ? 4.176 -27.531 3.125 1 95.56 150 LEU B N 1
ATOM 5343 C CA . LEU B 1 150 ? 4.691 -28.688 2.402 1 95.56 150 LEU B CA 1
ATOM 5344 C C . LEU B 1 150 ? 4.703 -28.422 0.9 1 95.56 150 LEU B C 1
ATOM 5346 O O . LEU B 1 150 ? 3.715 -27.938 0.34 1 95.56 150 LEU B O 1
ATOM 5350 N N . ARG B 1 151 ? 5.785 -28.734 0.241 1 96.38 151 ARG B N 1
ATOM 5351 C CA . ARG B 1 151 ? 5.922 -28.609 -1.205 1 96.38 151 ARG B CA 1
ATOM 5352 C C . ARG B 1 151 ? 6.301 -29.938 -1.847 1 96.38 151 ARG B C 1
ATOM 5354 O O . ARG B 1 151 ? 7.316 -30.531 -1.491 1 96.38 151 ARG B O 1
ATOM 5361 N N . LEU B 1 152 ? 5.48 -30.328 -2.689 1 96.06 152 LEU B N 1
ATOM 5362 C CA . LEU B 1 152 ? 5.719 -31.547 -3.475 1 96.06 152 LEU B CA 1
ATOM 5363 C C . LEU B 1 152 ? 6.016 -31.188 -4.93 1 96.06 152 LEU B C 1
ATOM 5365 O O . LEU B 1 152 ? 5.133 -30.734 -5.656 1 96.06 152 LEU B O 1
ATOM 5369 N N . ILE B 1 153 ? 7.234 -31.438 -5.348 1 94.94 153 ILE B N 1
ATOM 5370 C CA . ILE B 1 153 ? 7.664 -31.062 -6.688 1 94.94 153 ILE B CA 1
ATOM 5371 C C . ILE B 1 153 ? 7.938 -32.312 -7.523 1 94.94 153 ILE B C 1
ATOM 5373 O O . ILE B 1 153 ? 8.773 -33.125 -7.164 1 94.94 153 ILE B O 1
ATOM 5377 N N . ALA B 1 154 ? 7.207 -32.406 -8.547 1 94.94 154 ALA B N 1
ATOM 5378 C CA . ALA B 1 154 ? 7.398 -33.5 -9.477 1 94.94 154 ALA B CA 1
ATOM 5379 C C . ALA B 1 154 ? 8.031 -33.031 -10.781 1 94.94 154 ALA B C 1
ATOM 5381 O O . ALA B 1 154 ? 7.562 -32.062 -11.391 1 94.94 154 ALA B O 1
ATOM 5382 N N . ASN B 1 155 ? 9.117 -33.688 -11.102 1 93.62 155 ASN B N 1
ATOM 5383 C CA . ASN B 1 155 ? 9.805 -33.375 -12.352 1 93.62 155 ASN B CA 1
ATOM 5384 C C . ASN B 1 155 ? 9.867 -34.625 -13.258 1 93.62 155 ASN B C 1
ATOM 5386 O O . ASN B 1 155 ? 10.383 -35.656 -12.859 1 93.62 155 ASN B O 1
ATOM 5390 N N . ILE B 1 156 ? 9.289 -34.469 -14.406 1 93.56 156 ILE B N 1
ATOM 5391 C CA . ILE B 1 156 ? 9.289 -35.594 -15.344 1 93.56 156 ILE B CA 1
ATOM 5392 C C . ILE B 1 156 ? 10.094 -35.219 -16.594 1 93.56 156 ILE B C 1
ATOM 5394 O O . ILE B 1 156 ? 9.844 -34.188 -17.203 1 93.56 156 ILE B O 1
ATOM 5398 N N . THR B 1 157 ? 10.969 -36.062 -16.953 1 92.25 157 THR B N 1
ATOM 5399 C CA . THR B 1 157 ? 11.766 -35.875 -18.156 1 92.25 157 THR B CA 1
ATOM 5400 C C . THR B 1 157 ? 11.656 -37.062 -19.078 1 92.25 157 THR B C 1
ATOM 5402 O O . THR B 1 157 ? 11.797 -38.219 -18.641 1 92.25 157 THR B O 1
ATOM 5405 N N . PRO B 1 158 ? 11.492 -36.875 -20.328 1 91.5 158 PRO B N 1
ATOM 5406 C CA . PRO B 1 158 ? 11.305 -35.625 -21.047 1 91.5 158 PRO B CA 1
ATOM 5407 C C . PRO B 1 158 ? 9.898 -35.062 -20.875 1 91.5 158 PRO B C 1
ATOM 5409 O O . PRO B 1 158 ? 8.992 -35.75 -20.438 1 91.5 158 PRO B O 1
ATOM 5412 N N . ASP B 1 159 ? 9.742 -33.75 -21.266 1 89.88 159 ASP B N 1
ATOM 5413 C CA . ASP B 1 159 ? 8.5 -33.031 -21.016 1 89.88 159 ASP B CA 1
ATOM 5414 C C . ASP B 1 159 ? 7.387 -33.531 -21.938 1 89.88 159 ASP B C 1
ATOM 5416 O O . ASP B 1 159 ? 6.203 -33.375 -21.625 1 89.88 159 ASP B O 1
ATOM 5420 N N . PHE B 1 160 ? 7.707 -34.094 -23.031 1 89.69 160 PHE B N 1
ATOM 5421 C CA . PHE B 1 160 ? 6.68 -34.5 -23.984 1 89.69 160 PHE B CA 1
ATOM 5422 C C . PHE B 1 160 ? 6.145 -35.906 -23.641 1 89.69 160 PHE B C 1
ATOM 5424 O O . PHE B 1 160 ? 5.238 -36.406 -24.312 1 89.69 160 PHE B O 1
ATOM 5431 N N . ALA B 1 161 ? 6.652 -36.531 -22.609 1 92.12 161 ALA B N 1
ATOM 5432 C CA . ALA B 1 161 ? 6.258 -37.906 -22.234 1 92.12 161 ALA B CA 1
ATOM 5433 C C . ALA B 1 161 ? 4.934 -37.906 -21.484 1 92.12 161 ALA B C 1
ATOM 5435 O O . ALA B 1 161 ? 4.316 -38.938 -21.297 1 92.12 161 ALA B O 1
ATOM 5436 N N . PHE B 1 162 ? 4.508 -36.781 -21.031 1 92.81 162 PHE B N 1
ATOM 5437 C CA . PHE B 1 162 ? 3.32 -36.75 -20.188 1 92.81 162 PHE B CA 1
ATOM 5438 C C . PHE B 1 162 ? 2.422 -35.594 -20.562 1 92.81 162 PHE B C 1
ATOM 5440 O O . PHE B 1 162 ? 2.867 -34.625 -21.203 1 92.81 162 PHE B O 1
ATOM 5447 N N . THR B 1 163 ? 1.179 -35.688 -20.125 1 90.31 163 THR B N 1
ATOM 5448 C CA . THR B 1 163 ? 0.208 -34.625 -20.391 1 90.31 163 THR B CA 1
ATOM 5449 C C . THR B 1 163 ? -0.096 -33.844 -19.109 1 90.31 163 THR B C 1
ATOM 5451 O O . THR B 1 163 ? -0.184 -32.625 -19.141 1 90.31 163 THR B O 1
ATOM 5454 N N . GLN B 1 164 ? -0.173 -34.625 -18.047 1 91 164 GLN B N 1
ATOM 5455 C CA . GLN B 1 164 ? -0.577 -33.969 -16.797 1 91 164 GLN B CA 1
ATOM 5456 C C . GLN B 1 164 ? -0.022 -34.719 -15.586 1 91 164 GLN B C 1
ATOM 5458 O O . GLN B 1 164 ? 0.223 -35.938 -15.656 1 91 164 GLN B O 1
ATOM 5463 N N . VAL B 1 165 ? 0.216 -33.969 -14.594 1 93.38 165 VAL B N 1
ATOM 5464 C CA . VAL B 1 165 ? 0.596 -34.531 -13.305 1 93.38 165 VAL B CA 1
ATOM 5465 C C . VAL B 1 165 ? -0.365 -34.031 -12.227 1 93.38 165 VAL B C 1
ATOM 5467 O O . VAL B 1 165 ? -0.672 -32.844 -12.141 1 93.38 165 VAL B O 1
ATOM 5470 N N . THR B 1 166 ? -0.881 -34.969 -11.453 1 92.12 166 THR B N 1
ATOM 5471 C CA . THR B 1 166 ? -1.768 -34.594 -10.352 1 92.12 166 THR B CA 1
ATOM 5472 C C . THR B 1 166 ? -1.284 -35.219 -9.039 1 92.12 166 THR B C 1
ATOM 5474 O O . THR B 1 166 ? -0.497 -36.156 -9.039 1 92.12 166 THR B O 1
ATOM 5477 N N . TRP B 1 167 ? -1.768 -34.656 -8.016 1 93.62 167 TRP B N 1
ATOM 5478 C CA . TRP B 1 167 ? -1.396 -35.125 -6.684 1 93.62 167 TRP B CA 1
ATOM 5479 C C . TRP B 1 167 ? -2.635 -35.469 -5.867 1 93.62 167 TRP B C 1
ATOM 5481 O O . TRP B 1 167 ? -3.662 -34.812 -5.965 1 93.62 167 TRP B O 1
ATOM 5491 N N . ALA B 1 168 ? -2.469 -36.531 -5.145 1 92.94 168 ALA B N 1
ATOM 5492 C CA . ALA B 1 168 ? -3.5 -36.875 -4.176 1 92.94 168 ALA B CA 1
ATOM 5493 C C . ALA B 1 168 ? -2.908 -37.062 -2.779 1 92.94 168 ALA B C 1
ATOM 5495 O O . ALA B 1 168 ? -1.806 -37.594 -2.623 1 92.94 168 ALA B O 1
ATOM 5496 N N . GLY B 1 169 ? -3.607 -36.5 -1.827 1 90.88 169 GLY B N 1
ATOM 5497 C CA . GLY B 1 169 ? -3.18 -36.656 -0.445 1 90.88 169 GLY B CA 1
ATOM 5498 C C . GLY B 1 169 ? -3.717 -37.906 0.218 1 90.88 169 GLY B C 1
ATOM 5499 O O . GLY B 1 169 ? -4.32 -38.75 -0.443 1 90.88 169 GLY B O 1
ATOM 5500 N N . PRO B 1 170 ? -3.352 -37.969 1.521 1 89.69 170 PRO B N 1
ATOM 5501 C CA . PRO B 1 170 ? -3.896 -39.125 2.266 1 89.69 170 PRO B CA 1
ATOM 5502 C C . PRO B 1 170 ? -5.418 -39.219 2.158 1 89.69 170 PRO B C 1
ATOM 5504 O O . PRO B 1 170 ? -6.113 -38.188 2.215 1 89.69 170 PRO B O 1
ATOM 5507 N N . GLY B 1 171 ? -6.012 -40.406 1.944 1 84.69 171 GLY B N 1
ATOM 5508 C CA . GLY B 1 171 ? -7.441 -40.594 1.751 1 84.69 171 GLY B CA 1
ATOM 5509 C C . GLY B 1 171 ? -7.895 -40.281 0.334 1 84.69 171 GLY B C 1
ATOM 5510 O O . GLY B 1 171 ? -9.086 -40.094 0.087 1 84.69 171 GLY B O 1
ATOM 5511 N N . ASP B 1 172 ? -6.941 -40.062 -0.605 1 84.19 172 ASP B N 1
ATOM 5512 C CA . ASP B 1 172 ? -7.18 -39.844 -2.031 1 84.19 172 ASP B CA 1
ATOM 5513 C C . ASP B 1 172 ? -7.82 -38.5 -2.289 1 84.19 172 ASP B C 1
ATOM 5515 O O . ASP B 1 172 ? -8.656 -38.344 -3.18 1 84.19 172 ASP B O 1
ATOM 5519 N N . ILE B 1 173 ? -7.461 -37.625 -1.353 1 85.44 173 ILE B N 1
ATOM 5520 C CA . ILE B 1 173 ? -7.961 -36.25 -1.545 1 85.44 173 ILE B CA 1
ATOM 5521 C C . ILE B 1 173 ? -7.121 -35.562 -2.602 1 85.44 173 ILE B C 1
ATOM 5523 O O . ILE B 1 173 ? -5.898 -35.438 -2.469 1 85.44 173 ILE B O 1
ATOM 5527 N N . THR B 1 174 ? -7.77 -35.125 -3.592 1 89.62 174 THR B N 1
ATOM 5528 C CA . THR B 1 174 ? -7.082 -34.469 -4.699 1 89.62 174 THR B CA 1
ATOM 5529 C C . THR B 1 174 ? -6.488 -33.125 -4.258 1 89.62 174 THR B C 1
ATOM 5531 O O . THR B 1 174 ? -7.141 -32.375 -3.557 1 89.62 174 THR B O 1
ATOM 5534 N N . LEU B 1 175 ? -5.27 -32.906 -4.621 1 91.25 175 LEU B N 1
ATOM 5535 C CA . LEU B 1 175 ? -4.586 -31.656 -4.34 1 91.25 175 LEU B CA 1
ATOM 5536 C C . LEU B 1 175 ? -4.445 -30.812 -5.609 1 91.25 175 LEU B C 1
ATOM 5538 O O . LEU B 1 175 ? -4.203 -31.359 -6.691 1 91.25 175 LEU B O 1
ATOM 5542 N N . LYS B 1 176 ? -4.633 -29.578 -5.434 1 91.81 176 LYS B N 1
ATOM 5543 C CA . LYS B 1 176 ? -4.367 -28.672 -6.547 1 91.81 176 LYS B CA 1
ATOM 5544 C C . LYS B 1 176 ? -2.896 -28.719 -6.949 1 91.81 176 LYS B C 1
ATOM 5546 O O . LYS B 1 176 ? -2.014 -28.781 -6.09 1 91.81 176 LYS B O 1
ATOM 5551 N N . SER B 1 177 ? -2.633 -28.734 -8.273 1 91.12 177 SER B N 1
ATOM 5552 C CA . SER B 1 177 ? -1.273 -28.719 -8.805 1 91.12 177 SER B CA 1
ATOM 5553 C C . SER B 1 177 ? -1.09 -27.609 -9.828 1 91.12 177 SER B C 1
ATOM 5555 O O . SER B 1 177 ? -2.035 -27.234 -10.523 1 91.12 177 SER B O 1
ATOM 5557 N N . GLU B 1 178 ? 0.11 -27.047 -9.773 1 90.81 178 GLU B N 1
ATOM 5558 C CA . GLU B 1 178 ? 0.427 -26 -10.734 1 90.81 178 GLU B CA 1
ATOM 5559 C C . GLU B 1 178 ? 1.719 -26.297 -11.484 1 90.81 178 GLU B C 1
ATOM 5561 O O . GLU B 1 178 ? 2.68 -26.797 -10.898 1 90.81 178 GLU B O 1
ATOM 5566 N N . LYS B 1 179 ? 1.646 -25.953 -12.727 1 87.38 179 LYS B N 1
ATOM 5567 C CA . LYS B 1 179 ? 2.846 -26.109 -13.547 1 87.38 179 LYS B CA 1
ATOM 5568 C C . LYS B 1 179 ? 3.746 -24.875 -13.43 1 87.38 179 LYS B C 1
ATOM 5570 O O . LYS B 1 179 ? 3.295 -23.75 -13.633 1 87.38 179 LYS B O 1
ATOM 5575 N N . LYS B 1 180 ? 4.926 -25.016 -13 1 81.94 180 LYS B N 1
ATOM 5576 C CA . LYS B 1 180 ? 5.875 -23.906 -12.875 1 81.94 180 LYS B CA 1
ATOM 5577 C C . LYS B 1 180 ? 6.809 -23.844 -14.086 1 81.94 180 LYS B C 1
ATOM 5579 O O . LYS B 1 180 ? 7.164 -22.766 -14.539 1 81.94 180 LYS B O 1
ATOM 5584 N N . LEU B 1 181 ? 7.336 -24.891 -14.492 1 78.38 181 LEU B N 1
ATOM 5585 C CA . LEU B 1 181 ? 8.148 -25.047 -15.695 1 78.38 181 LEU B CA 1
ATOM 5586 C C . LEU B 1 181 ? 7.59 -26.141 -16.578 1 78.38 181 LEU B C 1
ATOM 5588 O O . LEU B 1 181 ? 6.695 -26.891 -16.172 1 78.38 181 LEU B O 1
ATOM 5592 N N . LYS B 1 182 ? 8.109 -26.234 -17.688 1 75.31 182 LYS B N 1
ATOM 5593 C CA . LYS B 1 182 ? 7.664 -27.25 -18.641 1 75.31 182 LYS B CA 1
ATOM 5594 C C . LYS B 1 182 ? 7.691 -28.641 -18.016 1 75.31 182 LYS B C 1
ATOM 5596 O O . LYS B 1 182 ? 6.801 -29.453 -18.281 1 75.31 182 LYS B O 1
ATOM 5601 N N . THR B 1 183 ? 8.562 -28.828 -17.125 1 75.88 183 THR B N 1
ATOM 5602 C CA . THR B 1 183 ? 8.742 -30.188 -16.641 1 75.88 183 THR B CA 1
ATOM 5603 C C . THR B 1 183 ? 8.352 -30.297 -15.172 1 75.88 183 THR B C 1
ATOM 5605 O O . THR B 1 183 ? 8.281 -31.406 -14.625 1 75.88 183 THR B O 1
ATOM 5608 N N . ASN B 1 184 ? 8.047 -29.094 -14.617 1 85.12 184 ASN B N 1
ATOM 5609 C CA . ASN B 1 184 ? 7.867 -29.094 -13.164 1 85.12 184 ASN B CA 1
ATOM 5610 C C . ASN B 1 184 ? 6.414 -28.828 -12.781 1 85.12 184 ASN B C 1
ATOM 5612 O O . ASN B 1 184 ? 5.77 -27.953 -13.352 1 85.12 184 ASN B O 1
ATOM 5616 N N . THR B 1 185 ? 5.949 -29.719 -11.953 1 91.56 185 THR B N 1
ATOM 5617 C CA . THR B 1 185 ? 4.633 -29.516 -11.352 1 91.56 185 THR B CA 1
ATOM 5618 C C . THR B 1 185 ? 4.734 -29.469 -9.828 1 91.56 185 THR B C 1
ATOM 5620 O O . THR B 1 185 ? 5.441 -30.281 -9.227 1 91.56 185 THR B O 1
ATOM 5623 N N . VAL B 1 186 ? 4.031 -28.562 -9.312 1 94.81 186 VAL B N 1
ATOM 5624 C CA . VAL B 1 186 ? 4.16 -28.359 -7.871 1 94.81 186 VAL B CA 1
ATOM 5625 C C . VAL B 1 186 ? 2.787 -28.453 -7.211 1 94.81 186 VAL B C 1
ATOM 5627 O O . VAL B 1 186 ? 1.799 -27.938 -7.738 1 94.81 186 VAL B O 1
ATOM 5630 N N . ALA B 1 187 ? 2.752 -29.156 -6.141 1 95.5 187 ALA B N 1
ATOM 5631 C CA . ALA B 1 187 ? 1.618 -29.156 -5.219 1 95.5 187 ALA B CA 1
ATOM 5632 C C . ALA B 1 187 ? 2.051 -28.734 -3.814 1 95.5 187 ALA B C 1
ATOM 5634 O O . ALA B 1 187 ? 3.111 -29.141 -3.34 1 95.5 187 ALA B O 1
ATOM 5635 N N . LYS B 1 188 ? 1.224 -27.922 -3.223 1 95.75 188 LYS B N 1
ATOM 5636 C CA . LYS B 1 188 ? 1.613 -27.422 -1.904 1 95.75 188 LYS B CA 1
ATOM 5637 C C . LYS B 1 188 ? 0.512 -27.672 -0.877 1 95.75 188 LYS B C 1
ATOM 5639 O O . LYS B 1 188 ? -0.649 -27.875 -1.24 1 95.75 188 LYS B O 1
ATOM 5644 N N . LEU B 1 189 ? 0.905 -27.734 0.378 1 94.69 189 LEU B N 1
ATOM 5645 C CA . LEU B 1 189 ? 0.019 -27.797 1.536 1 94.69 189 LEU B CA 1
ATOM 5646 C C . LEU B 1 189 ? 0.497 -26.844 2.637 1 94.69 189 LEU B C 1
ATOM 5648 O O . LEU B 1 189 ? 1.366 -27.203 3.434 1 94.69 189 LEU B O 1
ATOM 5652 N N . PRO B 1 190 ? -0.154 -25.75 2.635 1 94.5 190 PRO B N 1
ATOM 5653 C CA . PRO B 1 190 ? 0.257 -24.812 3.684 1 94.5 190 PRO B CA 1
ATOM 5654 C C . PRO B 1 190 ? -0.268 -25.203 5.062 1 94.5 190 PRO B C 1
ATOM 5656 O O . PRO B 1 190 ? -1.273 -25.922 5.168 1 94.5 190 PRO B O 1
ATOM 5659 N N . GLN B 1 191 ? 0.462 -24.797 6.148 1 91.88 191 GLN B N 1
ATOM 5660 C CA . GLN B 1 191 ? 0.046 -24.984 7.535 1 91.88 191 GLN B CA 1
ATOM 5661 C C . GLN B 1 191 ? -0.196 -26.453 7.844 1 91.88 191 GLN B C 1
ATOM 5663 O O . GLN B 1 191 ? -1.262 -26.828 8.344 1 91.88 191 GLN B O 1
ATOM 5668 N N . VAL B 1 192 ? 0.82 -27.203 7.574 1 93.62 192 VAL B N 1
ATOM 5669 C CA . VAL B 1 192 ? 0.711 -28.641 7.754 1 93.62 192 VAL B CA 1
ATOM 5670 C C . VAL B 1 192 ? 0.566 -28.969 9.242 1 93.62 192 VAL B C 1
ATOM 5672 O O . VAL B 1 192 ? 1.178 -28.312 10.086 1 93.62 192 VAL B O 1
ATOM 5675 N N . LEU B 1 193 ? -0.245 -29.938 9.555 1 93.25 193 LEU B N 1
ATOM 5676 C CA . LEU B 1 193 ? -0.453 -30.438 10.906 1 93.25 193 LEU B CA 1
ATOM 5677 C C . LEU B 1 193 ? -0.219 -31.953 10.969 1 93.25 193 LEU B C 1
ATOM 5679 O O . LEU B 1 193 ? 0.027 -32.594 9.945 1 93.25 193 LEU B O 1
ATOM 5683 N N . ASN B 1 194 ? -0.322 -32.469 12.109 1 92.44 194 ASN B N 1
ATOM 5684 C CA . ASN B 1 194 ? -0.06 -33.875 12.312 1 92.44 194 ASN B CA 1
ATOM 5685 C C . ASN B 1 194 ? -0.993 -34.75 11.477 1 92.44 194 ASN B C 1
ATOM 5687 O O . ASN B 1 194 ? -0.598 -35.812 11.008 1 92.44 194 ASN B O 1
ATOM 5691 N N . ASN B 1 195 ? -2.094 -34.219 11.242 1 89.94 195 ASN B N 1
ATOM 5692 C CA . ASN B 1 195 ? -3.076 -35 10.492 1 89.94 195 ASN B CA 1
ATOM 5693 C C . ASN B 1 195 ? -2.74 -35.031 9 1 89.94 195 ASN B C 1
ATOM 5695 O O . ASN B 1 195 ? -3.336 -35.812 8.25 1 89.94 195 ASN B O 1
ATOM 5699 N N . ASP B 1 196 ? -1.778 -34.312 8.594 1 92.81 196 ASP B N 1
ATOM 5700 C CA . ASP B 1 196 ? -1.388 -34.281 7.188 1 92.81 196 ASP B CA 1
ATOM 5701 C C . ASP B 1 196 ? -0.302 -35.312 6.902 1 92.81 196 ASP B C 1
ATOM 5703 O O . ASP B 1 196 ? 0.164 -35.438 5.766 1 92.81 196 ASP B O 1
ATOM 5707 N N . ASP B 1 197 ? 0.005 -36 7.918 1 92.62 197 ASP B N 1
ATOM 5708 C CA . ASP B 1 197 ? 0.971 -37.094 7.773 1 92.62 197 ASP B CA 1
ATOM 5709 C C . ASP B 1 197 ? 0.391 -38.219 6.949 1 92.62 197 ASP B C 1
ATOM 5711 O O . ASP B 1 197 ? -0.812 -38.5 7.004 1 92.62 197 ASP B O 1
ATOM 5715 N N . GLY B 1 198 ? 1.314 -38.875 6.062 1 93.88 198 GLY B N 1
ATOM 5716 C CA . GLY B 1 198 ? 0.822 -40 5.312 1 93.88 198 GLY B CA 1
ATOM 5717 C C . GLY B 1 198 ? 1.447 -40.125 3.936 1 93.88 198 GLY B C 1
ATOM 5718 O O . GLY B 1 198 ? 2.488 -39.531 3.664 1 93.88 198 GLY B O 1
ATOM 5719 N N . ALA B 1 199 ? 0.778 -41 3.242 1 94.19 199 ALA B N 1
ATOM 5720 C CA . ALA B 1 199 ? 1.281 -41.281 1.899 1 94.19 199 ALA B CA 1
ATOM 5721 C C . ALA B 1 199 ? 0.587 -40.375 0.863 1 94.19 199 ALA B C 1
ATOM 5723 O O . ALA B 1 199 ? -0.644 -40.375 0.785 1 94.19 199 ALA B O 1
ATOM 5724 N N . TYR B 1 200 ? 1.379 -39.656 0.207 1 95.88 200 TYR B N 1
ATOM 5725 C CA . TYR B 1 200 ? 0.902 -38.875 -0.936 1 95.88 200 TYR B CA 1
ATOM 5726 C C . TYR B 1 200 ? 1.198 -39.594 -2.244 1 95.88 200 TYR B C 1
ATOM 5728 O O . TYR B 1 200 ? 2.133 -40.406 -2.32 1 95.88 200 TYR B O 1
ATOM 5736 N N . VAL B 1 201 ? 0.359 -39.375 -3.234 1 95.38 201 VAL B N 1
ATOM 5737 C CA . VAL B 1 201 ? 0.538 -40.094 -4.488 1 95.38 201 VAL B CA 1
ATOM 5738 C C . VAL B 1 201 ? 0.668 -39.125 -5.645 1 95.38 201 VAL B C 1
ATOM 5740 O O . VAL B 1 201 ? -0.191 -38.25 -5.828 1 95.38 201 VAL B O 1
ATOM 5743 N N . CYS B 1 202 ? 1.731 -39.188 -6.305 1 95.25 202 CYS B N 1
ATOM 5744 C CA . CYS B 1 202 ? 1.918 -38.469 -7.555 1 95.25 202 CYS B CA 1
ATOM 5745 C C . CYS B 1 202 ? 1.403 -39.281 -8.742 1 95.25 202 CYS B C 1
ATOM 5747 O O . CYS B 1 202 ? 1.866 -40.375 -8.984 1 95.25 202 CYS B O 1
ATOM 5749 N N . MET B 1 203 ? 0.493 -38.75 -9.445 1 94.69 203 MET B N 1
ATOM 5750 C CA . MET B 1 203 ? -0.093 -39.438 -10.586 1 94.69 203 MET B CA 1
ATOM 5751 C C . MET B 1 203 ? 0.349 -38.781 -11.898 1 94.69 203 MET B C 1
ATOM 5753 O O . MET B 1 203 ? 0.018 -37.625 -12.18 1 94.69 203 MET B O 1
ATOM 5757 N N . VAL B 1 204 ? 1.048 -39.531 -12.672 1 95.12 204 VAL B N 1
ATOM 5758 C CA . VAL B 1 204 ? 1.545 -39.031 -13.945 1 95.12 204 VAL B CA 1
ATOM 5759 C C . VAL B 1 204 ? 0.701 -39.594 -15.086 1 95.12 204 VAL B C 1
ATOM 5761 O O . VAL B 1 204 ? 0.522 -40.812 -15.195 1 95.12 204 VAL B O 1
ATOM 5764 N N . TYR B 1 205 ? 0.203 -38.719 -15.906 1 94.25 205 TYR B N 1
ATOM 5765 C CA . TYR B 1 205 ? -0.568 -39.125 -17.078 1 94.25 205 TYR B CA 1
ATOM 5766 C C . TYR B 1 205 ? 0.283 -39.062 -18.344 1 94.25 205 TYR B C 1
ATOM 5768 O O . TYR B 1 205 ? 0.654 -37.969 -18.781 1 94.25 205 TYR B O 1
ATOM 5776 N N . PRO B 1 206 ? 0.564 -40.219 -18.812 1 94 206 PRO B N 1
ATOM 5777 C CA . PRO B 1 206 ? 1.449 -40.219 -19.984 1 94 206 PRO B CA 1
ATOM 5778 C C . PRO B 1 206 ? 0.792 -39.656 -21.234 1 94 206 PRO B C 1
ATOM 5780 O O . PRO B 1 206 ? -0.438 -39.594 -21.312 1 94 206 PRO B O 1
ATOM 5783 N N . ARG B 1 207 ? 1.663 -39.188 -22.094 1 91.25 207 ARG B N 1
ATOM 5784 C CA . ARG B 1 207 ? 1.211 -38.688 -23.391 1 91.25 207 ARG B CA 1
ATOM 5785 C C . ARG B 1 207 ? 1.322 -39.781 -24.453 1 91.25 207 ARG B C 1
ATOM 5787 O O . ARG B 1 207 ? 2.23 -40.594 -24.406 1 91.25 207 ARG B O 1
ATOM 5794 N N . GLY B 1 208 ? 0.373 -39.781 -25.422 1 85.69 208 GLY B N 1
ATOM 5795 C CA . GLY B 1 208 ? 0.483 -40.688 -26.547 1 85.69 208 GLY B CA 1
ATOM 5796 C C . GLY B 1 208 ? 0.046 -42.094 -26.219 1 85.69 208 GLY B C 1
ATOM 5797 O O . GLY B 1 208 ? -0.842 -42.281 -25.391 1 85.69 208 GLY B O 1
ATOM 5798 N N . ASN B 1 209 ? 0.695 -43.031 -26.938 1 88 209 ASN B N 1
ATOM 5799 C CA . ASN B 1 209 ? 0.368 -44.438 -26.75 1 88 209 ASN B CA 1
ATOM 5800 C C . ASN B 1 209 ? 1.022 -45 -25.484 1 88 209 ASN B C 1
ATOM 5802 O O . ASN B 1 209 ? 2.238 -44.906 -25.312 1 88 209 ASN B O 1
ATOM 5806 N N . SER B 1 210 ? 0.215 -45.438 -24.594 1 89.25 210 SER B N 1
ATOM 5807 C CA . SER B 1 210 ? 0.702 -46.031 -23.344 1 89.25 210 SER B CA 1
ATOM 5808 C C . SER B 1 210 ? -0.171 -47.188 -22.922 1 89.25 210 SER B C 1
ATOM 5810 O O . SER B 1 210 ? -1.395 -47.156 -23.078 1 89.25 210 SER B O 1
ATOM 5812 N N . SER B 1 211 ? 0.514 -48.188 -22.484 1 88.81 211 SER B N 1
ATOM 5813 C CA . SER B 1 211 ? -0.225 -49.312 -21.984 1 88.81 211 SER B CA 1
ATOM 5814 C C . SER B 1 211 ? -0.929 -49 -20.672 1 88.81 211 SER B C 1
ATOM 5816 O O . SER B 1 211 ? -1.904 -49.656 -20.297 1 88.81 211 SER B O 1
ATOM 5818 N N . SER B 1 212 ? -0.359 -48 -20.016 1 90.38 212 SER B N 1
ATOM 5819 C CA . SER B 1 212 ? -0.955 -47.562 -18.766 1 90.38 212 SER B CA 1
ATOM 5820 C C . SER B 1 212 ? -1.555 -46.156 -18.891 1 90.38 212 SER B C 1
ATOM 5822 O O . SER B 1 212 ? -0.958 -45.281 -19.5 1 90.38 212 SER B O 1
ATOM 5824 N N . ARG B 1 213 ? -2.682 -46.094 -18.266 1 91.5 213 ARG B N 1
ATOM 5825 C CA . ARG B 1 213 ? -3.35 -44.812 -18.312 1 91.5 213 ARG B CA 1
ATOM 5826 C C . ARG B 1 213 ? -2.74 -43.844 -17.297 1 91.5 213 ARG B C 1
ATOM 5828 O O . ARG B 1 213 ? -2.793 -42.625 -17.484 1 91.5 213 ARG B O 1
ATOM 5835 N N . LEU B 1 214 ? -2.277 -44.406 -16.25 1 93.75 214 LEU B N 1
ATOM 5836 C CA . LEU B 1 214 ? -1.72 -43.562 -15.203 1 93.75 214 LEU B CA 1
ATOM 5837 C C . LEU B 1 214 ? -0.611 -44.281 -14.453 1 93.75 214 LEU B C 1
ATOM 5839 O O . LEU B 1 214 ? -0.642 -45.531 -14.344 1 93.75 214 LEU B O 1
ATOM 5843 N N . PHE B 1 215 ? 0.41 -43.5 -14.07 1 94.62 215 PHE B N 1
ATOM 5844 C CA . PHE B 1 215 ? 1.513 -44.031 -13.273 1 94.62 215 PHE B CA 1
ATOM 5845 C C . PHE B 1 215 ? 1.513 -43.406 -11.875 1 94.62 215 PHE B C 1
ATOM 5847 O O . PHE B 1 215 ? 1.946 -42.281 -11.695 1 94.62 215 PHE B O 1
ATOM 5854 N N . PRO B 1 216 ? 1.093 -44.125 -10.867 1 93.94 216 PRO B N 1
ATOM 5855 C CA . PRO B 1 216 ? 1.083 -43.625 -9.492 1 93.94 216 PRO B CA 1
ATOM 5856 C C . PRO B 1 216 ? 2.418 -43.812 -8.781 1 93.94 216 PRO B C 1
ATOM 5858 O O . PRO B 1 216 ? 3.037 -44.875 -8.906 1 93.94 216 PRO B O 1
ATOM 5861 N N . PHE B 1 217 ? 2.879 -42.844 -8.102 1 94.94 217 PHE B N 1
ATOM 5862 C CA . PHE B 1 217 ? 4.094 -42.938 -7.293 1 94.94 217 PHE B CA 1
ATOM 5863 C C . PHE B 1 217 ? 3.828 -42.438 -5.875 1 94.94 217 PHE B C 1
ATOM 5865 O O . PHE B 1 217 ? 3.387 -41.312 -5.668 1 94.94 217 PHE B O 1
ATOM 5872 N N . ASN B 1 218 ? 4.176 -43.25 -4.965 1 94 218 ASN B N 1
ATOM 5873 C CA . ASN B 1 218 ? 3.939 -42.906 -3.566 1 94 218 ASN B CA 1
ATOM 5874 C C . ASN B 1 218 ? 5.07 -42.062 -2.994 1 94 218 ASN B C 1
ATOM 5876 O O . ASN B 1 218 ? 6.242 -42.312 -3.283 1 94 218 ASN B O 1
ATOM 5880 N N . VAL B 1 219 ? 4.664 -41.062 -2.238 1 94.62 219 VAL B N 1
ATOM 5881 C CA . VAL B 1 219 ? 5.598 -40.219 -1.505 1 94.62 219 VAL B CA 1
ATOM 5882 C C . VAL B 1 219 ? 5.188 -40.156 -0.036 1 94.62 219 VAL B C 1
ATOM 5884 O O . VAL B 1 219 ? 4.133 -39.625 0.297 1 94.62 219 VAL B O 1
ATOM 5887 N N . ASP B 1 220 ? 6.07 -40.625 0.791 1 94.56 220 ASP B N 1
ATOM 5888 C CA . ASP B 1 220 ? 5.75 -40.656 2.215 1 94.56 220 ASP B CA 1
ATOM 5889 C C . ASP B 1 220 ? 6.168 -39.344 2.887 1 94.56 220 ASP B C 1
ATOM 5891 O O . ASP B 1 220 ? 7.332 -38.969 2.82 1 94.56 220 ASP B O 1
ATOM 5895 N N . VAL B 1 221 ? 5.215 -38.719 3.488 1 95.94 221 VAL B N 1
ATOM 5896 C CA . VAL B 1 221 ? 5.469 -37.5 4.203 1 95.94 221 VAL B CA 1
ATOM 5897 C C . VAL B 1 221 ? 5.184 -37.688 5.691 1 95.94 221 VAL B C 1
ATOM 5899 O O . VAL B 1 221 ? 4.133 -38.188 6.066 1 95.94 221 VAL B O 1
ATOM 5902 N N . THR B 1 222 ? 6.145 -37.312 6.488 1 95.94 222 THR B N 1
ATOM 5903 C CA . THR B 1 222 ? 5.957 -37.344 7.938 1 95.94 222 THR B CA 1
ATOM 5904 C C . THR B 1 222 ? 6.051 -35.938 8.516 1 95.94 222 THR B C 1
ATOM 5906 O O . THR B 1 222 ? 6.836 -35.094 8.047 1 95.94 222 THR B O 1
ATOM 5909 N N . VAL B 1 223 ? 5.258 -35.688 9.508 1 94.81 223 VAL B N 1
ATOM 5910 C CA . VAL B 1 223 ? 5.25 -34.406 10.172 1 94.81 223 VAL B CA 1
ATOM 5911 C C . VAL B 1 223 ? 5.855 -34.531 11.57 1 94.81 223 VAL B C 1
ATOM 5913 O O . VAL B 1 223 ? 5.508 -35.469 12.32 1 94.81 223 VAL B O 1
ATOM 5916 N N . ALA B 1 224 ? 6.852 -33.688 11.852 1 93.62 224 ALA B N 1
ATOM 5917 C CA . ALA B 1 224 ? 7.457 -33.688 13.18 1 93.62 224 ALA B CA 1
ATOM 5918 C C . ALA B 1 224 ? 6.48 -33.156 14.234 1 93.62 224 ALA B C 1
ATOM 5920 O O . ALA B 1 224 ? 6.074 -32 14.188 1 93.62 224 ALA B O 1
ATOM 5921 N N . ALA B 1 225 ? 6.156 -33.938 15.188 1 87.5 225 ALA B N 1
ATOM 5922 C CA . ALA B 1 225 ? 5.152 -33.594 16.188 1 87.5 225 ALA B CA 1
ATOM 5923 C C . ALA B 1 225 ? 5.672 -32.5 17.125 1 87.5 225 ALA B C 1
ATOM 5925 O O . ALA B 1 225 ? 4.898 -31.688 17.641 1 87.5 225 ALA B O 1
ATOM 5926 N N . ASP B 1 226 ? 6.957 -32.438 17.281 1 89.94 226 ASP B N 1
ATOM 5927 C CA . ASP B 1 226 ? 7.5 -31.547 18.328 1 89.94 226 ASP B CA 1
ATOM 5928 C C . ASP B 1 226 ? 8.172 -30.328 17.719 1 89.94 226 ASP B C 1
ATOM 5930 O O . ASP B 1 226 ? 8.742 -29.5 18.438 1 89.94 226 ASP B O 1
ATOM 5934 N N . LYS B 1 227 ? 8.18 -30.297 16.438 1 90.81 227 LYS B N 1
ATOM 5935 C CA . LYS B 1 227 ? 8.836 -29.156 15.805 1 90.81 227 LYS B CA 1
ATOM 5936 C C . LYS B 1 227 ? 7.824 -28.234 15.141 1 90.81 227 LYS B C 1
ATOM 5938 O O . LYS B 1 227 ? 6.875 -28.703 14.508 1 90.81 227 LYS B O 1
ATOM 5943 N N . VAL B 1 228 ? 7.969 -26.969 15.445 1 89.06 228 VAL B N 1
ATOM 5944 C CA . VAL B 1 228 ? 7.109 -25.969 14.828 1 89.06 228 VAL B CA 1
ATOM 5945 C C . VAL B 1 228 ? 7.93 -25.094 13.875 1 89.06 228 VAL B C 1
ATOM 5947 O O . VAL B 1 228 ? 9.086 -24.766 14.156 1 89.06 228 VAL B O 1
ATOM 5950 N N . ALA B 1 229 ? 7.281 -24.875 12.703 1 86.25 229 ALA B N 1
ATOM 5951 C CA . ALA B 1 229 ? 7.969 -24.062 11.703 1 86.25 229 ALA B CA 1
ATOM 5952 C C . ALA B 1 229 ? 8.305 -22.688 12.258 1 86.25 229 ALA B C 1
ATOM 5954 O O . ALA B 1 229 ? 7.516 -22.094 13 1 86.25 229 ALA B O 1
ATOM 5955 N N . SER B 1 230 ? 9.531 -22.281 12.141 1 79.56 230 SER B N 1
ATOM 5956 C CA . SER B 1 230 ? 9.945 -20.938 12.5 1 79.56 230 SER B CA 1
ATOM 5957 C C . SER B 1 230 ? 10.008 -20.031 11.281 1 79.56 230 SER B C 1
ATOM 5959 O O . SER B 1 230 ? 10.797 -20.281 10.359 1 79.56 230 SER B O 1
ATOM 5961 N N . PHE B 1 231 ? 9.039 -19.219 11.188 1 76 231 PHE B N 1
ATOM 5962 C CA . PHE B 1 231 ? 9.062 -18.281 10.07 1 76 231 PHE B CA 1
ATOM 5963 C C . PHE B 1 231 ? 9.922 -17.078 10.391 1 76 231 PHE B C 1
ATOM 5965 O O . PHE B 1 231 ? 9.461 -16.125 11.031 1 76 231 PHE B O 1
ATOM 5972 N N . THR B 1 232 ? 11.148 -17.109 10.242 1 72.5 232 THR B N 1
ATOM 5973 C CA . THR B 1 232 ? 12.07 -16.031 10.586 1 72.5 232 THR B CA 1
ATOM 5974 C C . THR B 1 232 ? 12.023 -14.914 9.555 1 72.5 232 THR B C 1
ATOM 5976 O O . THR B 1 232 ? 12.422 -13.789 9.836 1 72.5 232 THR B O 1
ATOM 5979 N N . ASN B 1 233 ? 11.438 -15.203 8.422 1 81.56 233 ASN B N 1
ATOM 5980 C CA . ASN B 1 233 ? 11.438 -14.188 7.379 1 81.56 233 ASN B CA 1
ATOM 5981 C C . ASN B 1 233 ? 10.062 -13.547 7.223 1 81.56 233 ASN B C 1
ATOM 5983 O O . ASN B 1 233 ? 9.266 -13.977 6.395 1 81.56 233 ASN B O 1
ATOM 5987 N N . ILE B 1 234 ? 9.836 -12.586 8.094 1 86.31 234 ILE B N 1
ATOM 5988 C CA . ILE B 1 234 ? 8.57 -11.859 8.023 1 86.31 234 ILE B CA 1
ATOM 5989 C C . ILE B 1 234 ? 8.805 -10.461 7.457 1 86.31 234 ILE B C 1
ATOM 5991 O O . ILE B 1 234 ? 9.656 -9.719 7.957 1 86.31 234 ILE B O 1
ATOM 5995 N N . THR B 1 235 ? 8.211 -10.188 6.398 1 90.44 235 THR B N 1
ATOM 5996 C CA . THR B 1 235 ? 8.258 -8.852 5.809 1 90.44 235 THR B CA 1
ATOM 5997 C C . THR B 1 235 ? 6.988 -8.07 6.148 1 90.44 235 THR B C 1
ATOM 5999 O O . THR B 1 235 ? 5.879 -8.539 5.895 1 90.44 235 THR B O 1
ATOM 6002 N N . HIS B 1 236 ? 7.164 -6.914 6.738 1 91.44 236 HIS B N 1
ATOM 6003 C CA . HIS B 1 236 ? 6.027 -6.082 7.109 1 91.44 236 HIS B CA 1
ATOM 6004 C C . HIS B 1 236 ? 5.895 -4.887 6.172 1 91.44 236 HIS B C 1
ATOM 6006 O O . HIS B 1 236 ? 6.867 -4.172 5.926 1 91.44 236 HIS B O 1
ATOM 6012 N N . GLY B 1 237 ? 4.703 -4.758 5.605 1 88.88 237 GLY B N 1
ATOM 6013 C CA . GLY B 1 237 ? 4.426 -3.527 4.883 1 88.88 237 GLY B CA 1
ATOM 6014 C C . GLY B 1 237 ? 4.207 -2.338 5.793 1 88.88 237 GLY B C 1
ATOM 6015 O O . GLY B 1 237 ? 4.023 -2.5 7.004 1 88.88 237 GLY B O 1
ATOM 6016 N N . PRO B 1 238 ? 4.258 -1.105 5.207 1 89.75 238 PRO B N 1
ATOM 6017 C CA . PRO B 1 238 ? 3.965 0.078 6.02 1 89.75 238 PRO B CA 1
ATOM 6018 C C . PRO B 1 238 ? 2.533 0.09 6.547 1 89.75 238 PRO B C 1
ATOM 6020 O O . PRO B 1 238 ? 1.622 -0.416 5.887 1 89.75 238 PRO B O 1
ATOM 6023 N N . LEU B 1 239 ? 2.381 0.625 7.715 1 92.94 239 LEU B N 1
ATOM 6024 C CA . LEU B 1 239 ? 1.053 0.713 8.312 1 92.94 239 LEU B CA 1
ATOM 6025 C C . LEU B 1 239 ? 0.137 1.596 7.473 1 92.94 239 LEU B C 1
ATOM 6027 O O . LEU B 1 239 ? 0.505 2.717 7.109 1 92.94 239 LEU B O 1
ATOM 6031 N N . ILE B 1 240 ? -0.97 1.069 7.137 1 94.69 240 ILE B N 1
ATOM 6032 C CA . ILE B 1 240 ? -1.997 1.842 6.445 1 94.69 240 ILE B CA 1
ATOM 6033 C C . ILE B 1 240 ? -2.994 2.396 7.461 1 94.69 240 ILE B C 1
ATOM 6035 O O . ILE B 1 240 ? -3.623 1.639 8.203 1 94.69 240 ILE B O 1
ATOM 6039 N N . SER B 1 241 ? -3.088 3.668 7.574 1 95.69 241 SER B N 1
ATOM 6040 C CA . SER B 1 241 ? -4.07 4.336 8.422 1 95.69 241 SER B CA 1
ATOM 6041 C C . SER B 1 241 ? -5.156 5.004 7.59 1 95.69 241 SER B C 1
ATOM 6043 O O . SER B 1 241 ? -4.863 5.816 6.711 1 95.69 241 SER B O 1
ATOM 6045 N N . THR B 1 242 ? -6.387 4.613 7.848 1 96.06 242 THR B N 1
ATOM 6046 C CA . THR B 1 242 ? -7.465 5.18 7.043 1 96.06 242 THR B CA 1
ATOM 6047 C C . THR B 1 242 ? -8.773 5.18 7.82 1 96.06 242 THR B C 1
ATOM 6049 O O . THR B 1 242 ? -8.82 4.754 8.977 1 96.06 242 THR B O 1
ATOM 6052 N N . ALA B 1 243 ? -9.797 5.809 7.258 1 97.06 243 ALA B N 1
ATOM 6053 C CA . ALA B 1 243 ? -11.125 5.895 7.863 1 97.06 243 ALA B CA 1
ATOM 6054 C C . ALA B 1 243 ? -12.219 5.727 6.812 1 97.06 243 ALA B C 1
ATOM 6056 O O . ALA B 1 243 ? -12 5.992 5.629 1 97.06 243 ALA B O 1
ATOM 6057 N N . ILE B 1 244 ? -13.328 5.188 7.254 1 96.56 244 ILE B N 1
ATOM 6058 C CA . ILE B 1 244 ? -14.438 4.953 6.336 1 96.56 244 ILE B CA 1
ATOM 6059 C C . ILE B 1 244 ? -15.766 5.191 7.051 1 96.56 244 ILE B C 1
ATOM 6061 O O . ILE B 1 244 ? -15.836 5.129 8.281 1 96.56 244 ILE B O 1
ATOM 6065 N N . GLN B 1 245 ? -16.766 5.531 6.238 1 97 245 GLN B N 1
ATOM 6066 C CA . GLN B 1 245 ? -18.109 5.645 6.785 1 97 245 GLN B CA 1
ATOM 6067 C C . GLN B 1 245 ? -18.719 4.266 7.027 1 97 245 GLN B C 1
ATOM 6069 O O . GLN B 1 245 ? -18.516 3.342 6.234 1 97 245 GLN B O 1
ATOM 6074 N N . ALA B 1 246 ? -19.516 4.156 8.047 1 96.88 246 ALA B N 1
ATOM 6075 C CA . ALA B 1 246 ? -20.156 2.879 8.367 1 96.88 246 ALA B CA 1
ATOM 6076 C C . ALA B 1 246 ? -20.984 2.373 7.188 1 96.88 246 ALA B C 1
ATOM 6078 O O . ALA B 1 246 ? -21.625 3.162 6.484 1 96.88 246 ALA B O 1
ATOM 6079 N N . HIS B 1 247 ? -20.906 1.042 6.945 1 96.12 247 HIS B N 1
ATOM 6080 C CA . HIS B 1 247 ? -21.688 0.312 5.965 1 96.12 247 HIS B CA 1
ATOM 6081 C C . HIS B 1 247 ? -21.25 0.644 4.539 1 96.12 247 HIS B C 1
ATOM 6083 O O . HIS B 1 247 ? -22.016 0.433 3.588 1 96.12 247 HIS B O 1
ATOM 6089 N N . THR B 1 248 ? -20.156 1.292 4.441 1 95.44 248 THR B N 1
ATOM 6090 C CA . THR B 1 248 ? -19.531 1.483 3.137 1 95.44 248 THR B CA 1
ATOM 6091 C C . THR B 1 248 ? -18.422 0.459 2.906 1 95.44 248 THR B C 1
ATOM 6093 O O . THR B 1 248 ? -17.672 0.138 3.826 1 95.44 248 THR B O 1
ATOM 6096 N N . SER B 1 249 ? -18.438 -0.034 1.752 1 95.06 249 SER B N 1
ATOM 6097 C CA . SER B 1 249 ? -17.453 -1.066 1.431 1 95.06 249 SER B CA 1
ATOM 6098 C C . SER B 1 249 ? -16.031 -0.503 1.429 1 95.06 249 SER B C 1
ATOM 6100 O O . SER B 1 249 ? -15.805 0.598 0.927 1 95.06 249 SER B O 1
ATOM 6102 N N . PHE B 1 250 ? -15.203 -1.299 2.033 1 94.94 250 PHE B N 1
ATOM 6103 C CA . PHE B 1 250 ? -13.797 -0.924 2.17 1 94.94 250 PHE B CA 1
ATOM 6104 C C . PHE B 1 250 ? -12.891 -2.047 1.69 1 94.94 250 PHE B C 1
ATOM 6106 O O . PHE B 1 250 ? -13.07 -3.207 2.068 1 94.94 250 PHE B O 1
ATOM 6113 N N . LEU B 1 251 ? -11.922 -1.672 0.773 1 95.81 251 LEU B N 1
ATOM 6114 C CA . LEU B 1 251 ? -10.953 -2.66 0.3 1 95.81 251 LEU B CA 1
ATOM 6115 C C . LEU B 1 251 ? -9.812 -2.824 1.295 1 95.81 251 LEU B C 1
ATOM 6117 O O . LEU B 1 251 ? -9.016 -1.902 1.491 1 95.81 251 LEU B O 1
ATOM 6121 N N . LEU B 1 252 ? -9.758 -3.91 1.945 1 97.06 252 LEU B N 1
ATOM 6122 C CA . LEU B 1 252 ? -8.656 -4.258 2.842 1 97.06 252 LEU B CA 1
ATOM 6123 C C . LEU B 1 252 ? -7.496 -4.863 2.066 1 97.06 252 LEU B C 1
ATOM 6125 O O . LEU B 1 252 ? -7.539 -6.035 1.688 1 97.06 252 LEU B O 1
ATOM 6129 N N . THR B 1 253 ? -6.449 -4.121 1.901 1 95 253 THR B N 1
ATOM 6130 C CA . THR B 1 253 ? -5.32 -4.484 1.054 1 95 253 THR B CA 1
ATOM 6131 C C . THR B 1 253 ? -4.438 -5.523 1.744 1 95 253 THR B C 1
ATOM 6133 O O . THR B 1 253 ? -4.168 -5.418 2.943 1 95 253 THR B O 1
ATOM 6136 N N . CYS B 1 254 ? -4.066 -6.484 0.993 1 97.25 254 CYS B N 1
ATOM 6137 C CA . CYS B 1 254 ? -3.113 -7.492 1.45 1 97.25 254 CYS B CA 1
ATOM 6138 C C . CYS B 1 254 ? -1.803 -7.391 0.679 1 97.25 254 CYS B C 1
ATOM 6140 O O . CYS B 1 254 ? -1.714 -6.656 -0.308 1 97.25 254 CYS B O 1
ATOM 6142 N N . PRO B 1 255 ? -0.771 -8.062 1.201 1 95.38 255 PRO B N 1
ATOM 6143 C CA . PRO B 1 255 ? 0.489 -8.031 0.455 1 95.38 255 PRO B CA 1
ATOM 6144 C C . PRO B 1 255 ? 0.334 -8.523 -0.984 1 95.38 255 PRO B C 1
ATOM 6146 O O . PRO B 1 255 ? -0.406 -9.469 -1.243 1 95.38 255 PRO B O 1
ATOM 6149 N N . GLY B 1 256 ? 1.034 -7.91 -1.89 1 92.25 256 GLY B N 1
ATOM 6150 C CA . GLY B 1 256 ? 0.853 -8.156 -3.312 1 92.25 256 GLY B CA 1
ATOM 6151 C C . GLY B 1 256 ? 1.666 -9.328 -3.826 1 92.25 256 GLY B C 1
ATOM 6152 O O . GLY B 1 256 ? 2.109 -9.32 -4.977 1 92.25 256 GLY B O 1
ATOM 6153 N N . VAL B 1 257 ? 1.896 -10.32 -3.109 1 93.56 257 VAL B N 1
ATOM 6154 C CA . VAL B 1 257 ? 2.646 -11.5 -3.537 1 93.56 257 VAL B CA 1
ATOM 6155 C C . VAL B 1 257 ? 1.681 -12.633 -3.885 1 93.56 257 VAL B C 1
ATOM 6157 O O . VAL B 1 257 ? 0.53 -12.633 -3.443 1 93.56 257 VAL B O 1
ATOM 6160 N N . VAL B 1 258 ? 2.1 -13.531 -4.75 1 94.44 258 VAL B N 1
ATOM 6161 C CA . VAL B 1 258 ? 1.301 -14.719 -5.051 1 94.44 258 VAL B CA 1
ATOM 6162 C C . VAL B 1 258 ? 1.4 -15.711 -3.898 1 94.44 258 VAL B C 1
ATOM 6164 O O . VAL B 1 258 ? 2.354 -16.484 -3.822 1 94.44 258 VAL B O 1
ATOM 6167 N N . GLY B 1 259 ? 0.393 -15.711 -3.08 1 95.88 259 GLY B N 1
ATOM 6168 C CA . GLY B 1 259 ? 0.49 -16.453 -1.832 1 95.88 259 GLY B CA 1
ATOM 6169 C C . GLY B 1 259 ? -0.146 -17.828 -1.901 1 95.88 259 GLY B C 1
ATOM 6170 O O . GLY B 1 259 ? -0.927 -18.109 -2.812 1 95.88 259 GLY B O 1
ATOM 6171 N N . ASP B 1 260 ? 0.219 -18.688 -0.911 1 96.25 260 ASP B N 1
ATOM 6172 C CA . ASP B 1 260 ? -0.349 -20.016 -0.755 1 96.25 260 ASP B CA 1
ATOM 6173 C C . ASP B 1 260 ? -1.521 -20 0.224 1 96.25 260 ASP B C 1
ATOM 6175 O O . ASP B 1 260 ? -2.49 -20.75 0.048 1 96.25 260 ASP B O 1
ATOM 6179 N N . TYR B 1 261 ? -1.356 -19.188 1.173 1 95.75 261 TYR B N 1
ATOM 6180 C CA . TYR B 1 261 ? -2.273 -19.141 2.305 1 95.75 261 TYR B CA 1
ATOM 6181 C C . TYR B 1 261 ? -2.441 -17.703 2.807 1 95.75 261 TYR B C 1
ATOM 6183 O O . TYR B 1 261 ? -1.484 -16.922 2.814 1 95.75 261 TYR B O 1
ATOM 6191 N N . VAL B 1 262 ? -3.705 -17.391 3.139 1 96.44 262 VAL B N 1
ATOM 6192 C CA . VAL B 1 262 ? -3.932 -16.047 3.67 1 96.44 262 VAL B CA 1
ATOM 6193 C C . VAL B 1 262 ? -4.742 -16.125 4.961 1 96.44 262 VAL B C 1
ATOM 6195 O O . VAL B 1 262 ? -5.625 -16.984 5.09 1 96.44 262 VAL B O 1
ATOM 6198 N N . GLN B 1 263 ? -4.398 -15.305 5.863 1 95.31 263 GLN B N 1
ATOM 6199 C CA . GLN B 1 263 ? -5.172 -15.172 7.09 1 95.31 263 GLN B CA 1
ATOM 6200 C C . GLN B 1 263 ? -5.285 -13.711 7.516 1 95.31 263 GLN B C 1
ATOM 6202 O O . GLN B 1 263 ? -4.379 -12.914 7.27 1 95.31 263 GLN B O 1
ATOM 6207 N N . VAL B 1 264 ? -6.402 -13.383 8.078 1 95.94 264 VAL B N 1
ATOM 6208 C CA . VAL B 1 264 ? -6.652 -12.031 8.555 1 95.94 264 VAL B CA 1
ATOM 6209 C C . VAL B 1 264 ? -6.898 -12.047 10.062 1 95.94 264 VAL B C 1
ATOM 6211 O O . VAL B 1 264 ? -7.707 -12.844 10.555 1 95.94 264 VAL B O 1
ATOM 6214 N N . HIS B 1 265 ? -6.141 -11.297 10.727 1 94.88 265 HIS B N 1
ATOM 6215 C CA . HIS B 1 265 ? -6.34 -11.102 12.156 1 94.88 265 HIS B CA 1
ATOM 6216 C C . HIS B 1 265 ? -6.93 -9.727 12.453 1 94.88 265 HIS B C 1
ATOM 6218 O O . HIS B 1 265 ? -6.711 -8.781 11.695 1 94.88 265 HIS B O 1
ATOM 6224 N N . TRP B 1 266 ? -7.672 -9.641 13.539 1 95.31 266 TRP B N 1
ATOM 6225 C CA . TRP B 1 266 ? -8.367 -8.398 13.867 1 95.31 266 TRP B CA 1
ATOM 6226 C C . TRP B 1 266 ? -8.273 -8.102 15.359 1 95.31 266 TRP B C 1
ATOM 6228 O O . TRP B 1 266 ? -8.422 -9 16.188 1 95.31 266 TRP B O 1
ATOM 6238 N N . VAL B 1 267 ? -7.934 -6.855 15.664 1 95.12 267 VAL B N 1
ATOM 6239 C CA . VAL B 1 267 ? -7.957 -6.324 17.016 1 95.12 267 VAL B CA 1
ATOM 6240 C C . VAL B 1 267 ? -9.047 -5.262 17.141 1 95.12 267 VAL B C 1
ATOM 6242 O O . VAL B 1 267 ? -9.039 -4.273 16.406 1 95.12 267 VAL B O 1
ATOM 6245 N N . PRO B 1 268 ? -9.992 -5.457 17.984 1 94.5 268 PRO B N 1
ATOM 6246 C CA . PRO B 1 268 ? -11.07 -4.48 18.141 1 94.5 268 PRO B CA 1
ATOM 6247 C C . PRO B 1 268 ? -10.555 -3.07 18.422 1 94.5 268 PRO B C 1
ATOM 6249 O O . PRO B 1 268 ? -9.461 -2.906 18.953 1 94.5 268 PRO B O 1
ATOM 6252 N N . PRO B 1 269 ? -11.375 -2.123 18.016 1 94.31 269 PRO B N 1
ATOM 6253 C CA . PRO B 1 269 ? -10.938 -0.736 18.188 1 94.31 269 PRO B CA 1
ATOM 6254 C C . PRO B 1 269 ? -10.969 -0.292 19.656 1 94.31 269 PRO B C 1
ATOM 6256 O O . PRO B 1 269 ? -11.797 -0.773 20.438 1 94.31 269 PRO B O 1
ATOM 6259 N N . ASP B 1 270 ? -10.039 0.647 19.984 1 92.56 270 ASP B N 1
ATOM 6260 C CA . ASP B 1 270 ? -10.062 1.413 21.234 1 92.56 270 ASP B CA 1
ATOM 6261 C C . ASP B 1 270 ? -9.945 0.495 22.453 1 92.56 270 ASP B C 1
ATOM 6263 O O . ASP B 1 270 ? -10.531 0.768 23.5 1 92.56 270 ASP B O 1
ATOM 6267 N N . THR B 1 271 ? -9.453 -0.689 22.172 1 84.62 271 THR B N 1
ATOM 6268 C CA . THR B 1 271 ? -9.195 -1.582 23.297 1 84.62 271 THR B CA 1
ATOM 6269 C C . THR B 1 271 ? -7.754 -1.452 23.781 1 84.62 271 THR B C 1
ATOM 6271 O O . THR B 1 271 ? -6.855 -1.168 22.984 1 84.62 271 THR B O 1
ATOM 6274 N N . ARG B 1 272 ? -7.52 -1.512 25.062 1 73.31 272 ARG B N 1
ATOM 6275 C CA . ARG B 1 272 ? -6.199 -1.363 25.672 1 73.31 272 ARG B CA 1
ATOM 6276 C C . ARG B 1 272 ? -5.387 -2.645 25.516 1 73.31 272 ARG B C 1
ATOM 6278 O O . ARG B 1 272 ? -4.156 -2.602 25.453 1 73.31 272 ARG B O 1
ATOM 6285 N N . ASN B 1 273 ? -6.094 -3.686 25.469 1 70.81 273 ASN B N 1
ATOM 6286 C CA . ASN B 1 273 ? -5.375 -4.953 25.453 1 70.81 273 ASN B CA 1
ATOM 6287 C C . ASN B 1 273 ? -5.18 -5.469 24.031 1 70.81 273 ASN B C 1
ATOM 6289 O O . ASN B 1 273 ? -6.141 -5.902 23.375 1 70.81 273 ASN B O 1
ATOM 6293 N N . GLN B 1 274 ? -4.02 -5.293 23.547 1 66.56 274 GLN B N 1
ATOM 6294 C CA . GLN B 1 274 ? -3.684 -5.793 22.219 1 66.56 274 GLN B CA 1
ATOM 6295 C C . GLN B 1 274 ? -3.717 -7.32 22.172 1 66.56 274 GLN B C 1
ATOM 6297 O O . GLN B 1 274 ? -3.725 -7.918 21.094 1 66.56 274 GLN B O 1
ATOM 6302 N N . SER B 1 275 ? -3.789 -7.93 23.25 1 72.38 275 SER B N 1
ATOM 6303 C CA . SER B 1 275 ? -3.771 -9.391 23.297 1 72.38 275 SER B CA 1
ATOM 6304 C C . SER B 1 275 ? -5.074 -9.977 22.766 1 72.38 275 SER B C 1
ATOM 6306 O O . SER B 1 275 ? -5.172 -11.18 22.547 1 72.38 275 SER B O 1
ATOM 6308 N N . ASN B 1 276 ? -5.945 -9.141 22.375 1 84.81 276 ASN B N 1
ATOM 6309 C CA . ASN B 1 276 ? -7.25 -9.609 21.922 1 84.81 276 ASN B CA 1
ATOM 6310 C C . ASN B 1 276 ? -7.277 -9.789 20.406 1 84.81 276 ASN B C 1
ATOM 6312 O O . ASN B 1 276 ? -8.32 -9.633 19.766 1 84.81 276 ASN B O 1
ATOM 6316 N N . MET B 1 277 ? -6.238 -10.195 19.875 1 90 277 MET B N 1
ATOM 6317 C CA . MET B 1 277 ? -6.195 -10.406 18.438 1 90 277 MET B CA 1
ATOM 6318 C C . MET B 1 277 ? -6.91 -11.703 18.062 1 90 277 MET B C 1
ATOM 6320 O O . MET B 1 277 ? -6.656 -12.75 18.641 1 90 277 MET B O 1
ATOM 6324 N N . LYS B 1 278 ? -7.859 -11.648 17.172 1 90.88 278 LYS B N 1
ATOM 6325 C CA . LYS B 1 278 ? -8.625 -12.797 16.719 1 90.88 278 LYS B CA 1
ATOM 6326 C C . LYS B 1 278 ? -8.422 -13.047 15.234 1 90.88 278 LYS B C 1
ATOM 6328 O O . LYS B 1 278 ? -8.375 -12.094 14.445 1 90.88 278 LYS B O 1
ATOM 6333 N N . LYS B 1 279 ? -8.352 -14.344 14.906 1 92.25 279 LYS B N 1
ATOM 6334 C CA . LYS B 1 279 ? -8.352 -14.711 13.492 1 92.25 279 LYS B CA 1
ATOM 6335 C C . LYS B 1 279 ? -9.758 -14.633 12.898 1 92.25 279 LYS B C 1
ATOM 6337 O O . LYS B 1 279 ? -10.656 -15.359 13.336 1 92.25 279 LYS B O 1
ATOM 6342 N N . VAL B 1 280 ? -9.945 -13.844 11.914 1 92.81 280 VAL B N 1
ATOM 6343 C CA . VAL B 1 280 ? -11.312 -13.609 11.445 1 92.81 280 VAL B CA 1
ATOM 6344 C C . VAL B 1 280 ? -11.492 -14.234 10.062 1 92.81 280 VAL B C 1
ATOM 6346 O O . VAL B 1 280 ? -12.625 -14.391 9.594 1 92.81 280 VAL B O 1
ATOM 6349 N N . PHE B 1 281 ? -10.422 -14.586 9.422 1 93.88 281 PHE B N 1
ATOM 6350 C CA . PHE B 1 281 ? -10.523 -15.203 8.102 1 93.88 281 PHE B CA 1
ATOM 6351 C C . PHE B 1 281 ? -9.258 -16 7.785 1 93.88 281 PHE B C 1
ATOM 6353 O O . PHE B 1 281 ? -8.156 -15.602 8.164 1 93.88 281 PHE B O 1
ATOM 6360 N N . ASN B 1 282 ? -9.359 -17.047 7.137 1 93.31 282 ASN B N 1
ATOM 6361 C CA . ASN B 1 282 ? -8.234 -17.766 6.543 1 93.31 282 ASN B CA 1
ATOM 6362 C C . ASN B 1 282 ? -8.656 -18.531 5.293 1 93.31 282 ASN B C 1
ATOM 6364 O O . ASN B 1 282 ? -9.812 -18.922 5.16 1 93.31 282 ASN B O 1
ATOM 6368 N N . TYR B 1 283 ? -7.773 -18.688 4.434 1 94.44 283 TYR B N 1
ATOM 6369 C CA . TYR B 1 283 ? -8.039 -19.359 3.172 1 94.44 283 TYR B CA 1
ATOM 6370 C C . TYR B 1 283 ? -6.789 -20.078 2.666 1 94.44 283 TYR B C 1
ATOM 6372 O O . TYR B 1 283 ? -5.715 -19.484 2.586 1 94.44 283 TYR B O 1
ATOM 6380 N N . ASP B 1 284 ? -7.008 -21.312 2.379 1 93.69 284 ASP B N 1
ATOM 6381 C CA . ASP B 1 284 ? -5.98 -22.156 1.773 1 93.69 284 ASP B CA 1
ATOM 6382 C C . ASP B 1 284 ? -6.215 -22.297 0.271 1 93.69 284 ASP B C 1
ATOM 6384 O O . ASP B 1 284 ? -7.133 -23.016 -0.151 1 93.69 284 ASP B O 1
ATOM 6388 N N . ARG B 1 285 ? -5.383 -21.766 -0.507 1 92.81 285 ARG B N 1
ATOM 6389 C CA . ARG B 1 285 ? -5.594 -21.734 -1.951 1 92.81 285 ARG B CA 1
ATOM 6390 C C . ARG B 1 285 ? -5.414 -23.125 -2.561 1 92.81 285 ARG B C 1
ATOM 6392 O O . ARG B 1 285 ? -5.977 -23.422 -3.615 1 92.81 285 ARG B O 1
ATOM 6399 N N . TRP B 1 286 ? -4.637 -24 -1.972 1 92.69 286 TRP B N 1
ATOM 6400 C CA . TRP B 1 286 ? -4.285 -25.297 -2.533 1 92.69 286 TRP B CA 1
ATOM 6401 C C . TRP B 1 286 ? -5.328 -26.344 -2.166 1 92.69 286 TRP B C 1
ATOM 6403 O O . TRP B 1 286 ? -5.617 -27.25 -2.959 1 92.69 286 TRP B O 1
ATOM 6413 N N . ARG B 1 287 ? -5.93 -26.219 -1.048 1 88.38 287 ARG B N 1
ATOM 6414 C CA . ARG B 1 287 ? -6.977 -27.141 -0.628 1 88.38 287 ARG B CA 1
ATOM 6415 C C . ARG B 1 287 ? -8.359 -26.547 -0.861 1 88.38 287 ARG B C 1
ATOM 6417 O O . ARG B 1 287 ? -9.359 -27.281 -0.855 1 88.38 287 ARG B O 1
ATOM 6424 N N . GLY B 1 288 ? -8.328 -25.25 -1.193 1 83.19 288 GLY B N 1
ATOM 6425 C CA . GLY B 1 288 ? -9.602 -24.578 -1.426 1 83.19 288 GLY B CA 1
ATOM 6426 C C . GLY B 1 288 ? -10.43 -24.422 -0.167 1 83.19 288 GLY B C 1
ATOM 6427 O O . GLY B 1 288 ? -11.641 -24.219 -0.241 1 83.19 288 GLY B O 1
ATOM 6428 N N . THR B 1 289 ? -9.883 -24.672 0.91 1 77.88 289 THR B N 1
ATOM 6429 C CA . THR B 1 289 ? -10.594 -24.594 2.182 1 77.88 289 THR B CA 1
ATOM 6430 C C . THR B 1 289 ? -10.609 -23.172 2.715 1 77.88 289 THR B C 1
ATOM 6432 O O . THR B 1 289 ? -9.594 -22.453 2.633 1 77.88 289 THR B O 1
ATOM 6435 N N . ARG B 1 290 ? -11.867 -22.734 2.938 1 72.31 290 ARG B N 1
ATOM 6436 C CA . ARG B 1 290 ? -12.055 -21.422 3.549 1 72.31 290 ARG B CA 1
ATOM 6437 C C . ARG B 1 290 ? -12.602 -21.562 4.969 1 72.31 290 ARG B C 1
ATOM 6439 O O . ARG B 1 290 ? -13.492 -22.375 5.223 1 72.31 290 ARG B O 1
ATOM 6446 N N . MET B 1 291 ? -11.805 -21.266 5.891 1 65.94 291 MET B N 1
ATOM 6447 C CA . MET B 1 291 ? -12.422 -21.109 7.203 1 65.94 291 MET B CA 1
ATOM 6448 C C . MET B 1 291 ? -12.82 -19.672 7.461 1 65.94 291 MET B C 1
ATOM 6450 O O . MET B 1 291 ? -12 -18.766 7.32 1 65.94 291 MET B O 1
ATOM 6454 N N . THR B 1 292 ? -13.977 -19.188 6.938 1 61.84 292 THR B N 1
ATOM 6455 C CA . THR B 1 292 ? -14.445 -17.844 7.285 1 61.84 292 THR B CA 1
ATOM 6456 C C . THR B 1 292 ? -15.117 -17.844 8.656 1 61.84 292 THR B C 1
ATOM 6458 O O . THR B 1 292 ? -15.992 -18.672 8.922 1 61.84 292 THR B O 1
ATOM 6461 N N . ASN B 1 293 ? -14.383 -17.516 9.68 1 60 293 ASN B N 1
ATOM 6462 C CA . ASN B 1 293 ? -15.336 -17.188 10.734 1 60 293 ASN B CA 1
ATOM 6463 C C . ASN B 1 293 ? -16.516 -16.375 10.195 1 60 293 ASN B C 1
ATOM 6465 O O . ASN B 1 293 ? -16.391 -15.695 9.18 1 60 293 ASN B O 1
ATOM 6469 N N . GLN B 1 294 ? -17.719 -16.672 10.344 1 58.31 294 GLN B N 1
ATOM 6470 C CA . GLN B 1 294 ? -19.062 -16.203 10.031 1 58.31 294 GLN B CA 1
ATOM 6471 C C . GLN B 1 294 ? -19.078 -14.688 9.844 1 58.31 294 GLN B C 1
ATOM 6473 O O . GLN B 1 294 ? -20.141 -14.062 9.953 1 58.31 294 GLN B O 1
ATOM 6478 N N . ASN B 1 295 ? -17.922 -14.023 9.609 1 69.75 295 ASN B N 1
ATOM 6479 C CA . ASN B 1 295 ? -18.141 -12.578 9.555 1 69.75 295 ASN B CA 1
ATOM 6480 C C . ASN B 1 295 ? -18.578 -12.125 8.164 1 69.75 295 ASN B C 1
ATOM 6482 O O . ASN B 1 295 ? -17.75 -12.07 7.246 1 69.75 295 ASN B O 1
ATOM 6486 N N . LYS B 1 296 ? -19.906 -12.141 7.898 1 82.31 296 LYS B N 1
ATOM 6487 C CA . LYS B 1 296 ? -20.547 -11.727 6.652 1 82.31 296 LYS B CA 1
ATOM 6488 C C . LYS B 1 296 ? -20.016 -10.359 6.199 1 82.31 296 LYS B C 1
ATOM 6490 O O . LYS B 1 296 ? -20.141 -10 5.027 1 82.31 296 LYS B O 1
ATOM 6495 N N . LYS B 1 297 ? -19.328 -9.734 7.082 1 91.56 297 LYS B N 1
ATOM 6496 C CA . LYS B 1 297 ? -18.891 -8.375 6.77 1 91.56 297 LYS B CA 1
ATOM 6497 C C . LYS B 1 297 ? -17.531 -8.398 6.059 1 91.56 297 LYS B C 1
ATOM 6499 O O . LYS B 1 297 ? -17.125 -7.387 5.484 1 91.56 297 LYS B O 1
ATOM 6504 N N . LEU B 1 298 ? -16.859 -9.547 6.145 1 93.25 298 LEU B N 1
ATOM 6505 C CA . LEU B 1 298 ? -15.539 -9.672 5.527 1 93.25 298 LEU B CA 1
ATOM 6506 C C . LEU B 1 298 ? -15.539 -10.75 4.453 1 93.25 298 LEU B C 1
ATOM 6508 O O . LEU B 1 298 ? -15.758 -11.93 4.746 1 93.25 298 LEU B O 1
ATOM 6512 N N . GLN B 1 299 ? -15.312 -10.32 3.217 1 92.5 299 GLN B N 1
ATOM 6513 C CA . GLN B 1 299 ? -15.297 -11.25 2.09 1 92.5 299 GLN B CA 1
ATOM 6514 C C . GLN B 1 299 ? -14.055 -11.047 1.222 1 92.5 299 GLN B C 1
ATOM 6516 O O . GLN B 1 299 ? -13.469 -9.961 1.215 1 92.5 299 GLN B O 1
ATOM 6521 N N . MET B 1 300 ? -13.656 -12.047 0.543 1 93 300 MET B N 1
ATOM 6522 C CA . MET B 1 300 ? -12.523 -11.906 -0.375 1 93 300 MET B CA 1
ATOM 6523 C C . MET B 1 300 ? -12.875 -10.969 -1.527 1 93 300 MET B C 1
ATOM 6525 O O . MET B 1 300 ? -14 -11.008 -2.043 1 93 300 MET B O 1
ATOM 6529 N N . ALA B 1 301 ? -11.977 -10.18 -1.902 1 94.12 301 ALA B N 1
ATOM 6530 C CA . ALA B 1 301 ? -12.203 -9.195 -2.959 1 94.12 301 ALA B CA 1
ATOM 6531 C C . ALA B 1 301 ? -12.234 -9.867 -4.332 1 94.12 301 ALA B C 1
ATOM 6533 O O . ALA B 1 301 ? -11.562 -10.875 -4.551 1 94.12 301 ALA B O 1
ATOM 6534 N N . GLY B 1 302 ? -13.008 -9.32 -5.215 1 91.19 302 GLY B N 1
ATOM 6535 C CA . GLY B 1 302 ? -13.047 -9.781 -6.594 1 91.19 302 GLY B CA 1
ATOM 6536 C C . GLY B 1 302 ? -11.977 -9.156 -7.469 1 91.19 302 GLY B C 1
ATOM 6537 O O . GLY B 1 302 ? -10.961 -8.672 -6.961 1 91.19 302 GLY B O 1
ATOM 6538 N N . LEU B 1 303 ? -12.211 -9.188 -8.75 1 89.94 303 LEU B N 1
ATOM 6539 C CA . LEU B 1 303 ? -11.266 -8.609 -9.703 1 89.94 303 LEU B CA 1
ATOM 6540 C C . LEU B 1 303 ? -10.891 -7.188 -9.305 1 89.94 303 LEU B C 1
ATOM 6542 O O . LEU B 1 303 ? -11.742 -6.418 -8.859 1 89.94 303 LEU B O 1
ATOM 6546 N N . PRO B 1 304 ? -9.633 -6.926 -9.414 1 93.19 304 PRO B N 1
ATOM 6547 C CA . PRO B 1 304 ? -8.57 -7.637 -10.125 1 93.19 304 PRO B CA 1
ATOM 6548 C C . PRO B 1 304 ? -7.918 -8.734 -9.281 1 93.19 304 PRO B C 1
ATOM 6550 O O . PRO B 1 304 ? -7.066 -9.477 -9.781 1 93.19 304 PRO B O 1
ATOM 6553 N N . TYR B 1 305 ? -8.32 -8.859 -8.07 1 94.62 305 TYR B N 1
ATOM 6554 C CA . TYR B 1 305 ? -7.758 -9.898 -7.219 1 94.62 305 TYR B CA 1
ATOM 6555 C C . TYR B 1 305 ? -8.352 -11.258 -7.559 1 94.62 305 TYR B C 1
ATOM 6557 O O . TYR B 1 305 ? -9.484 -11.352 -8.023 1 94.62 305 TYR B O 1
ATOM 6565 N N . ASN B 1 306 ? -7.5 -12.234 -7.406 1 93.12 306 ASN B N 1
ATOM 6566 C CA . ASN B 1 306 ? -7.867 -13.617 -7.695 1 93.12 306 ASN B CA 1
ATOM 6567 C C . ASN B 1 306 ? -7.293 -14.578 -6.656 1 93.12 306 ASN B C 1
ATOM 6569 O O . ASN B 1 306 ? -6.129 -14.969 -6.742 1 93.12 306 ASN B O 1
ATOM 6573 N N . SER B 1 307 ? -8.141 -14.977 -5.738 1 92.75 307 SER B N 1
ATOM 6574 C CA . SER B 1 307 ? -7.676 -15.805 -4.625 1 92.75 307 SER B CA 1
ATOM 6575 C C . SER B 1 307 ? -7.18 -17.156 -5.117 1 92.75 307 SER B C 1
ATOM 6577 O O . SER B 1 307 ? -6.258 -17.734 -4.535 1 92.75 307 SER B O 1
ATOM 6579 N N . GLU B 1 308 ? -7.77 -17.641 -6.219 1 91.06 308 GLU B N 1
ATOM 6580 C CA . GLU B 1 308 ? -7.359 -18.938 -6.75 1 91.06 308 GLU B CA 1
ATOM 6581 C C . GLU B 1 308 ? -5.957 -18.875 -7.34 1 91.06 308 GLU B C 1
ATOM 6583 O O . GLU B 1 308 ? -5.242 -19.875 -7.367 1 91.06 308 GLU B O 1
ATOM 6588 N N . ALA B 1 309 ? -5.629 -17.656 -7.785 1 92.56 309 ALA B N 1
ATOM 6589 C CA . ALA B 1 309 ? -4.305 -17.484 -8.375 1 92.56 309 ALA B CA 1
ATOM 6590 C C . ALA B 1 309 ? -3.301 -17 -7.324 1 92.56 309 ALA B C 1
ATOM 6592 O O . ALA B 1 309 ? -2.121 -16.812 -7.629 1 92.56 309 ALA B O 1
ATOM 6593 N N . GLY B 1 310 ? -3.756 -16.812 -6.129 1 95.31 310 GLY B N 1
ATOM 6594 C CA . GLY B 1 310 ? -2.857 -16.453 -5.039 1 95.31 310 GLY B CA 1
ATOM 6595 C C . GLY B 1 310 ? -2.811 -14.961 -4.762 1 95.31 310 GLY B C 1
ATOM 6596 O O . GLY B 1 310 ? -1.981 -14.5 -3.979 1 95.31 310 GLY B O 1
ATOM 6597 N N . SER B 1 311 ? -3.596 -14.188 -5.5 1 95.88 311 SER B N 1
ATOM 6598 C CA . SER B 1 311 ? -3.725 -12.758 -5.242 1 95.88 311 SER B CA 1
ATOM 6599 C C . SER B 1 311 ? -4.871 -12.469 -4.281 1 95.88 311 SER B C 1
ATOM 6601 O O . SER B 1 311 ? -6.043 -12.586 -4.648 1 95.88 311 SER B O 1
ATOM 6603 N N . PHE B 1 312 ? -4.477 -11.984 -3.07 1 96.81 312 PHE B N 1
ATOM 6604 C CA . PHE B 1 312 ? -5.488 -11.906 -2.023 1 96.81 312 PHE B CA 1
ATOM 6605 C C . PHE B 1 312 ? -5.797 -10.461 -1.675 1 96.81 312 PHE B C 1
ATOM 6607 O O . PHE B 1 312 ? -4.906 -9.609 -1.694 1 96.81 312 PHE B O 1
ATOM 6614 N N . SER B 1 313 ? -7.016 -10.156 -1.439 1 96.69 313 SER B N 1
ATOM 6615 C CA . SER B 1 313 ? -7.539 -8.93 -0.843 1 96.69 313 SER B CA 1
ATOM 6616 C C . SER B 1 313 ? -8.953 -9.133 -0.313 1 96.69 313 SER B C 1
ATOM 6618 O O . SER B 1 313 ? -9.578 -10.164 -0.585 1 96.69 313 SER B O 1
ATOM 6620 N N . PHE B 1 314 ? -9.43 -8.234 0.488 1 96.06 314 PHE B N 1
ATOM 6621 C CA . PHE B 1 314 ? -10.727 -8.453 1.109 1 96.06 314 PHE B CA 1
ATOM 6622 C C . PHE B 1 314 ? -11.594 -7.203 0.996 1 96.06 314 PHE B C 1
ATOM 6624 O O . PHE B 1 314 ? -11.078 -6.094 0.86 1 96.06 314 PHE B O 1
ATOM 6631 N N . LEU B 1 315 ? -12.852 -7.43 0.952 1 96.19 315 LEU B N 1
ATOM 6632 C CA . LEU B 1 315 ? -13.852 -6.371 1.048 1 96.19 315 LEU B CA 1
ATOM 6633 C C . LEU B 1 315 ? -14.539 -6.391 2.412 1 96.19 315 LEU B C 1
ATOM 6635 O O . LEU B 1 315 ? -15.094 -7.41 2.816 1 96.19 315 LEU B O 1
ATOM 6639 N N . LEU B 1 316 ? -14.398 -5.297 3.09 1 96.56 316 LEU B N 1
ATOM 6640 C CA . LEU B 1 316 ? -14.961 -5.16 4.43 1 96.56 316 LEU B CA 1
ATOM 6641 C C . LEU B 1 316 ? -16.078 -4.129 4.441 1 96.56 316 LEU B C 1
ATOM 6643 O O . LEU B 1 316 ? -15.93 -3.033 3.895 1 96.56 316 LEU B O 1
ATOM 6647 N N . THR B 1 317 ? -17.203 -4.445 4.934 1 96.88 317 THR B N 1
ATOM 6648 C CA . THR B 1 317 ? -18.297 -3.506 5.203 1 96.88 317 THR B CA 1
ATOM 6649 C C . THR B 1 317 ? -18.469 -3.309 6.707 1 96.88 317 THR B C 1
ATOM 6651 O O . THR B 1 317 ? -19.344 -3.936 7.32 1 96.88 317 THR B O 1
ATOM 6654 N N . PRO B 1 318 ? -17.781 -2.383 7.219 1 96.94 318 PRO B N 1
ATOM 6655 C CA . PRO B 1 318 ? -17.672 -2.297 8.68 1 96.94 318 PRO B CA 1
ATOM 6656 C C . PRO B 1 318 ? -18.812 -1.496 9.305 1 96.94 318 PRO B C 1
ATOM 6658 O O . PRO B 1 318 ? -19.359 -0.587 8.68 1 96.94 318 PRO B O 1
ATOM 6661 N N . ASP B 1 319 ? -19.172 -1.887 10.469 1 96.56 319 ASP B N 1
ATOM 6662 C CA . ASP B 1 319 ? -19.922 -1.058 11.391 1 96.56 319 ASP B CA 1
ATOM 6663 C C . ASP B 1 319 ? -19.016 -0.364 12.398 1 96.56 319 ASP B C 1
ATOM 6665 O O . ASP B 1 319 ? -17.797 -0.561 12.367 1 96.56 319 ASP B O 1
ATOM 6669 N N . LEU B 1 320 ? -19.594 0.378 13.289 1 96.25 320 LEU B N 1
ATOM 6670 C CA . LEU B 1 320 ? -18.812 1.152 14.242 1 96.25 320 LEU B CA 1
ATOM 6671 C C . LEU B 1 320 ? -17.891 0.245 15.047 1 96.25 320 LEU B C 1
ATOM 6673 O O . LEU B 1 320 ? -16.734 0.589 15.289 1 96.25 320 LEU B O 1
ATOM 6677 N N . LYS B 1 321 ? -18.312 -0.921 15.383 1 94.75 321 LYS B N 1
ATOM 6678 C CA . LYS B 1 321 ? -17.562 -1.834 16.234 1 94.75 321 LYS B CA 1
ATOM 6679 C C . LYS B 1 321 ? -16.5 -2.576 15.445 1 94.75 321 LYS B C 1
ATOM 6681 O O . LYS B 1 321 ? -15.617 -3.217 16.031 1 94.75 321 LYS B O 1
ATOM 6686 N N . ASP B 1 322 ? -16.625 -2.498 14.141 1 95.44 322 ASP B N 1
ATOM 6687 C CA . ASP B 1 322 ? -15.734 -3.281 13.281 1 95.44 322 ASP B CA 1
ATOM 6688 C C . ASP B 1 322 ? -14.484 -2.484 12.906 1 95.44 322 ASP B C 1
ATOM 6690 O O . ASP B 1 322 ? -13.719 -2.898 12.031 1 95.44 322 ASP B O 1
ATOM 6694 N N . GLY B 1 323 ? -14.273 -1.309 13.508 1 96.44 323 GLY B N 1
ATOM 6695 C CA . GLY B 1 323 ? -13.008 -0.629 13.312 1 96.44 323 GLY B CA 1
ATOM 6696 C C . GLY B 1 323 ? -11.844 -1.341 13.977 1 96.44 323 GLY B C 1
ATOM 6697 O O . GLY B 1 323 ? -11.93 -2.533 14.281 1 96.44 323 GLY B O 1
ATOM 6698 N N . GLY B 1 324 ? -10.711 -0.721 13.945 1 95.81 324 GLY B N 1
ATOM 6699 C CA . GLY B 1 324 ? -9.57 -1.299 14.633 1 95.81 324 GLY B CA 1
ATOM 6700 C C . GLY B 1 324 ? -8.438 -1.678 13.703 1 95.81 324 GLY B C 1
ATOM 6701 O O . GLY B 1 324 ? -8.289 -1.093 12.625 1 95.81 324 GLY B O 1
ATOM 6702 N N . LEU B 1 325 ? -7.684 -2.668 14.242 1 96.38 325 LEU B N 1
ATOM 6703 C CA . LEU B 1 325 ? -6.488 -3.053 13.508 1 96.38 325 LEU B CA 1
ATOM 6704 C C . LEU B 1 325 ? -6.695 -4.379 12.789 1 96.38 325 LEU B C 1
ATOM 6706 O O . LEU B 1 325 ? -7.074 -5.375 13.414 1 96.38 325 LEU B O 1
ATOM 6710 N N . TYR B 1 326 ? -6.52 -4.383 11.531 1 96.75 326 TYR B N 1
ATOM 6711 C CA . TYR B 1 326 ? -6.551 -5.594 10.719 1 96.75 326 TYR B CA 1
ATOM 6712 C C . TYR B 1 326 ? -5.152 -5.965 10.242 1 96.75 326 TYR B C 1
ATOM 6714 O O . TYR B 1 326 ? -4.414 -5.117 9.734 1 96.75 326 TYR B O 1
ATOM 6722 N N . VAL B 1 327 ? -4.812 -7.188 10.398 1 96.94 327 VAL B N 1
ATOM 6723 C CA . VAL B 1 327 ? -3.518 -7.688 9.945 1 96.94 327 VAL B CA 1
ATOM 6724 C C . VAL B 1 327 ? -3.723 -8.797 8.922 1 96.94 327 VAL B C 1
ATOM 6726 O O . VAL B 1 327 ? -4.207 -9.883 9.258 1 96.94 327 VAL B O 1
ATOM 6729 N N . CYS B 1 328 ? -3.404 -8.484 7.664 1 97.69 328 CYS B N 1
ATOM 6730 C CA . CYS B 1 328 ? -3.451 -9.492 6.605 1 97.69 328 CYS B CA 1
ATOM 6731 C C . CYS B 1 328 ? -2.094 -10.164 6.43 1 97.69 328 CYS B C 1
ATOM 6733 O O . CYS B 1 328 ? -1.106 -9.5 6.113 1 97.69 328 CYS B O 1
ATOM 6735 N N . GLU B 1 329 ? -2.074 -11.422 6.598 1 96.44 329 GLU B N 1
ATOM 6736 C CA . GLU B 1 329 ? -0.833 -12.18 6.465 1 96.44 329 GLU B CA 1
ATOM 6737 C C . GLU B 1 329 ? -0.92 -13.18 5.316 1 96.44 329 GLU B C 1
ATOM 6739 O O . GLU B 1 329 ? -1.854 -13.984 5.254 1 96.44 329 GLU B O 1
ATOM 6744 N N . VAL B 1 330 ? 0.013 -13.094 4.438 1 96.69 330 VAL B N 1
ATOM 6745 C CA . VAL B 1 330 ? 0.095 -14.008 3.307 1 96.69 330 VAL B CA 1
ATOM 6746 C C . VAL B 1 330 ? 1.339 -14.883 3.439 1 96.69 330 VAL B C 1
ATOM 6748 O O . VAL B 1 330 ? 2.441 -14.375 3.66 1 96.69 330 VAL B O 1
ATOM 6751 N N . LEU B 1 331 ? 1.114 -16.156 3.359 1 95.62 331 LEU B N 1
ATOM 6752 C CA . LEU B 1 331 ? 2.215 -17.109 3.453 1 95.62 331 LEU B CA 1
ATOM 6753 C C . LEU B 1 331 ? 2.621 -17.609 2.068 1 95.62 331 LEU B C 1
ATOM 6755 O O . LEU B 1 331 ? 1.768 -17.984 1.261 1 95.62 331 LEU B O 1
ATOM 6759 N N . LEU B 1 332 ? 3.836 -17.531 1.761 1 95.06 332 LEU B N 1
ATOM 6760 C CA . LEU B 1 332 ? 4.441 -18.078 0.554 1 95.06 332 LEU B CA 1
ATOM 6761 C C . LEU B 1 332 ? 5.656 -18.938 0.9 1 95.06 332 LEU B C 1
ATOM 6763 O O . LEU B 1 332 ? 6.703 -18.406 1.29 1 95.06 332 LEU B O 1
ATOM 6767 N N . ASN B 1 333 ? 5.484 -20.25 0.729 1 92.88 333 ASN B N 1
ATOM 6768 C CA . ASN B 1 333 ? 6.543 -21.172 1.127 1 92.88 333 ASN B CA 1
ATOM 6769 C C . ASN B 1 333 ? 6.906 -21 2.6 1 92.88 333 ASN B C 1
ATOM 6771 O O . ASN B 1 333 ? 6.055 -21.172 3.475 1 92.88 333 ASN B O 1
ATOM 6775 N N . ASP B 1 334 ? 8.109 -20.484 2.887 1 88.81 334 ASP B N 1
ATOM 6776 C CA . ASP B 1 334 ? 8.539 -20.312 4.27 1 88.81 334 ASP B CA 1
ATOM 6777 C C . ASP B 1 334 ? 8.578 -18.844 4.652 1 88.81 334 ASP B C 1
ATOM 6779 O O . ASP B 1 334 ? 9.203 -18.469 5.652 1 88.81 334 ASP B O 1
ATOM 6783 N N . ASN B 1 335 ? 7.969 -18.031 3.877 1 93.19 335 ASN B N 1
ATOM 6784 C CA . ASN B 1 335 ? 7.973 -16.594 4.113 1 93.19 335 ASN B CA 1
ATOM 6785 C C . ASN B 1 335 ? 6.578 -16.078 4.473 1 93.19 335 ASN B C 1
ATOM 6787 O O . ASN B 1 335 ? 5.574 -16.609 3.992 1 93.19 335 ASN B O 1
ATOM 6791 N N . ILE B 1 336 ? 6.621 -15.156 5.359 1 94.94 336 ILE B N 1
ATOM 6792 C CA . ILE B 1 336 ? 5.363 -14.516 5.727 1 94.94 336 ILE B CA 1
ATOM 6793 C C . ILE B 1 336 ? 5.406 -13.039 5.355 1 94.94 336 ILE B C 1
ATOM 6795 O O . ILE B 1 336 ? 6.41 -12.359 5.594 1 94.94 336 ILE B O 1
ATOM 6799 N N . PHE B 1 337 ? 4.395 -12.578 4.703 1 96.25 337 PHE B N 1
ATOM 6800 C CA . PHE B 1 337 ? 4.223 -11.172 4.371 1 96.25 337 PHE B CA 1
ATOM 6801 C C . PHE B 1 337 ? 3.012 -10.594 5.09 1 96.25 337 PHE B C 1
ATOM 6803 O O . PHE B 1 337 ? 1.914 -11.148 5.016 1 96.25 337 PHE B O 1
ATOM 6810 N N . SER B 1 338 ? 3.238 -9.516 5.77 1 96.25 338 SER B N 1
ATOM 6811 C CA . SER B 1 338 ? 2.176 -8.961 6.602 1 96.25 338 SER B CA 1
ATOM 6812 C C . SER B 1 338 ? 1.854 -7.523 6.211 1 96.25 338 SER B C 1
ATOM 6814 O O . SER B 1 338 ? 2.754 -6.754 5.875 1 96.25 338 SER B O 1
ATOM 6816 N N . GLN B 1 339 ? 0.616 -7.199 6.117 1 97 339 GLN B N 1
ATOM 6817 C CA . GLN B 1 339 ? 0.109 -5.848 5.91 1 97 339 GLN B CA 1
ATOM 6818 C C . GLN B 1 339 ? -0.87 -5.453 7.012 1 97 339 GLN B C 1
ATOM 6820 O O . GLN B 1 339 ? -1.903 -6.102 7.191 1 97 339 GLN B O 1
ATOM 6825 N N . ARG B 1 340 ? -0.499 -4.402 7.73 1 96.81 340 ARG B N 1
ATOM 6826 C CA . ARG B 1 340 ? -1.345 -3.912 8.812 1 96.81 340 ARG B CA 1
ATOM 6827 C C . ARG B 1 340 ? -2.172 -2.713 8.359 1 96.81 340 ARG B C 1
ATOM 6829 O O . ARG B 1 340 ? -1.66 -1.814 7.691 1 96.81 340 ARG B O 1
ATOM 6836 N N . THR B 1 341 ? -3.465 -2.709 8.695 1 97.56 341 THR B N 1
ATOM 6837 C CA . THR B 1 341 ? -4.371 -1.606 8.391 1 97.56 341 THR B CA 1
ATOM 6838 C C . THR B 1 341 ? -5.137 -1.176 9.641 1 97.56 341 THR B C 1
ATOM 6840 O O . THR B 1 341 ? -5.855 -1.977 10.242 1 97.56 341 THR B O 1
ATOM 6843 N N . SER B 1 342 ? -4.906 0.057 10.055 1 97.19 342 SER B N 1
ATOM 6844 C CA . SER B 1 342 ? -5.699 0.658 11.125 1 97.19 342 SER B CA 1
ATOM 6845 C C . SER B 1 342 ? -6.91 1.396 10.562 1 97.19 342 SER B C 1
ATOM 6847 O O . SER B 1 342 ? -6.762 2.332 9.773 1 97.19 342 SER B O 1
ATOM 6849 N N . LEU B 1 343 ? -8.094 0.97 10.984 1 97.75 343 LEU B N 1
ATOM 6850 C CA . LEU B 1 343 ? -9.32 1.489 10.383 1 97.75 343 LEU B CA 1
ATOM 6851 C C . LEU B 1 343 ? -10.188 2.188 11.422 1 97.75 343 LEU B C 1
ATOM 6853 O O . LEU B 1 343 ? -10.508 1.603 12.461 1 97.75 343 LEU B O 1
ATOM 6857 N N . SER B 1 344 ? -10.492 3.455 11.188 1 97.94 344 SER B N 1
ATOM 6858 C CA . SER B 1 344 ? -11.508 4.168 11.953 1 97.94 344 SER B CA 1
ATOM 6859 C C . SER B 1 344 ? -12.844 4.188 11.211 1 97.94 344 SER B C 1
ATOM 6861 O O . SER B 1 344 ? -12.875 4.34 9.992 1 97.94 344 SER B O 1
ATOM 6863 N N . VAL B 1 345 ? -13.93 4 11.93 1 98 345 VAL B N 1
ATOM 6864 C CA . VAL B 1 345 ? -15.25 3.984 11.312 1 98 345 VAL B CA 1
ATOM 6865 C C . VAL B 1 345 ? -16.094 5.129 11.859 1 98 345 VAL B C 1
ATOM 6867 O O . VAL B 1 345 ? -16.141 5.352 13.078 1 98 345 VAL B O 1
ATOM 6870 N N . LEU B 1 346 ? -16.688 5.848 10.922 1 97.88 346 LEU B N 1
ATOM 6871 C CA . LEU B 1 346 ? -17.516 6.992 11.25 1 97.88 346 LEU B CA 1
ATOM 6872 C C . LEU B 1 346 ? -19 6.676 11.023 1 97.88 346 LEU B C 1
ATOM 6874 O O . LEU B 1 346 ? -19.359 6.105 9.992 1 97.88 346 LEU B O 1
ATOM 6878 N N . LYS B 1 347 ? -19.828 6.98 11.992 1 97.31 347 LYS B N 1
ATOM 6879 C CA . LYS B 1 347 ? -21.266 6.742 11.898 1 97.31 347 LYS B CA 1
ATOM 6880 C C . LYS B 1 347 ? -22.062 7.93 12.438 1 97.31 347 LYS B C 1
ATOM 6882 O O . LYS B 1 347 ? -21.766 8.445 13.516 1 97.31 347 LYS B O 1
ATOM 6887 N N . VAL B 1 348 ? -23.031 8.344 11.625 1 96.56 348 VAL B N 1
ATOM 6888 C CA . VAL B 1 348 ? -23.875 9.438 12.062 1 96.56 348 VAL B CA 1
ATOM 6889 C C . VAL B 1 348 ? -25.219 8.891 12.555 1 96.56 348 VAL B C 1
ATOM 6891 O O . VAL B 1 348 ? -25.812 8.016 11.914 1 96.56 348 VAL B O 1
ATOM 6894 N N . LYS B 1 349 ? -25.625 9.336 13.68 1 95.44 349 LYS B N 1
ATOM 6895 C CA . LYS B 1 349 ? -26.906 8.961 14.281 1 95.44 349 LYS B CA 1
ATOM 6896 C C . LYS B 1 349 ? -27.703 10.188 14.68 1 95.44 349 LYS B C 1
ATOM 6898 O O . LYS B 1 349 ? -27.141 11.203 15.102 1 95.44 349 LYS B O 1
ATOM 6903 N N . ILE B 1 350 ? -29 10.055 14.484 1 94.94 350 ILE B N 1
ATOM 6904 C CA . ILE B 1 350 ? -29.891 11.141 14.867 1 94.94 350 ILE B CA 1
ATOM 6905 C C . ILE B 1 350 ? -30.75 10.719 16.047 1 94.94 350 ILE B C 1
ATOM 6907 O O . ILE B 1 350 ? -31.344 9.633 16.047 1 94.94 350 ILE B O 1
ATOM 6911 N N . LYS B 1 351 ? -30.719 11.516 17.078 1 94 351 LYS B N 1
ATOM 6912 C CA . LYS B 1 351 ? -31.625 11.32 18.219 1 94 351 LYS B CA 1
ATOM 6913 C C . LYS B 1 351 ? -32.625 12.469 18.328 1 94 351 LYS B C 1
ATOM 6915 O O . LYS B 1 351 ? -32.219 13.633 18.438 1 94 351 LYS B O 1
ATOM 6920 N N . LYS B 1 352 ? -33.844 12.164 18.297 1 92.12 352 LYS B N 1
ATOM 6921 C CA . LYS B 1 352 ? -34.906 13.188 18.344 1 92.12 352 LYS B CA 1
ATOM 6922 C C . LYS B 1 352 ? -35.5 13.258 19.734 1 92.12 352 LYS B C 1
ATOM 6924 O O . LYS B 1 352 ? -35.844 12.234 20.328 1 92.12 352 LYS B O 1
ATOM 6929 N N . TYR B 1 353 ? -35.562 14.43 20.266 1 92.88 353 TYR B N 1
ATOM 6930 C CA . TYR B 1 353 ? -36.25 14.727 21.531 1 92.88 353 TYR B CA 1
ATOM 6931 C C . TYR B 1 353 ? -37.438 15.633 21.297 1 92.88 353 TYR B C 1
ATOM 6933 O O . TYR B 1 353 ? -37.75 15.984 20.156 1 92.88 353 TYR B O 1
ATOM 6941 N N . SER B 1 354 ? -38.125 15.969 22.391 1 91.25 354 SER B N 1
ATOM 6942 C CA . SER B 1 354 ? -39.344 16.781 22.281 1 91.25 354 SER B CA 1
ATOM 6943 C C . SER B 1 354 ? -39 18.203 21.859 1 91.25 354 SER B C 1
ATOM 6945 O O . SER B 1 354 ? -39.75 18.797 21.062 1 91.25 354 SER B O 1
ATOM 6947 N N . SER B 1 355 ? -37.875 18.734 22.266 1 91.88 355 SER B N 1
ATOM 6948 C CA . SER B 1 355 ? -37.594 20.156 22.016 1 91.88 355 SER B CA 1
ATOM 6949 C C . SER B 1 355 ? -36.375 20.328 21.125 1 91.88 355 SER B C 1
ATOM 6951 O O . SER B 1 355 ? -36.094 21.438 20.656 1 91.88 355 SER B O 1
ATOM 6953 N N . LYS B 1 356 ? -35.656 19.266 21.016 1 92.88 356 LYS B N 1
ATOM 6954 C CA . LYS B 1 356 ? -34.438 19.422 20.234 1 92.88 356 LYS B CA 1
ATOM 6955 C C . LYS B 1 356 ? -34.094 18.125 19.5 1 92.88 356 LYS B C 1
ATOM 6957 O O . LYS B 1 356 ? -34.625 17.062 19.828 1 92.88 356 LYS B O 1
ATOM 6962 N N . MET B 1 357 ? -33.344 18.297 18.484 1 94.06 357 MET B N 1
ATOM 6963 C CA . MET B 1 357 ? -32.75 17.188 17.734 1 94.06 357 MET B CA 1
ATOM 6964 C C . MET B 1 357 ? -31.25 17.172 17.875 1 94.06 357 MET B C 1
ATOM 6966 O O . MET B 1 357 ? -30.594 18.219 17.781 1 94.06 357 MET B O 1
ATOM 6970 N N . GLU B 1 358 ? -30.75 15.977 18.172 1 94.31 358 GLU B N 1
ATOM 6971 C CA . GLU B 1 358 ? -29.297 15.867 18.312 1 94.31 358 GLU B CA 1
ATOM 6972 C C . GLU B 1 358 ? -28.688 15.07 17.172 1 94.31 358 GLU B C 1
ATOM 6974 O O . GLU B 1 358 ? -29.125 13.961 16.859 1 94.31 358 GLU B O 1
ATOM 6979 N N . LEU B 1 359 ? -27.797 15.719 16.516 1 95.62 359 LEU B N 1
ATOM 6980 C CA . LEU B 1 359 ? -26.953 15.023 15.531 1 95.62 359 LEU B CA 1
ATOM 6981 C C . LEU B 1 359 ? -25.688 14.484 16.172 1 95.62 359 LEU B C 1
ATOM 6983 O O . LEU B 1 359 ? -24.859 15.258 16.656 1 95.62 359 LEU B O 1
ATOM 6987 N N . ILE B 1 360 ? -25.562 13.203 16.172 1 96.56 360 ILE B N 1
ATOM 6988 C CA . ILE B 1 360 ? -24.453 12.562 16.875 1 96.56 360 ILE B CA 1
ATOM 6989 C C . ILE B 1 360 ? -23.5 11.93 15.859 1 96.56 360 ILE B C 1
ATOM 6991 O O . ILE B 1 360 ? -23.906 11.133 15.016 1 96.56 360 ILE B O 1
ATOM 6995 N N . CYS B 1 361 ? -22.297 12.32 15.969 1 96.69 361 CYS B N 1
ATOM 6996 C CA . CYS B 1 361 ? -21.219 11.719 15.195 1 96.69 361 CYS B CA 1
ATOM 6997 C C . CYS B 1 361 ? -20.406 10.758 16.047 1 96.69 361 CYS B C 1
ATOM 6999 O O . CYS B 1 361 ? -19.703 11.172 16.969 1 96.69 361 CYS B O 1
ATOM 7001 N N . LEU B 1 362 ? -20.547 9.477 15.711 1 97.25 362 LEU B N 1
ATOM 7002 C CA . LEU B 1 362 ? -19.812 8.43 16.406 1 97.25 362 LEU B CA 1
ATOM 7003 C C . LEU B 1 362 ? -18.594 7.98 15.594 1 97.25 362 LEU B C 1
ATOM 7005 O O . LEU B 1 362 ? -18.672 7.879 14.367 1 97.25 362 LEU B O 1
ATOM 7009 N N . TYR B 1 363 ? -17.484 7.734 16.266 1 97.5 363 TYR B N 1
ATOM 7010 C CA . TYR B 1 363 ? -16.328 7.254 15.539 1 97.5 363 TYR B CA 1
ATOM 7011 C C . TYR B 1 363 ? -15.492 6.309 16.391 1 97.5 363 TYR B C 1
ATOM 7013 O O . TYR B 1 363 ? -15.453 6.445 17.625 1 97.5 363 TYR B O 1
ATOM 7021 N N . SER B 1 364 ? -14.969 5.289 15.781 1 97.31 364 SER B N 1
ATOM 7022 C CA . SER B 1 364 ? -14.078 4.328 16.422 1 97.31 364 SER B CA 1
ATOM 7023 C C . SER B 1 364 ? -12.641 4.5 15.953 1 97.31 364 SER B C 1
ATOM 7025 O O . SER B 1 364 ? -12.367 5.301 15.055 1 97.31 364 SER B O 1
ATOM 7027 N N . GLY B 1 365 ? -11.711 3.748 16.625 1 95.94 365 GLY B N 1
ATOM 7028 C CA . GLY B 1 365 ? -10.305 3.92 16.297 1 95.94 365 GLY B CA 1
ATOM 7029 C C . GLY B 1 365 ? -9.766 5.281 16.672 1 95.94 365 GLY B C 1
ATOM 7030 O O . GLY B 1 365 ? -9.133 5.961 15.867 1 95.94 365 GLY B O 1
ATOM 7031 N N . ARG B 1 366 ? -9.898 5.723 17.812 1 95.69 366 ARG B N 1
ATOM 7032 C CA . ARG B 1 366 ? -9.664 7.086 18.281 1 95.69 366 ARG B CA 1
ATOM 7033 C C . ARG B 1 366 ? -8.172 7.406 18.312 1 95.69 366 ARG B C 1
ATOM 7035 O O . ARG B 1 366 ? -7.781 8.57 18.172 1 95.69 366 ARG B O 1
ATOM 7042 N N . SER B 1 367 ? -7.371 6.41 18.406 1 93.25 367 SER B N 1
ATOM 7043 C CA . SER B 1 367 ? -5.934 6.617 18.547 1 93.25 367 SER B CA 1
ATOM 7044 C C . SER B 1 367 ? -5.363 7.324 17.328 1 93.25 367 SER B C 1
ATOM 7046 O O . SER B 1 367 ? -4.355 8.031 17.422 1 93.25 367 SER B O 1
ATOM 7048 N N . GLN B 1 368 ? -5.973 7.172 16.219 1 95.06 368 GLN B N 1
ATOM 7049 C CA . GLN B 1 368 ? -5.402 7.785 15.016 1 95.06 368 GLN B CA 1
ATOM 7050 C C . GLN B 1 368 ? -6.188 9.031 14.609 1 95.06 368 GLN B C 1
ATOM 7052 O O . GLN B 1 368 ? -5.859 9.68 13.617 1 95.06 368 GLN B O 1
ATOM 7057 N N . VAL B 1 369 ? -7.203 9.328 15.367 1 95.81 369 VAL B N 1
ATOM 7058 C CA . VAL B 1 369 ? -8.055 10.477 15.039 1 95.81 369 VAL B CA 1
ATOM 7059 C C . VAL B 1 369 ? -7.445 11.75 15.617 1 95.81 369 VAL B C 1
ATOM 7061 O O . VAL B 1 369 ? -7.109 11.805 16.797 1 95.81 369 VAL B O 1
ATOM 7064 N N . ARG B 1 370 ? -7.297 12.742 14.758 1 93.88 370 ARG B N 1
ATOM 7065 C CA . ARG B 1 370 ? -6.766 14.031 15.188 1 93.88 370 ARG B CA 1
ATOM 7066 C C . ARG B 1 370 ? -7.879 14.938 15.703 1 93.88 370 ARG B C 1
ATOM 7068 O O . ARG B 1 370 ? -7.758 15.523 16.781 1 93.88 370 ARG B O 1
ATOM 7075 N N . ARG B 1 371 ? -8.93 14.992 14.961 1 93.5 371 ARG B N 1
ATOM 7076 C CA . ARG B 1 371 ? -10.055 15.828 15.375 1 93.5 371 ARG B CA 1
ATOM 7077 C C . ARG B 1 371 ? -11.312 15.469 14.602 1 93.5 371 ARG B C 1
ATOM 7079 O O . ARG B 1 371 ? -11.242 14.906 13.508 1 93.5 371 ARG B O 1
ATOM 7086 N N . VAL B 1 372 ? -12.438 15.703 15.219 1 95.75 372 VAL B N 1
ATOM 7087 C CA . VAL B 1 372 ? -13.75 15.492 14.625 1 95.75 372 VAL B CA 1
ATOM 7088 C C . VAL B 1 372 ? -14.617 16.734 14.82 1 95.75 372 VAL B C 1
ATOM 7090 O O . VAL B 1 372 ? -14.617 17.328 15.898 1 95.75 372 VAL B O 1
ATOM 7093 N N . GLU B 1 373 ? -15.312 17.172 13.703 1 95.19 373 GLU B N 1
ATOM 7094 C CA . GLU B 1 373 ? -16.109 18.391 13.828 1 95.19 373 GLU B CA 1
ATOM 7095 C C . GLU B 1 373 ? -17.359 18.312 12.945 1 95.19 373 GLU B C 1
ATOM 7097 O O . GLU B 1 373 ? -17.375 17.594 11.945 1 95.19 373 GLU B O 1
ATOM 7102 N N . TRP B 1 374 ? -18.391 19.031 13.383 1 95.31 374 TRP B N 1
ATOM 7103 C CA . TRP B 1 374 ? -19.594 19.219 12.578 1 95.31 374 TRP B CA 1
ATOM 7104 C C . TRP B 1 374 ? -19.5 20.516 11.758 1 95.31 374 TRP B C 1
ATOM 7106 O O . TRP B 1 374 ? -19.047 21.547 12.258 1 95.31 374 TRP B O 1
ATOM 7116 N N . LYS B 1 375 ? -19.844 20.359 10.492 1 93.75 375 LYS B N 1
ATOM 7117 C CA . LYS B 1 375 ? -19.906 21.516 9.617 1 93.75 375 LYS B CA 1
ATOM 7118 C C . LYS B 1 375 ? -21.281 21.641 8.953 1 93.75 375 LYS B C 1
ATOM 7120 O O . LYS B 1 375 ? -21.906 20.625 8.633 1 93.75 375 LYS B O 1
ATOM 7125 N N . HIS B 1 376 ? -21.703 22.844 8.891 1 93.44 376 HIS B N 1
ATOM 7126 C CA . HIS B 1 376 ? -22.922 23.125 8.133 1 93.44 376 HIS B CA 1
ATOM 7127 C C . HIS B 1 376 ? -22.594 23.594 6.719 1 93.44 376 HIS B C 1
ATOM 7129 O O . HIS B 1 376 ? -21.5 24.125 6.473 1 93.44 376 HIS B O 1
ATOM 7135 N N . HIS B 1 377 ? -23.438 23.359 5.781 1 90.06 377 HIS B N 1
ATOM 7136 C CA . HIS B 1 377 ? -23.188 23.734 4.395 1 90.06 377 HIS B CA 1
ATOM 7137 C C . HIS B 1 377 ? -22.922 25.234 4.27 1 90.06 377 HIS B C 1
ATOM 7139 O O . HIS B 1 377 ? -22.156 25.656 3.402 1 90.06 377 HIS B O 1
ATOM 7145 N N . ASN B 1 378 ? -23.688 25.938 5.098 1 87.69 378 ASN B N 1
ATOM 7146 C CA . ASN B 1 378 ? -23.375 27.359 5.215 1 87.69 378 ASN B CA 1
ATOM 7147 C C . ASN B 1 378 ? -22.219 27.609 6.184 1 87.69 378 ASN B C 1
ATOM 7149 O O . ASN B 1 378 ? -22.406 27.547 7.402 1 87.69 378 ASN B O 1
ATOM 7153 N N . GLU B 1 379 ? -21.109 27.906 5.723 1 84.38 379 GLU B N 1
ATOM 7154 C CA . GLU B 1 379 ? -19.875 28.016 6.5 1 84.38 379 GLU B CA 1
ATOM 7155 C C . GLU B 1 379 ? -19.969 29.141 7.535 1 84.38 379 GLU B C 1
ATOM 7157 O O . GLU B 1 379 ? -19.219 29.141 8.516 1 84.38 379 GLU B O 1
ATOM 7162 N N . SER B 1 380 ? -20.828 30.016 7.332 1 81.31 380 SER B N 1
ATOM 7163 C CA . SER B 1 380 ? -20.953 31.141 8.258 1 81.31 380 SER B CA 1
ATOM 7164 C C . SER B 1 380 ? -21.656 30.703 9.547 1 81.31 380 SER B C 1
ATOM 7166 O O . SER B 1 380 ? -21.547 31.391 10.57 1 81.31 380 SER B O 1
ATOM 7168 N N . ARG B 1 381 ? -22.266 29.609 9.5 1 81.12 381 ARG B N 1
ATOM 7169 C CA . ARG B 1 381 ? -22.969 29.125 10.68 1 81.12 381 ARG B CA 1
ATOM 7170 C C . ARG B 1 381 ? -22.016 28.344 11.594 1 81.12 381 ARG B C 1
ATOM 7172 O O . ARG B 1 381 ? -21.469 27.312 11.195 1 81.12 381 ARG B O 1
ATOM 7179 N N . LYS B 1 382 ? -21.734 28.922 12.727 1 81.75 382 LYS B N 1
ATOM 7180 C CA . LYS B 1 382 ? -20.906 28.219 13.703 1 81.75 382 LYS B CA 1
ATOM 7181 C C . LYS B 1 382 ? -21.75 27.297 14.578 1 81.75 382 LYS B C 1
ATOM 7183 O O . LYS B 1 382 ? -22.734 27.719 15.18 1 81.75 382 LYS B O 1
ATOM 7188 N N . LEU B 1 383 ? -21.391 26.062 14.531 1 89.5 383 LEU B N 1
ATOM 7189 C CA . LEU B 1 383 ? -22.141 25.062 15.289 1 89.5 383 LEU B CA 1
ATOM 7190 C C . LEU B 1 383 ? -21.531 24.859 16.672 1 89.5 383 LEU B C 1
ATOM 7192 O O . LEU B 1 383 ? -20.312 24.844 16.812 1 89.5 383 LEU B O 1
ATOM 7196 N N . LYS B 1 384 ? -22.375 24.875 17.625 1 89.31 384 LYS B N 1
ATOM 7197 C CA . LYS B 1 384 ? -21.906 24.484 18.969 1 89.31 384 LYS B CA 1
ATOM 7198 C C . LYS B 1 384 ? -21.797 22.969 19.094 1 89.31 384 LYS B C 1
ATOM 7200 O O . LYS B 1 384 ? -22.75 22.25 18.812 1 89.31 384 LYS B O 1
ATOM 7205 N N . MET B 1 385 ? -20.609 22.547 19.344 1 91.69 385 MET B N 1
ATOM 7206 C CA . MET B 1 385 ? -20.359 21.109 19.438 1 91.69 385 MET B CA 1
ATOM 7207 C C . MET B 1 385 ? -20 20.703 20.859 1 91.69 385 MET B C 1
ATOM 7209 O O . MET B 1 385 ? -19.438 21.484 21.609 1 91.69 385 MET B O 1
ATOM 7213 N N . SER B 1 386 ? -20.5 19.562 21.234 1 89.5 386 SER B N 1
ATOM 7214 C CA . SER B 1 386 ? -20.172 19 22.547 1 89.5 386 SER B CA 1
ATOM 7215 C C . SER B 1 386 ? -19.766 17.531 22.438 1 89.5 386 SER B C 1
ATOM 7217 O O . SER B 1 386 ? -20.141 16.859 21.469 1 89.5 386 SER B O 1
ATOM 7219 N N . SER B 1 387 ? -18.812 17.172 23.344 1 86.12 387 SER B N 1
ATOM 7220 C CA . SER B 1 387 ? -18.391 15.773 23.406 1 86.12 387 SER B CA 1
ATOM 7221 C C . SER B 1 387 ? -18.719 15.164 24.766 1 86.12 387 SER B C 1
ATOM 7223 O O . SER B 1 387 ? -18.156 15.555 25.781 1 86.12 387 SER B O 1
ATOM 7225 N N . SER B 1 388 ? -19.797 14.414 24.797 1 78.88 388 SER B N 1
ATOM 7226 C CA . SER B 1 388 ? -20.234 13.797 26.047 1 78.88 388 SER B CA 1
ATOM 7227 C C . SER B 1 388 ? -19.422 12.555 26.375 1 78.88 388 SER B C 1
ATOM 7229 O O . SER B 1 388 ? -19.281 12.172 27.531 1 78.88 388 SER B O 1
ATOM 7231 N N . SER B 1 389 ? -18.984 11.82 25.406 1 86 389 SER B N 1
ATOM 7232 C CA . SER B 1 389 ? -18.203 10.594 25.578 1 86 389 SER B CA 1
ATOM 7233 C C . SER B 1 389 ? -17.094 10.484 24.531 1 86 389 SER B C 1
ATOM 7235 O O . SER B 1 389 ? -17.125 11.195 23.531 1 86 389 SER B O 1
ATOM 7237 N N . LEU B 1 390 ? -16.172 9.656 24.906 1 90.56 390 LEU B N 1
ATOM 7238 C CA . LEU B 1 390 ? -15.086 9.422 23.953 1 90.56 390 LEU B CA 1
ATOM 7239 C C . LEU B 1 390 ? -15.625 8.875 22.641 1 90.56 390 LEU B C 1
ATOM 7241 O O . LEU B 1 390 ? -16.516 8.031 22.625 1 90.56 390 LEU B O 1
ATOM 7245 N N . GLY B 1 391 ? -15.219 9.406 21.594 1 94.12 391 GLY B N 1
ATOM 7246 C CA . GLY B 1 391 ? -15.594 8.898 20.281 1 94.12 391 GLY B CA 1
ATOM 7247 C C . GLY B 1 391 ? -16.938 9.43 19.797 1 94.12 391 GLY B C 1
ATOM 7248 O O . GLY B 1 391 ? -17.578 8.82 18.938 1 94.12 391 GLY B O 1
ATOM 7249 N N . THR B 1 392 ? -17.422 10.469 20.484 1 94.94 392 THR B N 1
ATOM 7250 C CA . THR B 1 392 ? -18.703 11.047 20.094 1 94.94 392 THR B CA 1
ATOM 7251 C C . THR B 1 392 ? -18.625 12.57 20.047 1 94.94 392 THR B C 1
ATOM 7253 O O . THR B 1 392 ? -17.953 13.18 20.891 1 94.94 392 THR B O 1
ATOM 7256 N N . ILE B 1 393 ? -19.125 13.18 19.031 1 96 393 ILE B N 1
ATOM 7257 C CA . ILE B 1 393 ? -19.312 14.625 18.938 1 96 393 ILE B CA 1
ATOM 7258 C C . ILE B 1 393 ? -20.766 14.938 18.562 1 96 393 ILE B C 1
ATOM 7260 O O . ILE B 1 393 ? -21.328 14.305 17.672 1 96 393 ILE B O 1
ATOM 7264 N N . THR B 1 394 ? -21.406 15.828 19.359 1 95.69 394 THR B N 1
ATOM 7265 C CA . THR B 1 394 ? -22.828 16.062 19.188 1 95.69 394 THR B CA 1
ATOM 7266 C C . THR B 1 394 ? -23.109 17.547 18.938 1 95.69 394 THR B C 1
ATOM 7268 O O . THR B 1 394 ? -22.391 18.406 19.453 1 95.69 394 THR B O 1
ATOM 7271 N N . THR B 1 395 ? -24 17.797 18.031 1 94.81 395 THR B N 1
ATOM 7272 C CA . THR B 1 395 ? -24.547 19.141 17.859 1 94.81 395 THR B CA 1
ATOM 7273 C C . THR B 1 395 ? -26.078 19.109 18.016 1 94.81 395 THR B C 1
ATOM 7275 O O . THR B 1 395 ? -26.719 18.125 17.656 1 94.81 395 THR B O 1
ATOM 7278 N N . SER B 1 396 ? -26.609 20.109 18.641 1 93.56 396 SER B N 1
ATOM 7279 C CA . SER B 1 396 ? -28.047 20.156 18.938 1 93.56 396 SER B CA 1
ATOM 7280 C C . SER B 1 396 ? -28.75 21.188 18.062 1 93.56 396 SER B C 1
ATOM 7282 O O . SER B 1 396 ? -28.25 22.297 17.859 1 93.56 396 SER B O 1
ATOM 7284 N N . LEU B 1 397 ? -29.828 20.719 17.531 1 92.69 397 LEU B N 1
ATOM 7285 C CA . LEU B 1 397 ? -30.672 21.578 16.719 1 92.69 397 LEU B CA 1
ATOM 7286 C C . LEU B 1 397 ? -32 21.844 17.406 1 92.69 397 LEU B C 1
ATOM 7288 O O . LEU B 1 397 ? -32.688 20.891 17.812 1 92.69 397 LEU B O 1
ATOM 7292 N N . PRO B 1 398 ? -32.344 23.062 17.484 1 91.56 398 PRO B N 1
ATOM 7293 C CA . PRO B 1 398 ? -33.625 23.359 18.094 1 91.56 398 PRO B CA 1
ATOM 7294 C C . PRO B 1 398 ? -34.812 22.953 17.188 1 91.56 398 PRO B C 1
ATOM 7296 O O . PRO B 1 398 ? -34.719 23.078 15.969 1 91.56 398 PRO B O 1
ATOM 7299 N N . LEU B 1 399 ? -35.875 22.5 17.828 1 89.38 399 LEU B N 1
ATOM 7300 C CA . LEU B 1 399 ? -37.094 22.172 17.109 1 89.38 399 LEU B CA 1
ATOM 7301 C C . LEU B 1 399 ? -38.156 23.266 17.297 1 89.38 399 LEU B C 1
ATOM 7303 O O . LEU B 1 399 ? -38.219 23.906 18.359 1 89.38 399 LEU B O 1
ATOM 7307 N N . PRO B 1 400 ? -39.062 23.5 16.266 1 89.94 400 PRO B N 1
ATOM 7308 C CA . PRO B 1 400 ? -39.156 22.859 14.953 1 89.94 400 PRO B CA 1
ATOM 7309 C C . PRO B 1 400 ? -38.031 23.297 14.023 1 89.94 400 PRO B C 1
ATOM 7311 O O . PRO B 1 400 ? -37.469 24.391 14.195 1 89.94 400 PRO B O 1
ATOM 7314 N N . ILE B 1 401 ? -37.625 22.547 13.133 1 91.19 401 ILE B N 1
ATOM 7315 C CA . ILE B 1 401 ? -36.562 22.875 12.195 1 91.19 401 ILE B CA 1
ATOM 7316 C C . ILE B 1 401 ? -37 23.969 11.25 1 91.19 401 ILE B C 1
ATOM 7318 O O . ILE B 1 401 ? -37.938 23.766 10.445 1 91.19 401 ILE B O 1
ATOM 7322 N N . THR B 1 402 ? -36.406 25.031 11.391 1 89.94 402 THR B N 1
ATOM 7323 C CA . THR B 1 402 ? -36.688 26.172 10.531 1 89.94 402 THR B CA 1
ATOM 7324 C C . THR B 1 402 ? -35.812 26.156 9.289 1 89.94 402 THR B C 1
ATOM 7326 O O . THR B 1 402 ? -34.906 25.328 9.18 1 89.94 402 THR B O 1
ATOM 7329 N N . SER B 1 403 ? -36.156 27.016 8.312 1 88.25 403 SER B N 1
ATOM 7330 C CA . SER B 1 403 ? -35.438 27.062 7.043 1 88.25 403 SER B CA 1
ATOM 7331 C C . SER B 1 403 ? -33.969 27.422 7.258 1 88.25 403 SER B C 1
ATOM 7333 O O . SER B 1 403 ? -33.094 27.016 6.48 1 88.25 403 SER B O 1
ATOM 7335 N N . ASP B 1 404 ? -33.75 28.172 8.375 1 86.69 404 ASP B N 1
ATOM 7336 C CA . ASP B 1 404 ? -32.375 28.594 8.656 1 86.69 404 ASP B CA 1
ATOM 7337 C C . ASP B 1 404 ? -31.562 27.438 9.25 1 86.69 404 ASP B C 1
ATOM 7339 O O . ASP B 1 404 ? -30.344 27.406 9.117 1 86.69 404 ASP B O 1
ATOM 7343 N N . ILE B 1 405 ? -32.281 26.562 9.82 1 89.5 405 ILE B N 1
ATOM 7344 C CA . ILE B 1 405 ? -31.625 25.438 10.492 1 89.5 405 ILE B CA 1
ATOM 7345 C C . ILE B 1 405 ? -31.5 24.266 9.523 1 89.5 405 ILE B C 1
ATOM 7347 O O . ILE B 1 405 ? -30.578 23.469 9.633 1 89.5 405 ILE B O 1
ATOM 7351 N N . ALA B 1 406 ? -32.375 24.266 8.547 1 91.25 406 ALA B N 1
ATOM 7352 C CA . ALA B 1 406 ? -32.375 23.172 7.578 1 91.25 406 ALA B CA 1
ATOM 7353 C C . ALA B 1 406 ? -31.125 23.219 6.711 1 91.25 406 ALA B C 1
ATOM 7355 O O . ALA B 1 406 ? -30.5 24.281 6.559 1 91.25 406 ALA B O 1
ATOM 7356 N N . GLY B 1 407 ? -30.734 22.078 6.242 1 93 407 GLY B N 1
ATOM 7357 C CA . GLY B 1 407 ? -29.562 22 5.379 1 93 407 GLY B CA 1
ATOM 7358 C C . GLY B 1 407 ? -28.75 20.75 5.594 1 93 407 GLY B C 1
ATOM 7359 O O . GLY B 1 407 ? -29.219 19.797 6.227 1 93 407 GLY B O 1
ATOM 7360 N N . ASN B 1 408 ? -27.562 20.812 4.914 1 94.56 408 ASN B N 1
ATOM 7361 C CA . ASN B 1 408 ? -26.672 19.672 5.027 1 94.56 408 ASN B CA 1
ATOM 7362 C C . ASN B 1 408 ? -25.688 19.828 6.188 1 94.56 408 ASN B C 1
ATOM 7364 O O . ASN B 1 408 ? -24.969 20.828 6.258 1 94.56 408 ASN B O 1
ATOM 7368 N N . TYR B 1 409 ? -25.812 18.906 7.082 1 95.75 409 TYR B N 1
ATOM 7369 C CA . TYR B 1 409 ? -24.859 18.844 8.18 1 95.75 409 TYR B CA 1
ATOM 7370 C C . TYR B 1 409 ? -23.828 17.75 7.941 1 95.75 409 TYR B C 1
ATOM 7372 O O . TYR B 1 409 ? -24.188 16.594 7.711 1 95.75 409 TYR B O 1
ATOM 7380 N N . THR B 1 410 ? -22.531 18.125 7.945 1 95.75 410 THR B N 1
ATOM 7381 C CA . THR B 1 410 ? -21.469 17.188 7.609 1 95.75 410 THR B CA 1
ATOM 7382 C C . THR B 1 410 ? -20.531 16.984 8.797 1 95.75 410 THR B C 1
ATOM 7384 O O . THR B 1 410 ? -19.984 17.953 9.336 1 95.75 410 THR B O 1
ATOM 7387 N N . CYS B 1 411 ? -20.438 15.758 9.203 1 96.75 411 CYS B N 1
ATOM 7388 C CA . CYS B 1 411 ? -19.422 15.406 10.188 1 96.75 411 CYS B CA 1
ATOM 7389 C C . CYS B 1 411 ? -18.094 15.078 9.508 1 96.75 411 CYS B C 1
ATOM 7391 O O . CYS B 1 411 ? -18.031 14.188 8.664 1 96.75 411 CYS B O 1
ATOM 7393 N N . VAL B 1 412 ? -17.062 15.797 9.836 1 95.75 412 VAL B N 1
ATOM 7394 C CA . VAL B 1 412 ? -15.766 15.602 9.211 1 95.75 412 VAL B CA 1
ATOM 7395 C C . VAL B 1 412 ? -14.781 15.023 10.234 1 95.75 412 VAL B C 1
ATOM 7397 O O . VAL B 1 412 ? -14.609 15.586 11.32 1 95.75 412 VAL B O 1
ATOM 7400 N N . LEU B 1 413 ? -14.211 13.922 9.922 1 97 413 LEU B N 1
ATOM 7401 C CA . LEU B 1 413 ? -13.203 13.273 10.75 1 97 413 LEU B CA 1
ATOM 7402 C C . LEU B 1 413 ? -11.82 13.398 10.125 1 97 413 LEU B C 1
ATOM 7404 O O . LEU B 1 413 ? -11.602 12.977 8.984 1 97 413 LEU B O 1
ATOM 7408 N N . HIS B 1 414 ? -10.891 14.016 10.852 1 95.75 414 HIS B N 1
ATOM 7409 C CA . HIS B 1 414 ? -9.516 14.18 10.391 1 95.75 414 HIS B CA 1
ATOM 7410 C C . HIS B 1 414 ? -8.586 13.18 11.086 1 95.75 414 HIS B C 1
ATOM 7412 O O . HIS B 1 414 ? -8.586 13.078 12.312 1 95.75 414 HIS B O 1
ATOM 7418 N N . LEU B 1 415 ? -7.82 12.516 10.281 1 96.56 415 LEU B N 1
ATOM 7419 C CA . LEU B 1 415 ? -6.836 11.578 10.82 1 96.56 415 LEU B CA 1
ATOM 7420 C C . LEU B 1 415 ? -5.488 12.266 11.016 1 96.56 415 LEU B C 1
ATOM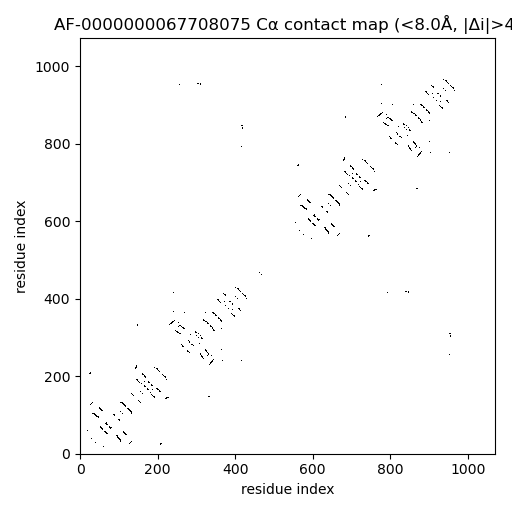 7422 O O . LEU B 1 415 ? -5.246 13.336 10.453 1 96.56 415 LEU B O 1
ATOM 7426 N N . LYS B 1 416 ? -4.66 11.656 11.781 1 93.88 416 LYS B N 1
ATOM 7427 C CA . LYS B 1 416 ? -3.338 12.203 12.086 1 93.88 416 LYS B CA 1
ATOM 7428 C C . LYS B 1 416 ? -2.459 12.227 10.836 1 93.88 416 LYS B C 1
ATOM 7430 O O . LYS B 1 416 ? -1.566 13.07 10.719 1 93.88 416 LYS B O 1
ATOM 7435 N N . ASN B 1 417 ? -2.721 11.383 9.867 1 92.69 417 ASN B N 1
ATOM 7436 C CA . ASN B 1 417 ? -1.893 11.32 8.672 1 92.69 417 ASN B CA 1
ATOM 7437 C C . ASN B 1 417 ? -2.367 12.305 7.605 1 92.69 417 ASN B C 1
ATOM 7439 O O . ASN B 1 417 ? -1.88 12.281 6.473 1 92.69 417 ASN B O 1
ATOM 7443 N N . GLY B 1 418 ? -3.375 13.047 7.945 1 92.69 418 GLY B N 1
ATOM 7444 C CA . GLY B 1 418 ? -3.828 14.086 7.039 1 92.69 418 GLY B CA 1
ATOM 7445 C C . GLY B 1 418 ? -5.086 13.711 6.273 1 92.69 418 GLY B C 1
ATOM 7446 O O . GLY B 1 418 ? -5.734 14.57 5.672 1 92.69 418 GLY B O 1
ATOM 7447 N N . GLN B 1 419 ? -5.418 12.445 6.305 1 95.31 419 GLN B N 1
ATOM 7448 C CA . GLN B 1 419 ? -6.641 12.016 5.629 1 95.31 419 GLN B CA 1
ATOM 7449 C C . GLN B 1 419 ? -7.879 12.531 6.355 1 95.31 419 GLN B C 1
ATOM 7451 O O . GLN B 1 419 ? -7.82 12.859 7.543 1 95.31 419 GLN B O 1
ATOM 7456 N N . ALA B 1 420 ? -8.938 12.656 5.574 1 95.75 420 ALA B N 1
ATOM 7457 C CA . ALA B 1 420 ? -10.203 13.094 6.152 1 95.75 420 ALA B CA 1
ATOM 7458 C C . ALA B 1 420 ? -11.383 12.398 5.48 1 95.75 420 ALA B C 1
ATOM 7460 O O . ALA B 1 420 ? -11.328 12.086 4.289 1 95.75 420 ALA B O 1
ATOM 7461 N N . ILE B 1 421 ? -12.367 12.094 6.309 1 95.94 421 ILE B N 1
ATOM 7462 C CA . ILE B 1 421 ? -13.602 11.539 5.758 1 95.94 421 ILE B CA 1
ATOM 7463 C C . ILE B 1 421 ? -14.797 12.359 6.246 1 95.94 421 ILE B C 1
ATOM 7465 O O . ILE B 1 421 ? -14.688 13.102 7.223 1 95.94 421 ILE B O 1
ATOM 7469 N N . GLN B 1 422 ? -15.828 12.227 5.469 1 95.44 422 GLN B N 1
ATOM 7470 C CA . GLN B 1 422 ? -17 13.016 5.836 1 95.44 422 GLN B CA 1
ATOM 7471 C C . GLN B 1 422 ? -18.281 12.195 5.711 1 95.44 422 GLN B C 1
ATOM 7473 O O . GLN B 1 422 ? -18.344 11.266 4.906 1 95.44 422 GLN B O 1
ATOM 7478 N N . ALA B 1 423 ? -19.203 12.422 6.539 1 95.81 423 ALA B N 1
ATOM 7479 C CA . ALA B 1 423 ? -20.547 11.883 6.492 1 95.81 423 ALA B CA 1
ATOM 7480 C C . ALA B 1 423 ? -21.594 13 6.582 1 95.81 423 ALA B C 1
ATOM 7482 O O . ALA B 1 423 ? -21.609 13.758 7.555 1 95.81 423 ALA B O 1
ATOM 7483 N N . THR B 1 424 ? -22.438 13.055 5.559 1 94.81 424 THR B N 1
ATOM 7484 C CA . THR B 1 424 ? -23.359 14.172 5.465 1 94.81 424 THR B CA 1
ATOM 7485 C C . THR B 1 424 ? -24.797 13.727 5.77 1 94.81 424 THR B C 1
ATOM 7487 O O . THR B 1 424 ? -25.203 12.648 5.348 1 94.81 424 THR B O 1
ATOM 7490 N N . GLN B 1 425 ? -25.5 14.508 6.574 1 94.56 425 GLN B N 1
ATOM 7491 C CA . GLN B 1 425 ? -26.906 14.297 6.879 1 94.56 425 GLN B CA 1
ATOM 7492 C C . GLN B 1 425 ? -27.75 15.5 6.445 1 94.56 425 GLN B C 1
ATOM 7494 O O . GLN B 1 425 ? -27.484 16.625 6.867 1 94.56 425 GLN B O 1
ATOM 7499 N N . ALA B 1 426 ? -28.656 15.172 5.664 1 94.31 426 ALA B N 1
ATOM 7500 C CA . ALA B 1 426 ? -29.562 16.234 5.223 1 94.31 426 ALA B CA 1
ATOM 7501 C C . ALA B 1 426 ? -30.719 16.422 6.203 1 94.31 426 ALA B C 1
ATOM 7503 O O . ALA B 1 426 ? -31.422 15.461 6.516 1 94.31 426 ALA B O 1
ATOM 7504 N N . ILE B 1 427 ? -30.844 17.609 6.742 1 93.25 427 ILE B N 1
ATOM 7505 C CA . ILE B 1 427 ? -31.953 17.953 7.637 1 93.25 427 ILE B CA 1
ATOM 7506 C C . ILE B 1 427 ? -32.938 18.828 6.898 1 93.25 427 ILE B C 1
ATOM 7508 O O . ILE B 1 427 ? -32.594 19.891 6.379 1 93.25 427 ILE B O 1
ATOM 7512 N N . THR B 1 428 ? -34.125 18.391 6.809 1 91.38 428 THR B N 1
ATOM 7513 C CA . THR B 1 428 ? -35.156 19.109 6.066 1 91.38 428 THR B CA 1
ATOM 7514 C C . THR B 1 428 ? -36.125 19.812 7.023 1 91.38 428 THR B C 1
ATOM 7516 O O . THR B 1 428 ? -36.219 19.453 8.195 1 91.38 428 THR B O 1
ATOM 7519 N N . VAL B 1 429 ? -36.812 20.781 6.48 1 87.5 429 VAL B N 1
ATOM 7520 C CA . VAL B 1 429 ? -37.75 21.594 7.246 1 87.5 429 VAL B CA 1
ATOM 7521 C C . VAL B 1 429 ? -38.969 20.734 7.656 1 87.5 429 VAL B C 1
ATOM 7523 O O . VAL B 1 429 ? -39.406 19.875 6.895 1 87.5 429 VAL B O 1
ATOM 7526 N N . SER B 1 430 ? -39.406 20.891 8.828 1 78.62 430 SER B N 1
ATOM 7527 C CA . SER B 1 430 ? -40.594 20.203 9.305 1 78.62 430 SER B CA 1
ATOM 7528 C C . SER B 1 430 ? -41.844 20.594 8.5 1 78.62 430 SER B C 1
ATOM 7530 O O . SER B 1 430 ? -42 21.75 8.133 1 78.62 430 SER B O 1
ATOM 7532 N N . PRO B 1 431 ? -42.531 19.719 7.98 1 67.75 431 PRO B N 1
ATOM 7533 C CA . PRO B 1 431 ? -43.75 20.125 7.27 1 67.75 431 PRO B CA 1
ATOM 7534 C C . PRO B 1 431 ? -44.656 21.016 8.109 1 67.75 431 PRO B C 1
ATOM 7536 O O . PRO B 1 431 ? -44.781 20.828 9.32 1 67.75 431 PRO B O 1
ATOM 7539 N N . LYS B 1 432 ? -44.969 22.188 7.746 1 56.53 432 LYS B N 1
ATOM 7540 C CA . LYS B 1 432 ? -46 23.031 8.383 1 56.53 432 LYS B CA 1
ATOM 7541 C C . LYS B 1 432 ? -47.281 22.234 8.641 1 56.53 432 LYS B C 1
ATOM 7543 O O . LYS B 1 432 ? -47.875 21.703 7.711 1 56.53 432 LYS B O 1
ATOM 7548 N N . VAL B 1 433 ? -47.562 21.781 9.711 1 49.66 433 VAL B N 1
ATOM 7549 C CA . VAL B 1 433 ? -48.906 21.297 9.984 1 49.66 433 VAL B CA 1
ATOM 7550 C C . VAL B 1 433 ? -49.906 22.453 9.828 1 49.66 433 VAL B C 1
ATOM 7552 O O . VAL B 1 433 ? -49.906 23.406 10.609 1 49.66 433 VAL B O 1
ATOM 7555 N N . VAL B 1 434 ? -50.375 23 8.727 1 37.97 434 VAL B N 1
ATOM 7556 C CA . VAL B 1 434 ? -51.656 23.734 8.641 1 37.97 434 VAL B CA 1
ATOM 7557 C C . VAL B 1 434 ? -52.75 22.969 9.344 1 37.97 434 VAL B C 1
ATOM 7559 O O . VAL B 1 434 ? -53.125 21.875 8.914 1 37.97 434 VAL B O 1
ATOM 7562 N N . LYS B 1 435 ? -53.031 23.344 10.555 1 41.56 435 LYS B N 1
ATOM 7563 C CA . LYS B 1 435 ? -54.219 22.906 11.266 1 41.56 435 LYS B CA 1
ATOM 7564 C C . LYS B 1 435 ? -55.469 23.391 10.578 1 41.56 435 LYS B C 1
ATOM 7566 O O . LYS B 1 435 ? -55.875 24.547 10.742 1 41.56 435 LYS B O 1
ATOM 7571 N N . ASN B 1 436 ? -55.969 23.125 9.453 1 36.41 436 ASN B N 1
ATOM 7572 C CA . ASN B 1 436 ? -57.375 23.359 9.156 1 36.41 436 ASN B CA 1
ATOM 7573 C C . ASN B 1 436 ? -58.281 22.797 10.25 1 36.41 436 ASN B C 1
ATOM 7575 O O . ASN B 1 436 ? -58.25 21.594 10.516 1 36.41 436 ASN B O 1
ATOM 7579 N N . PHE B 1 437 ? -58.906 23.703 11.164 1 36.47 437 PHE B N 1
ATOM 7580 C CA . PHE B 1 437 ? -60.031 23.422 12.039 1 36.47 437 PHE B CA 1
ATOM 7581 C C . PHE B 1 437 ? -61.25 22.922 11.242 1 36.47 437 PHE B C 1
ATOM 7583 O O . PHE B 1 437 ? -61.844 23.672 10.484 1 36.47 437 PHE B O 1
ATOM 7590 N N . PRO B 1 438 ? -61.438 21.844 10.766 1 34.44 438 PRO B N 1
ATOM 7591 C CA . PRO B 1 438 ? -62.75 21.453 10.219 1 34.44 438 PRO B CA 1
ATOM 7592 C C . PRO B 1 438 ? -63.875 21.641 11.227 1 34.44 438 PRO B C 1
ATOM 7594 O O . PRO B 1 438 ? -63.656 21.562 12.438 1 34.44 438 PRO B O 1
ATOM 7597 N N . GLU B 1 439 ? -64.938 22.625 11.234 1 31.33 439 GLU B N 1
ATOM 7598 C CA . GLU B 1 439 ? -66.312 22.609 11.766 1 31.33 439 GLU B CA 1
ATOM 7599 C C . GLU B 1 439 ? -66.75 21.188 12.062 1 31.33 439 GLU B C 1
ATOM 7601 O O . GLU B 1 439 ? -66.25 20.234 11.461 1 31.33 439 GLU B O 1
ATOM 7606 N N . GLU B 1 440 ? -67.688 21 13.234 1 29.61 440 GLU B N 1
ATOM 7607 C CA . GLU B 1 440 ? -68.25 19.812 13.867 1 29.61 440 GLU B CA 1
ATOM 7608 C C . GLU B 1 440 ? -69 18.953 12.859 1 29.61 440 GLU B C 1
ATOM 7610 O O . GLU B 1 440 ? -69.75 18 13.242 1 29.61 440 GLU B O 1
ATOM 7615 N N . SER B 1 441 ? -69.375 19.312 11.625 1 28.73 441 SER B N 1
ATOM 7616 C CA . SER B 1 441 ? -70.438 18.484 11.078 1 28.73 441 SER B CA 1
ATOM 7617 C C . SER B 1 441 ? -70.25 17.031 11.523 1 28.73 441 SER B C 1
ATOM 7619 O O . SER B 1 441 ? -69.125 16.5 11.547 1 28.73 441 SER B O 1
ATOM 7621 N N . VAL B 1 442 ? -71.25 16.531 12.484 1 29.47 442 VAL B N 1
ATOM 7622 C CA . VAL B 1 442 ? -71.625 15.211 13 1 29.47 442 VAL B CA 1
ATOM 7623 C C . VAL B 1 442 ? -71.5 14.164 11.891 1 29.47 442 VAL B C 1
ATOM 7625 O O . VAL B 1 442 ? -71.875 13.008 12.062 1 29.47 442 VAL B O 1
ATOM 7628 N N . ASP B 1 443 ? -71.062 14.547 10.812 1 23.12 443 ASP B N 1
ATOM 7629 C CA . ASP B 1 443 ? -71.312 13.648 9.703 1 23.12 443 ASP B CA 1
ATOM 7630 C C . ASP B 1 443 ? -71.062 12.195 10.094 1 23.12 443 ASP B C 1
ATOM 7632 O O . ASP B 1 443 ? -70.125 11.883 10.789 1 23.12 443 ASP B O 1
ATOM 7636 N N . ASP B 1 444 ? -72.25 11.438 10.312 1 26.61 444 ASP B N 1
ATOM 7637 C CA . ASP B 1 444 ? -72.688 10.039 10.43 1 26.61 444 ASP B CA 1
ATOM 7638 C C . ASP B 1 444 ? -71.75 9.125 9.617 1 26.61 444 ASP B C 1
ATOM 7640 O O . ASP B 1 444 ? -72.125 8.719 8.508 1 26.61 444 ASP B O 1
ATOM 7644 N N . THR B 1 445 ? -70.812 9.766 9.227 1 24.48 445 THR B N 1
ATOM 7645 C CA . THR B 1 445 ? -70.062 9.125 8.148 1 24.48 445 THR B CA 1
ATOM 7646 C C . THR B 1 445 ? -69.688 7.699 8.523 1 24.48 445 THR B C 1
ATOM 7648 O O . THR B 1 445 ? -69 7.473 9.5 1 24.48 445 THR B O 1
ATOM 7651 N N . THR B 1 446 ? -70.812 6.887 8.266 1 25.38 446 THR B N 1
ATOM 7652 C CA . THR B 1 446 ? -70.875 5.43 8.234 1 25.38 446 THR B CA 1
ATOM 7653 C C . THR B 1 446 ? -69.5 4.844 7.773 1 25.38 446 THR B C 1
ATOM 7655 O O . THR B 1 446 ? -69.125 5.066 6.637 1 25.38 446 THR B O 1
ATOM 7658 N N . SER B 1 447 ? -68.688 5.062 8.508 1 25.03 447 SER B N 1
ATOM 7659 C CA . SER B 1 447 ? -67.312 4.668 8.359 1 25.03 447 SER B CA 1
ATOM 7660 C C . SER B 1 447 ? -67.188 3.203 7.945 1 25.03 447 SER B C 1
ATOM 7662 O O . SER B 1 447 ? -67.375 2.305 8.773 1 25.03 447 SER B O 1
ATOM 7664 N N . SER B 1 448 ? -68.125 3.09 6.797 1 23.67 448 SER B N 1
ATOM 7665 C CA . SER B 1 448 ? -68.125 1.7 6.352 1 23.67 448 SER B CA 1
ATOM 7666 C C . SER B 1 448 ? -66.688 1.109 6.34 1 23.67 448 SER B C 1
ATOM 7668 O O . SER B 1 448 ? -65.812 1.644 5.684 1 23.67 448 SER B O 1
ATOM 7670 N N . LEU B 1 449 ? -66.438 0.763 7.445 1 24.39 449 LEU B N 1
ATOM 7671 C CA . LEU B 1 449 ? -65.25 -0.033 7.773 1 24.39 449 LEU B CA 1
ATOM 7672 C C . LEU B 1 449 ? -65.062 -1.164 6.766 1 24.39 449 LEU B C 1
ATOM 7674 O O . LEU B 1 449 ? -65.312 -2.332 7.086 1 24.39 449 LEU B O 1
ATOM 7678 N N . HIS B 1 450 ? -65.562 -0.804 5.531 1 23.5 450 HIS B N 1
ATOM 7679 C CA . HIS B 1 450 ? -65.5 -2.096 4.859 1 23.5 450 HIS B CA 1
ATOM 7680 C C . HIS B 1 450 ? -64.125 -2.717 5.023 1 23.5 450 HIS B C 1
ATOM 7682 O O . HIS B 1 450 ? -63.094 -2.053 4.797 1 23.5 450 HIS B O 1
ATOM 7688 N N . PRO B 1 451 ? -64.062 -3.533 5.965 1 28.66 451 PRO B N 1
ATOM 7689 C CA . PRO B 1 451 ? -62.875 -4.398 6.125 1 28.66 451 PRO B CA 1
ATOM 7690 C C . PRO B 1 451 ? -62.375 -4.996 4.805 1 28.66 451 PRO B C 1
ATOM 7692 O O . PRO B 1 451 ? -63.031 -5.883 4.25 1 28.66 451 PRO B O 1
ATOM 7695 N N . SER B 1 452 ? -62.312 -4.148 3.791 1 23.92 452 SER B N 1
ATOM 7696 C CA . SER B 1 452 ? -62.219 -4.891 2.537 1 23.92 452 SER B CA 1
ATOM 7697 C C . SER B 1 452 ? -61.125 -5.945 2.598 1 23.92 452 SER B C 1
ATOM 7699 O O . SER B 1 452 ? -59.969 -5.625 2.852 1 23.92 452 SER B O 1
ATOM 7701 N N . LEU B 1 453 ? -61.406 -7.098 2.982 1 24.33 453 LEU B N 1
ATOM 7702 C CA . LEU B 1 453 ? -60.875 -8.453 3.004 1 24.33 453 LEU B CA 1
ATOM 7703 C C . LEU B 1 453 ? -60.125 -8.766 1.712 1 24.33 453 LEU B C 1
ATOM 7705 O O . LEU B 1 453 ? -59.594 -9.867 1.549 1 24.33 453 LEU B O 1
ATOM 7709 N N . ALA B 1 454 ? -60.375 -7.996 0.712 1 24.11 454 ALA B N 1
ATOM 7710 C CA . ALA B 1 454 ? -60 -8.508 -0.607 1 24.11 454 ALA B CA 1
ATOM 7711 C C . ALA B 1 454 ? -58.5 -8.648 -0.743 1 24.11 454 ALA B C 1
ATOM 7713 O O . ALA B 1 454 ? -58 -8.938 -1.832 1 24.11 454 ALA B O 1
ATOM 7714 N N . ALA B 1 455 ? -57.812 -8.109 0.134 1 25.92 455 ALA B N 1
ATOM 7715 C CA . ALA B 1 455 ? -56.406 -8.367 0.013 1 25.92 455 ALA B CA 1
ATOM 7716 C C . ALA B 1 455 ? -56.094 -9.867 -0.014 1 25.92 455 ALA B C 1
ATOM 7718 O O . ALA B 1 455 ? -54.938 -10.281 -0.125 1 25.92 455 ALA B O 1
ATOM 7719 N N . LEU B 1 456 ? -57 -10.539 0.565 1 24.14 456 LEU B N 1
ATOM 7720 C CA . LEU B 1 456 ? -56.75 -11.961 0.732 1 24.14 456 LEU B CA 1
ATOM 7721 C C . LEU B 1 456 ? -56.688 -12.664 -0.619 1 24.14 456 LEU B C 1
ATOM 7723 O O . LEU B 1 456 ? -56.219 -13.797 -0.714 1 24.14 456 LEU B O 1
ATOM 7727 N N . LEU B 1 457 ? -57.531 -12.344 -1.472 1 23.12 457 LEU B N 1
ATOM 7728 C CA . LEU B 1 457 ? -57.906 -13.352 -2.455 1 23.12 457 LEU B CA 1
ATOM 7729 C C . LEU B 1 457 ? -56.75 -13.688 -3.367 1 23.12 457 LEU B C 1
ATOM 7731 O O . LEU B 1 457 ? -56.625 -14.82 -3.83 1 23.12 457 LEU B O 1
ATOM 7735 N N . LEU B 1 458 ? -56.25 -12.68 -4.082 1 25.28 458 LEU B N 1
ATOM 7736 C CA . LEU B 1 458 ? -55.531 -13.117 -5.277 1 25.28 458 LEU B CA 1
ATOM 7737 C C . LEU B 1 458 ? -54.281 -13.898 -4.898 1 25.28 458 LEU B C 1
ATOM 7739 O O . LEU B 1 458 ? -53.156 -13.438 -5.125 1 25.28 458 LEU B O 1
ATOM 7743 N N . LEU B 1 459 ? -54.219 -14.539 -3.926 1 26.69 459 LEU B N 1
ATOM 7744 C CA . LEU B 1 459 ? -53.531 -15.648 -3.27 1 26.69 459 LEU B CA 1
ATOM 7745 C C . LEU B 1 459 ? -53.406 -16.828 -4.215 1 26.69 459 LEU B C 1
ATOM 7747 O O . LEU B 1 459 ? -52.844 -17.875 -3.84 1 26.69 459 LEU B O 1
ATOM 7751 N N . VAL B 1 460 ? -54.281 -16.984 -5.086 1 25.98 460 VAL B N 1
ATOM 7752 C CA . VAL B 1 460 ? -54.5 -18.328 -5.566 1 25.98 460 VAL B CA 1
ATOM 7753 C C . VAL B 1 460 ? -53.281 -18.828 -6.312 1 25.98 460 VAL B C 1
ATOM 7755 O O . VAL B 1 460 ? -52.844 -19.969 -6.105 1 25.98 460 VAL B O 1
ATOM 7758 N N . PRO B 1 461 ? -53.156 -18.219 -7.57 1 29.89 461 PRO B N 1
ATOM 7759 C CA . PRO B 1 461 ? -52.281 -18.984 -8.461 1 29.89 461 PRO B CA 1
ATOM 7760 C C . PRO B 1 461 ? -50.812 -18.922 -8.039 1 29.89 461 PRO B C 1
ATOM 7762 O O . PRO B 1 461 ? -49.938 -19.25 -8.828 1 29.89 461 PRO B O 1
ATOM 7765 N N . LEU B 1 462 ? -50.562 -18.672 -6.871 1 26.17 462 LEU B N 1
ATOM 7766 C CA . LEU B 1 462 ? -49.281 -18.844 -6.211 1 26.17 462 LEU B CA 1
ATOM 7767 C C . LEU B 1 462 ? -48.656 -20.203 -6.559 1 26.17 462 LEU B C 1
ATOM 7769 O O . LEU B 1 462 ? -47.438 -20.297 -6.762 1 26.17 462 LEU B O 1
ATOM 7773 N N . VAL B 1 463 ? -49.406 -21.109 -6.098 1 28.83 463 VAL B N 1
ATOM 7774 C CA . VAL B 1 463 ? -48.938 -22.484 -5.93 1 28.83 463 VAL B CA 1
ATOM 7775 C C . VAL B 1 463 ? -48.531 -23.047 -7.285 1 28.83 463 VAL B C 1
ATOM 7777 O O . VAL B 1 463 ? -47.594 -23.844 -7.379 1 28.83 463 VAL B O 1
ATOM 7780 N N . ALA B 1 464 ? -49.469 -22.75 -8.188 1 26.97 464 ALA B N 1
ATOM 7781 C CA . ALA B 1 464 ? -49.281 -23.641 -9.336 1 26.97 464 ALA B CA 1
ATOM 7782 C C . ALA B 1 464 ? -47.906 -23.422 -9.969 1 26.97 464 ALA B C 1
ATOM 7784 O O . ALA B 1 464 ? -47.281 -24.375 -10.422 1 26.97 464 ALA B O 1
ATOM 7785 N N . ALA B 1 465 ? -47.656 -22.125 -10.148 1 29.7 465 ALA B N 1
ATOM 7786 C CA . ALA B 1 465 ? -46.562 -22.047 -11.125 1 29.7 465 ALA B CA 1
ATOM 7787 C C . ALA B 1 465 ? -45.281 -22.641 -10.562 1 29.7 465 ALA B C 1
ATOM 7789 O O . ALA B 1 465 ? -44.25 -22.656 -11.242 1 29.7 465 ALA B O 1
ATOM 7790 N N . ALA B 1 466 ? -45.219 -22.562 -9.289 1 29.22 466 ALA B N 1
ATOM 7791 C CA . ALA B 1 466 ? -44.062 -23.312 -8.82 1 29.22 466 ALA B CA 1
ATOM 7792 C C . ALA B 1 466 ? -44.094 -24.75 -9.32 1 29.22 466 ALA B C 1
ATOM 7794 O O . ALA B 1 466 ? -43.062 -25.312 -9.68 1 29.22 466 ALA B O 1
ATOM 7795 N N . VAL B 1 467 ? -45.188 -25.484 -8.914 1 32.75 467 VAL B N 1
ATOM 7796 C CA . VAL B 1 467 ? -45.219 -26.938 -9.07 1 32.75 467 VAL B CA 1
ATOM 7797 C C . VAL B 1 467 ? -45.219 -27.297 -10.555 1 32.75 467 VAL B C 1
ATOM 7799 O O . VAL B 1 467 ? -44.812 -28.406 -10.938 1 32.75 467 VAL B O 1
ATOM 7802 N N . GLY B 1 468 ? -45.688 -26.547 -11.367 1 29.34 468 GLY B N 1
ATOM 7803 C CA . GLY B 1 468 ? -45.812 -27.062 -12.719 1 29.34 468 GLY B CA 1
ATOM 7804 C C . GLY B 1 468 ? -44.5 -27.328 -13.398 1 29.34 468 GLY B C 1
ATOM 7805 O O . GLY B 1 468 ? -44.344 -28.344 -14.086 1 29.34 468 GLY B O 1
ATOM 7806 N N . VAL B 1 469 ? -43.625 -26.25 -13.359 1 30.95 469 VAL B N 1
ATOM 7807 C CA . VAL B 1 469 ? -42.469 -26.641 -14.172 1 30.95 469 VAL B CA 1
ATOM 7808 C C . VAL B 1 469 ? -41.656 -27.734 -13.469 1 30.95 469 VAL B C 1
ATOM 7810 O O . VAL B 1 469 ? -40.656 -28.188 -13.977 1 30.95 469 VAL B O 1
ATOM 7813 N N . LEU B 1 470 ? -41.812 -27.984 -12.227 1 28.39 470 LEU B N 1
ATOM 7814 C CA . LEU B 1 470 ? -41.312 -29.266 -11.719 1 28.39 470 LEU B CA 1
ATOM 7815 C C . LEU B 1 470 ? -41.812 -30.406 -12.578 1 28.39 470 LEU B C 1
ATOM 7817 O O . LEU B 1 470 ? -41.062 -31.359 -12.836 1 28.39 470 LEU B O 1
ATOM 7821 N N . LEU B 1 471 ? -43.094 -30.422 -12.836 1 28.78 471 LEU B N 1
ATOM 7822 C CA . LEU B 1 471 ? -43.656 -31.562 -13.531 1 28.78 471 LEU B CA 1
ATOM 7823 C C . LEU B 1 471 ? -43.219 -31.594 -14.992 1 28.78 471 LEU B C 1
ATOM 7825 O O . LEU B 1 471 ? -43 -32.656 -15.57 1 28.78 471 LEU B O 1
ATOM 7829 N N . TRP B 1 472 ? -43.031 -30.469 -15.719 1 30.31 472 TRP B N 1
ATOM 7830 C CA . TRP B 1 472 ? -42.812 -30.766 -17.141 1 30.31 472 TRP B CA 1
ATOM 7831 C C . TRP B 1 472 ? -41.469 -31.406 -17.359 1 30.31 472 TRP B C 1
ATOM 7833 O O . TRP B 1 472 ? -41.125 -31.812 -18.484 1 30.31 472 TRP B O 1
ATOM 7843 N N . ARG B 1 473 ? -40.469 -31.344 -16.453 1 25.33 473 ARG B N 1
ATOM 7844 C CA . ARG B 1 473 ? -39.406 -32.344 -16.688 1 25.33 473 ARG B CA 1
ATOM 7845 C C . ARG B 1 473 ? -40.031 -33.719 -16.953 1 25.33 473 ARG B C 1
ATOM 7847 O O . ARG B 1 473 ? -39.375 -34.594 -17.516 1 25.33 473 ARG B O 1
ATOM 7854 N N . GLN B 1 474 ? -41.031 -34.062 -16.25 1 24.88 474 GLN B N 1
ATOM 7855 C CA . GLN B 1 474 ? -41.281 -35.5 -16.266 1 24.88 474 GLN B CA 1
ATOM 7856 C C . GLN B 1 474 ? -41.906 -35.906 -17.594 1 24.88 474 GLN B C 1
ATOM 7858 O O . GLN B 1 474 ? -41.812 -37.094 -17.984 1 24.88 474 GLN B O 1
ATOM 7863 N N . ARG B 1 475 ? -42.688 -35.219 -18.156 1 24.3 475 ARG B N 1
ATOM 7864 C CA . ARG B 1 475 ? -43.594 -36.094 -18.875 1 24.3 475 ARG B CA 1
ATOM 7865 C C . ARG B 1 475 ? -42.938 -36.625 -20.141 1 24.3 475 ARG B C 1
ATOM 7867 O O . ARG B 1 475 ? -43.312 -37.719 -20.609 1 24.3 475 ARG B O 1
ATOM 7874 N N . HIS B 1 476 ? -42.406 -35.938 -21.062 1 20.98 476 HIS B N 1
ATOM 7875 C CA . HIS B 1 476 ? -42.688 -36.594 -22.344 1 20.98 476 HIS B CA 1
ATOM 7876 C C . HIS B 1 476 ? -41.906 -37.906 -22.484 1 20.98 476 HIS B C 1
ATOM 7878 O O . HIS B 1 476 ? -40.688 -37.875 -22.688 1 20.98 476 HIS B O 1
ATOM 7884 N N . ILE B 1 477 ? -42.406 -39.031 -21.766 1 22.92 477 ILE B N 1
ATOM 7885 C CA . ILE B 1 477 ? -42.312 -40.469 -21.844 1 22.92 477 ILE B CA 1
ATOM 7886 C C . ILE B 1 477 ? -42.719 -40.969 -23.234 1 22.92 477 ILE B C 1
ATOM 7888 O O . ILE B 1 477 ? -42.906 -42.156 -23.453 1 22.92 477 ILE B O 1
ATOM 7892 N N . SER B 1 478 ? -42.906 -40.125 -24.203 1 19.84 478 SER B N 1
ATOM 7893 C CA . SER B 1 478 ? -43.781 -40.938 -25.031 1 19.84 478 SER B CA 1
ATOM 7894 C C . SER B 1 478 ? -43.125 -42.25 -25.406 1 19.84 478 SER B C 1
ATOM 7896 O O . SER B 1 478 ? -41.938 -42.406 -25.25 1 19.84 478 SER B O 1
ATOM 7898 N N . ASP B 1 479 ? -43.625 -42.875 -26.609 1 19.16 479 ASP B N 1
ATOM 7899 C CA . ASP B 1 479 ? -44.062 -44.125 -27.188 1 19.16 479 ASP B CA 1
ATOM 7900 C C . ASP B 1 479 ? -42.906 -44.875 -27.859 1 19.16 479 ASP B C 1
ATOM 7902 O O . ASP B 1 479 ? -42.75 -44.812 -29.078 1 19.16 479 ASP B O 1
ATOM 7906 N N . ARG B 1 480 ? -41.594 -44.688 -27.531 1 19.36 480 ARG B N 1
ATOM 7907 C CA . ARG B 1 480 ? -40.906 -45.719 -28.281 1 19.36 480 ARG B CA 1
ATOM 7908 C C . ARG B 1 480 ? -41.594 -47.062 -28.094 1 19.36 480 ARG B C 1
ATOM 7910 O O . ARG B 1 480 ? -41.969 -47.438 -26.984 1 19.36 480 ARG B O 1
ATOM 7917 N N . GLY B 1 481 ? -42.188 -47.688 -29.172 1 17.56 481 GLY B N 1
ATOM 7918 C CA . GLY B 1 481 ? -42.656 -49.031 -29.453 1 17.56 481 GLY B CA 1
ATOM 7919 C C . GLY B 1 481 ? -41.75 -50.125 -28.891 1 17.56 481 GLY B C 1
ATOM 7920 O O . GLY B 1 481 ? -40.562 -50.156 -29.219 1 17.56 481 GLY B O 1
ATOM 7921 N N . ILE B 1 482 ? -42.156 -50.594 -27.719 1 19.3 482 ILE B N 1
ATOM 7922 C CA . ILE B 1 482 ? -42.031 -51.719 -26.812 1 19.3 482 ILE B CA 1
ATOM 7923 C C . ILE B 1 482 ? -42.344 -53.031 -27.562 1 19.3 482 ILE B C 1
ATOM 7925 O O . ILE B 1 482 ? -43.375 -53.688 -27.328 1 19.3 482 ILE B O 1
ATOM 7929 N N . GLU B 1 483 ? -42.125 -53.094 -28.969 1 16.75 483 GLU B N 1
ATOM 7930 C CA . GLU B 1 483 ? -42.625 -54.438 -29.312 1 16.75 483 GLU B CA 1
ATOM 7931 C C . GLU B 1 483 ? -42.062 -55.5 -28.391 1 16.75 483 GLU B C 1
ATOM 7933 O O . GLU B 1 483 ? -42.812 -56.281 -27.797 1 16.75 483 GLU B O 1
ATOM 7938 N N . GLN B 1 484 ? -41.281 -56.375 -29.078 1 17.48 484 GLN B N 1
ATOM 7939 C CA . GLN B 1 484 ? -41.531 -57.812 -29.312 1 17.48 484 GLN B CA 1
ATOM 7940 C C . GLN B 1 484 ? -41.281 -58.625 -28.047 1 17.48 484 GLN B C 1
ATOM 7942 O O . GLN B 1 484 ? -40.531 -58.188 -27.156 1 17.48 484 GLN B O 1
ATOM 7947 N N . SER B 1 485 ? -41.656 -59.969 -28.156 1 16.14 485 SER B N 1
ATOM 7948 C CA . SER B 1 485 ? -42.156 -61.125 -27.422 1 16.14 485 SER B CA 1
ATOM 7949 C C . SER B 1 485 ? -41.156 -61.562 -26.344 1 16.14 485 SER B C 1
ATOM 7951 O O . SER B 1 485 ? -41.531 -61.656 -25.172 1 16.14 485 SER B O 1
ATOM 7953 N N . LEU B 1 486 ? -40.75 -62.844 -26.516 1 15.67 486 LEU B N 1
ATOM 7954 C CA . LEU B 1 486 ? -41.094 -64.188 -26.047 1 15.67 486 LEU B CA 1
ATOM 7955 C C . LEU B 1 486 ? -40.094 -64.625 -24.984 1 15.67 486 LEU B C 1
ATOM 7957 O O . LEU B 1 486 ? -39.031 -64.062 -24.844 1 15.67 486 LEU B O 1
ATOM 7961 N N . SER B 1 487 ? -39.781 -66 -24.969 1 16.11 487 SER B N 1
ATOM 7962 C CA . SER B 1 487 ? -40.062 -67.125 -24.078 1 16.11 487 SER B CA 1
ATOM 7963 C C . SER B 1 487 ? -39.031 -67.25 -22.953 1 16.11 487 SER B C 1
ATOM 7965 O O . SER B 1 487 ? -39.25 -66.688 -21.875 1 16.11 487 SER B O 1
ATOM 7967 N N . VAL B 1 488 ? -38.406 -68.5 -22.797 1 15.27 488 VAL B N 1
ATOM 7968 C CA . VAL B 1 488 ? -38.531 -69.75 -22.031 1 15.27 488 VAL B CA 1
ATOM 7969 C C . VAL B 1 488 ? -37.25 -69.938 -21.203 1 15.27 488 VAL B C 1
ATOM 7971 O O . VAL B 1 488 ? -37.188 -70.875 -20.391 1 15.27 488 VAL B O 1
ATOM 7974 N N . ARG B 1 489 ? -36.156 -69.25 -21.422 1 16.25 489 ARG B N 1
ATOM 7975 C CA . ARG B 1 489 ? -35.094 -70.188 -21.094 1 16.25 489 ARG B CA 1
ATOM 7976 C C . ARG B 1 489 ? -35.25 -70.688 -19.672 1 16.25 489 ARG B C 1
ATOM 7978 O O . ARG B 1 489 ? -35.375 -69.875 -18.719 1 16.25 489 ARG B O 1
ATOM 7985 N N . SER B 1 490 ? -35.094 -72.188 -19.312 1 15.33 490 SER B N 1
ATOM 7986 C CA . SER B 1 490 ? -35.344 -73.438 -18.609 1 15.33 490 SER B CA 1
ATOM 7987 C C . SER B 1 490 ? -34.562 -73.5 -17.281 1 15.33 490 SER B C 1
ATOM 7989 O O . SER B 1 490 ? -33.844 -72.562 -16.953 1 15.33 490 SER B O 1
ATOM 7991 N N . GLY B 1 491 ? -33.719 -74.625 -17.109 1 15.45 491 GLY B N 1
ATOM 7992 C CA . GLY B 1 491 ? -33.75 -75.812 -16.266 1 15.45 491 GLY B CA 1
ATOM 7993 C C . GLY B 1 491 ? -33.062 -75.625 -14.922 1 15.45 491 GLY B C 1
ATOM 7994 O O . GLY B 1 491 ? -32.375 -74.625 -14.719 1 15.45 491 GLY B O 1
ATOM 7995 N N . GLU B 1 492 ? -32.844 -76.875 -14.125 1 16.02 492 GLU B N 1
ATOM 7996 C CA . GLU B 1 492 ? -32.875 -77.562 -12.844 1 16.02 492 GLU B CA 1
ATOM 7997 C C . GLU B 1 492 ? -31.531 -77.438 -12.125 1 16.02 492 GLU B C 1
ATOM 7999 O O . GLU B 1 492 ? -31.484 -77.188 -10.914 1 16.02 492 GLU B O 1
ATOM 8004 N N . ALA B 1 493 ? -30.297 -77.938 -12.617 1 16.75 493 ALA B N 1
ATOM 8005 C CA . ALA B 1 493 ? -29.797 -79.188 -12.031 1 16.75 493 ALA B CA 1
ATOM 8006 C C . ALA B 1 493 ? -29.203 -78.938 -10.648 1 16.75 493 ALA B C 1
ATOM 8008 O O . ALA B 1 493 ? -28.719 -77.875 -10.359 1 16.75 493 ALA B O 1
ATOM 8009 N N . GLU B 1 494 ? -29.047 -80.125 -9.727 1 15.8 494 GLU B N 1
ATOM 8010 C CA . GLU B 1 494 ? -29.016 -80.812 -8.43 1 15.8 494 GLU B CA 1
ATOM 8011 C C . GLU B 1 494 ? -27.703 -80.562 -7.711 1 15.8 494 GLU B C 1
ATOM 8013 O O . GLU B 1 494 ? -27.688 -80.188 -6.535 1 15.8 494 GLU B O 1
ATOM 8018 N N . ASN B 1 495 ? -26.516 -81.438 -8.078 1 14.88 495 ASN B N 1
ATOM 8019 C CA . ASN B 1 495 ? -26.094 -82.562 -7.262 1 14.88 495 ASN B CA 1
ATOM 8020 C C . ASN B 1 495 ? -25.266 -82.062 -6.059 1 14.88 495 ASN B C 1
ATOM 8022 O O . ASN B 1 495 ? -24.797 -80.938 -6.02 1 14.88 495 ASN B O 1
ATOM 8026 N N . ILE B 1 496 ? -24.125 -83 -5.691 1 15.32 496 ILE B N 1
ATOM 8027 C CA . ILE B 1 496 ? -23.844 -84 -4.703 1 15.32 496 ILE B CA 1
ATOM 8028 C C . ILE B 1 496 ? -22.938 -83.438 -3.609 1 15.32 496 ILE B C 1
ATOM 8030 O O . ILE B 1 496 ? -23.266 -83.562 -2.422 1 15.32 496 ILE B O 1
ATOM 8034 N N . TYR B 1 497 ? -21.625 -84.188 -3.482 1 15.05 497 TYR B N 1
ATOM 8035 C CA . TYR B 1 497 ? -21.125 -85.125 -2.498 1 15.05 497 TYR B CA 1
ATOM 8036 C C . TYR B 1 497 ? -20.312 -84.438 -1.418 1 15.05 497 TYR B C 1
ATOM 8038 O O . TYR B 1 497 ? -19.953 -83.25 -1.562 1 15.05 497 TYR B O 1
ATOM 8046 N N . GLU B 1 498 ? -18.969 -85.062 -1.117 1 15.23 498 GLU B N 1
ATOM 8047 C CA . GLU B 1 498 ? -18.516 -86 -0.052 1 15.23 498 GLU B CA 1
ATOM 8048 C C . GLU B 1 498 ? -17.797 -85.188 1.042 1 15.23 498 GLU B C 1
ATOM 8050 O O . GLU B 1 498 ? -17.375 -84.062 0.824 1 15.23 498 GLU B O 1
ATOM 8055 N N . ASN B 1 499 ? -16.891 -86 1.81 1 14.35 499 ASN B N 1
ATOM 8056 C CA . ASN B 1 499 ? -16.719 -86.5 3.166 1 14.35 499 ASN B CA 1
ATOM 8057 C C . ASN B 1 499 ? -15.75 -85.688 3.967 1 14.35 499 ASN B C 1
ATOM 8059 O O . ASN B 1 499 ? -16.031 -85.312 5.102 1 14.35 499 ASN B O 1
ATOM 8063 N N . PRO B 1 500 ? -14.25 -85.875 3.805 1 15.22 500 PRO B N 1
ATOM 8064 C CA . PRO B 1 500 ? -13.609 -86.75 4.797 1 15.22 500 PRO B CA 1
ATOM 8065 C C . PRO B 1 500 ? -13.141 -86 6.031 1 15.22 500 PRO B C 1
ATOM 8067 O O . PRO B 1 500 ? -13.062 -84.75 6.012 1 15.22 500 PRO B O 1
ATOM 8070 N N . GLU B 1 501 ? -11.883 -86.562 6.582 1 15.51 501 GLU B N 1
ATOM 8071 C CA . GLU B 1 501 ? -11.398 -87.188 7.809 1 15.51 501 GLU B CA 1
ATOM 8072 C C . GLU B 1 501 ? -10.844 -86.125 8.781 1 15.51 501 GLU B C 1
ATOM 8074 O O . GLU B 1 501 ? -10.609 -85 8.398 1 15.51 501 GLU B O 1
ATOM 8079 N N . ASP B 1 502 ? -9.766 -86.688 9.555 1 14.56 502 ASP B N 1
ATOM 8080 C CA . ASP B 1 502 ? -9.469 -87.062 10.93 1 14.56 502 ASP B CA 1
ATOM 8081 C C . ASP B 1 502 ? -8.656 -85.938 11.633 1 14.56 502 ASP B C 1
ATOM 8083 O O . ASP B 1 502 ? -8.961 -85.562 12.773 1 14.56 502 ASP B O 1
ATOM 8087 N N . ILE B 1 503 ? -7.234 -85.75 11.258 1 16.39 503 ILE B N 1
ATOM 8088 C CA . ILE B 1 503 ? -6.297 -86.375 12.195 1 16.39 503 ILE B CA 1
ATOM 8089 C C . ILE B 1 503 ? -6.117 -85.438 13.406 1 16.39 503 ILE B C 1
ATOM 8091 O O . ILE B 1 503 ? -6.16 -84.25 13.281 1 16.39 503 ILE B O 1
ATOM 8095 N N . ARG B 1 504 ? -5.047 -85.938 14.336 1 15.67 504 ARG B N 1
ATOM 8096 C CA . ARG B 1 504 ? -4.875 -86.375 15.703 1 15.67 504 ARG B CA 1
ATOM 8097 C C . ARG B 1 504 ? -4.555 -85.25 16.656 1 15.67 504 ARG B C 1
ATOM 8099 O O . ARG B 1 504 ? -4.324 -84.125 16.203 1 15.67 504 ARG B O 1
ATOM 8106 N N . GLN B 1 505 ? -3.432 -85.5 17.453 1 14.26 505 GLN B N 1
ATOM 8107 C CA . GLN B 1 505 ? -3.316 -85.875 18.859 1 14.26 505 GLN B CA 1
ATOM 8108 C C . GLN B 1 505 ? -2.922 -84.688 19.719 1 14.26 505 GLN B C 1
ATOM 8110 O O . GLN B 1 505 ? -3.566 -84.438 20.719 1 14.26 505 GLN B O 1
ATOM 8115 N N . ALA B 1 506 ? -1.512 -84.438 19.828 1 15.67 506 ALA B N 1
ATOM 8116 C CA . ALA B 1 506 ? -0.855 -84.875 21.047 1 15.67 506 ALA B CA 1
ATOM 8117 C C . ALA B 1 506 ? -0.976 -83.812 22.156 1 15.67 506 ALA B C 1
ATOM 8119 O O . ALA B 1 506 ? -1.15 -82.625 21.875 1 15.67 506 ALA B O 1
ATOM 8120 N N . PRO B 1 507 ? -0.077 -84.188 23.328 1 15.8 507 PRO B N 1
ATOM 8121 C CA . PRO B 1 507 ? -0.359 -84.375 24.75 1 15.8 507 PRO B CA 1
ATOM 8122 C C . PRO B 1 507 ? -0.366 -83.062 25.547 1 15.8 507 PRO B C 1
ATOM 8124 O O . PRO B 1 507 ? -1.385 -82.75 26.156 1 15.8 507 PRO B O 1
ATOM 8127 N N . PRO B 1 508 ? 0.647 -83.125 26.5 1 16.41 508 PRO B N 1
ATOM 8128 C CA . PRO B 1 508 ? 0.538 -83.375 27.938 1 16.41 508 PRO B CA 1
ATOM 8129 C C . PRO B 1 508 ? 0.482 -82.062 28.75 1 16.41 508 PRO B C 1
ATOM 8131 O O . PRO B 1 508 ? -0.599 -81.625 29.172 1 16.41 508 PRO B O 1
ATOM 8134 N N . GLN B 1 509 ? 1.641 -81.938 29.672 1 15.32 509 GLN B N 1
ATOM 8135 C CA . GLN B 1 509 ? 1.745 -82.062 31.125 1 15.32 509 GLN B CA 1
ATOM 8136 C C . GLN B 1 509 ? 1.775 -80.688 31.812 1 15.32 509 GLN B C 1
ATOM 8138 O O . GLN B 1 509 ? 1.87 -79.688 31.141 1 15.32 509 GLN B O 1
ATOM 8143 N N . GLY B 1 510 ? 2.867 -80.5 32.719 1 15.67 510 GLY B N 1
ATOM 8144 C CA . GLY B 1 510 ? 2.926 -80.5 34.156 1 15.67 510 GLY B CA 1
ATOM 8145 C C . GLY B 1 510 ? 2.854 -79.125 34.75 1 15.67 510 GLY B C 1
ATOM 8146 O O . GLY B 1 510 ? 2.926 -78.125 34 1 15.67 510 GLY B O 1
ATOM 8147 N N . PRO B 1 511 ? 3.246 -79.062 36.188 1 16.48 511 PRO B N 1
ATOM 8148 C CA . PRO B 1 511 ? 2.697 -78.625 37.5 1 16.48 511 PRO B CA 1
ATOM 8149 C C . PRO B 1 511 ? 3.084 -77.25 37.906 1 16.48 511 PRO B C 1
ATOM 8151 O O . PRO B 1 511 ? 2.225 -76.438 38.312 1 16.48 511 PRO B O 1
ATOM 8154 N N . VAL B 1 512 ? 4.438 -76.875 38.188 1 16.34 512 VAL B N 1
ATOM 8155 C CA . VAL B 1 512 ? 5.086 -76.938 39.5 1 16.34 512 VAL B CA 1
ATOM 8156 C C . VAL B 1 512 ? 5.051 -75.5 40.125 1 16.34 512 VAL B C 1
ATOM 8158 O O . VAL B 1 512 ? 4.914 -74.5 39.438 1 16.34 512 VAL B O 1
ATOM 8161 N N . TYR B 1 513 ? 5.836 -75.375 41.469 1 14.83 513 TYR B N 1
ATOM 8162 C CA . TYR B 1 513 ? 5.785 -75.062 42.906 1 14.83 513 TYR B CA 1
ATOM 8163 C C . TYR B 1 513 ? 6.23 -73.688 43.156 1 14.83 513 TYR B C 1
ATOM 8165 O O . TYR B 1 513 ? 5.535 -72.938 43.844 1 14.83 513 TYR B O 1
ATOM 8173 N N . MET B 1 514 ? 7.578 -73.188 43.094 1 15.33 514 MET B N 1
ATOM 8174 C CA . MET B 1 514 ? 8.336 -73.062 44.344 1 15.33 514 MET B CA 1
ATOM 8175 C C . MET B 1 514 ? 8.109 -71.75 45.031 1 15.33 514 MET B C 1
ATOM 8177 O O . MET B 1 514 ? 7.754 -70.75 44.375 1 15.33 514 MET B O 1
ATOM 8181 N N . ASP B 1 515 ? 8.773 -71.625 46.406 1 15.14 515 ASP B N 1
ATOM 8182 C CA . ASP B 1 515 ? 8.82 -71.25 47.844 1 15.14 515 ASP B CA 1
ATOM 8183 C C . ASP B 1 515 ? 9.43 -69.875 48.031 1 15.14 515 ASP B C 1
ATOM 8185 O O . ASP B 1 515 ? 9.125 -69.188 49.031 1 15.14 515 ASP B O 1
ATOM 8189 N N . LEU B 1 516 ? 10.461 -69.312 47.438 1 15.11 516 LEU B N 1
ATOM 8190 C CA . LEU B 1 516 ? 11.547 -69.062 48.375 1 15.11 516 LEU B CA 1
ATOM 8191 C C . LEU B 1 516 ? 11.188 -68 49.406 1 15.11 516 LEU B C 1
ATOM 8193 O O . LEU B 1 516 ? 10.43 -67.062 49.094 1 15.11 516 LEU B O 1
ATOM 8197 N N . LYS B 1 517 ? 11.922 -68.062 50.719 1 15.3 517 LYS B N 1
ATOM 8198 C CA . LYS B 1 517 ? 12.023 -67.875 52.156 1 15.3 517 LYS B CA 1
ATOM 8199 C C . LYS B 1 517 ? 12.234 -66.375 52.469 1 15.3 517 LYS B C 1
ATOM 8201 O O . LYS B 1 517 ? 11.453 -65.75 53.188 1 15.3 517 LYS B O 1
ATOM 8206 N N . PRO B 1 518 ? 13.352 -66.125 53.5 1 16.11 518 PRO B N 1
ATOM 8207 C CA . PRO B 1 518 ? 13.305 -65.75 54.906 1 16.11 518 PRO B CA 1
ATOM 8208 C C . PRO B 1 518 ? 13.383 -64.188 55.062 1 16.11 518 PRO B C 1
ATOM 8210 O O . PRO B 1 518 ? 12.539 -63.625 55.75 1 16.11 518 PRO B O 1
ATOM 8213 N N . ARG B 1 519 ? 14.734 -63.594 55.375 1 15.24 519 ARG B N 1
ATOM 8214 C CA . ARG B 1 519 ? 15.438 -63.438 56.625 1 15.24 519 ARG B CA 1
ATOM 8215 C C . ARG B 1 519 ? 15.383 -62 57.156 1 15.24 519 ARG B C 1
ATOM 8217 O O . ARG B 1 519 ? 15.039 -61.094 56.375 1 15.24 519 ARG B O 1
ATOM 8224 N N . GLY B 1 520 ? 16.656 -61.469 57.656 1 14.83 520 GLY B N 1
ATOM 8225 C CA . GLY B 1 520 ? 17.172 -61.094 58.969 1 14.83 520 GLY B CA 1
ATOM 8226 C C . GLY B 1 520 ? 17 -59.625 59.281 1 14.83 520 GLY B C 1
ATOM 8227 O O . GLY B 1 520 ? 16.609 -58.844 58.406 1 14.83 520 GLY B O 1
ATOM 8228 N N . GLU B 1 521 ? 18.094 -58.938 60.031 1 15.66 521 GLU B N 1
ATOM 8229 C CA . GLU B 1 521 ? 18.438 -58.5 61.406 1 15.66 521 GLU B CA 1
ATOM 8230 C C . GLU B 1 521 ? 18.344 -56.969 61.5 1 15.66 521 GLU B C 1
ATOM 8232 O O . GLU B 1 521 ? 17.656 -56.438 62.406 1 15.66 521 GLU B O 1
ATOM 8237 N N . ASP B 1 522 ? 19.594 -56.25 61.875 1 15.3 522 ASP B N 1
ATOM 8238 C CA . ASP B 1 522 ? 20.172 -55.719 63.125 1 15.3 522 ASP B CA 1
ATOM 8239 C C . ASP B 1 522 ? 19.906 -54.25 63.25 1 15.3 522 ASP B C 1
ATOM 8241 O O . ASP B 1 522 ? 19.594 -53.562 62.281 1 15.3 522 ASP B O 1
ATOM 8245 N N . ASP B 1 523 ? 21 -53.344 64 1 15.32 523 ASP B N 1
ATOM 8246 C CA . ASP B 1 523 ? 21.344 -52.781 65.312 1 15.32 523 ASP B CA 1
ATOM 8247 C C . ASP B 1 523 ? 21.266 -51.25 65.312 1 15.32 523 ASP B C 1
ATOM 8249 O O . ASP B 1 523 ? 20.656 -50.656 66.188 1 15.32 523 ASP B O 1
ATOM 8253 N N . VAL B 1 524 ? 22.438 -50.406 65.062 1 15.72 524 VAL B N 1
ATOM 8254 C CA . VAL B 1 524 ? 23.266 -49.781 66.125 1 15.72 524 VAL B CA 1
ATOM 8255 C C . VAL B 1 524 ? 22.766 -48.344 66.375 1 15.72 524 VAL B C 1
ATOM 8257 O O . VAL B 1 524 ? 22.156 -47.719 65.5 1 15.72 524 VAL B O 1
ATOM 8260 N N . TYR B 1 525 ? 23.484 -47.438 67.5 1 15.64 525 TYR B N 1
ATOM 8261 C CA . TYR B 1 525 ? 23.5 -46.781 68.812 1 15.64 525 TYR B CA 1
ATOM 8262 C C . TYR B 1 525 ? 23.297 -45.281 68.625 1 15.64 525 TYR B C 1
ATOM 8264 O O . TYR B 1 525 ? 22.391 -44.688 69.25 1 15.64 525 TYR B O 1
ATOM 8272 N N . LYS B 1 526 ? 24.516 -44.25 69.125 1 15.31 526 LYS B N 1
ATOM 8273 C CA . LYS B 1 526 ? 25.031 -43.688 70.375 1 15.31 526 LYS B CA 1
ATOM 8274 C C . LYS B 1 526 ? 24.766 -42.156 70.438 1 15.31 526 LYS B C 1
ATOM 8276 O O . LYS B 1 526 ? 24.547 -41.531 69.438 1 15.31 526 LYS B O 1
ATOM 8281 N N . GLU B 1 527 ? 25.859 -41.188 71.188 1 15.39 527 GLU B N 1
ATOM 8282 C CA . GLU B 1 527 ? 26.25 -40.594 72.5 1 15.39 527 GLU B CA 1
ATOM 8283 C C . GLU B 1 527 ? 26.203 -39.062 72.375 1 15.39 527 GLU B C 1
ATOM 8285 O O . GLU B 1 527 ? 25.672 -38.406 73.312 1 15.39 527 GLU B O 1
ATOM 8290 N N . LEU B 1 528 ? 27.266 -38.188 72 1 15.95 528 LEU B N 1
ATOM 8291 C CA . LEU B 1 528 ? 28.062 -37.469 73 1 15.95 528 LEU B CA 1
ATOM 8292 C C . LEU B 1 528 ? 27.391 -36.156 73.375 1 15.95 528 LEU B C 1
ATOM 8294 O O . LEU B 1 528 ? 26.609 -35.594 72.562 1 15.95 528 LEU B O 1
ATOM 8298 N N . GLU B 1 529 ? 28.016 -35.188 74.5 1 17.53 529 GLU B N 1
ATOM 8299 C CA . GLU B 1 529 ? 28.141 -34.562 75.812 1 17.53 529 GLU B CA 1
ATOM 8300 C C . GLU B 1 529 ? 27.844 -33.094 75.75 1 17.53 529 GLU B C 1
ATOM 8302 O O . GLU B 1 529 ? 27.75 -32.5 74.688 1 17.53 529 GLU B O 1
ATOM 8307 N N . ARG B 1 530 ? 28.906 -32 76.438 1 16.55 530 ARG B N 1
ATOM 8308 C CA . ARG B 1 530 ? 29.344 -31.438 77.688 1 16.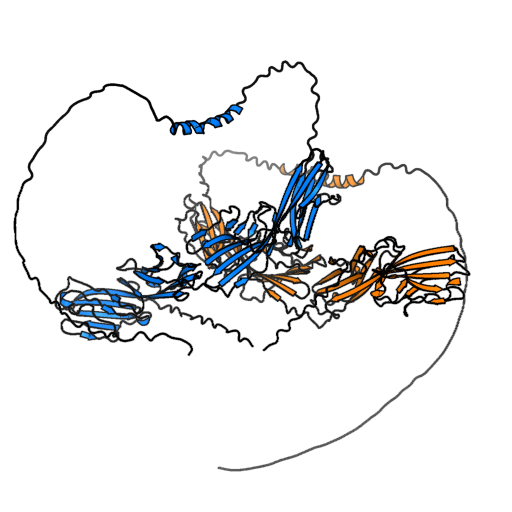55 530 ARG B CA 1
ATOM 8309 C C . ARG B 1 530 ? 29.266 -29.922 77.688 1 16.55 530 ARG B C 1
ATOM 8311 O O . ARG B 1 530 ? 28.828 -29.297 78.625 1 16.55 530 ARG B O 1
ATOM 8318 N N . TYR B 1 531 ? 30.219 -29.016 77.25 1 17.78 531 TYR B N 1
ATOM 8319 C CA . TYR B 1 531 ? 30.938 -28.203 78.25 1 17.78 531 TYR B CA 1
ATOM 8320 C C . TYR B 1 531 ? 30.125 -26.969 78.625 1 17.78 531 TYR B C 1
ATOM 8322 O O . TYR B 1 531 ? 29.219 -26.562 77.875 1 17.78 531 TYR B O 1
ATOM 8330 N N . GLU B 1 532 ? 30.859 -25.719 79 1 19.69 532 GLU B N 1
ATOM 8331 C CA . GLU B 1 532 ? 31.266 -25.031 80.188 1 19.69 532 GLU B CA 1
ATOM 8332 C C . GLU B 1 532 ? 30.359 -23.844 80.5 1 19.69 532 GLU B C 1
ATOM 8334 O O . GLU B 1 532 ? 29.578 -23.422 79.625 1 19.69 532 GLU B O 1
ATOM 8339 N N . GLN B 1 533 ? 31 -22.609 81.062 1 18.48 533 GLN B N 1
ATOM 8340 C CA . GLN B 1 533 ? 31.312 -21.953 82.312 1 18.48 533 GLN B CA 1
ATOM 8341 C C . GLN B 1 533 ? 30.516 -20.672 82.5 1 18.48 533 GLN B C 1
ATOM 8343 O O . GLN B 1 533 ? 29.875 -20.453 83.5 1 18.48 533 GLN B O 1
ATOM 8348 N N . CYS B 1 534 ? 31.25 -19.359 82.625 1 20.12 534 CYS B N 1
ATOM 8349 C CA . CYS B 1 534 ? 31.438 -18.578 83.875 1 20.12 534 CYS B CA 1
ATOM 8350 C C . CYS B 1 534 ? 30.312 -17.562 84.062 1 20.12 534 CYS B C 1
ATOM 8352 O O . CYS B 1 534 ? 29.594 -17.266 83.062 1 20.12 534 CYS B O 1
ATOM 8354 N N . GLN B 1 535 ? 30.609 -16.453 84.938 1 21.39 535 GLN B N 1
ATOM 8355 C CA . GLN B 1 535 ? 30.109 -15.875 86.188 1 21.39 535 GLN B CA 1
ATOM 8356 C C . GLN B 1 535 ? 28.938 -14.945 85.938 1 21.39 535 GLN B C 1
ATOM 8358 O O . GLN B 1 535 ? 27.828 -15.188 86.438 1 21.39 535 GLN B O 1
ATOM 8363 N N . SER B 1 536 ? 29.375 -13.727 86.438 1 21.52 536 SER B N 1
ATOM 8364 C CA . SER B 1 536 ? 29.344 -12.531 87.25 1 21.52 536 SER B CA 1
ATOM 8365 C C . SER B 1 536 ? 28.688 -11.359 86.5 1 21.52 536 SER B C 1
ATOM 8367 O O . SER B 1 536 ? 28.828 -11.211 85.312 1 21.52 536 SER B O 1
#

Secondary structure (DSSP, 8-state):
--------------------------SEEEEEETTS-EEE--B-TT--SSEEEEEEEEETT----EEEEEE-SS-EEE-TT--TT-EES-TTHHHH-B--EEE---GGG-EEEEEEEEETTEEEEEEEEEEEEEEEEEESPSSEEET--EEEEEEEESGGGEEEEEEE-TTS-EE--EE-SSSEEEEEE-S--GGG-EEEEEEEEE-SS-S-S-EEEEEEE-EEEEEE----EEEEPPPEEEEEETT--EEEE---S--SEEEEEEE-TT-S-GGG-EEEEEEETTTTEEEE-S-TTEEE--TT-BGGGTB-EEEE---GGG-EEEEEEEEETTEEEEEEEEEEEEEEEEEE-SSEEEEEEEE--GGGEEEEEEEESSTT-PPPEE-SSTTEEEEEEESS--TTT-EEEEEEEEETTS-EEEEEEEE-PPP---------------------GGGGGGG-GGGTTTTTHHHH-TT-------------------------------------------------------------/--------------------------SEEEEEETTS-EEE--B-TT--SSEEEEEEEEETT----EEEEEE-SS-EEE-TT--TT-EES-TTHHHH-B--EEE---GGG-EEEEEEEEETTEEEEEEEEEEEEEEEEEESPSSEEET--EEEEEEEESGGGEEEEEEE-TTS-EE-EEE-SSSEEEEEE-S--GGG-EEEEEEEEE-SS-S-S-EEEEEEE-EEEEEE----EEEEPPPEEEEEETT--EEEE--SS--SEEEEEEE-TT-S-GGG-EEEEEEETTTTEEEE-S-TTEEE--TT-BGGGTB-EEEE---GGG-EEEEEEEEETTEEEEEEEEEEEEEEEEEE-SSEEEEEEEE--GGGEEEEEEEESSTT-PPPEE-SSTTEEEEEEESS--TTT-EEEEEEEEETTS-EEEEEEEE-PPP----------------------GGGTTTGGGTHHHHHHHHTTT--------------------------------------------------------------